Protein AF-A0A4U0WMA8-F1 (afdb_monomer_lite)

Radius of gyration: 42.61 Å; chains: 1; bounding box: 124×82×130 Å

pLDDT: mean 72.12, std 20.84, range [23.05, 96.5]

Foldseek 3Di:
DDDDDDDDDPDPPDDDDDPDDPLLVLLLVLLVVLQDDDDPDPPDDVLVVLVVNLVSLVVLLCSCVPDPPNQVSLVSCVVSVVLLSLLVNLLCLQVNDDPDDQQAPPPPSSLSSVLSSLLSVLSSPFVHVVSVCCLQAPRVRGNLVSSLVSNVSNVLLADDPDPDPSSLVSLQLVLQSLVCSQQVHPVSSCLLVQLVVQLVCVVVVPDDDDDDDDDDDDDDDPDDDDDADPDDPVSLLSSLQSLCVVCVLPGAGSPNSSVVSSVVSLVSLVDPDDPDDDRSVSSSSNSVSNLVSNCLSDPQSVCVNVLFDALQRVQVLVLVVVPDPPPPDDDDVSRCCSSDGVCVVPNLVNCQFDWDLLQKDEPPDPDVDPLVSVLSNEDPQLSVLVCCLRPVPRWIKGFGVSNSGSNVLSNDPSGIDTDDDPDDRDHDDDPLNVCCVVPHLLVSLLVQCLPQAALVSNLVSLVSLLVSRRPDRRSVVCCVVVVSLLSVLQSLCLQLVVDDPPDDDPDDRSDHHPDDNVSSLVSLQSVLVSLLVSQQQDPVCLQRGDRSDLVSCLSNQQVRCSQVPHDLVSLLVSLVSLCSCQPVYPCNLVSLVSVVVSVRLVSLLVCLVPDWDFPSNVVSSLSSNLSSCLSHDDLVSLVSLLVSLCVLQDDPVVVVVDDPDDDDDDDDDDDDDDDDDDDDDDDDDDDDDDPPPPVGIDGSNRSSLSSLVSVLCVCLPPPDNPSVVSNPVRDDLVSLLVLLVGPDVSSNLSSLLSVLQNDLVVADVVVCCCCPVVVNLVSLLVRCLVVLLQLSNLLSLLCSQQSNRSSPQDLQAFRALVSSCVRAPPPDAGDGRHCSNLSSVLSNLLSLLVVLLVVVVVVVVVVPDDDDDDDDDDDDDDDDDDDDDDDDDDDGDGSDPPVVPVPDDPDDDPPDDSVNSVNSSVRSVVNVVVSCVPHPNVVVDCVVDCVVVSVCQSCVCVVVVADDQDPVNVVPCPPPPDDRPPDPD

InterPro domains:
  IPR051944 BEACH domain-containing protein [PTHR46108] (340-968)
  IPR056252 Alfy-like, armadillo-like repeat domain [PF23295] (24-307)

Secondary structure (DSSP, 8-state):
--PPPPPPP---S--PPPP--HHHHHHHHHHHHHHSPPP-STTS-HHHHHHHHHHHHHHHHHHHHH-SSHHHHHHHHHHTTHHHHHHHHHHHGGGG--TT--TTTS-HHHHHHHHHHHHHHHHHHTT-HHHHHHHHHTGGG-HHHHHHHHHHHTSTT---SS--HHHHHHHHHHHHHHHHHHHT-GGGTTHHHHHHHHHHHHHHTT--------------------------HHHHHHHHHHHHHH--S----S-GGGHHHHHHHHHHTS-TT--S-SHHHHHHHHHHHHHHHHHHH-HHHHHHT-----HHHHHHHHHHHHHS---SSS--HHHHHHHS-GGGTS-GGG------GGGEE-SS---SS-HHHHHTTS-HHHHHHHHHHHHTT---EEE-TTSS-HHHHHHSTTSEEE--S---------HHHHHHHHH-HHHHHHHHHHH--SHHHHHHHHHHHHHHHHS-HHHHHHHHHTTHHHHHHHHHHHHHT-------TT----PPPSS-HHHHHHHHHHHHHHHHHHHT--SS-GGG-----HHHHIIIIIS-GGGGGS-HHHHHHHHHHHHIIIII-TTHHHHHHHHHHTTHHHHHHHHHHH---BTTTHHHHHHHHHHHHHHT--HHHHHHHHHHHHHHHS-GGGGSS-PPPS------------------PPPP---------TTSBPPHHHHHHHHHHHHHHHHT-SS-SHHHHHHHHHS-HHHHHHHTTSS-HHHHHHHHHHHHHHHHHH-HHHHHIIIIIT-HHHHHHHHHGGGTT-HHHHHHHHHHHHT--GGG--TTSB-SHHHHHHHHTSSSPPP---GGGHHHHHHHHHHHHHHHHHHHHHHHHHTT---------------------------PPBS-SGGGTS---S-------HHHHHHHHHHHHHHHHHHHHH-HHHHHHHHHSTHHHHHHHHHHHHHH------HHHHHH-TTS---SSSS--

Sequence (985 aa):
MDGPPRRHRSSTTTARPSPENDQSAVLRGLVERLAESPPVTGDADPTAYIQKKCDDLRQIRQLLIDSSDVTQAKDSFRRARGFETLLKILRFLPSFEREQVPWADGQTETFELLRAVLNVLSEALYEHWSNRRYFGKKVEGGGWKALEQALSSTGIGRCSKGEDPAQDTAQEKLLSILFAFALGEDTLGRIFGNSRRSLAQAVNGGGEGNGKHSGTSGEHDSHTPTLCLNLGDGDLVNLKKSLGTHIVGDEVLRNAEIVPLILHLWTSLRGDNATSFNASKILSASVIVALQRVVEASAYNKDVLGSFMTYRASAELSYRNDFLPSGRDDKSEIMTAIHEKARTLLPESRVLLSISPLAAFDATFQTNVHELQLAKLLSKRAAKNLQHLTRSGGNSVVINAAVPALNHALAQNHGIAVLKGEPILVVPQSLDDMVWRIGGFAAVSLKLVELAQTKESVLRAVEVLFESMRTNWRNSEAMEKENGYGVLAVLLRDKMGFGSYITLPGHVRTATIQGGIDEREKLAADLLRLILQFCGYDEQKVEESIIINPLGYRMLLVDCDTWRRAPVQVQQSYYAQFVHLVEGSRFHAFNVKRLNRARIVKRFLEAMKGETFSQEIFPHFLRAFRAATKGSMSSAVIRDLCQFITYALQDRRAFSTLRPRSSVVQMRRRTTHLPSTPTLGSPRLANGSHVTNPSTELSRAEMGIRSLEMFTDLLCDGDSTALLKKFATTVTNRWVLHLLAESDPRVVVLGTKIIARLVVMHGPDYNKHFADKTGGFIILKYRLKTWWNEPALWSICFAVLLGCDVAAIDLDRKFDYFSLFETFLKDQPPKIAFPIVLPVIAAMLDTGLRAVVNNNEVLGDAERSEPRTKSQQHTHSQNDLSSHMRPKHTRQRSMSMESGLESHGANSSVVISAADYGEVLHTVVRFLTDLHATSAIFRDFEISSDYVQELLAVLYPVIVSSDSVSAETELNSRDSTLTFEGQDV

Organism: NCBI:txid331657

Structure (mmCIF, N/CA/C/O backbone):
data_AF-A0A4U0WMA8-F1
#
_entry.id   AF-A0A4U0WMA8-F1
#
loop_
_atom_site.group_PDB
_atom_site.id
_atom_site.type_symbol
_atom_site.label_atom_id
_atom_site.label_alt_id
_atom_site.label_comp_id
_atom_site.label_asym_id
_atom_site.label_entity_id
_atom_site.label_seq_id
_atom_site.pdbx_PDB_ins_code
_atom_site.Cartn_x
_atom_site.Cartn_y
_atom_site.Cartn_z
_atom_site.occupancy
_atom_site.B_iso_or_equiv
_atom_site.auth_seq_id
_atom_site.auth_comp_id
_atom_site.auth_asym_id
_atom_site.auth_atom_id
_atom_site.pdbx_PDB_model_num
ATOM 1 N N . MET A 1 1 ? -48.501 3.563 -5.062 1.00 30.61 1 MET A N 1
ATOM 2 C CA . MET A 1 1 ? -47.219 3.011 -5.551 1.00 30.61 1 MET A CA 1
ATOM 3 C C . MET A 1 1 ? -46.315 4.207 -5.761 1.00 30.61 1 MET A C 1
ATOM 5 O O . MET A 1 1 ? -46.231 4.706 -6.871 1.00 30.61 1 MET A O 1
ATOM 9 N N . ASP A 1 2 ? -45.722 4.708 -4.682 1.00 25.25 2 ASP A N 1
ATOM 10 C CA . ASP A 1 2 ? -44.839 5.873 -4.724 1.00 25.25 2 ASP A CA 1
ATOM 11 C C . ASP A 1 2 ? -43.442 5.400 -4.337 1.00 25.25 2 ASP A C 1
ATOM 13 O O . ASP A 1 2 ? -43.237 4.841 -3.259 1.00 25.25 2 ASP A O 1
ATOM 17 N N . GLY A 1 3 ? -42.505 5.516 -5.277 1.00 25.09 3 GLY A N 1
ATOM 18 C CA . GLY A 1 3 ? -41.107 5.154 -5.061 1.00 25.09 3 GLY A CA 1
ATOM 19 C C . GLY A 1 3 ? -40.442 6.065 -4.021 1.00 25.09 3 GLY A C 1
ATOM 20 O O . GLY A 1 3 ? -40.907 7.183 -3.790 1.00 25.09 3 GLY A O 1
ATOM 21 N N . PRO A 1 4 ? -39.340 5.623 -3.392 1.00 27.25 4 PRO A N 1
ATOM 22 C CA . PRO A 1 4 ? -38.632 6.443 -2.419 1.00 27.25 4 PRO A CA 1
ATOM 23 C C . PRO A 1 4 ? -38.022 7.684 -3.103 1.00 27.25 4 PRO A C 1
ATOM 25 O O . PRO A 1 4 ? -37.643 7.618 -4.279 1.00 27.25 4 PRO A O 1
ATOM 28 N N . PRO A 1 5 ? -37.904 8.823 -2.395 1.00 28.41 5 PRO A N 1
ATOM 29 C CA . PRO A 1 5 ? -37.455 10.075 -2.988 1.00 28.41 5 PRO A CA 1
ATOM 30 C C . PRO A 1 5 ? -35.988 9.973 -3.431 1.00 28.41 5 PRO A C 1
ATOM 32 O O . PRO A 1 5 ? -35.105 9.582 -2.664 1.00 28.41 5 PRO A O 1
ATOM 35 N N . ARG A 1 6 ? -35.723 10.336 -4.693 1.00 27.50 6 ARG A N 1
ATOM 36 C CA . ARG A 1 6 ? -34.375 10.437 -5.274 1.00 27.50 6 ARG A CA 1
ATOM 37 C C . ARG A 1 6 ? -33.518 11.410 -4.451 1.00 27.50 6 ARG A C 1
ATOM 39 O O . ARG A 1 6 ? -33.898 12.563 -4.265 1.00 27.50 6 ARG A O 1
ATOM 46 N N . ARG A 1 7 ? -32.338 10.972 -3.993 1.00 38.47 7 ARG A N 1
ATOM 47 C CA . ARG A 1 7 ? -31.345 11.840 -3.332 1.00 38.47 7 ARG A CA 1
ATOM 48 C C . ARG A 1 7 ? -30.715 12.787 -4.358 1.00 38.47 7 ARG A C 1
ATOM 50 O O . ARG A 1 7 ? -30.151 12.338 -5.351 1.00 38.47 7 ARG A O 1
ATOM 57 N N . HIS A 1 8 ? -30.761 14.091 -4.094 1.00 31.45 8 HIS A N 1
ATOM 58 C CA . HIS A 1 8 ? -30.112 15.092 -4.935 1.00 31.45 8 HIS A CA 1
ATOM 59 C C . HIS A 1 8 ? -28.590 15.082 -4.705 1.00 31.45 8 HIS A C 1
ATOM 61 O O . HIS A 1 8 ? -28.098 15.188 -3.580 1.00 31.45 8 HIS A O 1
ATOM 67 N N . ARG A 1 9 ? -27.824 14.948 -5.789 1.00 34.09 9 ARG A N 1
ATOM 68 C CA . ARG A 1 9 ? -26.360 15.059 -5.810 1.00 34.09 9 ARG A CA 1
ATOM 69 C C . ARG A 1 9 ? -25.985 16.537 -5.617 1.00 34.09 9 ARG A C 1
ATOM 71 O O . ARG A 1 9 ? -26.300 17.355 -6.480 1.00 34.09 9 ARG A O 1
ATOM 78 N N . SER A 1 10 ? -25.301 16.905 -4.530 1.00 34.81 10 SER A N 1
ATOM 79 C CA . SER A 1 10 ? -24.660 18.229 -4.426 1.00 34.81 10 SER A CA 1
ATOM 80 C C . SER A 1 10 ? -23.376 18.218 -5.265 1.00 34.81 10 SER A C 1
ATOM 82 O O . SER A 1 10 ? -22.297 17.871 -4.783 1.00 34.81 10 SER A O 1
ATOM 84 N N . SER A 1 11 ? -23.505 18.539 -6.551 1.00 29.84 11 SER A N 1
ATOM 85 C CA . SER A 1 11 ? -22.402 18.640 -7.509 1.00 29.84 11 SER A CA 1
ATOM 86 C C . SER A 1 11 ? -21.418 19.743 -7.103 1.00 29.84 11 SER A C 1
ATOM 88 O O . SER A 1 11 ? -21.746 20.925 -7.132 1.00 29.84 11 SER A O 1
ATOM 90 N N . THR A 1 12 ? -20.178 19.380 -6.767 1.00 34.44 12 THR A N 1
ATOM 91 C CA . THR A 1 12 ? -19.042 20.311 -6.595 1.00 34.44 12 THR A CA 1
ATOM 92 C C . THR A 1 12 ? -18.359 20.659 -7.921 1.00 34.44 12 THR A C 1
ATOM 94 O O . THR A 1 12 ? -17.147 20.852 -7.973 1.00 34.44 12 THR A O 1
ATOM 97 N N . THR A 1 13 ? -19.110 20.738 -9.015 1.00 30.22 13 THR A N 1
ATOM 98 C CA . THR A 1 13 ? -18.563 21.075 -10.332 1.00 30.22 13 THR A CA 1
ATOM 99 C C . THR A 1 13 ? -19.531 22.032 -11.008 1.00 30.22 13 THR A C 1
ATOM 101 O O . THR A 1 13 ? -20.603 21.620 -11.433 1.00 30.22 13 THR A O 1
ATOM 104 N N . THR A 1 14 ? -19.173 23.321 -11.003 1.00 34.69 14 THR A N 1
ATOM 105 C CA . THR A 1 14 ? -19.735 24.380 -11.865 1.00 34.69 14 THR A CA 1
ATOM 106 C C . THR A 1 14 ? -21.243 24.269 -12.132 1.00 34.69 14 THR A C 1
ATOM 108 O O . THR A 1 14 ? -21.658 23.984 -13.252 1.00 34.69 14 THR A O 1
ATOM 111 N N . ALA A 1 15 ? -22.073 24.508 -11.115 1.00 29.91 15 ALA A N 1
ATOM 112 C CA . ALA A 1 15 ? -23.508 24.712 -11.299 1.00 29.91 15 ALA A CA 1
ATOM 113 C C . ALA A 1 15 ? -23.834 26.187 -11.035 1.00 29.91 15 ALA A C 1
ATOM 115 O O . ALA A 1 15 ? -23.390 26.749 -10.032 1.00 29.91 15 ALA A O 1
ATOM 116 N N . ARG A 1 16 ? -24.576 26.814 -11.959 1.00 31.59 16 ARG A N 1
ATOM 117 C CA . ARG A 1 16 ? -25.170 28.150 -11.785 1.00 31.59 16 ARG A CA 1
ATOM 118 C C . ARG A 1 16 ? -25.878 28.224 -10.420 1.00 31.59 16 ARG A C 1
ATOM 120 O O . ARG A 1 16 ? -26.459 27.215 -10.019 1.00 31.59 16 ARG A O 1
ATOM 127 N N . PRO A 1 17 ? -25.847 29.367 -9.710 1.00 38.91 17 PRO A N 1
ATOM 128 C CA . PRO A 1 17 ? -26.570 29.502 -8.452 1.00 38.91 17 PRO A CA 1
ATOM 129 C C . PRO A 1 17 ? -28.055 29.209 -8.694 1.00 38.91 17 PRO A C 1
ATOM 131 O O . PRO A 1 17 ? -28.693 29.860 -9.520 1.00 38.91 17 PRO A O 1
ATOM 134 N N . SER A 1 18 ? -28.581 28.189 -8.014 1.00 45.53 18 SER A N 1
ATOM 135 C CA . SER A 1 18 ? -30.023 27.965 -7.915 1.00 45.53 18 SER A CA 1
ATOM 136 C C . SER A 1 18 ? -30.672 29.222 -7.323 1.00 45.53 18 SER A C 1
ATOM 138 O O . SER A 1 18 ? -30.039 29.847 -6.466 1.00 45.53 18 SER A O 1
ATOM 140 N N . PRO A 1 19 ? -31.894 29.603 -7.740 1.00 44.25 19 PRO A N 1
ATOM 141 C CA . PRO A 1 19 ? -32.572 30.766 -7.177 1.00 44.25 19 PRO A CA 1
ATOM 142 C C . PRO A 1 19 ? -32.643 30.629 -5.651 1.00 44.25 19 PRO A C 1
ATOM 144 O O . PRO A 1 19 ? -32.971 29.559 -5.130 1.00 44.25 19 PRO A O 1
ATOM 147 N N . GLU A 1 20 ? -32.235 31.683 -4.941 1.00 50.12 20 GLU A N 1
ATOM 148 C CA . GLU A 1 20 ? -32.279 31.730 -3.483 1.00 50.12 20 GLU A CA 1
ATOM 149 C C . GLU A 1 20 ? -33.729 31.524 -3.037 1.00 50.12 20 GLU A C 1
ATOM 151 O O . GLU A 1 20 ? -34.604 32.320 -3.351 1.00 50.12 20 GLU A O 1
ATOM 156 N N . ASN A 1 21 ? -33.990 30.418 -2.344 1.00 64.62 21 ASN A N 1
ATOM 157 C CA . ASN A 1 21 ? -35.263 30.200 -1.672 1.00 64.62 21 ASN A CA 1
ATOM 158 C C . ASN A 1 21 ? -35.338 31.184 -0.488 1.00 64.62 21 ASN A C 1
ATOM 160 O O . ASN A 1 21 ? -34.335 31.317 0.223 1.00 64.62 21 ASN A O 1
ATOM 164 N N . ASP A 1 22 ? -36.478 31.839 -0.245 1.00 69.56 22 ASP A N 1
ATOM 165 C CA . ASP A 1 22 ? -36.633 32.885 0.790 1.00 69.56 22 ASP A CA 1
ATOM 166 C C . ASP A 1 22 ? -36.116 32.424 2.167 1.00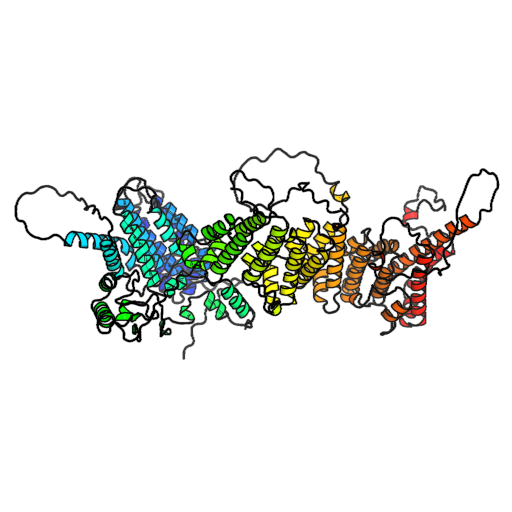 69.56 22 ASP A C 1
ATOM 168 O O . ASP A 1 22 ? -35.453 33.164 2.897 1.00 69.56 22 ASP A O 1
ATOM 172 N N . GLN A 1 23 ? -36.298 31.139 2.486 1.00 71.69 23 GLN A N 1
ATOM 173 C CA . GLN A 1 23 ? -35.801 30.514 3.717 1.00 71.69 23 GLN A CA 1
ATOM 174 C C . GLN A 1 23 ? -34.264 30.499 3.832 1.00 71.69 23 GLN A C 1
ATOM 176 O O . GLN A 1 23 ? -33.719 30.634 4.927 1.00 71.69 23 GLN A O 1
ATOM 181 N N . SER A 1 24 ? -33.538 30.359 2.716 1.00 78.00 24 SER A N 1
ATOM 182 C CA . SER A 1 24 ? -32.067 30.387 2.702 1.00 78.00 24 SER A CA 1
ATOM 183 C C . SER A 1 24 ? -31.510 31.793 2.944 1.00 78.00 24 SER A C 1
ATOM 185 O O . SER A 1 24 ? -30.447 31.918 3.555 1.00 78.00 24 SER A O 1
ATOM 187 N N . ALA A 1 25 ? -32.221 32.836 2.503 1.00 80.50 25 ALA A N 1
ATOM 188 C CA . ALA A 1 25 ? -31.868 34.229 2.779 1.00 80.50 25 ALA A CA 1
ATOM 189 C C . ALA A 1 25 ? -32.096 34.573 4.261 1.00 80.50 25 ALA A C 1
ATOM 191 O O . ALA A 1 25 ? -31.202 35.117 4.911 1.00 80.50 25 ALA A O 1
ATOM 192 N N . VAL A 1 26 ? -33.237 34.156 4.827 1.00 85.00 26 VAL A N 1
ATOM 193 C CA . VAL A 1 26 ? -33.537 34.314 6.262 1.00 85.00 26 VAL A CA 1
ATOM 194 C C . VAL A 1 26 ? -32.492 33.606 7.128 1.00 85.00 26 VAL A C 1
ATOM 196 O O . VAL A 1 26 ? -31.980 34.188 8.085 1.00 85.00 26 VAL A O 1
ATOM 199 N N . LEU A 1 27 ? -32.120 32.374 6.768 1.00 86.69 27 LEU A N 1
ATOM 200 C CA . LEU A 1 27 ? -31.107 31.606 7.489 1.00 86.69 27 LEU A CA 1
ATOM 201 C C . LEU A 1 27 ? -29.722 32.268 7.418 1.00 86.69 27 LEU A C 1
ATOM 203 O O . LEU A 1 27 ? -29.011 32.301 8.421 1.00 86.69 27 LEU A O 1
ATOM 207 N N . ARG A 1 28 ? -29.339 32.834 6.265 1.00 86.69 28 ARG A N 1
ATOM 208 C CA . ARG A 1 28 ? -28.085 33.594 6.129 1.00 86.69 28 ARG A CA 1
ATOM 209 C C . ARG A 1 28 ? -28.083 34.827 7.035 1.00 86.69 28 ARG A C 1
ATOM 211 O O . ARG A 1 28 ? -27.133 34.997 7.793 1.00 86.69 28 ARG A O 1
ATOM 218 N N . GLY A 1 29 ? -29.163 35.611 7.026 1.00 86.94 29 GLY A N 1
ATOM 219 C CA . GLY A 1 29 ? -29.296 36.791 7.886 1.00 86.94 29 GLY A CA 1
ATOM 220 C C . GLY A 1 29 ? -29.246 36.452 9.380 1.00 86.94 29 GLY A C 1
ATOM 221 O O . GLY A 1 29 ? -28.633 37.175 10.160 1.00 86.94 29 GLY A O 1
ATOM 222 N N . LEU A 1 30 ? -29.822 35.318 9.789 1.00 89.25 30 LEU A N 1
ATOM 223 C CA . LEU A 1 30 ? -29.707 34.798 11.156 1.00 89.25 30 LEU A CA 1
ATOM 224 C C . LEU A 1 30 ? -28.258 34.455 11.537 1.00 89.25 30 LEU A C 1
ATOM 226 O O . LEU A 1 30 ? -27.801 34.817 12.619 1.00 89.25 30 LEU A O 1
ATOM 230 N N . VAL A 1 31 ? -27.514 33.784 10.652 1.00 89.81 31 VAL A N 1
ATOM 231 C CA . VAL A 1 31 ? -26.101 33.442 10.896 1.00 89.81 31 VAL A CA 1
ATOM 232 C C . VAL A 1 31 ? -25.219 34.695 10.954 1.00 89.81 31 VAL A C 1
ATOM 234 O O . VAL A 1 31 ? -24.300 34.754 11.770 1.00 89.81 31 VAL A O 1
ATOM 237 N N . GLU A 1 32 ? -25.508 35.709 10.138 1.00 88.12 32 GLU A N 1
ATOM 238 C CA . GLU A 1 32 ? -24.814 37.003 10.169 1.00 88.12 32 GLU A CA 1
ATOM 239 C C . GLU A 1 32 ? -25.050 37.739 11.494 1.00 88.12 32 GLU A C 1
ATOM 241 O O . GLU A 1 32 ? -24.078 38.132 12.143 1.00 88.12 32 GLU A O 1
ATOM 246 N N . ARG A 1 33 ? -26.304 37.814 11.966 1.00 86.38 33 ARG A N 1
ATOM 247 C CA . ARG A 1 33 ? -26.628 38.367 13.296 1.00 86.38 33 ARG A CA 1
ATOM 248 C C . ARG A 1 33 ? -25.953 37.601 14.425 1.00 86.38 33 ARG A C 1
ATOM 250 O O . ARG A 1 33 ? -25.477 38.194 15.392 1.00 86.38 33 ARG A O 1
ATOM 257 N N . LEU A 1 34 ? -25.855 36.277 14.314 1.00 87.12 34 LEU A N 1
ATOM 258 C CA . LEU A 1 34 ? -25.129 35.460 15.285 1.00 87.12 34 LEU A CA 1
ATOM 259 C C . LEU A 1 34 ? -23.624 35.758 15.303 1.00 87.12 34 LEU A C 1
ATOM 261 O O . LEU A 1 34 ? -23.026 35.712 16.379 1.00 87.12 34 LEU A O 1
ATOM 265 N N . ALA A 1 35 ? -23.026 36.109 14.163 1.00 84.56 35 ALA A N 1
ATOM 266 C CA . ALA A 1 35 ? -21.596 36.388 14.037 1.00 84.56 35 ALA A CA 1
ATOM 267 C C . ALA A 1 35 ? -21.157 37.742 14.629 1.00 84.56 35 ALA A C 1
ATOM 269 O O . ALA A 1 35 ? -19.947 37.926 14.845 1.00 84.56 35 ALA A O 1
ATOM 270 N N . GLU A 1 36 ? -22.105 38.649 14.900 1.00 83.75 36 GLU A N 1
ATOM 271 C CA . GLU A 1 36 ? -21.880 39.922 15.599 1.00 83.75 36 GLU A CA 1
ATOM 272 C C . GLU A 1 36 ? -21.205 39.685 16.957 1.00 83.75 36 GLU A C 1
ATOM 274 O O . GLU A 1 36 ? -21.635 38.823 17.728 1.00 83.75 36 GLU A O 1
ATOM 279 N N . SER A 1 37 ? -20.136 40.440 17.222 1.00 73.25 37 SER A N 1
ATOM 280 C CA . SER A 1 37 ? -19.379 40.397 18.478 1.00 73.25 37 SER A CA 1
ATOM 281 C C . SER A 1 37 ? -20.181 40.999 19.641 1.00 73.25 37 SER A C 1
ATOM 283 O O . SER A 1 37 ? -21.037 41.853 19.400 1.00 73.25 37 SER A O 1
ATOM 285 N N . PRO A 1 38 ? -19.897 40.606 20.898 1.00 73.88 38 PRO A N 1
ATOM 286 C CA . PRO A 1 38 ? -20.531 41.229 22.056 1.00 73.88 38 PRO A CA 1
ATOM 287 C C . PRO A 1 38 ? -20.233 42.740 22.122 1.00 73.88 38 PRO A C 1
ATOM 289 O O . PRO A 1 38 ? -19.153 43.166 21.696 1.00 73.88 38 PRO A O 1
ATOM 292 N N . PRO A 1 39 ? -21.170 43.560 22.634 1.00 67.31 39 PRO A N 1
ATOM 293 C CA . PRO A 1 39 ? -20.948 44.991 22.816 1.00 67.31 39 PRO A CA 1
ATOM 294 C C . PRO A 1 39 ? -19.795 45.239 23.802 1.00 67.31 39 PRO A C 1
ATOM 296 O O . PRO A 1 39 ? -19.720 44.612 24.852 1.00 67.31 39 PRO A O 1
ATOM 299 N N . VAL A 1 40 ? -18.887 46.156 23.454 1.00 58.56 40 VAL A N 1
ATOM 300 C CA . VAL A 1 40 ? -17.671 46.486 24.234 1.00 58.56 40 VAL A CA 1
ATOM 301 C C . VAL A 1 40 ? -17.969 47.455 25.397 1.00 58.56 40 VAL A C 1
ATOM 303 O O . VAL A 1 40 ? -17.141 47.655 26.279 1.00 58.56 40 VAL A O 1
ATOM 306 N N . THR A 1 41 ? -19.153 48.072 25.421 1.00 54.00 41 THR A N 1
ATOM 307 C CA . THR A 1 41 ? -19.552 49.084 26.410 1.00 54.00 41 THR A CA 1
ATOM 308 C C . THR A 1 41 ? -20.111 48.444 27.681 1.00 54.00 41 THR A C 1
ATOM 310 O O . THR A 1 41 ? -21.097 47.714 27.610 1.00 54.00 41 THR A O 1
ATOM 313 N N . GLY A 1 42 ? -19.534 48.778 28.840 1.00 53.91 42 GLY A N 1
ATOM 314 C CA . GLY A 1 42 ? -19.874 48.224 30.161 1.00 53.91 42 GLY A CA 1
ATOM 315 C C . GLY A 1 42 ? -21.294 48.479 30.697 1.00 53.91 42 GLY A C 1
ATOM 316 O O . GLY A 1 42 ? -21.577 48.054 31.809 1.00 53.91 42 GLY A O 1
ATOM 317 N N . ASP A 1 43 ? -22.177 49.119 29.922 1.00 49.25 43 ASP A N 1
ATOM 318 C CA . ASP A 1 43 ? -23.575 49.417 30.288 1.00 49.25 43 ASP A CA 1
ATOM 319 C C . ASP A 1 43 ? -24.610 48.442 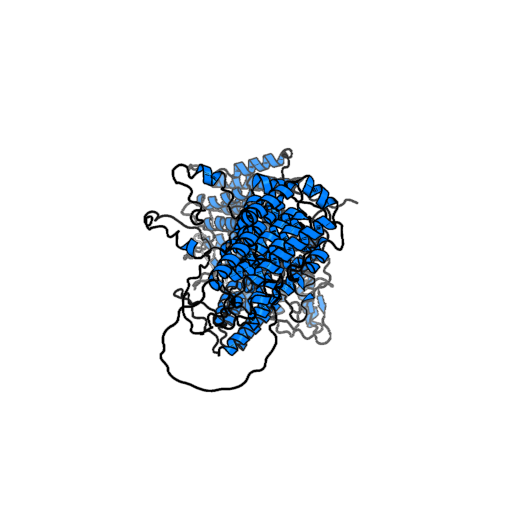29.687 1.00 49.25 43 ASP A C 1
ATOM 321 O O . ASP A 1 43 ? -25.800 48.540 29.985 1.00 49.25 43 ASP A O 1
ATOM 325 N N . ALA A 1 44 ? -24.207 47.503 28.821 1.00 58.91 44 ALA A N 1
ATOM 326 C CA . ALA A 1 44 ? -25.136 46.541 28.221 1.00 58.91 44 ALA A CA 1
ATOM 327 C C . ALA A 1 44 ? -25.275 45.283 29.093 1.00 58.91 44 ALA A C 1
ATOM 329 O O . ALA A 1 44 ? -24.284 44.602 29.347 1.00 58.91 44 ALA A O 1
ATOM 330 N N . ASP A 1 45 ? -26.505 44.948 29.504 1.00 66.25 45 ASP A N 1
ATOM 331 C CA . ASP A 1 45 ? -26.808 43.729 30.262 1.00 66.25 45 ASP A CA 1
ATOM 332 C C . ASP A 1 45 ? -26.407 42.467 29.457 1.00 66.25 45 ASP A C 1
ATOM 334 O O . ASP A 1 45 ? -27.016 42.181 28.415 1.00 66.25 45 ASP A O 1
ATOM 338 N N . PRO A 1 46 ? -25.395 41.692 29.906 1.00 69.50 46 PRO A N 1
ATOM 339 C CA . PRO A 1 46 ? -24.944 40.469 29.234 1.00 69.50 46 PRO A CA 1
ATOM 340 C C . PRO A 1 46 ? -26.071 39.451 29.025 1.00 69.50 46 PRO A C 1
ATOM 342 O O . PRO A 1 46 ? -26.083 38.718 28.033 1.00 69.50 46 PRO A O 1
ATOM 345 N N . THR A 1 47 ? -27.046 39.447 29.933 1.00 72.50 47 THR A N 1
ATOM 346 C CA . THR A 1 47 ? -28.202 38.545 29.953 1.00 72.50 47 THR A CA 1
ATOM 347 C C . THR A 1 47 ? -29.086 38.753 28.722 1.00 72.50 47 THR A C 1
ATOM 349 O O . THR A 1 47 ? -29.417 37.798 28.018 1.00 72.50 47 THR A O 1
ATOM 352 N N . ALA A 1 48 ? -29.389 40.012 28.386 1.00 78.44 48 ALA A N 1
ATOM 353 C CA . ALA A 1 48 ? -30.210 40.366 27.227 1.00 78.44 48 ALA A CA 1
ATOM 354 C C . ALA A 1 48 ? -29.529 39.993 25.897 1.00 78.44 48 ALA A C 1
ATOM 356 O O . ALA A 1 48 ? -30.183 39.540 24.954 1.00 78.44 48 ALA A O 1
ATOM 357 N N . TYR A 1 49 ? -28.201 40.134 25.824 1.00 82.06 49 TYR A N 1
ATOM 358 C CA . TYR A 1 49 ? -27.422 39.711 24.659 1.00 82.06 49 TYR A CA 1
ATOM 359 C C . TYR A 1 49 ? -27.456 38.188 24.478 1.00 82.06 49 TYR A C 1
ATOM 361 O O . TYR A 1 49 ? -27.715 37.704 23.372 1.00 82.06 49 TYR A O 1
ATOM 369 N N . ILE A 1 50 ? -27.233 37.428 25.556 1.00 82.12 50 ILE A N 1
ATOM 370 C CA . ILE A 1 50 ? -27.283 35.962 25.531 1.00 82.12 50 ILE A CA 1
ATOM 371 C C . ILE A 1 50 ? -28.679 35.480 25.121 1.00 82.12 50 ILE A C 1
ATOM 373 O O . ILE A 1 50 ? -28.796 34.627 24.238 1.00 82.12 50 ILE A O 1
ATOM 377 N N . GLN A 1 51 ? -29.734 36.068 25.687 1.00 85.06 51 GLN A N 1
ATOM 378 C CA . GLN A 1 51 ? -31.116 35.706 25.378 1.00 85.06 51 GLN A CA 1
ATOM 379 C C . GLN A 1 51 ? -31.448 35.931 23.897 1.00 85.06 51 GLN A C 1
ATOM 381 O O . GLN A 1 51 ? -31.971 35.024 23.247 1.00 85.06 51 GLN A O 1
ATOM 386 N N . LYS A 1 52 ? -31.024 37.067 23.324 1.00 86.38 52 LYS A N 1
ATOM 387 C CA . LYS A 1 52 ? -31.177 37.355 21.890 1.00 86.38 52 LYS A CA 1
ATOM 388 C C . LYS A 1 52 ? -30.462 36.321 21.010 1.00 86.38 52 LYS A C 1
ATOM 390 O O . LYS A 1 52 ? -31.031 35.849 20.028 1.00 86.38 52 LYS A O 1
ATOM 395 N N . LYS A 1 53 ? -29.235 35.918 21.364 1.00 87.56 53 LYS A N 1
ATOM 396 C CA . LYS A 1 53 ? -28.506 34.864 20.630 1.00 87.56 53 LYS A CA 1
ATOM 397 C C . LYS A 1 53 ? -29.191 33.501 20.764 1.00 87.56 53 LYS A C 1
ATOM 399 O O . LYS A 1 53 ? -29.245 32.757 19.788 1.00 87.56 53 LYS A O 1
ATOM 404 N N . CYS A 1 54 ? -29.745 33.178 21.933 1.00 88.06 54 CYS A N 1
ATOM 405 C CA . CYS A 1 54 ? -30.546 31.971 22.141 1.00 88.06 54 CYS A CA 1
ATOM 406 C C . CYS A 1 54 ? -31.823 31.965 21.287 1.00 88.06 54 CYS A C 1
ATOM 408 O O . CYS A 1 54 ? -32.170 30.915 20.743 1.00 88.06 54 CYS A O 1
ATOM 410 N N . ASP A 1 55 ? -32.505 33.106 21.145 1.00 89.31 55 ASP A N 1
ATOM 411 C CA . ASP A 1 55 ? -33.675 33.252 20.270 1.00 89.31 55 ASP A CA 1
ATOM 412 C C . ASP A 1 55 ? -33.302 33.029 18.796 1.00 89.31 55 ASP A C 1
ATOM 414 O O . ASP A 1 55 ? -33.929 32.205 18.125 1.00 89.31 55 ASP A O 1
ATOM 418 N N . ASP A 1 56 ? -32.230 33.673 18.316 1.00 90.31 56 ASP A N 1
ATOM 419 C CA . ASP A 1 56 ? -31.720 33.479 16.951 1.00 90.31 56 ASP A CA 1
ATOM 420 C C . ASP A 1 56 ? -31.323 32.002 16.709 1.00 90.31 56 ASP A C 1
ATOM 422 O O . ASP A 1 56 ? -31.678 31.417 15.685 1.00 90.31 56 ASP A O 1
ATOM 426 N N . LEU A 1 57 ? -30.646 31.345 17.663 1.00 91.75 57 LEU A N 1
ATOM 427 C CA . LEU A 1 57 ? -30.291 29.919 17.573 1.00 91.75 57 LEU A CA 1
ATOM 428 C C . LEU A 1 57 ? -31.527 29.010 17.542 1.00 91.75 57 LEU A C 1
ATOM 430 O O . LEU A 1 57 ? -31.569 28.061 16.755 1.00 91.75 57 LEU A O 1
ATOM 434 N N . ARG A 1 58 ? -32.552 29.292 18.358 1.00 92.31 58 ARG A N 1
ATOM 435 C CA . ARG A 1 58 ? -33.829 28.560 18.325 1.00 92.31 58 ARG A CA 1
ATOM 436 C C . ARG A 1 58 ? -34.520 28.721 16.972 1.00 92.31 58 ARG A C 1
ATOM 438 O O . ARG A 1 58 ? -34.996 27.728 16.426 1.00 92.31 58 ARG A O 1
ATOM 445 N N . GLN A 1 59 ? -34.501 29.921 16.394 1.00 90.19 59 GLN A N 1
ATOM 446 C CA . GLN A 1 59 ? -35.065 30.175 15.070 1.00 90.19 59 GLN A CA 1
ATOM 447 C C . GLN A 1 59 ? -34.293 29.442 13.961 1.00 90.19 59 GLN A C 1
ATOM 449 O O . GLN A 1 59 ? -34.913 28.838 13.087 1.00 90.19 59 GLN A O 1
ATOM 454 N N . ILE A 1 60 ? -32.955 29.413 14.015 1.00 90.81 60 ILE A N 1
ATOM 455 C CA . ILE A 1 60 ? -32.145 28.610 13.082 1.00 90.81 60 ILE A CA 1
ATOM 456 C C . ILE A 1 60 ? -32.484 27.127 13.220 1.00 90.81 60 ILE A C 1
ATOM 458 O O . ILE A 1 60 ? -32.684 26.458 12.209 1.00 90.81 60 ILE A O 1
ATOM 462 N N . ARG A 1 61 ? -32.571 26.605 14.450 1.00 90.62 61 ARG A N 1
ATOM 463 C CA . ARG A 1 61 ? -32.947 25.205 14.689 1.00 90.62 61 ARG A CA 1
ATOM 464 C C . ARG A 1 61 ? -34.301 24.887 14.054 1.00 90.62 61 ARG A C 1
ATOM 466 O O . ARG A 1 61 ? -34.403 23.884 13.358 1.00 90.62 61 ARG A O 1
ATOM 473 N N . GLN A 1 62 ? -35.297 25.753 14.247 1.00 89.31 62 GLN A N 1
ATOM 474 C CA . GLN A 1 62 ? -36.631 25.589 13.669 1.00 89.31 62 GLN A CA 1
ATOM 475 C C . GLN A 1 62 ? -36.578 25.552 12.135 1.00 89.31 62 GLN A C 1
ATOM 477 O O . GLN A 1 62 ? -37.137 24.649 11.526 1.00 89.31 62 GLN A O 1
ATOM 482 N N . LEU A 1 63 ? -35.824 26.459 11.503 1.00 87.06 63 LEU A N 1
ATOM 483 C CA . LEU A 1 63 ? -35.648 26.475 10.044 1.00 87.06 63 LEU A CA 1
ATOM 484 C C . LEU A 1 63 ? -34.935 25.226 9.506 1.00 87.06 63 LEU A C 1
ATOM 486 O O . LEU A 1 63 ? -35.204 24.809 8.384 1.00 87.06 63 LEU A O 1
ATOM 490 N N . LEU A 1 64 ? -34.030 24.624 10.285 1.00 86.44 64 LEU A N 1
ATOM 491 C CA . LEU A 1 64 ? -33.361 23.370 9.919 1.00 86.44 64 LEU A CA 1
ATOM 492 C C . LEU A 1 64 ? -34.274 22.136 10.043 1.00 86.44 64 LEU A C 1
ATOM 494 O O . LEU A 1 64 ? -33.950 21.102 9.451 1.00 86.44 64 LEU A O 1
ATOM 498 N N . ILE A 1 65 ? -35.367 22.233 10.810 1.00 85.50 65 ILE A N 1
ATOM 499 C CA . ILE A 1 65 ? -36.355 21.163 11.026 1.00 85.50 65 ILE A CA 1
ATOM 500 C C . ILE A 1 65 ? -37.533 21.303 10.050 1.00 85.50 65 ILE A C 1
ATOM 502 O O . ILE A 1 65 ? -37.876 20.337 9.374 1.00 85.50 65 ILE A O 1
ATOM 506 N N . ASP A 1 66 ? -38.119 22.499 9.950 1.00 78.44 66 ASP A N 1
ATOM 507 C CA . ASP A 1 66 ? -39.398 22.747 9.268 1.00 78.44 66 ASP A CA 1
ATOM 508 C C . ASP A 1 66 ? -39.275 22.957 7.750 1.00 78.44 66 ASP A C 1
ATOM 510 O O . ASP A 1 66 ? -40.286 23.036 7.049 1.00 78.44 66 ASP A O 1
ATOM 514 N N . SER A 1 67 ? -38.061 23.096 7.208 1.00 72.69 67 SER A N 1
ATOM 515 C CA . SER A 1 67 ? -37.889 23.356 5.776 1.00 72.69 67 SER A CA 1
ATOM 516 C C . SER A 1 67 ? -38.426 22.194 4.935 1.00 72.69 67 SER A C 1
ATOM 518 O O . SER A 1 67 ? -38.020 21.046 5.133 1.00 72.69 67 SER A O 1
ATOM 520 N N . SER A 1 68 ? -39.256 22.502 3.934 1.00 58.78 68 SER A N 1
ATOM 521 C CA . SER A 1 68 ? -39.799 21.519 2.983 1.00 58.78 68 SER A CA 1
ATOM 522 C C . SER A 1 68 ? -38.708 20.752 2.221 1.00 58.78 68 SER A C 1
ATOM 524 O O . SER A 1 68 ? -38.933 19.615 1.812 1.00 58.78 68 SER A O 1
ATOM 526 N N . ASP A 1 69 ? -37.511 21.340 2.096 1.00 68.75 69 ASP A N 1
ATOM 527 C CA . ASP A 1 69 ? -36.280 20.674 1.665 1.00 68.75 69 ASP A CA 1
ATOM 528 C C . ASP A 1 69 ? -35.187 20.773 2.752 1.00 68.75 69 ASP A C 1
ATOM 530 O O . ASP A 1 69 ? -34.307 21.642 2.733 1.00 68.75 69 ASP A O 1
ATOM 534 N N . VAL A 1 70 ? -35.241 19.832 3.704 1.00 68.44 70 VAL A N 1
ATOM 535 C CA . VAL A 1 70 ? -34.298 19.676 4.833 1.00 68.44 70 VAL A CA 1
ATOM 536 C C . VAL A 1 70 ? -32.831 19.653 4.385 1.00 68.44 70 VAL A C 1
ATOM 538 O O . VAL A 1 70 ? -31.940 20.084 5.124 1.00 68.44 70 VAL A O 1
ATOM 541 N N . THR A 1 71 ? -32.540 19.170 3.173 1.00 75.75 71 THR A N 1
ATOM 542 C CA . THR A 1 71 ? -31.162 19.107 2.668 1.00 75.75 71 THR A CA 1
ATOM 543 C C . THR A 1 71 ? -30.662 20.469 2.202 1.00 75.75 71 THR A C 1
ATOM 545 O O . THR A 1 71 ? -29.526 20.845 2.506 1.00 75.75 71 THR A O 1
ATOM 548 N N . GLN A 1 72 ? -31.521 21.258 1.552 1.00 81.69 72 GLN A N 1
ATOM 549 C CA . GLN A 1 72 ? -31.178 22.599 1.088 1.00 81.69 72 GLN A CA 1
ATOM 550 C C . GLN A 1 72 ? -30.898 23.551 2.257 1.00 81.69 72 GLN A C 1
ATOM 552 O O . GLN A 1 72 ? -29.891 24.262 2.224 1.00 81.69 72 GLN A O 1
ATOM 557 N N . ALA A 1 73 ? -31.725 23.538 3.309 1.00 83.44 73 ALA A N 1
ATOM 558 C CA . ALA A 1 73 ? -31.535 24.392 4.486 1.00 83.44 73 ALA A CA 1
ATOM 559 C C . ALA A 1 73 ? -30.206 24.097 5.211 1.00 83.44 73 ALA A C 1
ATOM 561 O O . ALA A 1 73 ? -29.438 25.014 5.521 1.00 83.44 73 ALA A O 1
ATOM 562 N N . LYS A 1 74 ? -29.873 22.811 5.396 1.00 89.12 74 LYS A N 1
ATOM 563 C CA . LYS A 1 74 ? -28.606 22.356 6.002 1.00 89.12 74 LYS A CA 1
ATOM 564 C C . LYS A 1 74 ? -27.383 22.702 5.150 1.00 89.12 74 LYS A C 1
ATOM 566 O O . LYS A 1 74 ? -26.332 23.056 5.696 1.00 89.12 74 LYS A O 1
ATOM 571 N N . ASP A 1 75 ? -27.497 22.624 3.826 1.00 85.25 75 ASP A N 1
ATOM 572 C CA . ASP A 1 75 ? -26.445 23.052 2.902 1.00 85.25 75 ASP A CA 1
ATOM 573 C C . ASP A 1 75 ? -26.270 24.581 2.907 1.00 85.25 75 ASP A C 1
ATOM 575 O O . ASP A 1 75 ? -25.136 25.068 2.879 1.00 85.25 75 ASP A O 1
ATOM 579 N N . SER A 1 76 ? -27.362 25.345 2.978 1.00 85.12 76 SER A N 1
ATOM 580 C CA . SER A 1 76 ? -27.339 26.808 3.101 1.00 85.12 76 SER A CA 1
ATOM 581 C C . SER A 1 76 ? -26.703 27.260 4.418 1.00 85.12 76 SER A C 1
ATOM 583 O O . SER A 1 76 ? -25.854 28.149 4.389 1.00 85.12 76 SER A O 1
ATOM 585 N N . PHE A 1 77 ? -26.987 26.585 5.538 1.00 91.88 77 PHE A N 1
ATOM 586 C CA . PHE A 1 77 ? -26.305 26.813 6.820 1.00 91.88 77 PHE A CA 1
ATOM 587 C C . PHE A 1 77 ? -24.791 26.600 6.721 1.00 91.88 77 PHE A C 1
ATOM 589 O O . PHE A 1 77 ? -24.008 27.435 7.180 1.00 91.88 77 PHE A O 1
ATOM 596 N N . ARG A 1 78 ? -24.357 25.531 6.037 1.00 91.38 78 ARG A N 1
ATOM 597 C CA . ARG A 1 78 ? -22.932 25.295 5.759 1.00 91.38 78 ARG A CA 1
ATOM 598 C C . ARG A 1 78 ? -22.325 26.416 4.908 1.00 91.38 78 ARG A C 1
ATOM 600 O O . ARG A 1 78 ? -21.233 26.883 5.218 1.00 91.38 78 ARG A O 1
ATOM 607 N N . ARG A 1 79 ? -22.999 26.846 3.832 1.00 88.25 79 ARG A N 1
ATOM 608 C CA . ARG A 1 79 ? -22.506 27.920 2.941 1.00 88.25 79 ARG A CA 1
ATOM 609 C C . ARG A 1 79 ? -22.412 29.272 3.653 1.00 88.25 79 ARG A C 1
ATOM 611 O O . ARG A 1 79 ? -21.493 30.029 3.362 1.00 88.25 79 ARG A O 1
ATOM 618 N N . ALA A 1 80 ? -23.305 29.537 4.604 1.00 88.38 80 ALA A N 1
ATOM 619 C CA . ALA A 1 80 ? -23.309 30.744 5.429 1.00 88.38 80 ALA A CA 1
ATOM 620 C C . ALA A 1 80 ? -22.231 30.751 6.534 1.00 88.38 80 ALA A C 1
ATOM 622 O O . ALA A 1 80 ? -22.225 31.657 7.358 1.00 88.38 80 ALA A O 1
ATOM 623 N N . ARG A 1 81 ? -21.318 29.765 6.571 1.00 89.94 81 ARG A N 1
ATOM 624 C CA . ARG A 1 81 ? -20.317 29.583 7.644 1.00 89.94 81 ARG A CA 1
ATOM 625 C C . ARG A 1 81 ? -20.936 29.379 9.031 1.00 89.94 81 ARG A C 1
ATOM 627 O O . ARG A 1 81 ? -20.370 29.776 10.047 1.00 89.94 81 ARG A O 1
ATOM 634 N N . GLY A 1 82 ? -22.109 28.744 9.082 1.00 91.94 82 GLY A N 1
ATOM 635 C CA . GLY A 1 82 ? -22.836 28.517 10.329 1.00 91.94 82 GLY A CA 1
ATOM 636 C C . GLY A 1 82 ? -22.030 27.725 11.363 1.00 91.94 82 GLY A C 1
ATOM 637 O O . GLY A 1 82 ? -22.052 28.070 12.539 1.00 91.94 82 GLY A O 1
ATOM 638 N N . PHE A 1 83 ? -21.259 26.715 10.943 1.00 94.31 83 PHE A N 1
ATOM 639 C CA . PHE A 1 83 ? -20.439 25.907 11.856 1.00 94.31 83 PHE A CA 1
ATOM 640 C C . PHE A 1 83 ? -19.323 26.717 12.524 1.00 94.31 83 PHE A C 1
ATOM 642 O O . PHE A 1 83 ? -19.102 26.597 13.728 1.00 94.31 83 PHE A O 1
ATOM 649 N N . GLU A 1 84 ? -18.636 27.552 11.749 1.00 93.62 84 GLU A N 1
ATOM 650 C CA . GLU A 1 84 ? -17.594 28.455 12.225 1.00 93.62 84 GLU A CA 1
ATOM 651 C C . GLU A 1 84 ? -18.182 29.494 13.198 1.00 93.62 84 GLU A C 1
ATOM 653 O O . GLU A 1 84 ? -17.595 29.763 14.248 1.00 93.62 84 GLU A O 1
ATOM 658 N N . THR A 1 85 ? -19.379 30.017 12.908 1.00 92.44 85 THR A N 1
ATOM 659 C CA . THR A 1 85 ? -20.101 30.945 13.792 1.00 92.44 85 THR A CA 1
ATOM 660 C C . THR A 1 85 ? -20.497 30.297 15.123 1.00 92.44 85 THR A C 1
ATOM 662 O O . THR A 1 85 ? -20.302 30.914 16.169 1.00 92.44 85 THR A O 1
ATOM 665 N N . LEU A 1 86 ? -20.981 29.048 15.125 1.00 92.69 86 LEU A N 1
ATOM 666 C CA . LEU A 1 86 ? -21.297 28.322 16.367 1.00 92.69 86 LEU A CA 1
ATOM 667 C C . LEU A 1 86 ? -20.063 28.169 17.272 1.00 92.69 86 LEU A C 1
ATOM 669 O O . LEU A 1 86 ? -20.140 28.435 18.470 1.00 92.69 86 LEU A O 1
ATOM 673 N N . LEU A 1 87 ? -18.911 27.792 16.706 1.00 90.31 87 LEU A N 1
ATOM 674 C CA . LEU A 1 87 ? -17.656 27.673 17.461 1.00 90.31 87 LEU A CA 1
ATOM 675 C C . LEU A 1 87 ? -17.169 29.029 17.985 1.00 90.31 87 LEU A C 1
ATOM 677 O O . LEU A 1 87 ? -16.657 29.115 19.102 1.00 90.31 87 LEU A O 1
ATOM 681 N N . LYS A 1 88 ? -17.353 30.097 17.201 1.00 88.88 88 LYS A N 1
ATOM 682 C CA . LYS A 1 88 ? -17.033 31.470 17.608 1.00 88.88 88 LYS A CA 1
ATOM 683 C C . LYS A 1 88 ? -17.859 31.902 18.826 1.00 88.88 88 LYS A C 1
ATOM 685 O O . LYS A 1 88 ? -17.287 32.466 19.751 1.00 88.88 88 LYS A O 1
ATOM 690 N N . ILE A 1 89 ? -19.158 31.586 18.867 1.00 87.88 89 ILE A N 1
ATOM 691 C CA . ILE A 1 89 ? -20.035 31.884 20.017 1.00 87.88 89 ILE A CA 1
ATOM 692 C C . ILE A 1 89 ? -19.536 31.187 21.286 1.00 87.88 89 ILE A C 1
ATOM 694 O O . ILE A 1 89 ? -19.428 31.831 22.326 1.00 87.88 89 ILE A O 1
ATOM 698 N N . LEU A 1 90 ? -19.170 29.903 21.204 1.00 85.94 90 LEU A N 1
ATOM 699 C CA . LEU A 1 90 ? -18.667 29.160 22.368 1.00 85.94 90 LEU A CA 1
ATOM 700 C C . LEU A 1 90 ? -17.375 29.756 22.944 1.00 85.94 90 LEU A C 1
ATOM 702 O O . LEU A 1 90 ? -17.171 29.718 24.152 1.00 85.94 90 LEU A O 1
ATOM 706 N N . ARG A 1 91 ? -16.523 30.351 22.102 1.00 85.94 91 ARG A N 1
ATOM 707 C CA . ARG A 1 91 ? -15.286 31.023 22.539 1.00 85.94 91 ARG A CA 1
ATOM 708 C C . ARG A 1 91 ? -15.519 32.372 23.214 1.00 85.94 91 ARG A C 1
ATOM 710 O O . ARG A 1 91 ? -14.609 32.861 23.871 1.00 85.94 91 ARG A O 1
ATOM 717 N N . PHE A 1 92 ? -16.700 32.970 23.056 1.00 80.69 92 PHE A N 1
ATOM 718 C CA . PHE A 1 92 ? -17.071 34.206 23.748 1.00 80.69 92 PHE A CA 1
ATOM 719 C C . PHE A 1 92 ? -17.679 33.965 25.128 1.00 80.69 92 PHE A C 1
ATOM 721 O O . PHE A 1 92 ? -17.788 34.914 25.894 1.00 80.69 92 PHE A O 1
ATOM 728 N N . LEU A 1 93 ? -18.033 32.720 25.468 1.00 75.12 93 LEU A N 1
ATOM 729 C CA . LEU A 1 93 ? -18.594 32.374 26.778 1.00 75.12 93 LEU A CA 1
ATOM 730 C C . LEU A 1 93 ? -17.774 32.901 27.977 1.00 75.12 93 LEU A C 1
ATOM 732 O O . LEU A 1 93 ? -18.399 33.496 28.852 1.00 75.12 93 LEU A O 1
ATOM 736 N N . PRO A 1 94 ? -16.424 32.815 27.999 1.00 69.81 94 PRO A N 1
ATOM 737 C CA . PRO A 1 94 ? -15.625 33.355 29.105 1.00 69.81 94 PRO A CA 1
ATOM 738 C C . PRO A 1 94 ? -15.769 34.869 29.288 1.00 69.81 94 PRO A C 1
ATOM 740 O O . PRO A 1 94 ? -15.603 35.389 30.383 1.00 69.81 94 PRO A O 1
ATOM 743 N N . SER A 1 95 ? -16.051 35.607 28.209 1.00 65.50 95 SER A N 1
ATOM 744 C CA . SER A 1 95 ? -16.139 37.072 28.233 1.00 65.50 95 SER A CA 1
ATOM 745 C C . SER A 1 95 ? -17.399 37.589 28.931 1.00 65.50 95 SER A C 1
ATOM 747 O O . SER A 1 95 ? -17.480 38.780 29.215 1.00 65.50 95 SER A O 1
ATOM 749 N N . PHE A 1 96 ? -18.377 36.717 29.193 1.00 64.88 96 PHE A N 1
ATOM 750 C CA . PHE A 1 96 ? -19.595 37.049 29.936 1.00 64.88 96 PHE A CA 1
ATOM 751 C C . PHE A 1 96 ? -19.478 36.732 31.432 1.00 64.88 96 PHE A C 1
ATOM 753 O O . PHE A 1 96 ? -20.408 37.004 32.192 1.00 64.88 96 PHE A O 1
ATOM 760 N N . GLU A 1 97 ? -18.347 36.174 31.869 1.00 58.81 97 GLU A N 1
ATOM 761 C CA . GLU A 1 97 ? -18.101 35.873 33.273 1.00 58.81 97 GLU A CA 1
ATOM 762 C C . GLU A 1 97 ? -17.734 37.153 34.029 1.00 58.81 97 GLU A C 1
ATOM 764 O O . GLU A 1 97 ? -16.740 37.821 33.747 1.00 58.81 97 GLU A O 1
ATOM 769 N N . ARG A 1 98 ? -18.554 37.501 35.022 1.00 56.47 98 ARG A N 1
ATOM 770 C CA . ARG A 1 98 ? -18.228 38.545 35.996 1.00 56.47 98 ARG A CA 1
ATOM 771 C C . ARG A 1 98 ? -17.199 37.939 36.959 1.00 56.47 98 ARG A C 1
ATOM 773 O O . ARG A 1 98 ? -17.515 36.930 37.584 1.00 56.47 98 ARG A O 1
ATOM 780 N N . GLU A 1 99 ? -16.004 38.530 37.072 1.00 48.41 99 GLU A N 1
ATOM 781 C CA . GLU A 1 99 ? -14.774 37.986 37.707 1.00 48.41 99 GLU A CA 1
ATOM 782 C C . GLU A 1 99 ? -14.879 37.452 39.165 1.00 48.41 99 GLU A C 1
ATOM 784 O O . GLU A 1 99 ? -13.862 37.093 39.752 1.00 48.41 99 GLU A O 1
ATOM 789 N N . GLN A 1 100 ? -16.062 37.363 39.788 1.00 47.66 100 GLN A N 1
ATOM 790 C CA . GLN A 1 100 ? -16.226 36.976 41.199 1.00 47.66 100 GLN A CA 1
ATOM 791 C C . GLN A 1 100 ? -17.456 36.096 41.528 1.00 47.66 100 GLN A C 1
ATOM 793 O O . GLN A 1 100 ? -17.765 35.936 42.706 1.00 47.66 100 GLN A O 1
ATOM 798 N N . VAL A 1 101 ? -18.167 35.503 40.552 1.00 52.50 101 VAL A N 1
ATOM 799 C CA . VAL A 1 101 ? -19.358 34.661 40.841 1.00 52.50 101 VAL A CA 1
ATOM 800 C C . VAL A 1 101 ? -19.100 33.171 40.545 1.00 52.50 101 VAL A C 1
ATOM 802 O O . VAL A 1 101 ? -18.826 32.833 39.392 1.00 52.50 101 VAL A O 1
ATOM 805 N N . PRO A 1 102 ? -19.227 32.263 41.537 1.00 53.88 102 PRO A N 1
ATOM 806 C CA . PRO A 1 102 ? -19.146 30.816 41.321 1.00 53.88 102 PRO A CA 1
ATOM 807 C C . PRO A 1 102 ? -20.228 30.312 40.348 1.00 53.88 102 PRO A C 1
ATOM 809 O O . PRO A 1 102 ? -21.370 30.770 40.378 1.00 53.88 102 PRO A O 1
ATOM 812 N N . TRP A 1 103 ? -19.906 29.311 39.520 1.00 58.44 103 TRP A N 1
ATOM 813 C CA . TRP A 1 103 ? -20.768 28.755 38.455 1.00 58.44 103 TRP A CA 1
ATOM 814 C C . TRP A 1 103 ? -22.127 28.158 38.909 1.00 58.44 103 TRP A C 1
ATOM 816 O O . TRP A 1 103 ? -22.916 27.711 38.069 1.00 58.44 103 TRP A O 1
ATOM 826 N N . ALA A 1 104 ? -22.423 28.111 40.212 1.00 50.19 104 ALA A N 1
ATOM 827 C CA . ALA A 1 104 ? -23.631 27.483 40.752 1.00 50.19 104 ALA A CA 1
ATOM 828 C C . ALA A 1 104 ? -24.915 28.281 40.481 1.00 50.19 104 ALA A C 1
ATOM 830 O O . ALA A 1 104 ? -25.861 27.703 39.934 1.00 50.19 104 ALA A O 1
ATOM 831 N N . ASP A 1 105 ? -24.923 29.580 40.808 1.00 48.66 105 ASP A N 1
ATOM 832 C CA . ASP A 1 105 ? -26.172 30.336 41.010 1.00 48.66 105 ASP A CA 1
ATOM 833 C C . ASP A 1 105 ? -26.374 31.535 40.063 1.00 48.66 105 ASP A C 1
ATOM 835 O O . ASP A 1 105 ? -27.488 32.038 39.963 1.00 48.66 105 ASP A O 1
ATOM 839 N N . GLY A 1 106 ? -25.349 31.974 39.318 1.00 51.62 106 GLY A N 1
ATOM 840 C CA . GLY A 1 106 ? -25.411 33.213 38.516 1.00 51.62 106 GLY A CA 1
ATOM 841 C C . GLY A 1 106 ? -25.257 33.081 36.996 1.00 51.62 106 GLY A C 1
ATOM 842 O O . GLY A 1 106 ? -25.100 34.103 36.338 1.00 51.62 106 GLY A O 1
ATOM 843 N N . GLN A 1 107 ? -25.219 31.865 36.434 1.00 63.12 107 GLN A N 1
ATOM 844 C CA . GLN A 1 107 ? -24.902 31.650 35.008 1.00 63.12 107 GLN A CA 1
ATOM 845 C C . GLN A 1 107 ? -25.816 30.627 34.308 1.00 63.12 107 GLN A C 1
ATOM 847 O O . GLN A 1 107 ? -25.377 29.789 33.518 1.00 63.12 107 GLN A O 1
ATOM 852 N N . THR A 1 108 ? -27.113 30.642 34.605 1.00 72.31 108 THR A N 1
ATOM 853 C CA . THR A 1 108 ? -28.091 29.785 33.913 1.00 72.31 108 THR A CA 1
ATOM 854 C C . THR A 1 108 ? -28.133 30.051 32.410 1.00 72.31 108 THR A C 1
ATOM 856 O O . THR A 1 108 ? -28.218 29.110 31.619 1.00 72.31 108 THR A O 1
ATOM 859 N N . GLU A 1 109 ? -27.977 31.309 32.009 1.00 76.62 109 GLU A N 1
ATOM 860 C CA . GLU A 1 109 ? -28.077 31.760 30.625 1.00 76.62 109 GLU A CA 1
ATOM 861 C C . GLU A 1 109 ? -26.899 31.272 29.769 1.00 76.62 109 GLU A C 1
ATOM 863 O O . GLU A 1 109 ? -27.078 30.963 28.591 1.00 76.62 109 GLU A O 1
ATOM 868 N N . THR A 1 110 ? -25.697 31.123 30.341 1.00 78.75 110 THR A N 1
ATOM 869 C CA . THR A 1 110 ? -24.520 30.628 29.601 1.00 78.75 110 THR A CA 1
ATOM 870 C C . THR A 1 110 ? -24.645 29.138 29.274 1.00 78.75 110 THR A C 1
ATOM 872 O O . THR A 1 110 ? -24.345 28.721 28.151 1.00 78.75 110 THR A O 1
ATOM 875 N N . PHE A 1 111 ? -25.165 28.329 30.206 1.00 82.44 111 PHE A N 1
ATOM 876 C CA . PHE A 1 111 ? -25.488 26.920 29.956 1.00 82.44 111 PHE A CA 1
ATOM 877 C C . PHE A 1 111 ? -26.650 26.758 28.969 1.00 82.44 111 PHE A C 1
ATOM 879 O O . PHE A 1 111 ? -26.640 25.825 28.160 1.00 82.44 111 PHE A O 1
ATOM 886 N N . GLU A 1 112 ? -27.633 27.661 28.992 1.00 85.81 112 GLU A N 1
ATOM 887 C CA . GLU A 1 112 ? -28.698 27.701 27.985 1.00 85.81 112 GLU A CA 1
ATOM 888 C C . GLU A 1 112 ? -28.162 28.040 26.593 1.00 85.81 112 GLU A C 1
ATOM 890 O O . GLU A 1 112 ? -28.538 27.378 25.623 1.00 85.81 112 GLU A O 1
ATOM 895 N N . LEU A 1 113 ? -27.227 28.988 26.489 1.00 87.12 113 LEU A N 1
ATOM 896 C CA . LEU A 1 113 ? -26.559 29.324 25.233 1.00 87.12 113 LEU A CA 1
ATOM 897 C C . LEU A 1 113 ? -25.737 28.153 24.696 1.00 87.12 113 LEU A C 1
ATOM 899 O O . LEU A 1 113 ? -25.865 27.796 23.523 1.00 87.12 113 LEU A O 1
ATOM 903 N N . LEU A 1 114 ? -24.943 27.505 25.553 1.00 88.69 114 LEU A N 1
ATOM 904 C CA . LEU A 1 114 ? -24.199 26.294 25.205 1.00 88.69 114 LEU A CA 1
ATOM 905 C C . LEU A 1 114 ? -25.137 25.203 24.669 1.00 88.69 114 LEU A C 1
ATOM 907 O O . LEU A 1 114 ? -24.878 24.604 23.621 1.00 88.69 114 LEU A O 1
ATOM 911 N N . ARG A 1 115 ? -26.253 24.968 25.362 1.00 89.00 115 ARG A N 1
ATOM 912 C CA . ARG A 1 115 ? -27.267 23.998 24.948 1.00 89.00 115 ARG A CA 1
ATOM 913 C C . ARG A 1 115 ? -27.906 24.373 23.608 1.00 89.00 115 ARG A C 1
ATOM 915 O O . ARG A 1 115 ? -28.044 23.509 22.746 1.00 89.00 115 ARG A O 1
ATOM 922 N N . ALA A 1 116 ? -28.262 25.641 23.401 1.00 90.06 116 ALA A N 1
ATOM 923 C CA . ALA A 1 116 ? -28.838 26.123 22.147 1.00 90.06 116 ALA A CA 1
ATOM 924 C C . ALA A 1 116 ? -27.870 25.938 20.964 1.00 90.06 116 ALA A C 1
ATOM 926 O O . ALA A 1 116 ? -28.280 25.457 19.906 1.00 90.06 116 ALA A O 1
ATOM 927 N N . VAL A 1 117 ? -26.578 26.230 21.161 1.00 92.44 117 VAL A N 1
ATOM 928 C CA . VAL A 1 117 ? -25.524 26.002 20.158 1.00 92.44 117 VAL A CA 1
ATOM 929 C C . VAL A 1 117 ? -25.413 24.521 19.797 1.00 92.44 117 VAL A C 1
ATOM 931 O O . VAL A 1 117 ? -25.424 24.172 18.613 1.00 92.44 117 VAL A O 1
ATOM 934 N N . LEU A 1 118 ? -25.337 23.639 20.798 1.00 92.06 118 LEU A N 1
ATOM 935 C CA . LEU A 1 118 ? -25.241 22.196 20.575 1.00 92.06 118 LEU A CA 1
ATOM 936 C C . LEU A 1 118 ? -26.499 21.634 19.899 1.00 92.06 118 LEU A C 1
ATOM 938 O O . LEU A 1 118 ? -26.391 20.767 19.036 1.00 92.06 118 LEU A O 1
ATOM 942 N N . ASN A 1 119 ? -27.684 22.166 20.193 1.00 91.19 119 ASN A N 1
ATOM 943 C CA . ASN A 1 119 ? -28.916 21.757 19.522 1.00 91.19 119 ASN A CA 1
ATOM 944 C C . ASN A 1 119 ? -28.931 22.131 18.034 1.00 91.19 119 ASN A C 1
ATOM 946 O O . ASN A 1 119 ? -29.266 21.287 17.202 1.00 91.19 119 ASN A O 1
ATOM 950 N N . VAL A 1 120 ? -28.509 23.348 17.674 1.00 92.88 120 VAL A N 1
ATOM 951 C CA . VAL A 1 120 ? -28.360 23.742 16.260 1.00 92.88 120 VAL A CA 1
ATOM 952 C C . VAL A 1 120 ? -27.310 22.877 15.565 1.00 92.88 120 VAL A C 1
ATOM 954 O O . VAL A 1 120 ? -27.544 22.408 14.451 1.00 92.88 120 VAL A O 1
ATOM 957 N N . LEU A 1 121 ? -26.177 22.612 16.227 1.00 93.25 121 LEU A N 1
ATOM 958 C CA . LEU A 1 121 ? -25.139 21.727 15.699 1.00 93.25 121 LEU A CA 1
ATOM 959 C C . LEU A 1 121 ? -25.686 20.313 15.447 1.00 93.25 121 LEU A C 1
ATOM 961 O O . LEU A 1 121 ? -25.458 19.754 14.377 1.00 93.25 121 LEU A O 1
ATOM 965 N N . SER A 1 122 ? -26.442 19.757 16.397 1.00 90.56 122 SER A N 1
ATOM 966 C CA . SER A 1 122 ? -27.065 18.433 16.286 1.00 90.56 122 SER A CA 1
ATOM 967 C C . SER A 1 122 ? -27.995 18.363 15.073 1.00 90.56 122 SER A C 1
ATOM 969 O O . SER A 1 122 ? -27.851 17.469 14.238 1.00 90.56 122 SER A O 1
ATOM 971 N N . GLU A 1 123 ? -28.891 19.343 14.910 1.00 91.69 123 GLU A N 1
ATOM 972 C CA . GLU A 1 123 ? -29.825 19.384 13.778 1.00 91.69 123 GLU A CA 1
ATOM 973 C C . GLU A 1 123 ? -29.111 19.587 12.433 1.00 91.69 123 GLU A C 1
ATOM 975 O O . GLU A 1 123 ? -29.413 18.893 11.458 1.00 91.69 123 GLU A O 1
ATOM 980 N N . ALA A 1 124 ? -28.101 20.461 12.374 1.00 90.31 124 ALA A N 1
ATOM 981 C CA . ALA A 1 124 ? -27.317 20.710 11.162 1.00 90.31 124 ALA A CA 1
ATOM 982 C C . ALA A 1 124 ? -26.518 19.478 10.688 1.00 90.31 124 ALA A C 1
ATOM 984 O O . ALA A 1 124 ? -26.208 19.355 9.495 1.00 90.31 124 ALA A O 1
ATOM 985 N N . LEU A 1 125 ? -26.177 18.573 11.613 1.00 88.50 125 LEU A N 1
ATOM 986 C CA . LEU A 1 125 ? -25.461 17.317 11.365 1.00 88.50 125 LEU A CA 1
ATOM 987 C C . LEU A 1 125 ? -26.391 16.103 11.215 1.00 88.50 125 LEU A C 1
ATOM 989 O O . LEU A 1 125 ? -25.955 15.044 10.740 1.00 88.50 125 LEU A O 1
ATOM 993 N N . TYR A 1 126 ? -27.653 16.219 11.624 1.00 85.62 126 TYR A N 1
ATOM 994 C CA . TYR A 1 126 ? -28.587 15.102 11.639 1.00 85.62 126 TYR A CA 1
ATOM 995 C C . TYR A 1 126 ? -28.917 14.618 10.232 1.00 85.62 126 TYR A C 1
ATOM 997 O O . TYR A 1 126 ? -29.326 15.406 9.380 1.00 85.62 126 TYR A O 1
ATOM 1005 N N . GLU A 1 127 ? -28.706 13.320 9.996 1.00 78.25 127 GLU A N 1
ATOM 1006 C CA . GLU A 1 127 ? -28.929 12.636 8.711 1.00 78.25 127 GLU A CA 1
ATOM 1007 C C . GLU A 1 127 ? -28.307 13.347 7.491 1.00 78.25 127 GLU A C 1
ATOM 1009 O O . GLU A 1 127 ? -28.718 13.139 6.354 1.00 78.25 127 GLU A O 1
ATOM 1014 N N . HIS A 1 128 ? -27.261 14.158 7.711 1.00 80.31 128 HIS A N 1
ATOM 1015 C CA . HIS A 1 128 ? -26.617 14.957 6.671 1.00 80.31 128 HIS A CA 1
ATOM 1016 C C . HIS A 1 128 ? -25.109 14.686 6.591 1.00 80.31 128 HIS A C 1
ATOM 1018 O O . HIS A 1 128 ? -24.267 15.422 7.122 1.00 80.31 128 HIS A O 1
ATOM 1024 N N . TRP A 1 129 ? -24.750 13.617 5.874 1.00 73.94 129 TRP A N 1
ATOM 1025 C CA . TRP A 1 129 ? -23.372 13.123 5.763 1.00 73.94 129 TRP A CA 1
ATOM 1026 C C . TRP A 1 129 ? -22.369 14.186 5.292 1.00 73.94 129 TRP A C 1
ATOM 1028 O O . TRP A 1 129 ? -21.282 14.311 5.859 1.00 73.94 129 TRP A O 1
ATOM 1038 N N . SER A 1 130 ? -22.734 15.001 4.296 1.00 76.81 130 SER A N 1
ATOM 1039 C CA . SER A 1 130 ? -21.850 16.047 3.765 1.00 76.81 130 SER A CA 1
ATOM 1040 C C . SER A 1 130 ? -21.488 17.085 4.828 1.00 76.81 130 SER A C 1
ATOM 1042 O O . SER A 1 130 ? -20.353 17.559 4.855 1.00 76.81 130 SER A O 1
ATOM 1044 N N . ASN A 1 131 ? -22.415 17.389 5.743 1.00 86.88 131 ASN A N 1
ATOM 1045 C CA . ASN A 1 131 ? -22.172 18.325 6.842 1.00 86.88 131 ASN A CA 1
ATOM 1046 C C . ASN A 1 131 ? -21.333 17.676 7.936 1.00 86.88 131 ASN A C 1
ATOM 1048 O O . ASN A 1 131 ? -20.369 18.292 8.374 1.00 86.88 131 ASN A O 1
ATOM 1052 N N . ARG A 1 132 ? -21.601 16.413 8.293 1.00 83.50 132 ARG A N 1
ATOM 1053 C CA . ARG A 1 132 ? -20.742 15.650 9.218 1.00 83.50 132 ARG A CA 1
ATOM 1054 C C . ARG A 1 132 ? -19.298 15.581 8.750 1.00 83.50 132 ARG A C 1
ATOM 1056 O O . ARG A 1 132 ? -18.382 15.884 9.510 1.00 83.50 132 ARG A O 1
ATOM 1063 N N . ARG A 1 133 ? -19.079 15.257 7.474 1.00 77.31 133 ARG A N 1
ATOM 1064 C CA . ARG A 1 133 ? -17.733 15.209 6.892 1.00 77.31 133 ARG A CA 1
ATOM 1065 C C . ARG A 1 133 ? -17.095 16.596 6.797 1.00 77.31 133 ARG A C 1
ATOM 1067 O O . ARG A 1 133 ? -15.894 16.718 7.037 1.00 77.31 133 ARG A O 1
ATOM 1074 N N . TYR A 1 134 ? -17.863 17.619 6.417 1.00 84.19 134 TYR A N 1
ATOM 1075 C CA . TYR A 1 134 ? -17.377 18.998 6.352 1.00 84.19 134 TYR A CA 1
ATOM 1076 C C . TYR A 1 134 ? -16.953 19.498 7.737 1.00 84.19 134 TYR A C 1
ATOM 1078 O O . TYR A 1 134 ? -15.815 19.935 7.888 1.00 84.19 134 TYR A O 1
ATOM 1086 N N . PHE A 1 135 ? -17.812 19.349 8.746 1.00 88.94 135 PHE A N 1
ATOM 1087 C CA . PHE A 1 135 ? -17.516 19.706 10.130 1.00 88.94 135 PHE A CA 1
ATOM 1088 C C . PHE A 1 135 ? -16.295 18.940 10.643 1.00 88.94 135 PHE A C 1
ATOM 1090 O O . PHE A 1 135 ? -15.313 19.547 11.049 1.00 88.94 135 PHE A O 1
ATOM 1097 N N . GLY A 1 136 ? -16.278 17.612 10.502 1.00 82.50 136 GLY A N 1
ATOM 1098 C CA . GLY A 1 136 ? -15.195 16.779 11.022 1.00 82.50 136 GLY A CA 1
ATOM 1099 C C . GLY A 1 136 ? -13.821 16.993 10.372 1.00 82.50 136 GLY A C 1
ATOM 1100 O O . GLY A 1 136 ? -12.820 16.708 11.019 1.00 82.50 136 GLY A O 1
ATOM 1101 N N . LYS A 1 137 ? -13.736 17.474 9.119 1.00 78.69 137 LYS A N 1
ATOM 1102 C CA . LYS A 1 137 ? -12.449 17.602 8.393 1.00 78.69 137 LYS A CA 1
ATOM 1103 C C . LYS A 1 137 ? -12.066 19.019 7.972 1.00 78.69 137 LYS A C 1
ATOM 1105 O O . LYS A 1 137 ? -10.877 19.308 7.891 1.00 78.69 137 LYS A O 1
ATOM 1110 N N . LYS A 1 138 ? -13.032 19.862 7.600 1.00 78.81 138 LYS A N 1
ATOM 1111 C CA . LYS A 1 138 ? -12.771 21.163 6.958 1.00 78.81 138 LYS A CA 1
ATOM 1112 C C . LYS A 1 138 ? -12.941 22.346 7.901 1.00 78.81 138 LYS A C 1
ATOM 1114 O O . LYS A 1 138 ? -12.165 23.288 7.787 1.00 78.81 138 LYS A O 1
ATOM 1119 N N . VAL A 1 139 ? -13.908 22.295 8.817 1.00 87.50 139 VAL A N 1
ATOM 1120 C CA . VAL A 1 139 ? -14.104 23.358 9.815 1.00 87.50 139 VAL A CA 1
ATOM 1121 C C . VAL A 1 139 ? -12.885 23.383 10.734 1.00 87.50 139 VAL A C 1
ATOM 1123 O O . VAL A 1 139 ? -12.636 22.422 11.458 1.00 87.50 139 VAL A O 1
ATOM 1126 N N . GLU A 1 140 ? -12.082 24.443 10.621 1.00 82.88 140 GLU A N 1
ATOM 1127 C CA . GLU A 1 140 ? -10.867 24.694 11.415 1.00 82.88 140 GLU A CA 1
ATOM 1128 C C . GLU A 1 140 ? -9.859 23.522 11.471 1.00 82.88 140 GLU A C 1
ATOM 1130 O O . GLU A 1 140 ? -9.156 23.327 12.458 1.00 82.88 140 GLU A O 1
ATOM 1135 N N . GLY A 1 141 ? -9.778 22.709 10.410 1.00 72.62 141 GLY A N 1
ATOM 1136 C CA . GLY A 1 141 ? -8.878 21.545 10.360 1.00 72.62 141 GLY A CA 1
ATOM 1137 C C . GLY A 1 141 ? -9.307 20.354 11.233 1.00 72.62 141 GLY A C 1
ATOM 1138 O O . GLY A 1 141 ? -8.542 19.399 11.371 1.00 72.62 141 GLY A O 1
ATOM 1139 N N . GLY A 1 142 ? -10.521 20.386 11.794 1.00 83.44 142 GLY A N 1
ATOM 1140 C CA . GLY A 1 142 ? -11.111 19.305 12.583 1.00 83.44 142 GLY A CA 1
ATOM 1141 C C . GLY A 1 142 ? -12.170 19.814 13.561 1.00 83.44 142 GLY A C 1
ATOM 1142 O O . GLY A 1 142 ? -11.862 20.038 14.729 1.00 83.44 142 GLY A O 1
ATOM 1143 N N . GLY A 1 143 ? -13.423 19.955 13.119 1.00 86.62 143 GLY A N 1
ATOM 1144 C CA . GLY A 1 143 ? -14.482 20.646 13.869 1.00 86.62 143 GLY A CA 1
ATOM 1145 C C . GLY A 1 143 ? -14.792 20.063 15.249 1.00 86.62 143 GLY A C 1
ATOM 1146 O O . GLY A 1 143 ? -15.066 20.818 16.173 1.00 86.62 143 GLY A O 1
ATOM 1147 N N . TRP A 1 144 ? -14.671 18.744 15.436 1.00 87.25 144 TRP A N 1
ATOM 1148 C CA . TRP A 1 144 ? -14.835 18.114 16.756 1.00 87.25 144 TRP A CA 1
ATOM 1149 C C . TRP A 1 144 ? -13.722 18.503 17.737 1.00 87.25 144 TRP A C 1
ATOM 1151 O O . TRP A 1 144 ? -13.994 18.791 18.899 1.00 87.25 144 TRP A O 1
ATOM 1161 N N . LYS A 1 145 ? -12.478 18.595 17.254 1.00 83.50 145 LYS A N 1
ATOM 1162 C CA . LYS A 1 145 ? -11.339 19.074 18.047 1.00 83.50 145 LYS A CA 1
ATOM 1163 C C . LYS A 1 145 ? -11.448 20.575 18.320 1.00 83.50 145 LYS A C 1
ATOM 1165 O O . LYS A 1 145 ? -11.117 21.033 19.408 1.00 83.50 145 LYS A O 1
ATOM 1170 N N . ALA A 1 146 ? -11.941 21.343 17.352 1.00 86.31 146 ALA A N 1
ATOM 1171 C CA . ALA A 1 146 ? -12.214 22.764 17.535 1.00 86.31 146 ALA A CA 1
ATOM 1172 C C . ALA A 1 146 ? -13.330 23.013 18.567 1.00 86.31 146 ALA A C 1
ATOM 1174 O O . ALA A 1 146 ? -13.213 23.934 19.373 1.00 86.31 146 ALA A O 1
ATOM 1175 N N . LEU A 1 147 ? -14.367 22.166 18.592 1.00 89.69 147 LEU A N 1
ATOM 1176 C CA . LEU A 1 147 ? -15.419 22.179 19.612 1.00 89.69 147 LEU A CA 1
ATOM 1177 C C . LEU A 1 147 ? -14.856 21.874 21.003 1.00 89.69 147 LEU A C 1
ATOM 1179 O O . LEU A 1 147 ? -15.128 22.610 21.945 1.00 89.69 147 LEU A O 1
ATOM 1183 N N . GLU A 1 148 ? -14.025 20.840 21.125 1.00 85.31 148 GLU A N 1
ATOM 1184 C CA . GLU A 1 148 ? -13.310 20.516 22.364 1.00 85.31 148 GLU A CA 1
ATOM 1185 C C . GLU A 1 148 ? -12.449 21.691 22.854 1.00 85.31 148 GLU A C 1
ATOM 1187 O O . GLU A 1 148 ? -12.500 22.052 24.030 1.00 85.31 148 GLU A O 1
ATOM 1192 N N . GLN A 1 149 ? -11.704 22.340 21.957 1.00 83.75 149 GLN A N 1
ATOM 1193 C CA . GLN A 1 149 ? -10.902 23.522 22.285 1.00 83.75 149 GLN A CA 1
ATOM 1194 C C . GLN A 1 149 ? -11.768 24.706 22.726 1.00 83.75 149 GLN A C 1
ATOM 1196 O O . GLN A 1 149 ? -11.433 25.374 23.703 1.00 83.75 149 GLN A O 1
ATOM 1201 N N . ALA A 1 150 ? -12.884 24.955 22.035 1.00 84.56 150 ALA A N 1
ATOM 1202 C CA . ALA A 1 150 ? -13.824 26.008 22.402 1.00 84.56 150 ALA A CA 1
ATOM 1203 C C . ALA A 1 150 ? -14.427 25.752 23.793 1.00 84.56 150 ALA A C 1
ATOM 1205 O O . ALA A 1 150 ? -14.427 26.648 24.630 1.00 84.56 150 ALA A O 1
ATOM 1206 N N . LEU A 1 151 ? -14.834 24.517 24.092 1.00 83.06 151 LEU A N 1
ATOM 1207 C CA . LEU A 1 151 ? -15.339 24.138 25.415 1.00 83.06 151 LEU A CA 1
ATOM 1208 C C . LEU A 1 151 ? -14.255 24.222 26.494 1.00 83.06 151 LEU A C 1
ATOM 1210 O O . LEU A 1 151 ? -14.515 24.710 27.588 1.00 83.06 151 LEU A O 1
ATOM 1214 N N . SER A 1 152 ? -13.017 23.844 26.183 1.00 78.19 152 SER A N 1
ATOM 1215 C CA . SER A 1 152 ? -11.890 23.962 27.119 1.00 78.19 152 SER A CA 1
ATOM 1216 C C . SER A 1 152 ? -11.575 25.421 27.469 1.00 78.19 152 SER A C 1
ATOM 1218 O O . SER A 1 152 ? -11.174 25.713 28.595 1.00 78.19 152 SER A O 1
ATOM 1220 N N . SER A 1 153 ? -11.792 26.348 26.528 1.00 75.19 153 SER A N 1
ATOM 1221 C CA . SER A 1 153 ? -11.589 27.782 26.760 1.00 75.19 153 SER A CA 1
ATOM 1222 C C . SER A 1 153 ? -12.596 28.402 27.733 1.00 75.19 153 SER A C 1
ATOM 1224 O O . SER A 1 153 ? -12.275 29.421 28.330 1.00 75.19 153 SER A O 1
ATOM 1226 N N . THR A 1 154 ? -13.750 27.755 27.961 1.00 72.62 154 THR A N 1
ATOM 1227 C CA . THR A 1 154 ? -14.775 28.196 28.932 1.00 72.62 154 THR A CA 1
ATOM 1228 C C . THR A 1 154 ? -14.376 28.020 30.393 1.00 72.62 154 THR A C 1
ATOM 1230 O O . THR A 1 154 ? -15.074 28.491 31.273 1.00 72.62 154 THR A O 1
ATOM 1233 N N . GLY A 1 155 ? -13.300 27.291 30.701 1.00 63.31 155 GLY A N 1
ATOM 1234 C CA . GLY A 1 155 ? -12.879 27.065 32.089 1.00 63.31 155 GLY A CA 1
ATOM 1235 C C . GLY A 1 155 ? -13.761 26.103 32.907 1.00 63.31 155 GLY A C 1
ATOM 1236 O O . GLY A 1 155 ? -13.245 25.522 33.861 1.00 63.31 155 GLY A O 1
ATOM 1237 N N . ILE A 1 156 ? -15.008 25.826 32.489 1.00 66.31 156 ILE A N 1
ATOM 1238 C CA . ILE A 1 156 ? -15.987 24.931 33.155 1.00 66.31 156 ILE A CA 1
ATOM 1239 C C . ILE A 1 156 ? -15.409 23.534 33.444 1.00 66.31 156 ILE A C 1
ATOM 1241 O O . ILE A 1 156 ? -15.729 22.904 34.449 1.00 66.31 156 ILE A O 1
ATOM 1245 N N . GLY A 1 157 ? -14.542 23.037 32.555 1.00 54.25 157 GLY A N 1
ATOM 1246 C CA . GLY A 1 157 ? -13.944 21.702 32.642 1.00 54.25 157 GLY A CA 1
ATOM 1247 C C . GLY A 1 157 ? -12.638 21.603 33.439 1.00 54.25 157 GLY A C 1
ATOM 1248 O O . GLY A 1 157 ? -12.108 20.503 33.563 1.00 54.25 157 GLY A O 1
ATOM 1249 N N . ARG A 1 158 ? -12.071 22.706 33.955 1.00 57.28 158 ARG A N 1
ATOM 1250 C CA . ARG A 1 158 ? -10.839 22.640 34.769 1.00 57.28 158 ARG A CA 1
ATOM 1251 C C . ARG A 1 158 ? -11.210 22.225 36.190 1.00 57.28 158 ARG A C 1
ATOM 1253 O O . ARG A 1 158 ? -12.206 22.707 36.706 1.00 57.28 158 ARG A O 1
ATOM 1260 N N . CYS A 1 159 ? -10.418 21.363 36.824 1.00 50.94 159 CYS A N 1
ATOM 1261 C CA . CYS A 1 159 ? -10.523 21.083 38.258 1.00 50.94 159 CYS A CA 1
ATOM 1262 C C . CYS A 1 159 ? -9.598 22.066 38.990 1.00 50.94 159 CYS A C 1
ATOM 1264 O O . CYS A 1 159 ? -8.380 22.021 38.788 1.00 50.94 159 CYS A O 1
ATOM 1266 N N . SER A 1 160 ? -10.140 22.992 39.788 1.00 45.94 160 SER A N 1
ATOM 1267 C CA . SER A 1 160 ? -9.300 23.726 40.741 1.00 45.94 160 SER A CA 1
ATOM 1268 C C . SER A 1 160 ? -8.905 22.756 41.863 1.00 45.94 160 SER A C 1
ATOM 1270 O O . SER A 1 160 ? -9.634 21.812 42.158 1.00 45.94 160 SER A O 1
ATOM 1272 N N . LYS A 1 161 ? -7.734 22.945 42.478 1.00 45.62 161 LYS A N 1
ATOM 1273 C CA . LYS A 1 161 ? -7.286 22.124 43.618 1.00 45.62 161 LYS A CA 1
ATOM 1274 C C . LYS A 1 161 ? -8.073 22.408 44.915 1.00 45.62 161 LYS A C 1
ATOM 1276 O O . LYS A 1 161 ? -7.712 21.863 45.951 1.00 45.62 161 LYS A O 1
ATOM 1281 N N . GLY A 1 162 ? -9.087 23.276 44.868 1.00 45.47 162 GLY A N 1
ATOM 1282 C CA . GLY A 1 162 ? -9.976 23.600 45.980 1.00 45.47 162 GLY A CA 1
ATOM 1283 C C . GLY A 1 162 ? -11.356 22.963 45.815 1.00 45.47 162 GLY A C 1
ATOM 1284 O O . GLY A 1 162 ? -11.888 22.897 44.708 1.00 45.47 162 GLY A O 1
ATOM 1285 N N . GLU A 1 163 ? -11.915 22.502 46.931 1.00 50.84 163 GLU A N 1
ATOM 1286 C CA . GLU A 1 163 ? -13.255 21.925 47.061 1.00 50.84 163 GLU A CA 1
ATOM 1287 C C . GLU A 1 163 ? -14.332 23.015 46.916 1.00 50.84 163 GLU A C 1
ATOM 1289 O O . GLU A 1 163 ? -14.876 23.491 47.909 1.00 50.84 163 GLU A O 1
ATOM 1294 N N . ASP A 1 164 ? -14.628 23.450 45.686 1.00 57.09 164 ASP A N 1
ATOM 1295 C CA . ASP A 1 164 ? -15.764 24.343 45.425 1.00 57.09 164 ASP A CA 1
ATOM 1296 C C . ASP A 1 164 ? -16.991 23.535 44.936 1.00 57.09 164 ASP A C 1
ATOM 1298 O O . ASP A 1 164 ? -17.012 23.076 43.787 1.00 57.09 164 ASP A O 1
ATOM 1302 N N . PRO A 1 165 ? -18.046 23.355 45.759 1.00 59.56 165 PRO A N 1
ATOM 1303 C CA . PRO A 1 165 ? -19.264 22.636 45.365 1.00 59.56 165 PRO A CA 1
ATOM 1304 C C . PRO A 1 165 ? -19.999 23.277 44.172 1.00 59.56 165 PRO A C 1
ATOM 1306 O O . PRO A 1 165 ? -20.793 22.607 43.490 1.00 59.56 165 PRO A O 1
ATOM 1309 N N . ALA A 1 166 ? -19.732 24.554 43.875 1.00 60.56 166 ALA A N 1
ATOM 1310 C CA . ALA A 1 166 ? -20.263 25.221 42.694 1.00 60.56 166 ALA A CA 1
ATOM 1311 C C . ALA A 1 166 ? -19.639 24.701 41.391 1.00 60.56 166 ALA A C 1
ATOM 1313 O O . ALA A 1 166 ? -20.333 24.575 40.377 1.00 60.56 166 ALA A O 1
ATOM 1314 N N . GLN A 1 167 ? -18.358 24.335 41.427 1.00 65.12 167 GLN A N 1
ATOM 1315 C CA . GLN A 1 167 ? -17.614 23.805 40.286 1.00 65.12 167 GLN A CA 1
ATOM 1316 C C . GLN A 1 167 ? -18.060 22.379 39.933 1.00 65.12 167 GLN A C 1
ATOM 1318 O O . GLN A 1 167 ? -18.280 22.076 38.759 1.00 65.12 167 GLN A O 1
ATOM 1323 N N . ASP A 1 168 ? -18.316 21.541 40.940 1.00 66.06 168 ASP A N 1
ATOM 1324 C CA . ASP A 1 168 ? -18.873 20.194 40.752 1.00 66.06 168 ASP A CA 1
ATOM 1325 C C . ASP A 1 168 ? -20.261 20.241 40.086 1.00 66.06 168 ASP A C 1
ATOM 1327 O O . ASP A 1 168 ? -20.573 19.451 39.191 1.00 66.06 168 ASP A O 1
ATOM 1331 N N . THR A 1 169 ? -21.096 21.211 40.474 1.00 71.81 169 THR A N 1
ATOM 1332 C CA . THR A 1 169 ? -22.432 21.408 39.887 1.00 71.81 169 THR A CA 1
ATOM 1333 C C . THR A 1 169 ? -22.354 21.929 38.444 1.00 71.81 169 THR A C 1
ATOM 1335 O O . THR A 1 169 ? -23.176 21.561 37.601 1.00 71.81 169 THR A O 1
ATOM 1338 N N . ALA A 1 170 ? -21.347 22.743 38.121 1.00 73.56 170 ALA A N 1
ATOM 1339 C CA . ALA A 1 170 ? -21.085 23.219 36.763 1.00 73.56 170 ALA A CA 1
ATOM 1340 C C . ALA A 1 170 ? -20.628 22.085 35.830 1.00 73.56 170 ALA A C 1
ATOM 1342 O O . ALA A 1 170 ? -21.137 21.947 34.713 1.00 73.56 170 ALA A O 1
ATOM 1343 N N . GLN A 1 171 ? -19.724 21.227 36.310 1.00 75.06 171 GLN A N 1
ATOM 1344 C CA . GLN A 1 171 ? -19.259 20.038 35.591 1.00 75.06 171 GLN A CA 1
ATOM 1345 C C . GLN A 1 171 ? -20.394 19.032 35.366 1.00 75.06 171 GLN A C 1
ATOM 1347 O O . GLN A 1 171 ? -20.532 18.486 34.271 1.00 75.06 171 GLN A O 1
ATOM 1352 N N . GLU A 1 172 ? -21.255 18.832 36.366 1.00 79.00 172 GLU A N 1
ATOM 1353 C CA . GLU A 1 172 ? -22.457 18.001 36.259 1.00 79.00 172 GLU A CA 1
ATOM 1354 C C . GLU A 1 172 ? -23.418 18.511 35.172 1.00 79.00 172 GLU A C 1
ATOM 1356 O O . GLU A 1 172 ? -23.889 17.725 34.339 1.00 79.00 172 GLU A O 1
ATOM 1361 N N . LYS A 1 173 ? -23.693 19.825 35.147 1.00 81.81 173 LYS A N 1
ATOM 1362 C CA . LYS A 1 173 ? -24.524 20.468 34.115 1.00 81.81 173 LYS A CA 1
ATOM 1363 C C . LYS A 1 173 ? -23.898 20.313 32.726 1.00 81.81 173 LYS A C 1
ATOM 1365 O O . LYS A 1 173 ? -24.593 19.899 31.799 1.00 81.81 173 LYS A O 1
ATOM 1370 N N . LEU A 1 174 ? -22.594 20.565 32.583 1.00 84.81 174 LEU A N 1
ATOM 1371 C CA . LEU A 1 174 ? -21.872 20.410 31.316 1.00 84.81 174 LEU A CA 1
ATOM 1372 C C . LEU A 1 174 ? -21.944 18.969 30.793 1.00 84.81 174 LEU A C 1
ATOM 1374 O O . LEU A 1 174 ? -22.329 18.749 29.646 1.00 84.81 174 LEU A O 1
ATOM 1378 N N . LEU A 1 175 ? -21.621 17.981 31.630 1.00 86.12 175 LEU A N 1
ATOM 1379 C CA . LEU A 1 175 ? -21.663 16.567 31.251 1.00 86.12 175 LEU A CA 1
ATOM 1380 C C . LEU A 1 175 ? -23.084 16.109 30.915 1.00 86.12 175 LEU A C 1
ATOM 1382 O O . LEU A 1 175 ? -23.259 15.345 29.968 1.00 86.12 175 LEU A O 1
ATOM 1386 N N . SER A 1 176 ? -24.102 16.616 31.620 1.00 87.12 176 SER A N 1
ATOM 1387 C CA . SER A 1 176 ? -25.509 16.334 31.302 1.00 87.12 176 SER A CA 1
ATOM 1388 C C . SER A 1 176 ? -25.910 16.906 29.937 1.00 87.12 176 SER A C 1
ATOM 1390 O O . SER A 1 176 ? -26.577 16.225 29.160 1.00 87.12 176 SER A O 1
ATOM 1392 N N . ILE A 1 177 ? -25.474 18.128 29.608 1.00 88.44 177 ILE A N 1
ATOM 1393 C CA . ILE A 1 177 ? -25.722 18.761 28.302 1.00 88.44 177 ILE A CA 1
ATOM 1394 C C . ILE A 1 177 ? -25.004 18.002 27.178 1.00 88.44 177 ILE A C 1
ATOM 1396 O O . ILE A 1 177 ? -25.600 17.750 26.131 1.00 88.44 177 ILE A O 1
ATOM 1400 N N . LEU A 1 178 ? -23.747 17.597 27.383 1.00 89.56 178 LEU A N 1
ATOM 1401 C CA . LEU A 1 178 ? -22.992 16.827 26.389 1.00 89.56 178 LEU A CA 1
ATOM 1402 C C . LEU A 1 178 ? -23.585 15.430 26.173 1.00 89.56 178 LEU A C 1
ATOM 1404 O O . LEU A 1 178 ? -23.646 14.961 25.038 1.00 89.56 178 LEU A O 1
ATOM 1408 N N . PHE A 1 179 ? -24.061 14.783 27.238 1.00 88.19 179 PHE A N 1
ATOM 1409 C CA . PHE A 1 179 ? -24.738 13.490 27.154 1.00 88.19 179 PHE A CA 1
ATOM 1410 C C . PHE A 1 179 ? -26.082 13.597 26.417 1.00 88.19 179 PHE A C 1
ATOM 1412 O O . PHE A 1 179 ? -26.356 12.809 25.513 1.00 88.19 179 PHE A O 1
ATOM 1419 N N . ALA A 1 180 ? -26.879 14.627 26.719 1.00 88.00 180 ALA A N 1
ATOM 1420 C CA . ALA A 1 180 ? -28.100 14.952 25.982 1.00 88.00 180 ALA A CA 1
ATOM 1421 C C . ALA A 1 180 ? -27.817 15.214 24.493 1.00 88.00 180 ALA A C 1
ATOM 1423 O O . ALA A 1 180 ? -28.517 14.699 23.623 1.00 88.00 180 ALA A O 1
ATOM 1424 N N . PHE A 1 181 ? -26.742 15.942 24.180 1.00 90.31 181 PHE A N 1
ATOM 1425 C CA . PHE A 1 181 ? -26.296 16.161 22.804 1.00 90.31 181 PHE A CA 1
ATOM 1426 C C . PHE A 1 181 ? -25.864 14.858 22.109 1.00 90.31 181 PHE A C 1
ATOM 1428 O O . PHE A 1 181 ? -26.180 14.672 20.933 1.00 90.31 181 PHE A O 1
ATOM 1435 N N . ALA A 1 182 ? -25.200 13.935 22.815 1.00 86.44 182 ALA A N 1
ATOM 1436 C CA . ALA A 1 182 ? -24.806 12.632 22.272 1.00 86.44 182 ALA A CA 1
ATOM 1437 C C . ALA A 1 182 ? -26.020 11.803 21.817 1.00 86.44 182 ALA A C 1
ATOM 1439 O O . ALA A 1 182 ? -25.985 11.192 20.746 1.00 86.44 182 ALA A O 1
ATOM 1440 N N . LEU A 1 183 ? -27.103 11.824 22.598 1.00 83.19 183 LEU A N 1
ATOM 1441 C CA . LEU A 1 183 ? -28.363 11.129 22.305 1.00 83.19 183 LEU A CA 1
ATOM 1442 C C . LEU A 1 183 ? -29.291 11.931 21.380 1.00 83.19 183 LEU A C 1
ATOM 1444 O O . LEU A 1 183 ? -30.132 11.368 20.691 1.00 83.19 183 LEU A O 1
ATOM 1448 N N . GLY A 1 184 ? -29.105 13.249 21.301 1.00 80.56 184 GLY A N 1
ATOM 1449 C CA . GLY A 1 184 ? -30.018 14.140 20.592 1.00 80.56 184 GLY A CA 1
ATOM 1450 C C . GLY A 1 184 ? -31.338 14.375 21.326 1.00 80.56 184 GLY A C 1
ATOM 1451 O O . GLY A 1 184 ? -32.292 14.818 20.689 1.00 80.56 184 GLY A O 1
ATOM 1452 N N . GLU A 1 185 ? -31.380 14.091 22.629 1.00 80.44 185 GLU A N 1
ATOM 1453 C CA . GLU A 1 185 ? -32.560 14.202 23.483 1.00 80.44 185 GLU A CA 1
ATOM 1454 C C . GLU A 1 185 ? -32.386 15.304 24.526 1.00 80.44 185 GLU A C 1
ATOM 1456 O O . GLU A 1 185 ? -31.657 15.185 25.510 1.00 80.44 185 GLU A O 1
ATOM 1461 N N . ASP A 1 186 ? -33.123 16.389 24.321 1.00 75.38 186 ASP A N 1
ATOM 1462 C CA . ASP A 1 186 ? -33.101 17.578 25.165 1.00 75.38 186 ASP A CA 1
ATOM 1463 C C . ASP A 1 186 ? -3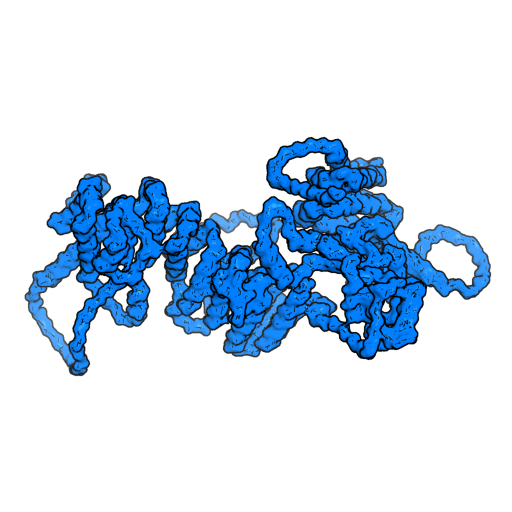3.572 17.309 26.616 1.00 75.38 186 ASP A C 1
ATOM 1465 O O . ASP A 1 186 ? -33.161 17.989 27.563 1.00 75.38 186 ASP A O 1
ATOM 1469 N N . THR A 1 187 ? -34.425 16.310 26.830 1.00 75.19 187 THR A N 1
ATOM 1470 C CA . THR A 1 187 ? -34.996 15.956 28.143 1.00 75.19 187 THR A CA 1
ATOM 1471 C C . THR A 1 187 ? -33.944 15.455 29.138 1.00 75.19 187 THR A C 1
ATOM 1473 O O . THR A 1 187 ? -34.121 15.607 30.349 1.00 75.19 187 THR A O 1
ATOM 1476 N N . LEU A 1 188 ? -32.813 14.937 28.649 1.00 74.94 188 LEU A N 1
ATOM 1477 C CA . LEU A 1 188 ? -31.743 14.353 29.463 1.00 74.94 188 LEU A CA 1
ATOM 1478 C C . LEU A 1 188 ? -30.703 15.373 29.954 1.00 74.94 188 LEU A C 1
ATOM 1480 O O . LEU A 1 188 ? -29.792 15.017 30.699 1.00 74.94 188 LEU A O 1
ATOM 1484 N N . GLY A 1 189 ? -30.865 16.662 29.635 1.00 70.88 189 GLY A N 1
ATOM 1485 C CA . GLY A 1 189 ? -29.921 17.727 30.008 1.00 70.88 189 GLY A CA 1
ATOM 1486 C C . GLY A 1 189 ? -29.747 17.975 31.517 1.00 70.88 189 GLY A C 1
ATOM 1487 O O . GLY A 1 189 ? -28.936 18.812 31.901 1.00 70.88 189 GLY A O 1
ATOM 1488 N N . ARG A 1 190 ? -30.490 17.269 32.384 1.00 76.81 190 ARG A N 1
ATOM 1489 C CA . ARG A 1 190 ? -30.368 17.309 33.859 1.00 76.81 190 ARG A CA 1
ATOM 1490 C C . ARG A 1 190 ? -30.202 15.916 34.494 1.00 76.81 190 ARG A C 1
ATOM 1492 O O . ARG A 1 190 ? -30.405 15.769 35.700 1.00 76.81 190 ARG A O 1
ATOM 1499 N N . ILE A 1 191 ? -29.864 14.891 33.704 1.00 79.75 191 ILE A N 1
ATOM 1500 C CA . ILE A 1 191 ? -29.880 13.479 34.126 1.00 79.75 191 ILE A CA 1
ATOM 1501 C C . ILE A 1 191 ? -29.000 13.200 35.352 1.00 79.75 191 ILE A C 1
ATOM 1503 O O . ILE A 1 191 ? -29.460 12.570 36.309 1.00 79.75 191 ILE A O 1
ATOM 1507 N N . PHE A 1 192 ? -27.767 13.711 35.376 1.00 80.50 192 PHE A N 1
ATOM 1508 C CA . PHE A 1 192 ? -26.835 13.441 36.472 1.00 80.50 192 PHE A CA 1
ATOM 1509 C C . PHE A 1 192 ? -27.253 14.159 37.762 1.00 80.50 192 PHE A C 1
ATOM 1511 O O . PHE A 1 192 ? -27.213 13.561 38.837 1.00 80.50 192 PHE A O 1
ATOM 1518 N N . GLY A 1 193 ? -27.807 15.369 37.653 1.00 73.69 193 GLY A N 1
ATOM 1519 C CA . GLY A 1 193 ? -28.333 16.106 38.805 1.00 73.69 193 GLY A CA 1
ATOM 1520 C C . GLY A 1 193 ? -29.633 15.577 39.381 1.00 73.69 193 GLY A C 1
ATOM 1521 O O . GLY A 1 193 ? -29.865 15.683 40.588 1.00 73.69 193 GLY A O 1
ATOM 1522 N N . ASN A 1 194 ? -30.487 14.987 38.545 1.00 74.00 194 ASN A N 1
ATOM 1523 C CA . ASN A 1 194 ? -31.671 14.265 39.007 1.00 74.00 194 ASN A CA 1
ATOM 1524 C C . ASN A 1 194 ? -31.269 12.959 39.708 1.00 74.00 194 ASN A C 1
ATOM 1526 O O . ASN A 1 194 ? -31.808 12.650 40.769 1.00 74.00 194 ASN A O 1
ATOM 1530 N N . SER A 1 195 ? -30.266 12.252 39.175 1.00 70.06 195 SER A N 1
ATOM 1531 C CA . SER A 1 195 ? -29.741 11.013 39.765 1.00 70.06 195 SER A CA 1
ATOM 1532 C C . SER A 1 195 ? -29.108 11.259 41.138 1.00 70.06 195 SER A C 1
ATOM 1534 O O . SER A 1 195 ? -29.402 10.539 42.091 1.00 70.06 195 SER A O 1
ATOM 1536 N N . ARG A 1 196 ? -28.317 12.333 41.281 1.00 72.56 196 ARG A N 1
ATOM 1537 C CA . ARG A 1 196 ? -27.738 12.755 42.567 1.00 72.56 196 ARG A CA 1
ATOM 1538 C C . ARG A 1 196 ? -28.816 13.109 43.597 1.00 72.56 196 ARG A C 1
ATOM 1540 O O . ARG A 1 196 ? -28.745 12.650 44.733 1.00 72.56 196 ARG A O 1
ATOM 1547 N N . ARG A 1 197 ? -29.843 13.876 43.203 1.00 71.56 197 ARG A N 1
ATOM 1548 C CA . ARG A 1 197 ? -30.979 14.229 44.080 1.00 71.56 197 ARG A CA 1
ATOM 1549 C C . ARG A 1 197 ? -31.811 13.011 44.484 1.00 71.56 197 ARG A C 1
ATOM 1551 O O . ARG A 1 197 ? -32.209 12.906 45.639 1.00 71.56 197 ARG A O 1
ATOM 1558 N N . SER A 1 198 ? -32.032 12.075 43.564 1.00 68.38 198 SER A N 1
ATOM 1559 C CA . SER A 1 198 ? -32.724 10.813 43.844 1.00 68.38 198 SER A CA 1
ATOM 1560 C C . SER A 1 198 ? -31.943 9.942 44.836 1.00 68.38 198 SER A C 1
ATOM 1562 O O . SER A 1 198 ? -32.541 9.375 45.750 1.00 68.38 198 SER A O 1
ATOM 1564 N N . LEU A 1 199 ? -30.611 9.893 44.714 1.00 67.94 199 LEU A N 1
ATOM 1565 C CA . LEU A 1 199 ? -29.739 9.188 45.656 1.00 67.94 199 LEU A CA 1
ATOM 1566 C C . LEU A 1 199 ? -29.754 9.848 47.047 1.00 67.94 199 LEU A C 1
ATOM 1568 O O . LEU A 1 199 ? -29.882 9.155 48.050 1.00 67.94 199 LEU A O 1
ATOM 1572 N N . ALA A 1 200 ? -29.722 11.183 47.106 1.00 65.94 200 ALA A N 1
ATOM 1573 C CA . ALA A 1 200 ? -29.832 11.946 48.351 1.00 65.94 200 ALA A CA 1
ATOM 1574 C C . ALA A 1 200 ? -31.156 11.693 49.099 1.00 65.94 200 ALA A C 1
ATOM 1576 O O . ALA A 1 200 ? -31.172 11.523 50.316 1.00 65.94 200 ALA A O 1
ATOM 1577 N N . GLN A 1 201 ? -32.271 11.614 48.368 1.00 64.69 201 GLN A N 1
ATOM 1578 C CA . GLN A 1 201 ? -33.590 11.317 48.938 1.00 64.69 201 GLN A CA 1
ATOM 1579 C C . GLN A 1 201 ? -33.713 9.867 49.428 1.00 64.69 201 GLN A C 1
ATOM 1581 O O . GLN A 1 201 ? -34.340 9.621 50.456 1.00 64.69 201 GLN A O 1
ATOM 1586 N N . ALA A 1 202 ? -33.097 8.908 48.728 1.00 60.12 202 ALA A N 1
ATOM 1587 C CA . ALA A 1 202 ? -33.108 7.497 49.120 1.00 60.12 202 ALA A CA 1
ATOM 1588 C C . ALA A 1 202 ? -32.339 7.230 50.426 1.00 60.12 202 ALA A C 1
ATOM 1590 O O . ALA A 1 202 ? -32.682 6.302 51.155 1.00 60.12 202 ALA A O 1
ATOM 1591 N N . VAL A 1 203 ? -31.327 8.048 50.724 1.00 58.03 203 VAL A N 1
ATOM 1592 C CA . VAL A 1 203 ? -30.515 7.951 51.947 1.00 58.03 203 VAL A CA 1
ATOM 1593 C C . VAL A 1 203 ? -31.227 8.601 53.139 1.00 58.03 203 VAL A C 1
ATOM 1595 O O . VAL A 1 203 ? -31.229 8.035 54.228 1.00 58.03 203 VAL A O 1
ATOM 1598 N N . ASN A 1 204 ? -31.915 9.730 52.929 1.00 53.91 204 ASN A N 1
ATOM 1599 C CA . ASN A 1 204 ? -32.645 10.428 53.997 1.00 53.91 204 ASN A CA 1
ATOM 1600 C C . ASN A 1 204 ? -33.992 9.774 54.362 1.00 53.91 204 ASN A C 1
ATOM 1602 O O . ASN A 1 204 ? -34.444 9.901 55.495 1.00 53.91 204 ASN A O 1
ATOM 1606 N N . GLY A 1 205 ? -34.630 9.037 53.447 1.00 48.56 205 GLY A N 1
ATOM 1607 C CA . GLY A 1 205 ? -35.906 8.348 53.702 1.00 48.56 205 GLY A CA 1
ATOM 1608 C C . GLY A 1 205 ? -35.812 7.067 54.546 1.00 48.56 205 GLY A C 1
ATOM 1609 O O . GLY A 1 205 ? -36.827 6.407 54.756 1.00 48.56 205 GLY A O 1
ATOM 1610 N N . GLY A 1 206 ? -34.614 6.680 55.001 1.00 41.91 206 GLY A N 1
ATOM 1611 C CA . GLY A 1 206 ? -34.380 5.460 55.785 1.00 41.91 206 GLY A CA 1
ATOM 1612 C C . GLY A 1 206 ? -34.496 5.617 57.307 1.00 41.91 206 GLY A C 1
ATOM 1613 O O . GLY A 1 206 ? -34.336 4.626 58.014 1.00 41.91 206 GLY A O 1
ATOM 1614 N N . GLY A 1 207 ? -34.750 6.827 57.820 1.00 36.34 207 GLY A N 1
ATOM 1615 C CA . GLY A 1 207 ? -34.668 7.133 59.251 1.00 36.34 207 GLY A CA 1
ATOM 1616 C C . GLY A 1 207 ? -35.832 7.962 59.789 1.00 36.34 207 GLY A C 1
ATOM 1617 O O . GLY A 1 207 ? -35.609 9.066 60.264 1.00 36.34 207 GLY A O 1
ATOM 1618 N N . GLU A 1 208 ? -37.056 7.435 59.779 1.00 36.25 208 GLU A N 1
ATOM 1619 C CA . GLU A 1 208 ? -38.123 7.951 60.649 1.00 36.25 208 GLU A CA 1
ATOM 1620 C C . GLU A 1 208 ? -38.663 6.833 61.542 1.00 36.25 208 GLU A C 1
ATOM 1622 O O . GLU A 1 208 ? -39.479 6.001 61.149 1.00 36.25 208 GLU A O 1
ATOM 1627 N N . GLY A 1 209 ? -38.164 6.831 62.777 1.00 30.94 209 GLY A N 1
ATOM 1628 C CA . GLY A 1 209 ? -38.604 5.981 63.870 1.00 30.94 209 GLY A CA 1
ATOM 1629 C C . GLY A 1 209 ? -38.375 6.673 65.213 1.00 30.94 209 GLY A C 1
ATOM 1630 O O . GLY A 1 209 ? -37.366 6.434 65.858 1.00 30.94 209 GLY A O 1
ATOM 1631 N N . ASN A 1 210 ? -39.374 7.460 65.627 1.00 33.34 210 ASN A N 1
ATOM 1632 C CA . ASN A 1 210 ? -39.758 7.760 67.016 1.00 33.34 210 ASN A CA 1
ATOM 1633 C C . ASN A 1 210 ? -38.866 8.698 67.876 1.00 33.34 210 ASN A C 1
ATOM 1635 O O . ASN A 1 210 ? -37.778 8.329 68.304 1.00 33.34 210 ASN A O 1
ATOM 1639 N N . GLY A 1 211 ? -39.412 9.862 68.271 1.00 28.61 211 GLY A N 1
ATOM 1640 C CA . GLY A 1 211 ? -38.889 10.685 69.377 1.00 28.61 211 GLY A CA 1
ATOM 1641 C C . GLY A 1 211 ? -39.446 12.119 69.432 1.00 28.61 211 GLY A C 1
ATOM 1642 O O . GLY A 1 211 ? -39.121 12.942 68.588 1.00 28.61 211 GLY A O 1
ATOM 1643 N N . LYS A 1 212 ? -40.294 12.415 70.428 1.00 35.62 212 LYS A N 1
ATOM 1644 C CA . LYS A 1 212 ? -40.872 13.741 70.756 1.00 35.62 212 LYS A CA 1
ATOM 1645 C C . LYS A 1 212 ? -39.881 14.663 71.506 1.00 35.62 212 LYS A C 1
ATOM 1647 O O . LYS A 1 212 ? -39.011 14.144 72.195 1.00 35.62 212 LYS A O 1
ATOM 1652 N N . HIS A 1 213 ? -40.193 15.977 71.493 1.00 29.56 213 HIS A N 1
ATOM 1653 C CA . HIS A 1 213 ? -39.688 17.143 72.282 1.00 29.56 213 HIS A CA 1
ATOM 1654 C C . HIS A 1 213 ? -38.711 18.074 71.532 1.00 29.56 213 HIS A C 1
ATOM 1656 O O . HIS A 1 213 ? -37.830 17.568 70.859 1.00 29.56 213 HIS A O 1
ATOM 1662 N N . SER A 1 214 ? -38.700 19.417 71.632 1.00 28.16 214 SER A N 1
ATOM 1663 C CA . SER A 1 214 ? -39.611 20.512 72.058 1.00 28.16 214 SER A CA 1
ATOM 1664 C C . SER A 1 214 ? -38.807 21.832 71.950 1.00 28.16 214 SER A C 1
ATOM 1666 O O . SER A 1 214 ? -37.703 21.846 72.480 1.00 28.16 214 SER A O 1
ATOM 1668 N N . GLY A 1 215 ? -39.366 22.921 71.384 1.00 27.00 215 GLY A N 1
ATOM 1669 C CA . GLY A 1 215 ? -38.834 24.316 71.415 1.00 27.00 215 GLY A CA 1
ATOM 1670 C C . GLY A 1 215 ? -37.510 24.547 70.654 1.00 27.00 215 GLY A C 1
ATOM 1671 O O . GLY A 1 215 ? -36.716 23.634 70.529 1.00 27.00 215 GLY A O 1
ATOM 1672 N N . THR A 1 216 ? -37.150 25.691 70.070 1.00 24.69 216 THR A N 1
ATOM 1673 C CA . THR A 1 216 ? -37.635 27.082 70.014 1.00 24.69 216 THR A CA 1
ATOM 1674 C C . THR A 1 216 ? -36.929 27.740 68.810 1.00 24.69 216 THR A C 1
ATOM 1676 O O . THR A 1 216 ? -35.883 27.278 68.369 1.00 24.69 216 THR A O 1
ATOM 1679 N N . SER A 1 217 ? -37.523 28.805 68.282 1.00 31.36 217 SER A N 1
ATOM 1680 C CA . SER A 1 217 ? -37.142 29.618 67.113 1.00 31.36 217 SER A CA 1
ATOM 1681 C C . SER A 1 217 ? -35.703 30.169 67.059 1.00 31.36 217 SER A C 1
ATOM 1683 O O . SER A 1 217 ? -35.225 30.689 68.064 1.00 31.36 217 SER A O 1
ATOM 1685 N N . GLY A 1 218 ? -35.116 30.217 65.849 1.00 25.00 218 GLY A N 1
ATOM 1686 C CA . GLY A 1 218 ? -33.978 31.081 65.491 1.00 25.00 218 GLY A CA 1
ATOM 1687 C C . GLY A 1 218 ? -33.359 30.787 64.109 1.00 25.00 218 GLY A C 1
ATOM 1688 O O . GLY A 1 218 ? -32.793 29.721 63.929 1.00 25.00 218 GLY A O 1
ATOM 1689 N N . GLU A 1 219 ? -33.486 31.755 63.191 1.00 25.09 219 GLU A N 1
ATOM 1690 C CA . GLU A 1 219 ? -32.673 32.056 61.985 1.00 25.09 219 GLU A CA 1
ATOM 1691 C C . GLU A 1 219 ? -32.563 31.052 60.806 1.00 25.09 219 GLU A C 1
ATOM 1693 O O . GLU A 1 219 ? -32.110 29.918 60.907 1.00 25.09 219 GLU A O 1
ATOM 1698 N N . HIS A 1 220 ? -32.980 31.538 59.628 1.00 28.31 220 HIS A N 1
ATOM 1699 C CA . HIS A 1 220 ? -32.869 30.888 58.321 1.00 28.31 220 HIS A CA 1
ATOM 1700 C C . HIS A 1 220 ? -31.447 31.052 57.754 1.00 28.31 220 HIS A C 1
ATOM 1702 O O . HIS A 1 220 ? -31.175 32.036 57.070 1.00 28.31 220 HIS A O 1
ATOM 1708 N N . ASP A 1 221 ? -30.582 30.059 57.963 1.00 24.75 221 ASP A N 1
ATOM 1709 C CA . ASP A 1 221 ? -29.372 29.857 57.156 1.00 24.75 221 ASP A CA 1
ATOM 1710 C C . ASP A 1 221 ? -29.648 28.855 56.024 1.00 24.75 221 ASP A C 1
ATOM 1712 O O . ASP A 1 221 ? -30.036 27.702 56.236 1.00 24.75 221 ASP A O 1
ATOM 1716 N N . SER A 1 222 ? -29.445 29.299 54.784 1.00 26.83 222 SER A N 1
ATOM 1717 C CA . SER A 1 222 ? -29.537 28.488 53.570 1.00 26.83 222 SER A CA 1
ATOM 1718 C C . SER A 1 222 ? -28.272 27.644 53.378 1.00 26.83 222 SER A C 1
ATOM 1720 O O . SER A 1 222 ? -27.448 27.928 52.511 1.00 26.83 222 SER A O 1
ATOM 1722 N N . HIS A 1 223 ? -28.108 26.590 54.176 1.00 26.61 223 HIS A N 1
ATOM 1723 C CA . HIS A 1 223 ? -27.088 25.567 53.938 1.00 26.61 223 HIS A CA 1
ATOM 1724 C C . HIS A 1 223 ? -27.711 24.329 53.275 1.00 26.61 223 HIS A C 1
ATOM 1726 O O . HIS A 1 223 ? -28.438 23.556 53.896 1.00 26.61 223 HIS A O 1
ATOM 1732 N N . THR A 1 224 ? -27.414 24.125 51.988 1.00 26.00 224 THR A N 1
ATOM 1733 C CA . THR A 1 224 ? -27.623 22.848 51.285 1.00 26.00 224 THR A CA 1
ATOM 1734 C C . THR A 1 224 ? -26.843 21.737 52.001 1.00 26.00 224 THR A C 1
ATOM 1736 O O . THR A 1 224 ? -25.635 21.887 52.176 1.00 26.00 224 THR A O 1
ATOM 1739 N N . PRO A 1 225 ? -27.471 20.617 52.405 1.00 29.59 225 PRO A N 1
ATOM 1740 C CA . PRO A 1 225 ? -26.781 19.577 53.158 1.00 29.59 225 PRO A CA 1
ATOM 1741 C C . PRO A 1 225 ? -25.802 18.814 52.254 1.00 29.59 225 PRO A C 1
ATOM 1743 O O . PRO A 1 225 ? -26.200 18.123 51.313 1.00 29.59 225 PRO A O 1
ATOM 1746 N N . THR A 1 226 ? -24.510 18.931 52.553 1.00 31.95 226 THR A N 1
ATOM 1747 C CA . THR A 1 226 ? -23.428 18.161 51.929 1.00 31.95 226 THR A CA 1
ATOM 1748 C C . THR A 1 226 ? -23.497 16.714 52.428 1.00 31.95 226 THR A C 1
ATOM 1750 O O . THR A 1 226 ? -23.050 16.391 53.524 1.00 31.95 226 THR A O 1
ATOM 1753 N N . LEU A 1 227 ? -24.121 15.833 51.644 1.00 38.09 227 LEU A N 1
ATOM 1754 C CA . LEU A 1 227 ? -24.250 14.406 51.954 1.00 38.09 227 LEU A CA 1
ATOM 1755 C C . LEU A 1 227 ? -22.922 13.670 51.723 1.00 38.09 227 LEU A C 1
ATOM 1757 O O . LEU A 1 227 ? -22.449 13.555 50.590 1.00 38.09 227 LEU A O 1
ATOM 1761 N N . CYS A 1 228 ? -22.346 13.129 52.798 1.00 31.25 228 CYS A N 1
ATOM 1762 C CA . CYS A 1 228 ? -21.205 12.224 52.730 1.00 31.25 228 CYS A CA 1
ATOM 1763 C C . CYS A 1 228 ? -21.664 10.798 52.377 1.00 31.25 228 CYS A C 1
ATOM 1765 O O . CYS A 1 228 ? -22.217 10.109 53.230 1.00 31.25 228 CYS A O 1
ATOM 1767 N N . LEU A 1 229 ? -21.440 10.346 51.138 1.00 41.16 229 LEU A N 1
ATOM 1768 C CA . LEU A 1 229 ? -21.780 8.996 50.672 1.00 41.16 229 LEU A CA 1
ATOM 1769 C C . LEU A 1 229 ? -20.512 8.197 50.343 1.00 41.16 229 LEU A C 1
ATOM 1771 O O . LEU A 1 229 ? -19.902 8.362 49.285 1.00 41.16 229 LEU A O 1
ATOM 1775 N N . ASN A 1 230 ? -20.150 7.263 51.223 1.00 41.47 230 ASN A N 1
ATOM 1776 C CA . ASN A 1 230 ? -19.234 6.184 50.865 1.00 41.47 230 ASN A CA 1
ATOM 1777 C C . ASN A 1 230 ? -19.951 5.258 49.873 1.00 41.47 230 ASN A C 1
ATOM 1779 O O . ASN A 1 230 ? -20.792 4.481 50.304 1.00 41.47 230 ASN A O 1
ATOM 1783 N N . LEU A 1 231 ? -19.619 5.342 48.576 1.00 47.78 231 LEU A N 1
ATOM 1784 C CA . LEU A 1 231 ? -20.172 4.487 47.513 1.00 47.78 231 LEU A CA 1
ATOM 1785 C C . LEU A 1 231 ? -19.948 2.996 47.829 1.00 47.78 231 LEU A C 1
ATOM 1787 O O . LEU A 1 231 ? -18.898 2.438 47.507 1.00 47.78 231 LEU A O 1
ATOM 1791 N N . GLY A 1 232 ? -20.936 2.355 48.449 1.00 52.47 232 GLY A N 1
ATOM 1792 C CA . GLY A 1 232 ? -21.011 0.901 48.585 1.00 52.47 232 GLY A CA 1
ATOM 1793 C C . GLY A 1 232 ? -21.729 0.260 47.393 1.00 52.47 232 GLY A C 1
ATOM 1794 O O . GLY A 1 232 ? -22.354 0.943 46.577 1.00 52.47 232 GLY A O 1
ATOM 1795 N N . ASP A 1 233 ? -21.723 -1.074 47.314 1.00 48.56 233 ASP A N 1
ATOM 1796 C CA . ASP A 1 233 ? -22.455 -1.819 46.271 1.00 48.56 233 ASP A CA 1
ATOM 1797 C C . ASP A 1 233 ? -23.954 -1.460 46.220 1.00 48.56 233 ASP A C 1
ATOM 1799 O O . ASP A 1 233 ? -24.572 -1.472 45.154 1.00 48.56 233 ASP A O 1
ATOM 1803 N N . GLY A 1 234 ? -24.546 -1.089 47.363 1.00 54.44 234 GLY A N 1
ATOM 1804 C CA . GLY A 1 234 ? -25.931 -0.618 47.455 1.00 54.44 234 GLY A CA 1
ATOM 1805 C C . GLY A 1 234 ? -26.184 0.709 46.729 1.00 54.44 234 GLY A C 1
ATOM 1806 O O . GLY A 1 234 ? -27.213 0.857 46.065 1.00 54.44 234 GLY A O 1
ATOM 1807 N N . ASP A 1 235 ? -25.231 1.641 46.774 1.00 56.41 235 ASP A N 1
ATOM 1808 C CA . ASP A 1 235 ? -25.355 2.957 46.139 1.00 56.41 235 ASP A CA 1
ATOM 1809 C C . ASP A 1 235 ? -25.229 2.859 44.624 1.00 56.41 235 ASP A C 1
ATOM 1811 O O . ASP A 1 235 ? -25.970 3.512 43.893 1.00 56.41 235 ASP A O 1
ATOM 1815 N N . LEU A 1 236 ? -24.361 1.971 44.133 1.00 61.97 236 LEU A N 1
ATOM 1816 C CA . LEU A 1 236 ? -24.203 1.709 42.703 1.00 61.97 236 LEU A CA 1
ATOM 1817 C C . LEU A 1 236 ? -25.453 1.036 42.104 1.00 61.97 236 LEU A C 1
ATOM 1819 O O . LEU A 1 236 ? -25.816 1.293 40.953 1.00 61.97 236 LEU A O 1
ATOM 1823 N N . VAL A 1 237 ? -26.154 0.213 42.893 1.00 62.69 237 VAL A N 1
ATOM 1824 C CA . VAL A 1 237 ? -27.462 -0.359 42.529 1.00 62.69 237 VAL A CA 1
ATOM 1825 C C . VAL A 1 237 ? -28.546 0.722 42.483 1.00 62.69 237 VAL A C 1
ATOM 1827 O O . VAL A 1 237 ? -29.314 0.765 41.519 1.00 62.69 237 VAL A O 1
ATOM 1830 N N . ASN A 1 238 ? -28.592 1.620 43.470 1.00 65.12 238 ASN A N 1
ATOM 1831 C CA . ASN A 1 238 ? -29.538 2.741 43.489 1.00 65.12 238 ASN A CA 1
ATOM 1832 C C . ASN A 1 238 ? -29.288 3.721 42.333 1.00 65.12 238 ASN A C 1
ATOM 1834 O O . ASN A 1 238 ? -30.237 4.152 41.677 1.00 65.12 238 ASN A O 1
ATOM 1838 N N . LEU A 1 239 ? -28.020 3.986 42.011 1.00 70.25 239 LEU A N 1
ATOM 1839 C CA . LEU A 1 239 ? -27.604 4.787 40.862 1.00 70.25 239 LEU A CA 1
ATOM 1840 C C . LEU A 1 239 ? -28.072 4.163 39.542 1.00 70.25 239 LEU A C 1
ATOM 1842 O O . LEU A 1 239 ? -28.708 4.825 38.725 1.00 70.25 239 LEU A O 1
ATOM 1846 N N . LYS A 1 240 ? -27.825 2.859 39.356 1.00 68.06 240 LYS A N 1
ATOM 1847 C CA . LYS A 1 240 ? -28.293 2.093 38.190 1.00 68.06 240 LYS A CA 1
ATOM 1848 C C . LYS A 1 240 ? -29.818 2.083 38.072 1.00 68.06 240 LYS A C 1
ATOM 1850 O O . LYS A 1 240 ? -30.335 2.064 36.956 1.00 68.06 240 LYS A O 1
ATOM 1855 N N . LYS A 1 241 ? -30.536 2.079 39.198 1.00 68.06 241 LYS A N 1
ATOM 1856 C CA . LYS A 1 241 ? -32.002 2.141 39.237 1.00 68.06 241 LYS A CA 1
ATOM 1857 C C . LYS A 1 241 ? -32.522 3.530 38.855 1.00 68.06 241 LYS A C 1
ATOM 1859 O O . LYS A 1 241 ? -33.431 3.610 38.040 1.00 68.06 241 LYS A O 1
ATOM 1864 N N . SER A 1 242 ? -31.926 4.594 39.394 1.00 70.88 242 SER A N 1
ATOM 1865 C CA . SER A 1 242 ? -32.283 5.989 39.088 1.00 70.88 242 SER A CA 1
ATOM 1866 C C . SER A 1 242 ? -31.981 6.350 37.629 1.00 70.88 242 SER A C 1
ATOM 1868 O O . SER A 1 242 ? -32.827 6.881 36.916 1.00 70.88 242 SER A O 1
ATOM 1870 N N . LEU A 1 243 ? -30.815 5.953 37.116 1.00 73.38 243 LEU A N 1
ATOM 1871 C CA . LEU A 1 243 ? -30.499 6.115 35.695 1.00 73.38 243 LEU A CA 1
ATOM 1872 C C . LEU A 1 243 ? -31.406 5.247 34.812 1.00 73.38 243 LEU A C 1
ATOM 1874 O O . LEU A 1 243 ? -31.805 5.682 33.739 1.00 73.38 243 LEU A O 1
ATOM 1878 N N . GLY A 1 244 ? -31.805 4.061 35.284 1.00 64.69 244 GLY A N 1
ATOM 1879 C CA . GLY A 1 244 ? -32.740 3.175 34.586 1.00 64.69 244 GLY A CA 1
ATOM 1880 C C . GLY A 1 244 ? -34.183 3.688 34.494 1.00 64.69 244 GLY A C 1
ATOM 1881 O O . GLY A 1 244 ? -34.939 3.177 33.676 1.00 64.69 244 GLY A O 1
ATOM 1882 N N . THR A 1 245 ? -34.588 4.689 35.288 1.00 68.88 245 THR A N 1
ATOM 1883 C CA . THR A 1 245 ? -35.885 5.369 35.081 1.00 68.88 245 THR A CA 1
ATOM 1884 C C . THR A 1 245 ? -35.834 6.410 33.968 1.00 68.88 245 THR A C 1
ATOM 1886 O O . THR A 1 245 ? -36.880 6.801 33.460 1.00 68.88 245 THR A O 1
ATOM 1889 N N . HIS A 1 246 ? -34.634 6.870 33.608 1.00 68.12 246 HIS A N 1
ATOM 1890 C CA . HIS A 1 246 ? -34.413 7.880 32.572 1.00 68.12 246 HIS A CA 1
ATOM 1891 C C . HIS A 1 246 ? -33.895 7.291 31.256 1.00 68.12 246 HIS A C 1
ATOM 1893 O O . HIS A 1 246 ? -34.118 7.901 30.220 1.00 68.12 246 HIS A O 1
ATOM 1899 N N . ILE A 1 247 ? -33.218 6.140 31.308 1.00 70.00 247 ILE A N 1
ATOM 1900 C CA . ILE A 1 247 ? -32.686 5.398 30.159 1.00 70.00 247 ILE A CA 1
ATOM 1901 C C . ILE A 1 247 ? -33.446 4.069 30.099 1.00 70.00 247 ILE A C 1
ATOM 1903 O O . ILE A 1 247 ? -33.133 3.129 30.840 1.00 70.00 247 ILE A O 1
ATOM 1907 N N . VAL A 1 248 ? -34.497 4.031 29.285 1.00 63.31 248 VAL A N 1
ATOM 1908 C CA . VAL A 1 248 ? -35.476 2.934 29.201 1.00 63.31 248 VAL A CA 1
ATOM 1909 C C . VAL A 1 248 ? -34.990 1.820 28.267 1.00 63.31 248 VAL A C 1
ATOM 1911 O O . VAL A 1 248 ? -35.378 0.662 28.447 1.00 63.31 248 VAL A O 1
ATOM 1914 N N . GLY A 1 249 ? -34.081 2.139 27.342 1.00 58.78 249 GLY A N 1
ATOM 1915 C CA . GLY A 1 249 ? -33.451 1.199 26.416 1.00 58.78 249 GLY A CA 1
ATOM 1916 C C . GLY A 1 249 ? -33.718 1.474 24.933 1.00 58.78 249 GLY A C 1
ATOM 1917 O O . GLY A 1 249 ? -33.189 0.749 24.096 1.00 58.78 249 GLY A O 1
ATOM 1918 N N . ASP A 1 250 ? -34.499 2.508 24.610 1.00 58.19 250 ASP A N 1
ATOM 1919 C CA . ASP A 1 250 ? -34.807 2.922 23.231 1.00 58.19 250 ASP A CA 1
ATOM 1920 C C . ASP A 1 250 ? -33.883 4.054 22.736 1.00 58.19 250 ASP A C 1
ATOM 1922 O O . ASP A 1 250 ? -33.986 4.509 21.595 1.00 58.19 250 ASP A O 1
ATOM 1926 N N . GLU A 1 251 ? -32.968 4.527 23.585 1.00 70.88 251 GLU A N 1
ATOM 1927 C CA . GLU A 1 251 ? -32.119 5.679 23.305 1.00 70.88 251 GLU A CA 1
ATOM 1928 C C . GLU A 1 251 ? -31.017 5.330 22.292 1.00 70.88 251 GLU A C 1
ATOM 1930 O O . GLU A 1 251 ? -30.262 4.367 22.439 1.00 70.88 251 GLU A O 1
ATOM 1935 N N . VAL A 1 252 ? -30.880 6.160 21.259 1.00 72.12 252 VAL A N 1
ATOM 1936 C CA . VAL A 1 252 ? -30.005 5.932 20.100 1.00 72.12 252 VAL A CA 1
ATOM 1937 C C . VAL A 1 252 ? -28.980 7.064 20.025 1.00 72.12 252 VAL A C 1
ATOM 1939 O O . VAL A 1 252 ? -29.341 8.235 19.945 1.00 72.12 252 VAL A O 1
ATOM 1942 N N . LEU A 1 253 ? -27.686 6.736 19.987 1.00 76.38 253 LEU A N 1
ATOM 1943 C CA . LEU A 1 253 ? -26.608 7.710 19.821 1.00 76.38 253 LEU A CA 1
ATOM 1944 C C . LEU A 1 253 ? -26.755 8.432 18.475 1.00 76.38 253 LEU A C 1
ATOM 1946 O O . LEU A 1 253 ? -26.557 7.869 17.388 1.00 76.38 253 LEU A O 1
ATOM 1950 N N . ARG A 1 254 ? -27.107 9.715 18.557 1.00 81.88 254 ARG A N 1
ATOM 1951 C CA . ARG A 1 254 ? -27.265 10.619 17.416 1.00 81.88 254 ARG A CA 1
ATOM 1952 C C . ARG A 1 254 ? -25.928 11.247 17.035 1.00 81.88 254 ARG A C 1
ATOM 1954 O O . ARG A 1 254 ? -25.599 11.268 15.850 1.00 81.88 254 ARG A O 1
ATOM 1961 N N . ASN A 1 255 ? -25.147 11.705 18.011 1.00 84.75 255 ASN A N 1
ATOM 1962 C CA . ASN A 1 255 ? -23.865 12.394 17.825 1.00 84.75 255 ASN A CA 1
ATOM 1963 C C . ASN A 1 255 ? -22.750 11.674 18.600 1.00 84.75 255 ASN A C 1
ATOM 1965 O O . ASN A 1 255 ? -22.186 12.214 19.547 1.00 84.75 255 ASN A O 1
ATOM 1969 N N . ALA A 1 256 ? -22.450 10.428 18.226 1.00 79.50 256 ALA A N 1
ATOM 1970 C CA . ALA A 1 256 ? -21.468 9.595 18.927 1.00 79.50 256 ALA A CA 1
ATOM 1971 C C . ALA A 1 256 ? -20.042 10.172 18.925 1.00 79.50 256 ALA A C 1
ATOM 1973 O O . ALA A 1 256 ? -19.246 9.865 19.809 1.00 79.50 256 ALA A O 1
ATOM 1974 N N . GLU A 1 257 ? -19.731 11.058 17.978 1.00 82.75 257 GLU A N 1
ATOM 1975 C CA . GLU A 1 257 ? -18.443 11.739 17.858 1.00 82.75 257 GLU A CA 1
ATOM 1976 C C . GLU A 1 257 ? -18.097 12.615 19.082 1.00 82.75 257 GLU A C 1
ATOM 1978 O O . GLU A 1 257 ? -16.931 12.958 19.270 1.00 82.75 257 GLU A O 1
ATOM 1983 N N . ILE A 1 258 ? -19.077 12.948 19.937 1.00 83.38 258 ILE A N 1
ATOM 1984 C CA . ILE A 1 258 ? -18.862 13.694 21.189 1.00 83.38 258 ILE A CA 1
ATOM 1985 C C . ILE A 1 258 ? -18.441 12.804 22.368 1.00 83.38 258 ILE A C 1
ATOM 1987 O O . ILE A 1 258 ? -17.913 13.306 23.359 1.00 83.38 258 ILE A O 1
ATOM 1991 N N . VAL A 1 259 ? -18.649 11.485 22.292 1.00 83.12 259 VAL A N 1
ATOM 1992 C CA . VAL A 1 259 ? -18.357 10.555 23.400 1.00 83.12 259 VAL A CA 1
ATOM 1993 C C . VAL A 1 259 ? -16.883 10.604 23.839 1.00 83.12 259 VAL A C 1
ATOM 1995 O O . VAL A 1 259 ? -16.644 10.644 25.046 1.00 83.12 259 VAL A O 1
ATOM 1998 N N . PRO A 1 260 ? -15.881 10.695 22.936 1.00 79.62 260 PRO A N 1
ATOM 1999 C CA . PRO A 1 260 ? -14.488 10.892 23.338 1.00 79.62 260 PRO A CA 1
ATOM 2000 C C . PRO A 1 260 ? -14.259 12.158 24.172 1.00 79.62 260 PRO A C 1
ATOM 2002 O O . PRO A 1 260 ? -13.486 12.118 25.124 1.00 79.62 260 PRO A O 1
ATOM 2005 N N . LEU A 1 261 ? -14.955 13.259 23.864 1.00 81.75 261 LEU A N 1
ATOM 2006 C CA . LEU A 1 261 ? -14.870 14.493 24.647 1.00 81.75 261 LEU A CA 1
ATOM 2007 C C . LEU A 1 261 ? -15.477 14.312 26.043 1.00 81.75 261 LEU A C 1
ATOM 2009 O O . LEU A 1 261 ? -14.888 14.756 27.026 1.00 81.75 261 LEU A O 1
ATOM 2013 N N . ILE A 1 262 ? -16.622 13.627 26.143 1.00 84.06 262 ILE A N 1
ATOM 2014 C CA . ILE A 1 262 ? -17.237 13.280 27.435 1.00 84.06 262 ILE A CA 1
ATOM 2015 C C . ILE A 1 262 ? -16.251 12.465 28.282 1.00 84.06 262 ILE A C 1
ATOM 2017 O O . ILE A 1 262 ? -16.069 12.759 29.461 1.00 84.06 262 ILE A O 1
ATOM 2021 N N . LEU A 1 263 ? -15.575 11.479 27.681 1.00 79.75 263 LEU A N 1
ATOM 2022 C CA . LEU A 1 263 ? -14.577 10.655 28.365 1.00 79.75 263 LEU A CA 1
ATOM 2023 C C . LEU A 1 263 ? -13.320 11.446 28.750 1.00 79.75 263 LEU A C 1
ATOM 2025 O O . LEU A 1 263 ? -12.794 11.245 29.841 1.00 79.75 263 LEU A O 1
ATOM 2029 N N . HIS A 1 264 ? -12.852 12.369 27.909 1.00 75.19 264 HIS A N 1
ATOM 2030 C CA . HIS A 1 264 ? -11.719 13.237 28.238 1.00 75.19 264 HIS A CA 1
ATOM 2031 C C . HIS A 1 264 ? -12.049 14.148 29.432 1.00 75.19 264 HIS A C 1
ATOM 2033 O O . HIS A 1 264 ? -11.300 14.174 30.410 1.00 75.19 264 HIS A O 1
ATOM 2039 N N . LEU A 1 265 ? -13.211 14.806 29.426 1.00 74.44 265 LEU A N 1
ATOM 2040 C CA . LEU A 1 265 ? -13.679 15.595 30.570 1.00 74.44 265 LEU A CA 1
ATOM 2041 C C . LEU A 1 265 ? -13.849 14.724 31.823 1.00 74.44 265 LEU A C 1
ATOM 2043 O O . LEU A 1 265 ? -13.441 15.127 32.909 1.00 74.44 265 LEU A O 1
ATOM 2047 N N . TRP A 1 266 ? -14.356 13.497 31.668 1.00 74.81 266 TRP A N 1
ATOM 2048 C CA . TRP A 1 266 ? -14.443 12.521 32.754 1.00 74.81 266 TRP A CA 1
ATOM 2049 C C . TRP A 1 266 ? -13.070 12.153 33.340 1.00 74.81 266 TRP A C 1
ATOM 2051 O O . TRP A 1 266 ? -12.945 12.075 34.560 1.00 74.81 266 TRP A O 1
ATOM 2061 N N . THR A 1 267 ? -12.015 11.984 32.529 1.00 66.88 267 THR A N 1
ATOM 2062 C CA . THR A 1 267 ? -10.666 11.706 33.069 1.00 66.88 267 THR A CA 1
ATOM 2063 C C . THR A 1 267 ? -10.137 12.843 33.944 1.00 66.88 267 THR A C 1
ATOM 2065 O O . THR A 1 267 ? -9.445 12.575 34.924 1.00 66.88 267 THR A O 1
ATOM 2068 N N . SER A 1 268 ? -10.528 14.092 33.668 1.00 63.25 268 SER A N 1
ATOM 2069 C CA . SER A 1 268 ? -10.182 15.242 34.511 1.00 63.25 268 SER A CA 1
ATOM 2070 C C . SER A 1 268 ? -10.875 15.223 35.882 1.00 63.25 268 SER A C 1
ATOM 2072 O O . SER A 1 268 ? -10.400 15.896 36.795 1.00 63.25 268 SER A O 1
ATOM 2074 N N . LEU A 1 269 ? -11.957 14.452 36.056 1.00 61.16 269 LEU A N 1
ATOM 2075 C CA . LEU A 1 269 ? -12.627 14.250 37.350 1.00 61.16 269 LEU A CA 1
ATOM 2076 C C . LEU A 1 269 ? -11.872 13.267 38.263 1.00 61.16 269 LEU A C 1
ATOM 2078 O O . LEU A 1 269 ? -12.183 13.155 39.445 1.00 61.16 269 LEU A O 1
ATOM 2082 N N . ARG A 1 270 ? -10.890 12.524 37.731 1.00 55.00 270 ARG A N 1
ATOM 2083 C CA . ARG A 1 270 ? -10.231 11.394 38.409 1.00 55.00 270 ARG A CA 1
ATOM 2084 C C . ARG A 1 270 ? -9.014 11.789 39.265 1.00 55.00 270 ARG A C 1
ATOM 2086 O O . ARG A 1 270 ? -8.220 10.911 39.562 1.00 55.00 270 ARG A O 1
ATOM 2093 N N . GLY A 1 271 ? -8.849 13.068 39.624 1.00 50.72 271 GLY A N 1
ATOM 2094 C CA . GLY A 1 271 ? -7.631 13.643 40.228 1.00 50.72 271 GLY A CA 1
ATOM 2095 C C . GLY A 1 271 ? -6.786 12.684 41.088 1.00 50.72 271 GLY A C 1
ATOM 2096 O O . GLY A 1 271 ? -7.292 12.065 42.021 1.00 50.72 271 GLY A O 1
ATOM 2097 N N . ASP A 1 272 ? -5.487 12.599 40.779 1.00 39.06 272 ASP A N 1
ATOM 2098 C CA . ASP A 1 272 ? -4.558 11.548 41.233 1.00 39.06 272 ASP A CA 1
ATOM 2099 C C . ASP A 1 272 ? -4.320 11.429 42.755 1.00 39.06 272 ASP A C 1
ATOM 2101 O O . ASP A 1 272 ? -3.612 10.518 43.158 1.00 39.06 272 ASP A O 1
ATOM 2105 N N . ASN A 1 273 ? -4.880 12.280 43.624 1.00 43.00 273 ASN A N 1
ATOM 2106 C CA . ASN A 1 273 ? -4.682 12.203 45.085 1.00 43.00 273 ASN A CA 1
ATOM 2107 C C . ASN A 1 273 ? -5.789 12.937 45.877 1.00 43.00 273 ASN A C 1
ATOM 2109 O O . ASN A 1 273 ? -5.520 13.968 46.492 1.00 43.00 273 ASN A O 1
ATOM 2113 N N . ALA A 1 274 ? -7.031 12.444 45.889 1.00 37.44 274 ALA A N 1
ATOM 2114 C CA . ALA A 1 274 ? -8.097 13.033 46.717 1.00 37.44 274 ALA A CA 1
ATOM 2115 C C . ALA A 1 274 ? -8.540 12.078 47.838 1.00 37.44 274 ALA A C 1
ATOM 2117 O O . ALA A 1 274 ? -9.358 11.172 47.649 1.00 37.44 274 ALA A O 1
ATOM 2118 N N . THR A 1 275 ? -7.970 12.299 49.021 1.00 37.91 275 THR A N 1
ATOM 2119 C CA . THR A 1 275 ? -8.351 11.693 50.305 1.00 37.91 275 THR A CA 1
ATOM 2120 C C . THR A 1 275 ? -9.624 12.302 50.911 1.00 37.91 275 THR A C 1
ATOM 2122 O O . THR A 1 275 ? -10.086 11.806 51.934 1.00 37.91 275 THR A O 1
ATOM 2125 N N . SER A 1 276 ? -10.255 13.296 50.277 1.00 38.38 276 SER A N 1
ATOM 2126 C CA . SER A 1 276 ? -11.582 13.807 50.650 1.00 38.38 276 SER A CA 1
ATOM 2127 C C . SER A 1 276 ? -12.646 13.410 49.614 1.00 38.38 276 SER A C 1
ATOM 2129 O O . SER A 1 276 ? -12.417 13.328 48.406 1.00 38.38 276 SER A O 1
ATOM 2131 N N . PHE A 1 277 ? -13.810 13.019 50.121 1.00 48.91 277 PHE A N 1
ATOM 2132 C CA . PHE A 1 277 ? -14.863 12.301 49.411 1.00 48.91 277 PHE A CA 1
ATOM 2133 C C . PHE A 1 277 ? -16.076 13.225 49.165 1.00 48.91 277 PHE A C 1
ATOM 2135 O O . PHE A 1 277 ? -16.409 14.015 50.042 1.00 48.91 277 PHE A O 1
ATOM 2142 N N . ASN A 1 278 ? -16.778 13.087 48.022 1.00 55.25 278 ASN A N 1
ATOM 2143 C CA . ASN A 1 278 ? -18.184 12.613 47.950 1.00 55.25 278 ASN A CA 1
ATOM 2144 C C . ASN A 1 278 ? -18.947 12.989 46.649 1.00 55.25 278 ASN A C 1
ATOM 2146 O O . ASN A 1 278 ? -19.573 12.105 46.071 1.00 55.25 278 ASN A O 1
ATOM 2150 N N . ALA A 1 279 ? -18.871 14.210 46.097 1.00 51.88 279 ALA A N 1
ATOM 2151 C CA . ALA A 1 279 ? -19.704 14.604 44.935 1.00 51.88 279 ALA A CA 1
ATOM 2152 C C . ALA A 1 279 ? -19.116 14.221 43.553 1.00 51.88 279 ALA A C 1
ATOM 2154 O O . ALA A 1 279 ? -19.797 13.584 42.742 1.00 51.88 279 ALA A O 1
ATOM 2155 N N . SER A 1 280 ? -17.834 14.509 43.308 1.00 58.25 280 SER A N 1
ATOM 2156 C CA . SER A 1 280 ? -17.136 14.168 42.052 1.00 58.25 280 SER A CA 1
ATOM 2157 C C . SER A 1 280 ? -17.070 12.650 41.769 1.00 58.25 280 SER A C 1
ATOM 2159 O O . SER A 1 280 ? -17.197 12.214 40.622 1.00 58.25 280 SER A O 1
ATOM 2161 N N . LYS A 1 281 ? -17.001 11.801 42.811 1.00 62.09 281 LYS A N 1
ATOM 2162 C CA . LYS A 1 281 ? -17.026 10.327 42.665 1.00 62.09 281 LYS A CA 1
ATOM 2163 C C . LYS A 1 281 ? -18.382 9.806 42.170 1.00 62.09 281 LYS A C 1
ATOM 2165 O O . LYS A 1 281 ? -18.413 8.921 41.316 1.00 62.09 281 LYS A O 1
ATOM 2170 N N . ILE A 1 282 ? -19.494 10.365 42.661 1.00 67.62 282 ILE A N 1
ATOM 2171 C CA . ILE A 1 282 ? -20.852 9.992 42.224 1.00 67.62 282 ILE A CA 1
ATOM 2172 C C . ILE A 1 282 ? -21.072 10.425 40.777 1.00 67.62 282 ILE A C 1
ATOM 2174 O O . ILE A 1 282 ? -21.573 9.635 39.977 1.00 67.62 282 ILE A O 1
ATOM 2178 N N . LEU A 1 283 ? -20.663 11.645 40.419 1.00 72.12 283 LEU A N 1
ATOM 2179 C CA . LEU A 1 283 ? -20.736 12.137 39.043 1.00 72.12 283 LEU A CA 1
ATOM 2180 C C . LEU A 1 283 ? -19.900 11.262 38.096 1.00 72.12 283 LEU A C 1
ATOM 2182 O O . LEU A 1 283 ? -20.407 10.801 37.074 1.00 72.12 283 LEU A O 1
ATOM 2186 N N . SER A 1 284 ? -18.659 10.957 38.479 1.00 72.50 284 SER A N 1
ATOM 2187 C CA . SER A 1 284 ? -17.761 10.072 37.732 1.00 72.50 284 SER A CA 1
ATOM 2188 C C . SER A 1 284 ? -18.372 8.685 37.498 1.00 72.50 284 SER A C 1
ATOM 2190 O O . SER A 1 284 ? -18.400 8.208 36.361 1.00 72.50 284 SER A O 1
ATOM 2192 N N . ALA A 1 285 ? -18.934 8.058 38.536 1.00 72.88 285 ALA A N 1
ATOM 2193 C CA . ALA A 1 285 ? -19.620 6.775 38.405 1.00 72.88 285 ALA A CA 1
ATOM 2194 C C . ALA A 1 285 ? -20.887 6.879 37.536 1.00 72.88 285 ALA A C 1
ATOM 2196 O O . ALA A 1 285 ? -21.142 6.001 36.713 1.00 72.88 285 ALA A O 1
ATOM 2197 N N . SER A 1 286 ? -21.656 7.964 37.670 1.00 76.50 286 SER A N 1
ATOM 2198 C CA . SER A 1 286 ? -22.896 8.192 36.913 1.00 76.50 286 SER A CA 1
ATOM 2199 C C . SER A 1 286 ? -22.657 8.289 35.415 1.00 76.50 286 SER A C 1
ATOM 2201 O O . SER A 1 286 ? -23.398 7.677 34.650 1.00 76.50 286 SER A O 1
ATOM 2203 N N . VAL A 1 287 ? -21.613 9.009 34.994 1.00 80.50 287 VAL A N 1
ATOM 2204 C CA . VAL A 1 287 ? -21.254 9.152 33.576 1.00 80.50 287 VAL A CA 1
ATOM 2205 C C . VAL A 1 287 ? -20.920 7.793 32.963 1.00 80.50 287 VAL A C 1
ATOM 2207 O O . VAL A 1 287 ? -21.444 7.451 31.904 1.00 80.50 287 VAL A O 1
ATOM 2210 N N . ILE A 1 288 ? -20.102 6.987 33.647 1.00 77.56 288 ILE A N 1
ATOM 2211 C CA . ILE A 1 288 ? -19.708 5.659 33.157 1.00 77.56 288 ILE A CA 1
ATOM 2212 C C . ILE A 1 288 ? -20.894 4.695 33.140 1.00 77.56 288 ILE A C 1
ATOM 2214 O O . ILE A 1 288 ? -21.094 4.000 32.146 1.00 77.56 288 ILE A O 1
ATOM 2218 N N . VAL A 1 289 ? -21.719 4.679 34.191 1.00 76.44 289 VAL A N 1
ATOM 2219 C CA . VAL A 1 289 ? -22.914 3.824 34.250 1.00 76.44 289 VAL A CA 1
ATOM 2220 C C . VAL A 1 289 ? -23.933 4.218 33.178 1.00 76.44 289 VAL A C 1
ATOM 2222 O O . VAL A 1 289 ? -24.513 3.336 32.548 1.00 76.44 289 VAL A O 1
ATOM 2225 N N . ALA A 1 290 ? -24.140 5.513 32.929 1.00 79.94 290 ALA A N 1
ATOM 2226 C CA . ALA A 1 290 ? -25.052 5.987 31.890 1.00 79.94 290 ALA A CA 1
ATOM 2227 C C . ALA A 1 290 ? -24.553 5.632 30.482 1.00 79.94 290 ALA A C 1
ATOM 2229 O O . ALA A 1 290 ? -25.326 5.110 29.680 1.00 79.94 290 ALA A O 1
ATOM 2230 N N . LEU A 1 291 ? -23.260 5.833 30.194 1.00 78.25 291 LEU A N 1
ATOM 2231 C CA . LEU A 1 291 ? -22.655 5.416 28.924 1.00 78.25 291 LEU A CA 1
ATOM 2232 C C . LEU A 1 291 ? -22.744 3.900 28.736 1.00 78.25 291 LEU A C 1
ATOM 2234 O O . LEU A 1 291 ? -23.179 3.444 27.683 1.00 78.25 291 LEU A O 1
ATOM 2238 N N . GLN A 1 292 ? -22.401 3.115 29.760 1.00 73.06 292 GLN A N 1
ATOM 2239 C CA . GLN A 1 292 ? -22.519 1.659 29.716 1.00 73.06 292 GLN A CA 1
ATOM 2240 C C . GLN A 1 292 ? -23.958 1.232 29.407 1.00 73.06 292 GLN A C 1
ATOM 2242 O O . GLN A 1 292 ? -24.165 0.388 28.541 1.00 73.06 292 GLN A O 1
ATOM 2247 N N . ARG A 1 293 ? -24.956 1.848 30.053 1.00 71.19 293 ARG A N 1
ATOM 2248 C CA . ARG A 1 293 ? -26.370 1.531 29.823 1.00 71.19 293 ARG A CA 1
ATOM 2249 C C . ARG A 1 293 ? -26.837 1.863 28.414 1.00 71.19 293 ARG A C 1
ATOM 2251 O O . ARG A 1 293 ? -27.477 1.016 27.805 1.00 71.19 293 ARG A O 1
ATOM 2258 N N . VAL A 1 294 ? -26.485 3.031 27.879 1.00 74.12 294 VAL A N 1
ATOM 2259 C CA . VAL A 1 294 ? -26.814 3.402 26.492 1.00 74.12 294 VAL A CA 1
ATOM 2260 C C . VAL A 1 294 ? -26.176 2.427 25.502 1.00 74.12 294 VAL A C 1
ATOM 2262 O O . VAL A 1 294 ? -26.823 1.987 24.556 1.00 74.12 294 VAL A O 1
ATOM 2265 N N . VAL A 1 295 ? -24.919 2.036 25.724 1.00 68.88 295 VAL A N 1
ATOM 2266 C CA . VAL A 1 295 ? -24.228 1.079 24.848 1.00 68.88 295 VAL A CA 1
ATOM 2267 C C . VAL A 1 295 ? -24.813 -0.327 24.963 1.00 68.88 295 VAL A C 1
ATOM 2269 O O . VAL A 1 295 ? -24.951 -1.016 23.959 1.00 68.88 295 VAL A O 1
ATOM 2272 N N . GLU A 1 296 ? -25.169 -0.778 26.163 1.00 63.34 296 GLU A N 1
ATOM 2273 C CA . GLU A 1 296 ? -25.782 -2.091 26.378 1.00 63.34 296 GLU A CA 1
ATOM 2274 C C . GLU A 1 296 ? -27.205 -2.178 25.821 1.00 63.34 296 GLU A C 1
ATOM 2276 O O . GLU A 1 296 ? -27.571 -3.245 25.328 1.00 63.34 296 GLU A O 1
ATOM 2281 N N . ALA A 1 297 ? -27.955 -1.073 25.860 1.00 64.31 297 ALA A N 1
ATOM 2282 C CA . ALA A 1 297 ? -29.360 -0.988 25.472 1.00 64.31 297 ALA A CA 1
ATOM 2283 C C . ALA A 1 297 ? -29.634 -1.296 23.996 1.00 64.31 297 ALA A C 1
ATOM 2285 O O . ALA A 1 297 ? -30.700 -1.806 23.673 1.00 64.31 297 ALA A O 1
ATOM 2286 N N . SER A 1 298 ? -28.697 -1.003 23.090 1.00 61.28 298 SER A N 1
ATOM 2287 C CA . SER A 1 298 ? -28.934 -1.187 21.658 1.00 61.28 298 SER A CA 1
ATOM 2288 C C . SER A 1 298 ? -27.681 -1.638 20.913 1.00 61.28 298 SER A C 1
ATOM 2290 O O . SER A 1 298 ? -26.587 -1.097 21.098 1.00 61.28 298 SER A O 1
ATOM 2292 N N . ALA A 1 299 ? -27.845 -2.621 20.022 1.00 54.72 299 ALA A N 1
ATOM 2293 C CA . ALA A 1 299 ? -26.789 -3.055 19.111 1.00 54.72 299 ALA A CA 1
ATOM 2294 C C . ALA A 1 299 ? -26.358 -1.914 18.175 1.00 54.72 299 ALA A C 1
ATOM 2296 O O . ALA A 1 299 ? -25.167 -1.780 17.902 1.00 54.72 299 ALA A O 1
ATOM 2297 N N . TYR A 1 300 ? -27.280 -1.026 17.791 1.00 56.75 300 TYR A N 1
ATOM 2298 C CA . TYR A 1 300 ? -26.967 0.218 17.090 1.00 56.75 300 TYR A CA 1
ATOM 2299 C C . TYR A 1 300 ? -25.943 1.091 17.837 1.00 56.75 300 TYR A C 1
ATOM 2301 O O . TYR A 1 300 ? -25.009 1.597 17.221 1.00 56.75 300 TYR A O 1
ATOM 2309 N N . ASN A 1 301 ? -26.064 1.260 19.158 1.00 65.50 301 ASN A N 1
ATOM 2310 C CA . ASN A 1 301 ? -25.107 2.070 19.924 1.00 65.50 301 ASN A CA 1
ATOM 2311 C C . ASN A 1 301 ? -23.727 1.404 19.990 1.00 65.50 301 ASN A C 1
ATOM 2313 O O . ASN A 1 301 ? -22.709 2.097 19.988 1.00 65.50 301 ASN A O 1
ATOM 2317 N N . LYS A 1 302 ? -23.685 0.065 19.983 1.00 62.94 302 LYS A N 1
ATOM 2318 C CA . LYS A 1 302 ? -22.439 -0.713 19.874 1.00 62.94 302 LYS A CA 1
ATOM 2319 C C . LYS A 1 302 ? -21.790 -0.560 18.495 1.00 62.94 302 LYS A C 1
ATOM 2321 O O . LYS A 1 302 ? -20.572 -0.443 18.425 1.00 62.94 302 LYS A O 1
ATOM 2326 N N . ASP A 1 303 ? -22.596 -0.527 17.435 1.00 56.72 303 ASP A N 1
ATOM 2327 C CA . ASP A 1 303 ? -22.171 -0.393 16.035 1.00 56.72 303 ASP A CA 1
ATOM 2328 C C . ASP A 1 303 ? -21.674 1.028 15.710 1.00 56.72 303 ASP A C 1
ATOM 2330 O O . ASP A 1 303 ? -20.594 1.213 15.155 1.00 56.72 303 ASP A O 1
ATOM 2334 N N . VAL A 1 304 ? -22.390 2.065 16.158 1.00 59.09 304 VAL A N 1
ATOM 2335 C CA . VAL A 1 304 ? -22.002 3.473 15.942 1.00 59.09 304 VAL A CA 1
ATOM 2336 C C . VAL A 1 304 ? -20.722 3.852 16.697 1.00 59.09 304 VAL A C 1
ATOM 2338 O O . VAL A 1 304 ? -19.954 4.689 16.224 1.00 59.09 304 VAL A O 1
ATOM 2341 N N . LEU A 1 305 ? -20.459 3.224 17.845 1.00 53.56 305 LEU A N 1
ATOM 2342 C CA . LEU A 1 305 ? -19.179 3.342 18.555 1.00 53.56 305 LEU A CA 1
ATOM 2343 C C . LEU A 1 305 ? -18.104 2.381 18.020 1.00 53.56 305 LEU A C 1
ATOM 2345 O O . LEU A 1 305 ? -16.953 2.446 18.450 1.00 53.56 305 LEU A O 1
ATOM 2349 N N . GLY A 1 306 ? -18.476 1.488 17.105 1.00 53.00 306 GLY A N 1
ATOM 2350 C CA . GLY A 1 306 ? -17.668 0.398 16.584 1.00 53.00 306 GLY A CA 1
ATOM 2351 C C . GLY A 1 306 ? -17.543 0.442 15.066 1.00 53.00 306 GLY A C 1
ATOM 2352 O O . GLY A 1 306 ? -17.707 -0.594 14.434 1.00 53.00 306 GLY A O 1
ATOM 2353 N N . SER A 1 307 ? -17.221 1.606 14.484 1.00 54.34 307 SER A N 1
ATOM 2354 C CA . SER A 1 307 ? -17.047 1.851 13.035 1.00 54.34 307 SER A CA 1
ATOM 2355 C C . SER A 1 307 ? -15.935 1.037 12.342 1.00 54.34 307 SER A C 1
ATOM 2357 O O . SER A 1 307 ? -15.344 1.482 11.357 1.00 54.34 307 SER A O 1
ATOM 2359 N N . PHE A 1 308 ? -15.578 -0.131 12.860 1.00 56.03 308 PHE A N 1
ATOM 2360 C CA . PHE A 1 308 ? -14.326 -0.797 12.583 1.00 56.03 308 PHE A CA 1
ATOM 2361 C C . PHE A 1 308 ? -14.573 -2.216 12.102 1.00 56.03 308 PHE A C 1
ATOM 2363 O O . PHE A 1 308 ? -14.929 -3.135 12.837 1.00 56.03 308 PHE A O 1
ATOM 2370 N N . MET A 1 309 ? -14.315 -2.384 10.818 1.00 65.88 309 MET A N 1
ATOM 2371 C CA . MET A 1 309 ? -14.103 -3.689 10.229 1.00 65.88 309 MET A CA 1
ATOM 2372 C C . MET A 1 309 ? -12.691 -4.169 10.575 1.00 65.88 309 MET A C 1
ATOM 2374 O O . MET A 1 309 ? -11.747 -3.378 10.586 1.00 65.88 309 MET A O 1
ATOM 2378 N N . THR A 1 310 ? -12.512 -5.473 10.779 1.00 79.56 310 THR A N 1
ATOM 2379 C CA . THR A 1 310 ? -11.167 -6.066 10.789 1.00 79.56 310 THR A CA 1
ATOM 2380 C C . THR A 1 310 ? -10.504 -5.892 9.419 1.00 79.56 310 THR A C 1
ATOM 2382 O O . THR A 1 310 ? -11.189 -5.748 8.398 1.00 79.56 310 THR A O 1
ATOM 2385 N N . TYR A 1 311 ? -9.168 -5.949 9.354 1.00 82.00 311 TYR A N 1
ATOM 2386 C CA . TYR A 1 311 ? -8.447 -5.827 8.079 1.00 82.00 311 TYR A CA 1
ATOM 2387 C C . TYR A 1 311 ? -8.946 -6.819 7.024 1.00 82.00 311 TYR A C 1
ATOM 2389 O O . TYR A 1 311 ? -9.100 -6.452 5.859 1.00 82.00 311 TYR A O 1
ATOM 2397 N N . ARG A 1 312 ? -9.240 -8.062 7.435 1.00 82.69 312 ARG A N 1
ATOM 2398 C CA . ARG A 1 312 ? -9.743 -9.118 6.546 1.00 82.69 312 ARG A CA 1
ATOM 2399 C C . ARG A 1 312 ? -11.113 -8.771 5.982 1.00 82.69 312 ARG A C 1
ATOM 2401 O O . ARG A 1 312 ? -11.271 -8.767 4.764 1.00 82.69 312 ARG A O 1
ATOM 2408 N N . ALA A 1 313 ? -12.057 -8.405 6.849 1.00 76.06 313 ALA A N 1
ATOM 2409 C CA . ALA A 1 313 ? -13.392 -8.003 6.422 1.00 76.06 313 ALA A CA 1
ATOM 2410 C C . ALA A 1 313 ? -13.326 -6.781 5.488 1.00 76.06 313 ALA A C 1
ATOM 2412 O O . ALA A 1 313 ? -13.973 -6.762 4.443 1.00 76.06 313 ALA A O 1
ATOM 2413 N N . SER A 1 314 ? -12.487 -5.792 5.814 1.00 76.75 314 SER A N 1
ATOM 2414 C CA . SER A 1 314 ? -12.275 -4.594 4.992 1.00 76.75 314 SER A CA 1
ATOM 2415 C C . SER A 1 314 ? -11.667 -4.916 3.621 1.00 76.75 314 SER A C 1
ATOM 2417 O O . SER A 1 314 ? -12.097 -4.367 2.603 1.00 76.75 314 SER A O 1
ATOM 2419 N N . ALA A 1 315 ? -10.685 -5.821 3.556 1.00 79.94 315 ALA A N 1
ATOM 2420 C CA . ALA A 1 315 ? -10.039 -6.216 2.308 1.00 79.94 315 ALA A CA 1
ATOM 2421 C C . ALA A 1 315 ? -10.974 -6.997 1.382 1.00 79.94 315 ALA A C 1
ATOM 2423 O O . ALA A 1 315 ? -11.068 -6.663 0.202 1.00 79.94 315 ALA A O 1
ATOM 2424 N N . GLU A 1 316 ? -11.694 -7.976 1.923 1.00 80.31 316 GLU A N 1
ATOM 2425 C CA . GLU A 1 316 ? -12.656 -8.791 1.180 1.00 80.31 316 GLU A CA 1
ATOM 2426 C C . GLU A 1 316 ? -13.812 -7.940 0.645 1.00 80.31 316 GLU A C 1
ATOM 2428 O O . GLU A 1 316 ? -14.219 -8.064 -0.510 1.00 80.31 316 GLU A O 1
ATOM 2433 N N . LEU A 1 317 ? -14.292 -7.005 1.462 1.00 74.19 317 LEU A N 1
ATOM 2434 C CA . LEU A 1 317 ? -15.342 -6.079 1.074 1.00 74.19 317 LEU A CA 1
ATOM 2435 C C . LEU A 1 317 ? -14.855 -5.066 0.027 1.00 74.19 317 LEU A C 1
ATOM 2437 O O . LEU A 1 317 ? -15.540 -4.846 -0.970 1.00 74.19 317 LEU A O 1
ATOM 2441 N N . SER A 1 318 ? -13.653 -4.502 0.195 1.00 76.56 318 SER A N 1
ATOM 2442 C CA . SER A 1 318 ? -13.034 -3.618 -0.807 1.00 76.56 318 SER A CA 1
ATOM 2443 C C . SER A 1 318 ? -12.842 -4.328 -2.147 1.00 76.56 318 SER A C 1
ATOM 2445 O O . SER A 1 318 ? -13.052 -3.731 -3.198 1.00 76.56 318 SER A O 1
ATOM 2447 N N . TYR A 1 319 ? -12.449 -5.602 -2.109 1.00 79.62 319 TYR A N 1
ATOM 2448 C CA . TYR A 1 319 ? -12.309 -6.431 -3.297 1.00 79.62 319 TYR A CA 1
ATOM 2449 C C . TYR A 1 319 ? -13.662 -6.657 -3.986 1.00 79.62 319 TYR A C 1
ATOM 2451 O O . TYR A 1 319 ? -13.787 -6.383 -5.177 1.00 79.62 319 TYR A O 1
ATOM 2459 N N . ARG A 1 320 ? -14.700 -7.063 -3.238 1.00 74.44 320 ARG A N 1
ATOM 2460 C CA . ARG A 1 320 ? -16.065 -7.221 -3.776 1.00 74.44 320 ARG A CA 1
ATOM 2461 C C . ARG A 1 320 ? -16.600 -5.927 -4.384 1.00 74.44 320 ARG A C 1
ATOM 2463 O O . ARG A 1 320 ? -17.208 -5.960 -5.447 1.00 74.44 320 ARG A O 1
ATOM 2470 N N . ASN A 1 321 ? -16.346 -4.792 -3.738 1.00 72.69 321 ASN A N 1
ATOM 2471 C CA . ASN A 1 321 ? -16.743 -3.487 -4.251 1.00 72.69 321 ASN A CA 1
ATOM 2472 C C . ASN A 1 321 ? -16.059 -3.145 -5.585 1.00 72.69 321 ASN A C 1
ATOM 2474 O O . ASN A 1 321 ? -16.705 -2.600 -6.472 1.00 72.69 321 ASN A O 1
ATOM 2478 N N . ASP A 1 322 ? -14.777 -3.479 -5.737 1.00 70.94 322 ASP A N 1
ATOM 2479 C CA . ASP A 1 322 ? -14.027 -3.254 -6.977 1.00 70.94 322 ASP A CA 1
ATOM 2480 C C . ASP A 1 322 ? -14.488 -4.166 -8.136 1.00 70.94 322 ASP A C 1
ATOM 2482 O O . ASP A 1 322 ? -14.241 -3.830 -9.294 1.00 70.94 322 ASP A O 1
ATOM 2486 N N . PHE A 1 323 ? -15.145 -5.297 -7.839 1.00 67.81 323 PHE A N 1
ATOM 2487 C CA . PHE A 1 323 ? -15.660 -6.263 -8.823 1.00 67.81 323 PHE A CA 1
ATOM 2488 C C . PHE A 1 323 ? -17.099 -5.996 -9.281 1.00 67.81 323 PHE A C 1
ATOM 2490 O O . PHE A 1 323 ? -17.510 -6.512 -10.321 1.00 67.81 323 PHE A O 1
ATOM 2497 N N . LEU A 1 324 ? -17.871 -5.192 -8.546 1.00 63.31 324 LEU A N 1
ATOM 2498 C CA . LEU A 1 324 ? -19.212 -4.805 -8.978 1.00 63.31 324 LEU A CA 1
ATOM 2499 C C . LEU A 1 324 ? -19.108 -3.764 -10.111 1.00 63.31 324 LEU A C 1
ATOM 2501 O O . LEU A 1 324 ? -18.437 -2.740 -9.936 1.00 63.31 324 LEU A O 1
ATOM 2505 N N . PRO A 1 325 ? -19.759 -3.981 -11.274 1.00 53.75 325 PRO A N 1
ATOM 2506 C CA . PRO A 1 325 ? -19.726 -3.011 -12.355 1.00 53.75 325 PRO A CA 1
ATOM 2507 C C . PRO A 1 325 ? -20.310 -1.689 -11.861 1.00 53.75 325 PRO A C 1
ATOM 2509 O O . PRO A 1 325 ? -21.437 -1.637 -11.372 1.00 53.75 325 PRO A O 1
ATOM 2512 N N . SER A 1 326 ? -19.534 -0.612 -11.997 1.00 55.34 326 SER A N 1
ATOM 2513 C CA . SER A 1 326 ? -19.999 0.754 -11.742 1.00 55.34 326 SER A CA 1
ATOM 2514 C C . SER A 1 326 ? -21.016 1.152 -12.819 1.00 55.34 326 SER A C 1
ATOM 2516 O O . SER A 1 326 ? -20.687 1.849 -13.779 1.00 55.34 326 SER A O 1
ATOM 2518 N N . GLY A 1 327 ? -22.243 0.643 -12.702 1.00 43.84 327 GLY A N 1
ATOM 2519 C CA . GLY A 1 327 ? -23.387 1.082 -13.490 1.00 43.84 327 GLY A CA 1
ATOM 2520 C C . GLY A 1 327 ? -23.683 2.554 -13.210 1.00 43.84 327 GLY A C 1
ATOM 2521 O O . GLY A 1 327 ? -23.408 3.059 -12.126 1.00 43.84 327 GLY A O 1
ATOM 2522 N N . ARG A 1 328 ? -24.198 3.256 -14.220 1.00 45.84 328 ARG A N 1
ATOM 2523 C CA . ARG A 1 328 ? -24.283 4.723 -14.322 1.00 45.84 328 ARG A CA 1
ATOM 2524 C C . ARG A 1 328 ? -25.083 5.467 -13.236 1.00 45.84 328 ARG A C 1
ATOM 2526 O O . ARG A 1 328 ? -25.102 6.688 -13.318 1.00 45.84 328 ARG A O 1
ATOM 2533 N N . ASP A 1 329 ? -25.634 4.811 -12.216 1.00 44.56 329 ASP A N 1
ATOM 2534 C CA . ASP A 1 329 ? -26.331 5.469 -11.105 1.00 44.56 329 ASP A CA 1
ATOM 2535 C C . ASP A 1 329 ? -25.922 4.892 -9.732 1.00 44.56 329 ASP A C 1
ATOM 2537 O O . ASP A 1 329 ? -26.129 3.723 -9.433 1.00 44.56 329 ASP A O 1
ATOM 2541 N N . ASP A 1 330 ? -25.302 5.773 -8.941 1.00 50.66 330 ASP A N 1
ATOM 2542 C CA . ASP A 1 330 ? -25.164 5.849 -7.481 1.00 50.66 330 ASP A CA 1
ATOM 2543 C C . ASP A 1 330 ? -24.911 4.597 -6.607 1.00 50.66 330 ASP A C 1
ATOM 2545 O O . ASP A 1 330 ? -25.782 3.776 -6.372 1.00 50.66 330 ASP A O 1
ATOM 2549 N N . LYS A 1 331 ? -23.737 4.636 -5.944 1.00 53.25 331 LYS A N 1
ATOM 2550 C CA . LYS A 1 331 ? -23.356 3.976 -4.674 1.00 53.25 331 LYS A CA 1
ATOM 2551 C C . LYS A 1 331 ? -23.574 2.459 -4.629 1.00 53.25 331 LYS A C 1
ATOM 2553 O O . LYS A 1 331 ? -24.688 1.985 -4.469 1.00 53.25 331 LYS A O 1
ATOM 2558 N N . SER A 1 332 ? -22.483 1.689 -4.606 1.00 59.97 332 SER A N 1
ATOM 2559 C CA . SER A 1 332 ? -22.594 0.271 -4.253 1.00 59.97 332 SER A CA 1
ATOM 2560 C C . SER A 1 332 ? -23.320 0.127 -2.909 1.00 59.97 332 SER A C 1
ATOM 2562 O O . SER A 1 332 ? -23.047 0.861 -1.951 1.00 59.97 332 SER A O 1
ATOM 2564 N N . GLU A 1 333 ? -24.263 -0.810 -2.830 1.00 58.00 333 GLU A N 1
ATOM 2565 C CA . GLU A 1 333 ? -24.964 -1.155 -1.586 1.00 58.00 333 GLU A CA 1
ATOM 2566 C C . GLU A 1 333 ? -23.957 -1.480 -0.477 1.00 58.00 333 GLU A C 1
ATOM 2568 O O . GLU A 1 333 ? -24.149 -1.113 0.675 1.00 58.00 333 GLU A O 1
ATOM 2573 N N . ILE A 1 334 ? -22.812 -2.044 -0.868 1.00 61.62 334 ILE A N 1
ATOM 2574 C CA . ILE A 1 334 ? -21.640 -2.294 -0.033 1.00 61.62 334 ILE A CA 1
ATOM 2575 C C . ILE A 1 334 ? -21.021 -0.995 0.520 1.00 61.62 334 ILE A C 1
ATOM 2577 O O . ILE A 1 334 ? -20.763 -0.897 1.713 1.00 61.62 334 ILE A O 1
ATOM 2581 N N . MET A 1 335 ? -20.781 0.036 -0.295 1.00 59.44 335 MET A N 1
ATOM 2582 C CA . MET A 1 335 ? -20.263 1.320 0.213 1.00 59.44 335 MET A CA 1
ATOM 2583 C C . MET A 1 335 ? -21.304 2.065 1.046 1.00 59.44 335 MET A C 1
ATOM 2585 O O . MET A 1 335 ? -20.950 2.785 1.977 1.00 59.44 335 MET A O 1
ATOM 2589 N N . THR A 1 336 ? -22.583 1.879 0.732 1.00 59.16 336 THR A N 1
ATOM 2590 C CA . THR A 1 336 ? -23.697 2.380 1.539 1.00 59.16 336 THR A CA 1
ATOM 2591 C C . THR A 1 336 ? -23.728 1.664 2.892 1.00 59.16 336 THR A C 1
ATOM 2593 O O . THR A 1 336 ? -23.865 2.323 3.909 1.00 59.16 336 THR A O 1
ATOM 2596 N N . ALA A 1 337 ? -23.459 0.358 2.933 1.00 57.19 337 ALA A N 1
ATOM 2597 C CA . ALA A 1 337 ? -23.316 -0.430 4.154 1.00 57.19 337 ALA A CA 1
ATOM 2598 C C . ALA A 1 337 ? -22.145 0.008 5.045 1.00 57.19 337 ALA A C 1
ATOM 2600 O O . ALA A 1 337 ? -22.294 0.065 6.258 1.00 57.19 337 ALA A O 1
ATOM 2601 N N . ILE A 1 338 ? -20.988 0.328 4.452 1.00 56.94 338 ILE A N 1
ATOM 2602 C CA . ILE A 1 338 ? -19.806 0.801 5.199 1.00 56.94 338 ILE A CA 1
ATOM 2603 C C . ILE A 1 338 ? -20.021 2.209 5.765 1.00 56.94 338 ILE A C 1
ATOM 2605 O O . ILE A 1 338 ? -19.491 2.556 6.818 1.00 56.94 338 ILE A O 1
ATOM 2609 N N . HIS A 1 339 ? -20.688 3.076 5.001 1.00 56.69 339 HIS A N 1
ATOM 2610 C CA . HIS A 1 339 ? -20.760 4.505 5.306 1.00 56.69 339 HIS A CA 1
ATOM 2611 C C . HIS A 1 339 ? -22.065 4.939 5.974 1.00 56.69 339 HIS A C 1
ATOM 2613 O O . HIS A 1 339 ? -22.121 6.049 6.508 1.00 56.69 339 HIS A O 1
ATOM 2619 N N . GLU A 1 340 ? -23.103 4.108 5.923 1.00 55.62 340 GLU A N 1
ATOM 2620 C CA . GLU A 1 340 ? -24.383 4.316 6.595 1.00 55.62 340 GLU A CA 1
ATOM 2621 C C . GLU A 1 340 ? -24.539 3.341 7.777 1.00 55.62 340 GLU A C 1
ATOM 2623 O O . GLU A 1 340 ? -23.619 2.623 8.147 1.00 55.62 340 GLU A O 1
ATOM 2628 N N . LYS A 1 341 ? -25.688 3.385 8.449 1.00 56.56 341 LYS A N 1
ATOM 2629 C CA . LYS A 1 341 ? -25.957 2.623 9.678 1.00 56.56 341 LYS A CA 1
ATOM 2630 C C . LYS A 1 341 ? -26.313 1.179 9.312 1.00 56.56 341 LYS A C 1
ATOM 2632 O O . LYS A 1 341 ? -27.164 1.019 8.444 1.00 56.56 341 LYS A O 1
ATOM 2637 N N . ALA A 1 342 ? -25.827 0.152 10.018 1.00 53.94 342 ALA A N 1
ATOM 2638 C CA . ALA A 1 342 ? -26.181 -1.248 9.713 1.00 53.94 342 ALA A CA 1
ATOM 2639 C C . ALA A 1 342 ? -27.707 -1.503 9.638 1.00 53.94 342 ALA A C 1
ATOM 2641 O O . ALA A 1 342 ? -28.172 -2.313 8.832 1.00 53.94 342 ALA A O 1
ATOM 2642 N N . ARG A 1 343 ? -28.508 -0.727 10.389 1.00 55.69 343 ARG A N 1
ATOM 2643 C CA . ARG A 1 343 ? -29.983 -0.764 10.360 1.00 55.69 343 ARG A CA 1
ATOM 2644 C C . ARG A 1 343 ? -30.619 -0.473 8.994 1.00 55.69 343 ARG A C 1
ATOM 2646 O O . ARG A 1 343 ? -31.774 -0.834 8.793 1.00 55.69 343 ARG A O 1
ATOM 2653 N N . THR A 1 344 ? -29.934 0.237 8.088 1.00 59.59 344 THR A N 1
ATOM 2654 C CA . THR A 1 344 ? -30.477 0.531 6.747 1.00 59.59 344 THR A CA 1
ATOM 2655 C C . THR A 1 344 ? -30.486 -0.709 5.859 1.00 59.59 344 THR A C 1
ATOM 2657 O O . THR A 1 344 ? -31.333 -0.808 4.977 1.00 59.59 344 THR A O 1
ATOM 2660 N N . LEU A 1 345 ? -29.593 -1.665 6.124 1.00 61.38 345 LEU A N 1
ATOM 2661 C CA . LEU A 1 345 ? -29.527 -2.951 5.430 1.00 61.38 345 LEU A CA 1
ATOM 2662 C C . LEU A 1 345 ? -30.384 -4.005 6.131 1.00 61.38 345 LEU A C 1
ATOM 2664 O O . LEU A 1 345 ? -31.138 -4.727 5.480 1.00 61.38 345 LEU A O 1
ATOM 2668 N N . LEU A 1 346 ? -30.270 -4.090 7.461 1.00 63.50 346 LEU A N 1
ATOM 2669 C CA . LEU A 1 346 ? -31.006 -5.044 8.284 1.00 63.50 346 LEU A CA 1
ATOM 2670 C C . LEU A 1 346 ? -31.601 -4.331 9.508 1.00 63.50 346 LEU A C 1
ATOM 2672 O O . LEU A 1 346 ? -30.896 -4.117 10.494 1.00 63.50 346 LEU A O 1
ATOM 2676 N N . PRO A 1 347 ? -32.892 -3.954 9.468 1.00 67.00 347 PRO A N 1
ATOM 2677 C CA . PRO A 1 347 ? -33.580 -3.404 10.630 1.00 67.00 347 PRO A CA 1
ATOM 2678 C C . PRO A 1 347 ? -33.531 -4.389 11.804 1.00 67.00 347 PRO A C 1
ATOM 2680 O O . PRO A 1 347 ? -33.766 -5.580 11.601 1.00 67.00 347 PRO A O 1
ATOM 2683 N N . GLU A 1 348 ? -33.300 -3.903 13.028 1.00 63.72 348 GLU A N 1
ATOM 2684 C CA . GLU A 1 348 ? -33.264 -4.751 14.237 1.00 63.72 348 GLU A CA 1
ATOM 2685 C C . GLU A 1 348 ? -34.569 -5.545 14.417 1.00 63.72 348 GLU A C 1
ATOM 2687 O O . GLU A 1 348 ? -34.534 -6.702 14.819 1.00 63.72 348 GLU A O 1
ATOM 2692 N N . SER A 1 349 ? -35.710 -4.991 13.987 1.00 69.00 349 SER A N 1
ATOM 2693 C CA . SER A 1 349 ? -37.008 -5.682 13.987 1.00 69.00 349 SER A CA 1
ATOM 2694 C C . SER A 1 349 ? -37.065 -6.939 13.111 1.00 69.00 349 SER A C 1
ATOM 2696 O O . SER A 1 349 ? -37.986 -7.741 13.255 1.00 69.00 349 SER A O 1
ATOM 2698 N N . ARG A 1 350 ? -36.107 -7.125 12.192 1.00 76.25 350 ARG A N 1
ATOM 2699 C CA . ARG A 1 350 ? -35.971 -8.344 11.381 1.00 76.25 350 ARG A CA 1
ATOM 2700 C C . ARG A 1 350 ? -35.077 -9.399 12.028 1.00 76.25 350 ARG A C 1
ATOM 2702 O O . ARG A 1 350 ? -35.054 -10.531 11.548 1.00 76.25 350 ARG A O 1
ATOM 2709 N N . VAL A 1 351 ? -34.348 -9.063 13.092 1.00 76.69 351 VAL A N 1
ATOM 2710 C CA . VAL A 1 351 ? -33.562 -10.032 13.857 1.00 76.69 351 VAL A CA 1
ATOM 2711 C C . VAL A 1 351 ? -34.509 -10.718 14.835 1.00 76.69 351 VAL A C 1
ATOM 2713 O O . VAL A 1 351 ? -34.939 -10.135 15.821 1.00 76.69 351 VAL A O 1
ATOM 2716 N N . LEU A 1 352 ? -34.878 -11.962 14.538 1.00 81.00 352 LEU A N 1
ATOM 2717 C CA . LEU A 1 352 ? -35.855 -12.699 15.346 1.00 81.00 352 LEU A CA 1
ATOM 2718 C C . LEU A 1 352 ? -35.222 -13.350 16.582 1.00 81.00 352 LEU A C 1
ATOM 2720 O O . LEU A 1 352 ? -35.863 -13.467 17.625 1.00 81.00 352 LEU A O 1
ATOM 2724 N N . LEU A 1 353 ? -33.967 -13.788 16.465 1.00 83.94 353 LEU A N 1
ATOM 2725 C CA . LEU A 1 353 ? -33.283 -14.556 17.496 1.00 83.94 353 LEU A CA 1
ATOM 2726 C C . LEU A 1 353 ? -31.790 -14.228 17.514 1.00 83.94 353 LEU A C 1
ATOM 2728 O O . LEU A 1 353 ? -31.117 -14.312 16.489 1.00 83.94 353 LEU A O 1
ATOM 2732 N N . SER A 1 354 ? -31.274 -13.901 18.694 1.00 82.44 354 SER A N 1
ATOM 2733 C CA . SER A 1 354 ? -29.846 -13.788 18.978 1.00 82.44 354 SER A CA 1
ATOM 2734 C C . SER A 1 354 ? -29.574 -14.396 20.347 1.00 82.44 354 SER A C 1
ATOM 2736 O O . SER A 1 354 ? -30.161 -13.990 21.349 1.00 82.44 354 SER A O 1
ATOM 2738 N N . ILE A 1 355 ? -28.711 -15.406 20.388 1.00 81.75 355 ILE A N 1
ATOM 2739 C CA . ILE A 1 355 ? -28.391 -16.157 21.603 1.00 81.75 355 ILE A CA 1
ATOM 2740 C C . ILE A 1 355 ? -26.924 -15.899 21.929 1.00 81.75 355 ILE A C 1
ATOM 2742 O O . ILE A 1 355 ? -26.056 -16.084 21.080 1.00 81.75 355 ILE A O 1
ATOM 2746 N N . SER A 1 356 ? -26.651 -15.480 23.165 1.00 76.56 356 SER A N 1
ATOM 2747 C CA . SER A 1 356 ? -25.295 -15.251 23.666 1.00 76.56 356 SER A CA 1
ATOM 2748 C C . SER A 1 356 ? -25.097 -15.953 25.011 1.00 76.56 356 SER A C 1
ATOM 2750 O O . SER A 1 356 ? -25.973 -15.839 25.870 1.00 76.56 356 SER A O 1
ATOM 2752 N N . PRO A 1 357 ? -23.943 -16.608 25.250 1.00 73.50 357 PRO A N 1
ATOM 2753 C CA . PRO A 1 357 ? -23.611 -17.176 26.559 1.00 73.50 357 PRO A CA 1
ATOM 2754 C C . PRO A 1 357 ? -23.605 -16.127 27.681 1.00 73.50 357 PRO A C 1
ATOM 2756 O O . PRO A 1 357 ? -23.925 -16.431 28.822 1.00 73.50 357 PRO A O 1
ATOM 2759 N N . LEU A 1 358 ? -23.296 -14.866 27.358 1.00 70.88 358 LEU A N 1
ATOM 2760 C CA . LEU A 1 358 ? -23.316 -13.752 28.316 1.00 70.88 358 LEU A CA 1
ATOM 2761 C C . LEU A 1 358 ? -24.734 -13.355 28.757 1.00 70.88 358 LEU A C 1
ATOM 2763 O O . LEU A 1 358 ? -24.888 -12.640 29.742 1.00 70.88 358 LEU A O 1
ATOM 2767 N N . ALA A 1 359 ? -25.756 -13.786 28.016 1.00 74.06 359 ALA A N 1
ATOM 2768 C CA . ALA A 1 359 ? -27.164 -13.528 28.302 1.00 74.06 359 ALA A CA 1
ATOM 2769 C C . ALA A 1 359 ? -27.853 -14.720 28.997 1.00 74.06 359 ALA A C 1
ATOM 2771 O O . ALA A 1 359 ? -29.082 -14.740 29.093 1.00 74.06 359 ALA A O 1
ATOM 2772 N N . ALA A 1 360 ? -27.079 -15.719 29.436 1.00 76.94 360 ALA A N 1
ATOM 2773 C CA . ALA A 1 360 ? -27.562 -16.866 30.189 1.00 76.94 360 ALA A CA 1
ATOM 2774 C C . ALA A 1 360 ? -27.633 -16.558 31.693 1.00 76.94 360 ALA A C 1
ATOM 2776 O O . ALA A 1 360 ? -26.723 -15.960 32.262 1.00 76.94 360 ALA A O 1
ATOM 2777 N N . PHE A 1 361 ? -28.707 -17.008 32.333 1.00 73.25 361 PHE A N 1
ATOM 2778 C CA . PHE A 1 361 ? -28.974 -16.889 33.759 1.00 73.25 361 PHE A CA 1
ATOM 2779 C C . PHE A 1 361 ? -29.325 -18.259 34.319 1.00 73.25 361 PHE A C 1
ATOM 2781 O O . PHE A 1 361 ? -30.079 -19.019 33.711 1.00 73.25 361 PHE A O 1
ATOM 2788 N N . ASP A 1 362 ? -28.800 -18.560 35.497 1.00 67.31 362 ASP A N 1
ATOM 2789 C CA . ASP A 1 362 ? -29.110 -19.783 36.223 1.00 67.31 362 ASP A CA 1
ATOM 2790 C C . ASP A 1 362 ? -29.009 -19.550 37.731 1.00 67.31 362 ASP A C 1
ATOM 2792 O O . ASP A 1 362 ? -28.345 -18.615 38.181 1.00 67.31 362 ASP A O 1
ATOM 2796 N N . ALA A 1 363 ? -29.645 -20.426 38.504 1.00 56.28 363 ALA A N 1
ATOM 2797 C CA . ALA A 1 363 ? -29.563 -20.433 39.956 1.00 56.28 363 ALA A CA 1
ATOM 2798 C C . ALA A 1 363 ? -28.194 -20.920 40.478 1.00 56.28 363 ALA A C 1
ATOM 2800 O O . ALA A 1 363 ? -27.857 -20.623 41.624 1.00 56.28 363 ALA A O 1
ATOM 2801 N N . THR A 1 364 ? -27.407 -21.654 39.672 1.00 52.84 364 THR A N 1
ATOM 2802 C CA . THR A 1 364 ? -26.128 -22.261 40.094 1.00 52.84 364 THR A CA 1
ATOM 2803 C C . THR A 1 364 ? -24.879 -21.627 39.473 1.00 52.84 364 THR A C 1
ATOM 2805 O O . THR A 1 364 ? -23.796 -21.735 40.054 1.00 52.84 364 THR A O 1
ATOM 2808 N N . PHE A 1 365 ? -24.987 -20.926 38.335 1.00 51.22 365 PHE A N 1
ATOM 2809 C CA . PHE A 1 365 ? -23.817 -20.329 37.682 1.00 51.22 365 PHE A CA 1
ATOM 2810 C C . PHE A 1 365 ? -23.244 -19.138 38.470 1.00 51.22 365 PHE A C 1
ATOM 2812 O O . PHE A 1 365 ? -23.906 -18.127 38.703 1.00 51.22 365 PHE A O 1
ATOM 2819 N N . GLN A 1 366 ? -21.947 -19.220 38.790 1.00 47.19 366 GLN A N 1
ATOM 2820 C CA . GLN A 1 366 ? -21.099 -18.137 39.315 1.00 47.19 366 GLN A CA 1
ATOM 2821 C C . GLN A 1 366 ? -20.793 -17.062 38.252 1.00 47.19 366 GLN A C 1
ATOM 2823 O O . GLN A 1 366 ? -19.670 -16.579 38.120 1.00 47.19 366 GLN A O 1
ATOM 2828 N N . THR A 1 367 ? -21.769 -16.677 37.436 1.00 44.91 367 THR A N 1
ATOM 2829 C CA . THR A 1 367 ? -21.655 -15.438 36.666 1.00 44.91 367 THR A CA 1
ATOM 2830 C C . THR A 1 367 ? -21.674 -14.267 37.650 1.00 44.91 367 THR A C 1
ATOM 2832 O O . THR A 1 367 ? -22.530 -14.222 38.528 1.00 44.91 367 THR A O 1
ATOM 2835 N N . ASN A 1 368 ? -20.759 -13.301 37.497 1.00 44.38 368 ASN A N 1
ATOM 2836 C CA . ASN A 1 368 ? -20.588 -12.103 38.349 1.00 44.38 368 ASN A CA 1
ATOM 2837 C C . ASN A 1 368 ? -21.831 -11.181 38.465 1.00 44.38 368 ASN A C 1
ATOM 2839 O O . ASN A 1 368 ? -21.737 -10.057 38.955 1.00 44.38 368 ASN A O 1
ATOM 2843 N N . VAL A 1 369 ? -22.996 -11.614 37.982 1.00 51.06 369 VAL A N 1
ATOM 2844 C CA . VAL A 1 369 ? -24.264 -10.898 38.029 1.00 51.06 369 VAL A CA 1
ATOM 2845 C C . VAL A 1 369 ? -25.212 -11.673 38.941 1.00 51.06 369 VAL A C 1
ATOM 2847 O O . VAL A 1 369 ? -25.873 -12.618 38.521 1.00 51.06 369 VAL A O 1
ATOM 2850 N N . HIS A 1 370 ? -25.279 -11.272 40.210 1.00 53.47 370 HIS A N 1
ATOM 2851 C CA . HIS A 1 370 ? -26.188 -11.884 41.175 1.00 53.47 370 HIS A CA 1
ATOM 2852 C C . HIS A 1 370 ? -27.654 -11.679 40.745 1.00 53.47 370 HIS A C 1
ATOM 2854 O O . HIS A 1 370 ? -28.112 -10.540 40.615 1.00 53.47 370 HIS A O 1
ATOM 2860 N N . GLU A 1 371 ? -28.419 -12.768 40.608 1.00 55.41 371 GLU A N 1
ATOM 2861 C CA . GLU A 1 371 ? -29.862 -12.777 40.284 1.00 55.41 371 GLU A CA 1
ATOM 2862 C C . GLU A 1 371 ? -30.666 -11.800 41.175 1.00 55.41 371 GLU A C 1
ATOM 2864 O O . GLU A 1 371 ? -31.579 -11.108 40.721 1.00 55.41 371 GLU A O 1
ATOM 2869 N N . LEU A 1 372 ? -30.253 -11.655 42.442 1.00 55.50 372 LEU A N 1
ATOM 2870 C CA . LEU A 1 372 ? -30.831 -10.732 43.426 1.00 55.50 372 LEU A CA 1
ATOM 2871 C C . LEU A 1 372 ? -30.575 -9.247 43.120 1.00 55.50 372 LEU A C 1
ATOM 2873 O O . LEU A 1 372 ? -31.413 -8.404 43.442 1.00 55.50 372 LEU A O 1
ATOM 2877 N N . GLN A 1 373 ? -29.432 -8.904 42.523 1.00 57.56 373 GLN A N 1
ATOM 2878 C CA . GLN A 1 373 ? -29.136 -7.535 42.087 1.00 57.56 373 GLN A CA 1
ATOM 2879 C C . GLN A 1 373 ? -29.860 -7.216 40.776 1.00 57.56 373 GLN A C 1
ATOM 2881 O O . GLN A 1 373 ? -30.366 -6.106 40.609 1.00 57.56 373 GLN A O 1
ATOM 2886 N N . LEU A 1 374 ? -29.978 -8.197 39.878 1.00 63.50 374 LEU A N 1
ATOM 2887 C CA . LEU A 1 374 ? -30.660 -8.031 38.598 1.00 63.50 374 LEU A CA 1
ATOM 2888 C C . LEU A 1 374 ? -32.178 -7.869 38.776 1.00 63.50 374 LEU A C 1
ATOM 2890 O O . LEU A 1 374 ? -32.773 -6.961 38.200 1.00 63.50 374 LEU A O 1
ATOM 2894 N N . ALA A 1 375 ? -32.801 -8.658 39.658 1.00 63.47 375 ALA A N 1
ATOM 2895 C CA . ALA A 1 375 ? -34.227 -8.545 39.976 1.00 63.47 375 ALA A CA 1
ATOM 2896 C C . ALA A 1 375 ? -34.623 -7.163 40.537 1.00 63.47 375 ALA A C 1
ATOM 2898 O O . ALA A 1 375 ? -35.754 -6.725 40.335 1.00 63.47 375 ALA A O 1
ATOM 2899 N N . LYS A 1 376 ? -33.698 -6.447 41.199 1.00 63.78 376 LYS A N 1
ATOM 2900 C CA . LYS A 1 376 ? -33.921 -5.074 41.701 1.00 63.78 376 LYS A CA 1
ATOM 2901 C C . LYS A 1 376 ? -33.940 -4.014 40.592 1.00 63.78 376 LYS A C 1
ATOM 2903 O O . LYS A 1 376 ? -34.465 -2.924 40.816 1.00 63.78 376 LYS A O 1
ATOM 2908 N N . LEU A 1 377 ? -33.366 -4.323 39.429 1.00 62.22 377 LEU A N 1
ATOM 2909 C CA . LEU A 1 377 ? -33.271 -3.442 38.260 1.00 62.22 377 LEU A CA 1
ATOM 2910 C C . LEU A 1 377 ? -34.386 -3.697 37.230 1.00 62.22 377 LEU A C 1
ATOM 2912 O O . LEU A 1 377 ? -34.503 -2.951 36.261 1.00 62.22 377 LEU A O 1
ATOM 2916 N N . LEU A 1 378 ? -35.200 -4.737 37.433 1.00 68.62 378 LEU A N 1
ATOM 2917 C CA . LEU A 1 378 ? -36.279 -5.152 36.537 1.00 68.62 378 LEU A CA 1
ATOM 2918 C C . LEU A 1 378 ? -37.649 -4.645 37.007 1.00 68.62 378 LEU A C 1
ATOM 2920 O O . LEU A 1 378 ? -37.863 -4.346 38.184 1.00 68.62 378 LEU A O 1
ATOM 2924 N N . SER A 1 379 ? -38.622 -4.588 36.090 1.00 76.62 379 SER A N 1
ATOM 2925 C CA . SER A 1 379 ? -40.019 -4.350 36.474 1.00 76.62 379 SER A CA 1
ATOM 2926 C C . SER A 1 379 ? -40.543 -5.496 37.347 1.00 76.62 379 SER A C 1
ATOM 2928 O O . SER A 1 379 ? -40.092 -6.637 37.235 1.00 76.62 379 SER A O 1
ATOM 2930 N N . LYS A 1 380 ? -41.569 -5.232 38.172 1.00 76.81 380 LYS A N 1
ATOM 2931 C CA . LYS A 1 380 ? -42.209 -6.272 39.004 1.00 76.81 380 LYS A CA 1
ATOM 2932 C C . LYS A 1 380 ? -42.654 -7.493 38.183 1.00 76.81 380 LYS A C 1
ATOM 2934 O O . LYS A 1 380 ? -42.608 -8.608 38.691 1.00 76.81 380 LYS A O 1
ATOM 2939 N N . ARG A 1 381 ? -43.084 -7.287 36.931 1.00 79.75 381 ARG A N 1
ATOM 2940 C CA . ARG A 1 381 ? -43.512 -8.356 36.016 1.00 79.75 381 ARG A CA 1
ATOM 2941 C C . ARG A 1 381 ? -42.321 -9.168 35.500 1.00 79.75 381 ARG A C 1
ATOM 2943 O O . ARG A 1 381 ? -42.329 -10.385 35.638 1.00 79.75 381 ARG A O 1
ATOM 2950 N N . ALA A 1 382 ? -41.292 -8.506 34.974 1.00 79.94 382 ALA A N 1
ATOM 2951 C CA . ALA A 1 382 ? -40.090 -9.170 34.468 1.00 79.94 382 ALA A CA 1
ATOM 2952 C C . ALA A 1 382 ? -39.319 -9.912 35.569 1.00 79.94 382 ALA A C 1
ATOM 2954 O O . ALA A 1 382 ? -38.876 -11.034 35.354 1.00 79.94 382 ALA A O 1
ATOM 2955 N N . ALA A 1 383 ? -39.218 -9.328 36.768 1.00 77.56 383 ALA A N 1
ATOM 2956 C CA . ALA A 1 383 ? -38.579 -9.965 37.917 1.00 77.56 383 ALA A CA 1
ATOM 2957 C C . ALA A 1 383 ? -39.321 -11.236 38.360 1.00 77.56 383 ALA A C 1
ATOM 2959 O O . ALA A 1 383 ? -38.683 -12.253 38.621 1.00 77.56 383 ALA A O 1
ATOM 2960 N N . LYS A 1 384 ? -40.664 -11.203 38.404 1.00 81.94 384 LYS A N 1
ATOM 2961 C CA . LYS A 1 384 ? -41.483 -12.392 38.693 1.00 81.94 384 LYS A CA 1
ATOM 2962 C C . LYS A 1 384 ? -41.317 -13.470 37.626 1.00 81.94 384 LYS A C 1
ATOM 2964 O O . LYS A 1 384 ? -41.191 -14.634 37.982 1.00 81.94 384 LYS A O 1
ATOM 2969 N N . ASN A 1 385 ? -41.291 -13.089 36.348 1.00 82.31 385 ASN A N 1
ATOM 2970 C CA . ASN A 1 385 ? -41.082 -14.029 35.248 1.00 82.31 385 ASN A CA 1
ATOM 2971 C C . ASN A 1 385 ? -39.702 -14.681 35.320 1.00 82.31 385 ASN A C 1
ATOM 2973 O O . ASN A 1 385 ? -39.623 -15.901 35.241 1.00 82.31 385 ASN A O 1
ATOM 2977 N N . LEU A 1 386 ? -38.640 -13.897 35.535 1.00 78.88 386 LEU A N 1
ATOM 2978 C CA . LEU A 1 386 ? -37.288 -14.424 35.714 1.00 78.88 386 LEU A CA 1
ATOM 2979 C C . LEU A 1 386 ? -37.253 -15.416 36.881 1.00 78.88 386 LEU A C 1
ATOM 2981 O O . LEU A 1 386 ? -36.944 -16.578 36.667 1.00 78.88 386 LEU A O 1
ATOM 2985 N N . GLN A 1 387 ? -37.694 -15.001 38.075 1.00 78.62 387 GLN A N 1
ATOM 2986 C CA . GLN A 1 387 ? -37.724 -15.865 39.263 1.00 78.62 387 GLN A CA 1
ATOM 2987 C C . GLN A 1 387 ? -38.549 -17.135 39.053 1.00 78.62 387 GLN A C 1
ATOM 2989 O O . GLN A 1 387 ? -38.160 -18.202 39.520 1.00 78.62 387 GLN A O 1
ATOM 2994 N N . HIS A 1 388 ? -39.691 -17.033 38.372 1.00 80.12 388 HIS A N 1
ATOM 2995 C CA . HIS A 1 388 ? -40.496 -18.194 38.028 1.00 80.12 388 HIS A CA 1
ATOM 2996 C C . HIS A 1 388 ? -39.707 -19.135 37.116 1.00 80.12 388 HIS A C 1
ATOM 2998 O O . HIS A 1 388 ? -39.626 -20.319 37.408 1.00 80.12 388 HIS A O 1
ATOM 3004 N N . LEU A 1 389 ? -39.080 -18.638 36.053 1.00 76.19 389 LEU A N 1
ATOM 3005 C CA . LEU A 1 389 ? -38.370 -19.464 35.075 1.00 76.19 389 LEU A CA 1
ATOM 3006 C C . LEU A 1 389 ? -37.115 -20.138 35.649 1.00 76.19 389 LEU A C 1
ATOM 3008 O O . LEU A 1 389 ? -36.915 -21.319 35.375 1.00 76.19 389 LEU A O 1
ATOM 3012 N N . THR A 1 390 ? -36.330 -19.448 36.485 1.00 74.38 390 THR A N 1
ATOM 3013 C CA . THR A 1 390 ? -35.147 -20.048 37.128 1.00 74.38 390 THR A CA 1
ATOM 3014 C C . THR A 1 390 ? -35.531 -21.035 38.239 1.00 74.38 390 THR A C 1
ATOM 3016 O O . THR A 1 390 ? -34.900 -22.079 38.381 1.00 74.38 390 THR A O 1
ATOM 3019 N N . ARG A 1 391 ? -36.581 -20.752 39.036 1.00 72.50 391 ARG A N 1
ATOM 3020 C CA . ARG A 1 391 ? -36.921 -21.551 40.237 1.00 72.50 391 ARG A CA 1
ATOM 3021 C C . ARG A 1 391 ? -37.944 -22.661 40.014 1.00 72.50 391 ARG A C 1
ATOM 3023 O O . ARG A 1 391 ? -37.910 -23.644 40.742 1.00 72.50 391 ARG A O 1
ATOM 3030 N N . SER A 1 392 ? -38.859 -22.527 39.051 1.00 64.19 392 SER A N 1
ATOM 3031 C CA . SER A 1 392 ? -39.931 -23.521 38.840 1.00 64.19 392 SER A CA 1
ATOM 3032 C C . SER A 1 392 ? -39.482 -24.773 38.080 1.00 64.19 392 SER A C 1
ATOM 3034 O O . SER A 1 392 ? -40.249 -25.727 37.991 1.00 64.19 392 SER A O 1
ATOM 3036 N N . GLY A 1 393 ? -38.246 -24.810 37.565 1.00 60.09 393 GLY A N 1
ATOM 3037 C CA . GLY A 1 393 ? -37.747 -25.973 36.828 1.00 60.09 393 GLY A CA 1
ATOM 3038 C C . GLY A 1 393 ? -36.240 -26.214 36.858 1.00 60.09 393 GLY A C 1
ATOM 3039 O O . GLY A 1 393 ? -35.799 -27.073 36.107 1.00 60.09 393 GLY A O 1
ATOM 3040 N N . GLY A 1 394 ? -35.453 -25.466 37.649 1.00 63.28 394 GLY A N 1
ATOM 3041 C CA . GLY A 1 394 ? -33.984 -25.592 37.672 1.00 63.28 394 GLY A CA 1
ATOM 3042 C C . GLY A 1 394 ? -33.323 -25.411 36.299 1.00 63.28 394 GLY A C 1
ATOM 3043 O O . GLY A 1 394 ? -32.216 -25.887 36.075 1.00 63.28 394 GLY A O 1
ATOM 3044 N N . ASN A 1 395 ? -34.033 -24.786 35.356 1.00 70.31 395 ASN A N 1
ATOM 3045 C CA . ASN A 1 395 ? -33.596 -24.656 33.978 1.00 70.31 395 ASN A CA 1
ATOM 3046 C C . ASN A 1 395 ? -32.831 -23.347 33.820 1.00 70.31 395 ASN A C 1
ATOM 3048 O O . ASN A 1 395 ? -33.320 -22.286 34.217 1.00 70.31 395 ASN A O 1
ATOM 3052 N N . SER A 1 396 ? -31.678 -23.407 33.162 1.00 77.75 396 SER A N 1
ATOM 3053 C CA . SER A 1 396 ? -30.957 -22.202 32.770 1.00 77.75 396 SER A CA 1
ATOM 3054 C C . SER A 1 396 ? -31.737 -21.460 31.680 1.00 77.75 396 SER A C 1
ATOM 3056 O O . SER A 1 396 ? -32.234 -22.057 30.722 1.00 77.75 396 SER A O 1
ATOM 3058 N N . VAL A 1 397 ? -31.859 -20.145 31.815 1.00 82.00 397 VAL A N 1
ATOM 3059 C CA . VAL A 1 397 ? -32.616 -19.286 30.897 1.00 82.00 397 VAL A CA 1
ATOM 3060 C C . VAL A 1 397 ? -31.636 -18.431 30.113 1.00 82.00 397 VAL A C 1
ATOM 3062 O O . VAL A 1 397 ? -30.738 -17.841 30.696 1.00 82.00 397 VAL A O 1
ATOM 3065 N N . VAL A 1 398 ? -31.814 -18.312 28.801 1.00 84.25 398 VAL A N 1
ATOM 3066 C CA . VAL A 1 398 ? -31.038 -17.388 27.967 1.00 84.25 398 VAL A CA 1
ATOM 3067 C C . VAL A 1 398 ? -31.953 -16.315 27.422 1.00 84.25 398 VAL A C 1
ATOM 3069 O O . VAL A 1 398 ? -33.035 -16.598 26.913 1.00 84.25 398 VAL A O 1
ATOM 3072 N N . ILE A 1 399 ? -31.521 -15.067 27.520 1.00 82.31 399 ILE A N 1
ATOM 3073 C CA . ILE A 1 399 ? -32.283 -13.938 27.002 1.00 82.31 399 ILE A CA 1
ATOM 3074 C C . ILE A 1 399 ? -31.985 -13.771 25.518 1.00 82.31 399 ILE A C 1
ATOM 3076 O O . ILE A 1 399 ? -30.831 -13.815 25.090 1.00 82.31 399 ILE A O 1
ATOM 3080 N N . ASN A 1 400 ? -33.045 -13.579 24.735 1.00 83.94 400 ASN A N 1
ATOM 3081 C CA . ASN A 1 400 ? -32.932 -13.265 23.322 1.00 83.94 400 ASN A CA 1
ATOM 3082 C C . ASN A 1 400 ? -32.342 -11.857 23.172 1.00 83.94 400 ASN A C 1
ATOM 3084 O O . ASN A 1 400 ? -33.041 -10.859 23.343 1.00 83.94 400 ASN A O 1
ATOM 3088 N N . ALA A 1 401 ? -31.061 -11.781 22.820 1.00 74.81 401 ALA A N 1
ATOM 3089 C CA . ALA A 1 401 ? -30.332 -10.532 22.629 1.00 74.81 401 ALA A CA 1
ATOM 3090 C C . ALA A 1 401 ? -30.799 -9.737 21.394 1.00 74.81 401 ALA A C 1
ATOM 3092 O O . ALA A 1 401 ? -30.299 -8.640 21.158 1.00 74.81 401 ALA A O 1
ATOM 3093 N N . ALA A 1 402 ? -31.735 -10.275 20.600 1.00 74.44 402 ALA A N 1
ATOM 3094 C CA . ALA A 1 402 ? -32.397 -9.534 19.531 1.00 74.44 402 ALA A CA 1
ATOM 3095 C C . ALA A 1 402 ? -33.448 -8.551 20.071 1.00 74.44 402 ALA A C 1
ATOM 3097 O O . ALA A 1 402 ? -33.815 -7.608 19.377 1.00 74.44 402 ALA A O 1
ATOM 3098 N N . VAL A 1 403 ? -33.919 -8.751 21.309 1.00 75.06 403 VAL A N 1
ATOM 3099 C CA . VAL A 1 403 ? -34.783 -7.793 21.999 1.00 75.06 403 VAL A CA 1
ATOM 3100 C C . VAL A 1 403 ? -33.886 -6.788 22.742 1.00 75.06 403 VAL A C 1
ATOM 3102 O O . VAL A 1 403 ? -33.175 -7.202 23.659 1.00 75.06 403 VAL A O 1
ATOM 3105 N N . PRO A 1 404 ? -33.908 -5.485 22.394 1.00 61.81 404 PRO A N 1
ATOM 3106 C CA . PRO A 1 404 ? -32.940 -4.501 22.901 1.00 61.81 404 PRO A CA 1
ATOM 3107 C C . PRO A 1 404 ? -32.984 -4.331 24.428 1.00 61.81 404 PRO A C 1
ATOM 3109 O O . PRO A 1 404 ? -31.960 -4.276 25.107 1.00 61.81 404 PRO A O 1
ATOM 3112 N N . ALA A 1 405 ? -34.194 -4.319 24.993 1.00 70.06 405 ALA A N 1
ATOM 3113 C CA . ALA A 1 405 ? -34.406 -4.103 26.416 1.00 70.06 405 ALA A CA 1
ATOM 3114 C C . ALA A 1 405 ? -34.605 -5.422 27.178 1.00 70.06 405 ALA A C 1
ATOM 3116 O O . ALA A 1 405 ? -35.600 -6.126 26.999 1.00 70.06 405 ALA A O 1
ATOM 3117 N N . LEU A 1 406 ? -33.717 -5.686 28.140 1.00 71.56 406 LEU A N 1
ATOM 3118 C CA . LEU A 1 406 ? -33.768 -6.832 29.059 1.00 71.56 406 LEU A CA 1
ATOM 3119 C C . LEU A 1 406 ? -35.146 -7.021 29.722 1.00 71.56 406 LEU A C 1
ATOM 3121 O O . LEU A 1 406 ? -35.678 -8.125 29.825 1.00 71.56 406 LEU A O 1
ATOM 3125 N N . ASN A 1 407 ? -35.733 -5.913 30.171 1.00 75.06 407 ASN A N 1
ATOM 3126 C CA . ASN A 1 407 ? -37.026 -5.886 30.852 1.00 75.06 407 ASN A CA 1
ATOM 3127 C C . ASN A 1 407 ? -38.174 -6.275 29.905 1.00 75.06 407 ASN A C 1
ATOM 3129 O O . ASN A 1 407 ? -39.109 -6.966 30.305 1.00 75.06 407 ASN A O 1
ATOM 3133 N N . HIS A 1 408 ? -38.073 -5.864 28.640 1.00 77.75 408 HIS A N 1
ATOM 3134 C CA . HIS A 1 408 ? -39.028 -6.203 27.592 1.00 77.75 408 HIS A CA 1
ATOM 3135 C C . HIS A 1 408 ? -38.895 -7.673 27.183 1.00 77.75 408 HIS A C 1
ATOM 3137 O O . HIS A 1 408 ? -39.896 -8.384 27.117 1.00 77.75 408 HIS A O 1
ATOM 3143 N N . ALA A 1 409 ? -37.660 -8.159 27.039 1.00 80.06 409 ALA A N 1
ATOM 3144 C CA . ALA A 1 409 ? -37.363 -9.547 26.710 1.00 80.06 409 ALA A CA 1
ATOM 3145 C C . ALA A 1 409 ? -37.964 -10.527 27.738 1.00 80.06 409 ALA A C 1
ATOM 3147 O O . ALA A 1 409 ? -38.623 -11.496 27.377 1.00 80.06 409 ALA A O 1
ATOM 3148 N N . LEU A 1 410 ? -37.841 -10.224 29.033 1.00 79.19 410 LEU A N 1
ATOM 3149 C CA . LEU A 1 410 ? -38.422 -11.032 30.116 1.00 79.19 410 LEU A CA 1
ATOM 3150 C C . LEU A 1 410 ? -39.951 -10.906 30.244 1.00 79.19 410 LEU A C 1
ATOM 3152 O O . LEU A 1 410 ? -40.594 -11.725 30.909 1.00 79.19 410 LEU A O 1
ATOM 3156 N N . ALA A 1 411 ? -40.552 -9.873 29.652 1.00 81.44 411 ALA A N 1
ATOM 3157 C CA . ALA A 1 411 ? -41.999 -9.671 29.648 1.00 81.44 411 ALA A CA 1
ATOM 3158 C C . ALA A 1 411 ? -42.698 -10.332 28.446 1.00 81.44 411 ALA A C 1
ATOM 3160 O O . ALA A 1 411 ? -43.919 -10.509 28.491 1.00 81.44 411 ALA A O 1
ATOM 3161 N N . GLN A 1 412 ? -41.946 -10.691 27.402 1.00 80.06 412 GLN A N 1
ATOM 3162 C CA . GLN A 1 412 ? -42.450 -11.230 26.143 1.00 80.06 412 GLN A CA 1
ATOM 3163 C C . GLN A 1 412 ? -42.114 -12.713 25.962 1.00 80.06 412 GLN A C 1
ATOM 3165 O O . GLN A 1 412 ? -41.032 -13.175 26.307 1.00 80.06 412 GLN A O 1
ATOM 3170 N N . ASN A 1 413 ? -43.013 -13.456 25.312 1.00 79.19 413 ASN A N 1
ATOM 3171 C CA . ASN A 1 413 ? -42.823 -14.891 25.074 1.00 79.19 413 ASN A CA 1
ATOM 3172 C C . ASN A 1 413 ? -41.660 -15.204 24.112 1.00 79.19 413 ASN A C 1
ATOM 3174 O O . ASN A 1 413 ? -41.099 -16.289 24.177 1.00 79.19 413 ASN A O 1
ATOM 3178 N N . HIS A 1 414 ? -41.302 -14.271 23.223 1.00 81.81 414 HIS A N 1
ATOM 3179 C CA . HIS A 1 414 ? -40.209 -14.423 22.251 1.00 81.81 414 HIS A CA 1
ATOM 3180 C C . HIS A 1 414 ? -38.885 -13.794 22.721 1.00 81.81 414 HIS A C 1
ATOM 3182 O O . HIS A 1 414 ? -37.907 -13.765 21.973 1.00 81.81 414 HIS A O 1
ATOM 3188 N N . GLY A 1 415 ? -38.845 -13.268 23.948 1.00 82.62 415 GLY A N 1
ATOM 3189 C CA . GLY A 1 415 ? -37.660 -12.615 24.498 1.00 82.62 415 GLY A CA 1
ATOM 3190 C C . GLY A 1 415 ? -36.739 -13.539 25.299 1.00 82.62 415 GLY A C 1
ATOM 3191 O O . GLY A 1 415 ? -35.688 -13.100 25.759 1.00 82.62 415 GLY A O 1
ATOM 3192 N N . ILE A 1 416 ? -37.096 -14.814 25.459 1.00 85.56 416 ILE A N 1
ATOM 3193 C CA . ILE A 1 416 ? -36.361 -15.783 26.280 1.00 85.56 416 ILE A CA 1
ATOM 3194 C C . ILE A 1 416 ? -36.327 -17.171 25.635 1.00 85.56 416 ILE A C 1
ATOM 3196 O O . ILE A 1 416 ? -37.261 -17.581 24.949 1.00 85.56 416 ILE A O 1
ATOM 3200 N N . ALA A 1 417 ? -35.264 -17.913 25.921 1.00 85.75 417 ALA A N 1
ATOM 3201 C CA . ALA A 1 417 ? -35.103 -19.327 25.628 1.00 85.75 417 ALA A CA 1
ATOM 3202 C C . ALA A 1 417 ? -34.832 -20.085 26.935 1.00 85.75 417 ALA A C 1
ATOM 3204 O O . ALA A 1 417 ? -34.083 -19.616 27.789 1.00 85.75 417 ALA A O 1
ATOM 3205 N N . VAL A 1 418 ? -35.435 -21.262 27.097 1.00 84.31 418 VAL A N 1
ATOM 3206 C CA . VAL A 1 418 ? -35.207 -22.137 28.256 1.00 84.31 418 VAL A CA 1
ATOM 3207 C C . VAL A 1 418 ? -34.327 -23.295 27.808 1.00 84.31 418 VAL A C 1
ATOM 3209 O O . VAL A 1 418 ? -34.713 -24.055 26.918 1.00 84.31 418 VAL A O 1
ATOM 3212 N N . LEU A 1 419 ? -33.151 -23.425 28.412 1.00 81.62 419 LEU A N 1
ATOM 3213 C CA . LEU A 1 419 ? -32.230 -24.523 28.154 1.00 81.62 419 LEU A CA 1
ATOM 3214 C C . LEU A 1 419 ? -32.658 -25.743 28.976 1.00 81.62 419 LEU A C 1
ATOM 3216 O O . LEU A 1 419 ? -32.916 -25.635 30.173 1.00 81.62 419 LEU A O 1
ATOM 3220 N N . LYS A 1 420 ? -32.743 -26.906 28.327 1.00 81.31 420 LYS A N 1
ATOM 3221 C CA . LYS A 1 420 ? -33.115 -28.187 28.946 1.00 81.31 420 LYS A CA 1
ATOM 3222 C C . LYS A 1 420 ? -32.008 -29.214 28.712 1.00 81.31 420 LYS A C 1
ATOM 3224 O O . LYS A 1 420 ? -31.357 -29.161 27.674 1.00 81.31 420 LYS A O 1
ATOM 3229 N N . GLY A 1 421 ? -31.857 -30.167 29.633 1.00 77.62 421 GLY A N 1
ATOM 3230 C CA . GLY A 1 421 ? -30.889 -31.265 29.507 1.00 77.62 421 GLY A CA 1
ATOM 3231 C C . GLY A 1 421 ? -29.473 -30.898 29.953 1.00 77.62 421 GLY A C 1
ATOM 3232 O O . GLY A 1 421 ? -28.540 -31.110 29.193 1.00 77.62 421 GLY A O 1
ATOM 3233 N N . GLU A 1 422 ? -29.338 -30.333 31.160 1.00 76.19 422 GLU A N 1
ATOM 3234 C CA . GLU A 1 422 ? -28.048 -30.007 31.804 1.00 76.19 422 GLU A CA 1
ATOM 3235 C C . GLU A 1 422 ? -27.085 -29.197 30.910 1.00 76.19 422 GLU A C 1
ATOM 3237 O O . GLU A 1 422 ? -26.012 -29.665 30.525 1.00 76.19 422 GLU A O 1
ATOM 3242 N N . PRO A 1 423 ? -27.461 -27.961 30.539 1.00 75.50 423 PRO A N 1
ATOM 3243 C CA . PRO A 1 423 ? -26.621 -27.122 29.695 1.00 75.50 423 PRO A CA 1
ATOM 3244 C C . PRO A 1 423 ? -25.308 -26.748 30.398 1.00 75.50 423 PRO A C 1
ATOM 3246 O O . PRO A 1 423 ? -25.309 -26.252 31.523 1.00 75.50 423 PRO A O 1
ATOM 3249 N N . ILE A 1 424 ? -24.180 -26.897 29.700 1.00 76.94 424 ILE A N 1
ATOM 3250 C CA . ILE A 1 424 ? -22.877 -26.400 30.161 1.00 76.94 424 ILE A CA 1
ATOM 3251 C C . ILE A 1 424 ? -22.664 -24.999 29.589 1.00 76.94 424 ILE A C 1
ATOM 3253 O O . ILE A 1 424 ? -22.553 -24.820 28.374 1.00 76.94 424 ILE A O 1
ATOM 3257 N N . LEU A 1 425 ? -22.590 -23.995 30.465 1.00 72.75 425 LEU A N 1
ATOM 3258 C CA . LEU A 1 425 ? -22.314 -22.624 30.057 1.00 72.75 425 LEU A CA 1
ATOM 3259 C C . LEU A 1 425 ? -20.805 -22.396 29.917 1.00 72.75 425 LEU A C 1
ATOM 3261 O O . LEU A 1 425 ? -20.076 -22.357 30.906 1.00 72.75 425 LEU A O 1
ATOM 3265 N N . VAL A 1 426 ? -20.344 -22.180 28.686 1.00 73.75 426 VAL A N 1
ATOM 3266 C CA . VAL A 1 426 ? -18.976 -21.729 28.406 1.00 73.75 426 VAL A CA 1
ATOM 3267 C C . VAL A 1 426 ? -19.034 -20.271 27.970 1.00 73.75 426 VAL A C 1
ATOM 3269 O O . VAL A 1 426 ? -19.563 -19.957 26.904 1.00 73.75 426 VAL A O 1
ATOM 3272 N N . VAL A 1 427 ? -18.495 -19.372 28.794 1.00 71.12 427 VAL A N 1
ATOM 3273 C CA . VAL A 1 427 ? -18.318 -17.960 28.434 1.00 71.12 427 VAL A CA 1
ATOM 3274 C C . VAL A 1 427 ? -16.888 -17.788 27.921 1.00 71.12 427 VAL A C 1
ATOM 3276 O O . VAL A 1 427 ? -15.964 -17.728 28.736 1.00 71.12 427 VAL A O 1
ATOM 3279 N N . PRO A 1 428 ? -16.663 -17.745 26.595 1.00 67.06 428 PRO A N 1
ATOM 3280 C CA . PRO A 1 428 ? -15.320 -17.579 26.065 1.00 67.06 428 PRO A CA 1
ATOM 3281 C C . PRO A 1 428 ? -14.794 -16.194 26.453 1.00 67.06 428 PRO A C 1
ATOM 3283 O O . PRO A 1 428 ? -15.387 -15.176 26.102 1.00 67.06 428 PRO A O 1
ATOM 3286 N N . GLN A 1 429 ? -13.681 -16.151 27.186 1.00 73.38 429 GLN A N 1
ATOM 3287 C CA . GLN A 1 429 ? -12.883 -14.936 27.338 1.00 73.38 429 GLN A CA 1
ATOM 3288 C C . GLN A 1 429 ? -11.715 -15.040 26.378 1.00 73.38 429 GLN A C 1
ATOM 3290 O O . GLN A 1 429 ? -10.808 -15.852 26.563 1.00 73.38 429 GLN A O 1
ATOM 3295 N N . SER A 1 430 ? -11.775 -14.258 25.313 1.00 78.81 430 SER A N 1
ATOM 3296 C CA . SER A 1 430 ? -10.748 -14.273 24.294 1.00 78.81 430 SER A CA 1
ATOM 3297 C C . SER A 1 430 ? -9.516 -13.495 24.775 1.00 78.81 430 SER A C 1
ATOM 3299 O O . SER A 1 430 ? -9.603 -12.521 25.531 1.00 78.81 430 SER A O 1
ATOM 3301 N N . LEU A 1 431 ? -8.333 -13.989 24.401 1.00 84.50 431 LEU A N 1
ATOM 3302 C CA . LEU A 1 431 ? -7.056 -13.421 24.841 1.00 84.50 431 LEU A CA 1
ATOM 3303 C C . LEU A 1 431 ? -6.911 -11.959 24.399 1.00 84.50 431 LEU A C 1
ATOM 3305 O O . LEU A 1 431 ? -6.431 -11.129 25.163 1.00 84.50 431 LEU A O 1
ATOM 3309 N N . ASP A 1 432 ? -7.372 -11.648 23.192 1.00 84.19 432 ASP A N 1
ATOM 3310 C CA . ASP A 1 432 ? -7.405 -10.307 22.608 1.00 84.19 432 ASP A CA 1
ATOM 3311 C C . ASP A 1 432 ? -8.167 -9.289 23.478 1.00 84.19 432 ASP A C 1
ATOM 3313 O O . ASP A 1 432 ? -7.680 -8.172 23.668 1.00 84.19 432 ASP A O 1
ATOM 3317 N N . ASP A 1 433 ? -9.295 -9.685 24.072 1.00 80.50 433 ASP A N 1
ATOM 3318 C CA . ASP A 1 433 ? -10.068 -8.863 25.009 1.00 80.50 433 ASP A CA 1
ATOM 3319 C C . ASP A 1 433 ? -9.387 -8.754 26.381 1.00 80.50 433 ASP A C 1
ATOM 3321 O O . ASP A 1 433 ? -9.427 -7.700 27.024 1.00 80.50 433 ASP A O 1
ATOM 3325 N N . MET A 1 434 ? -8.732 -9.820 26.851 1.00 81.69 434 MET A N 1
ATOM 3326 C CA . MET A 1 434 ? -8.011 -9.788 28.130 1.00 81.69 434 MET A CA 1
ATOM 3327 C C . MET A 1 434 ? -6.779 -8.887 28.071 1.00 81.69 434 MET A C 1
ATOM 3329 O O . MET A 1 434 ? -6.564 -8.087 28.982 1.00 81.69 434 MET A O 1
ATOM 3333 N N . VAL A 1 435 ? -6.009 -8.955 26.983 1.00 83.25 435 VAL A N 1
ATOM 3334 C CA . VAL A 1 435 ? -4.845 -8.089 26.752 1.00 83.25 435 VAL A CA 1
ATOM 3335 C C . VAL A 1 435 ? -5.263 -6.616 26.780 1.00 83.25 435 VAL A C 1
ATOM 3337 O O . VAL A 1 435 ? -4.584 -5.790 27.394 1.00 83.25 435 VAL A O 1
ATOM 3340 N N . TRP A 1 436 ? -6.422 -6.287 26.202 1.00 80.94 436 TRP A N 1
ATOM 3341 C CA . TRP A 1 436 ? -6.971 -4.934 26.267 1.00 80.94 436 TRP A CA 1
ATOM 3342 C C . TRP A 1 436 ? -7.259 -4.482 27.705 1.00 80.94 436 TRP A C 1
ATOM 3344 O O . TRP A 1 436 ? -6.884 -3.373 28.089 1.00 80.94 436 TRP A O 1
ATOM 3354 N N . ARG A 1 437 ? -7.891 -5.338 28.520 1.00 78.00 437 ARG A N 1
ATOM 3355 C CA . ARG A 1 437 ? -8.274 -5.025 29.912 1.00 78.00 437 ARG A CA 1
ATOM 3356 C C . ARG A 1 437 ? -7.087 -4.817 30.851 1.00 78.00 437 ARG A C 1
ATOM 3358 O O . ARG A 1 437 ? -7.240 -4.098 31.833 1.00 78.00 437 ARG A O 1
ATOM 3365 N N . ILE A 1 438 ? -5.944 -5.444 30.579 1.00 83.19 438 ILE A N 1
ATOM 3366 C CA . ILE A 1 438 ? -4.749 -5.348 31.432 1.00 83.19 438 ILE A CA 1
ATOM 3367 C C . ILE A 1 438 ? -4.124 -3.951 31.352 1.00 83.19 438 ILE A C 1
ATOM 3369 O O . ILE A 1 438 ? -3.800 -3.361 32.379 1.00 83.19 438 ILE A O 1
ATOM 3373 N N . GLY A 1 439 ? -3.948 -3.417 30.143 1.00 77.31 439 GLY A N 1
ATOM 3374 C CA . GLY A 1 439 ? -3.238 -2.147 29.960 1.00 77.31 439 GLY A CA 1
ATOM 3375 C C . GLY A 1 439 ? -3.294 -1.573 28.548 1.00 77.31 439 GLY A C 1
ATOM 3376 O O . GLY A 1 439 ? -2.459 -0.741 28.207 1.00 77.31 439 GLY A O 1
ATOM 3377 N N . GLY A 1 440 ? -4.250 -2.015 27.725 1.00 83.69 440 GLY A N 1
ATOM 3378 C CA . GLY A 1 440 ? -4.335 -1.666 26.308 1.00 83.69 440 GLY A CA 1
ATOM 3379 C C . GLY A 1 440 ? -3.488 -2.574 25.411 1.00 83.69 440 GLY A C 1
ATOM 3380 O O . GLY A 1 440 ? -2.393 -3.013 25.768 1.00 83.69 440 GLY A O 1
ATOM 3381 N N . PHE A 1 441 ? -4.006 -2.861 24.215 1.00 89.69 441 PHE A N 1
ATOM 3382 C CA . PHE A 1 441 ? -3.428 -3.879 23.338 1.00 89.69 441 PHE A CA 1
ATOM 3383 C C . PHE A 1 441 ? -2.015 -3.568 22.846 1.00 89.69 441 PHE A C 1
ATOM 3385 O O . PHE A 1 441 ? -1.131 -4.419 22.966 1.00 89.69 441 PHE A O 1
ATOM 3392 N N . ALA A 1 442 ? -1.798 -2.372 22.292 1.00 89.31 442 ALA A N 1
ATOM 3393 C CA . ALA A 1 442 ? -0.513 -1.995 21.714 1.00 89.31 442 ALA A CA 1
ATOM 3394 C C . ALA A 1 442 ? 0.586 -1.957 22.787 1.00 89.31 442 ALA A C 1
ATOM 3396 O O . ALA A 1 442 ? 1.637 -2.567 22.601 1.00 89.31 442 ALA A O 1
ATOM 3397 N N . ALA A 1 443 ? 0.311 -1.344 23.944 1.00 89.00 443 ALA A N 1
ATOM 3398 C CA . ALA A 1 443 ? 1.247 -1.282 25.063 1.00 89.00 443 ALA A CA 1
ATOM 3399 C C . ALA A 1 443 ? 1.668 -2.676 25.554 1.00 89.00 443 ALA A C 1
ATOM 3401 O O . ALA A 1 443 ? 2.862 -2.964 25.633 1.00 89.00 443 ALA A O 1
ATOM 3402 N N . VAL A 1 444 ? 0.709 -3.564 25.838 1.00 92.31 444 VAL A N 1
ATOM 3403 C CA . VAL A 1 444 ? 1.008 -4.909 26.354 1.00 92.31 444 VAL A CA 1
ATOM 3404 C C . VAL A 1 444 ? 1.708 -5.761 25.294 1.00 92.31 444 VAL A C 1
ATOM 3406 O O . VAL A 1 444 ? 2.756 -6.344 25.566 1.00 92.31 444 VAL A O 1
ATOM 3409 N N . SER A 1 445 ? 1.179 -5.807 24.071 1.00 93.00 445 SER A N 1
ATOM 3410 C CA . SER A 1 445 ? 1.690 -6.708 23.030 1.00 93.00 445 SER A CA 1
ATOM 3411 C C . SER A 1 445 ? 3.073 -6.294 22.530 1.00 93.00 445 SER A C 1
ATOM 3413 O O . SER A 1 445 ? 3.944 -7.146 22.363 1.00 93.00 445 SER A O 1
ATOM 3415 N N . LEU A 1 446 ? 3.322 -4.993 22.341 1.00 93.94 446 LEU A N 1
ATOM 3416 C CA . LEU A 1 446 ? 4.651 -4.504 21.960 1.00 93.94 446 LEU A CA 1
ATOM 3417 C C . LEU A 1 446 ? 5.655 -4.691 23.099 1.00 93.94 446 LEU A C 1
ATOM 3419 O O . LEU A 1 446 ? 6.802 -5.055 22.837 1.00 93.94 446 LEU A O 1
ATOM 3423 N N . LYS A 1 447 ? 5.228 -4.525 24.360 1.00 92.62 447 LYS A N 1
ATOM 3424 C CA . LYS A 1 447 ? 6.094 -4.790 25.514 1.00 92.62 447 LYS A CA 1
ATOM 3425 C C . LYS A 1 447 ? 6.474 -6.265 25.618 1.00 92.62 447 LYS A C 1
ATOM 3427 O O . LYS A 1 447 ? 7.621 -6.559 25.940 1.00 92.62 447 LYS A O 1
ATOM 3432 N N . LEU A 1 448 ? 5.570 -7.192 25.291 1.00 93.00 448 LEU A N 1
ATOM 3433 C CA . LEU A 1 448 ? 5.896 -8.622 25.217 1.00 93.00 448 LEU A CA 1
ATOM 3434 C C . LEU A 1 448 ? 6.996 -8.901 24.180 1.00 93.00 448 LEU A C 1
ATOM 3436 O O . LEU A 1 448 ? 7.941 -9.629 24.479 1.00 93.00 448 LEU A O 1
ATOM 3440 N N . VAL A 1 449 ? 6.925 -8.277 22.998 1.00 94.50 449 VAL A N 1
ATOM 3441 C CA . VAL A 1 449 ? 7.970 -8.399 21.962 1.00 94.50 449 VAL A CA 1
ATOM 3442 C C . VAL A 1 449 ? 9.290 -7.766 22.419 1.00 94.50 449 VAL A C 1
ATOM 3444 O O . VAL A 1 449 ? 10.361 -8.327 22.188 1.00 94.50 449 VAL A O 1
ATOM 3447 N N . GLU A 1 450 ? 9.237 -6.618 23.096 1.00 92.06 450 GLU A N 1
ATOM 3448 C CA . GLU A 1 450 ? 10.417 -5.945 23.650 1.00 92.06 450 GLU A CA 1
ATOM 3449 C C . GLU A 1 450 ? 11.133 -6.816 24.701 1.00 92.06 450 GLU A C 1
ATOM 3451 O O . GLU A 1 450 ? 12.364 -6.931 24.676 1.00 92.06 450 GLU A O 1
ATOM 3456 N N . LEU A 1 451 ? 10.366 -7.451 25.597 1.00 91.31 451 LEU A N 1
ATOM 3457 C CA . LEU A 1 451 ? 10.869 -8.270 26.703 1.00 91.31 451 LEU A CA 1
ATOM 3458 C C . LEU A 1 451 ? 11.372 -9.651 26.270 1.00 91.31 451 LEU A C 1
ATOM 3460 O O . LEU A 1 451 ? 12.211 -10.217 26.964 1.00 91.31 451 LEU A O 1
ATOM 3464 N N . ALA A 1 452 ? 10.897 -10.192 25.149 1.00 92.38 452 ALA A N 1
ATOM 3465 C CA . ALA A 1 452 ? 11.312 -11.500 24.648 1.00 92.38 452 ALA A CA 1
ATOM 3466 C C . ALA A 1 452 ? 12.822 -11.542 24.321 1.00 92.38 452 ALA A C 1
ATOM 3468 O O . ALA A 1 452 ? 13.341 -10.659 23.637 1.00 92.38 452 ALA A O 1
ATOM 3469 N N . GLN A 1 453 ? 13.548 -12.553 24.813 1.00 88.75 453 GLN A N 1
ATOM 3470 C CA . GLN A 1 453 ? 15.023 -12.618 24.727 1.00 88.75 453 GLN A CA 1
ATOM 3471 C C . GLN A 1 453 ? 15.565 -13.793 23.905 1.00 88.75 453 GLN A C 1
ATOM 3473 O O . GLN A 1 453 ? 16.716 -13.739 23.477 1.00 88.75 453 GLN A O 1
ATOM 3478 N N . THR A 1 454 ? 14.754 -14.825 23.668 1.00 90.50 454 THR A N 1
ATOM 3479 C CA . THR A 1 454 ? 15.101 -16.012 22.865 1.00 90.50 454 THR A CA 1
ATOM 3480 C C . THR A 1 454 ? 14.365 -16.008 21.529 1.00 90.50 454 THR A C 1
ATOM 3482 O O . THR A 1 454 ? 13.322 -15.356 21.405 1.00 90.50 454 THR A O 1
ATOM 3485 N N . LYS A 1 455 ? 14.851 -16.780 20.548 1.00 92.12 455 LYS A N 1
ATOM 3486 C CA . LYS A 1 455 ? 14.190 -16.944 19.243 1.00 92.12 455 LYS A CA 1
ATOM 3487 C C . LYS A 1 455 ? 12.717 -17.340 19.408 1.00 92.12 455 LYS A C 1
ATOM 3489 O O . LYS A 1 455 ? 11.835 -16.679 18.863 1.00 92.12 455 LYS A O 1
ATOM 3494 N N . GLU A 1 456 ? 12.448 -18.378 20.194 1.00 93.06 456 GLU A N 1
ATOM 3495 C CA . GLU A 1 456 ? 11.111 -18.946 20.391 1.00 93.06 456 GLU A CA 1
ATOM 3496 C C . GLU A 1 456 ? 10.189 -17.952 21.096 1.00 93.06 456 GLU A C 1
ATOM 3498 O O . GLU A 1 456 ? 9.030 -17.809 20.713 1.00 93.06 456 GLU A O 1
ATOM 3503 N N . SER A 1 457 ? 10.704 -17.231 22.100 1.00 93.69 457 SER A N 1
ATOM 3504 C CA . SER A 1 457 ? 9.922 -16.227 22.830 1.00 93.69 457 SER A CA 1
ATOM 3505 C C . SER A 1 457 ? 9.546 -15.038 21.945 1.00 93.69 457 SER A C 1
ATOM 3507 O O . SER A 1 457 ? 8.422 -14.550 22.041 1.00 93.69 457 SER A O 1
ATOM 3509 N N . VAL A 1 458 ? 10.441 -14.603 21.047 1.00 94.44 458 VAL A N 1
ATOM 3510 C CA . VAL A 1 458 ? 10.161 -13.508 20.108 1.00 94.44 458 VAL A CA 1
ATOM 3511 C C . VAL A 1 458 ? 9.124 -13.949 19.081 1.00 94.44 458 VAL A C 1
ATOM 3513 O O . VAL A 1 458 ? 8.145 -13.233 18.876 1.00 94.44 458 VAL A O 1
ATOM 3516 N N . LEU A 1 459 ? 9.286 -15.137 18.488 1.00 95.88 459 LEU A N 1
ATOM 3517 C CA . LEU A 1 459 ? 8.303 -15.684 17.549 1.00 95.88 459 LEU A CA 1
ATOM 3518 C C . LEU A 1 459 ? 6.928 -15.818 18.207 1.00 95.88 459 LEU A C 1
ATOM 3520 O O . LEU A 1 459 ? 5.947 -15.312 17.670 1.00 95.88 459 LEU A O 1
ATOM 3524 N N . ARG A 1 460 ? 6.864 -16.390 19.414 1.00 96.12 460 ARG A N 1
ATOM 3525 C CA . ARG A 1 460 ? 5.613 -16.543 20.166 1.00 96.12 460 ARG A CA 1
ATOM 3526 C C . ARG A 1 460 ? 4.965 -15.198 20.500 1.00 96.12 460 ARG A C 1
ATOM 3528 O O . ARG A 1 460 ? 3.753 -15.062 20.372 1.00 96.12 460 ARG A O 1
ATOM 3535 N N . ALA A 1 461 ? 5.746 -14.197 20.907 1.00 95.56 461 ALA A N 1
ATOM 3536 C CA . ALA A 1 461 ? 5.220 -12.866 21.206 1.00 95.56 461 ALA A CA 1
ATOM 3537 C C . ALA A 1 461 ? 4.612 -12.200 19.959 1.00 95.56 461 ALA A C 1
ATOM 3539 O O . ALA A 1 461 ? 3.539 -11.601 20.038 1.00 95.56 461 ALA A O 1
ATOM 3540 N N . VAL A 1 462 ? 5.264 -12.344 18.801 1.00 96.50 462 VAL A N 1
ATOM 3541 C CA . VAL A 1 462 ? 4.769 -11.824 17.518 1.00 96.50 462 VAL A CA 1
ATOM 3542 C C . VAL A 1 462 ? 3.537 -12.597 17.034 1.00 96.50 462 VAL A C 1
ATOM 3544 O O . VAL A 1 462 ? 2.579 -11.972 16.583 1.00 96.50 462 VAL A O 1
ATOM 3547 N N . GLU A 1 463 ? 3.515 -13.925 17.180 1.00 95.44 463 GLU A N 1
ATOM 3548 C CA . GLU A 1 463 ? 2.344 -14.773 16.900 1.00 95.44 463 GLU A CA 1
ATOM 3549 C C . GLU A 1 463 ? 1.128 -14.321 17.715 1.00 95.44 463 GLU A C 1
ATOM 3551 O O . GLU A 1 463 ? 0.070 -14.053 17.147 1.00 95.44 463 GLU A O 1
ATOM 3556 N N . VAL A 1 464 ? 1.289 -14.167 19.035 1.00 93.31 464 VAL A N 1
ATOM 3557 C CA . VAL A 1 464 ? 0.219 -13.708 19.934 1.00 93.31 464 VAL A CA 1
ATOM 3558 C C . VAL A 1 464 ? -0.271 -12.315 19.539 1.00 93.31 464 VAL A C 1
ATOM 3560 O O . VAL A 1 464 ? -1.481 -12.079 19.504 1.00 93.31 464 VAL A O 1
ATOM 3563 N N . LEU A 1 465 ? 0.647 -11.405 19.198 1.00 94.62 465 LEU A N 1
ATOM 3564 C CA . LEU A 1 465 ? 0.322 -10.056 18.735 1.00 94.62 465 LEU A CA 1
ATOM 3565 C C . LEU A 1 465 ? -0.504 -10.097 17.436 1.00 94.62 465 LEU A C 1
ATOM 3567 O O . LEU A 1 465 ? -1.529 -9.421 17.338 1.00 94.62 465 LEU A O 1
ATOM 3571 N N . PHE A 1 466 ? -0.098 -10.892 16.443 1.00 94.31 466 PHE A N 1
ATOM 3572 C CA . PHE A 1 466 ? -0.806 -10.997 15.162 1.00 94.31 466 PHE A CA 1
ATOM 3573 C C . PHE A 1 466 ? -2.155 -11.706 15.281 1.00 94.31 466 PHE A C 1
ATOM 3575 O O . PHE A 1 466 ? -3.123 -11.247 14.669 1.00 94.31 466 PHE A O 1
ATOM 3582 N N . GLU A 1 467 ? -2.250 -12.768 16.081 1.00 91.31 467 GLU A N 1
ATOM 3583 C CA . GLU A 1 467 ? -3.510 -13.475 16.328 1.00 91.31 467 GLU A CA 1
ATOM 3584 C C . GLU A 1 467 ? -4.527 -12.556 17.005 1.00 91.31 467 GLU A C 1
ATOM 3586 O O . GLU A 1 467 ? -5.656 -12.419 16.539 1.00 91.31 467 GLU A O 1
ATOM 3591 N N . SER A 1 468 ? -4.084 -11.826 18.030 1.00 90.25 468 SER A N 1
ATOM 3592 C CA . SER A 1 468 ? -4.938 -10.923 18.804 1.00 90.25 468 SER A CA 1
ATOM 3593 C C . SER A 1 468 ? -5.460 -9.729 17.995 1.00 90.25 468 SER A C 1
ATOM 3595 O O . SER A 1 468 ? -6.449 -9.109 18.381 1.00 90.25 468 SER A O 1
ATOM 3597 N N . MET A 1 469 ? -4.825 -9.378 16.870 1.00 89.31 469 MET A N 1
ATOM 3598 C CA . MET A 1 469 ? -5.337 -8.358 15.944 1.00 89.31 469 MET A CA 1
ATOM 3599 C C . MET A 1 469 ? -6.299 -8.907 14.895 1.00 89.31 469 MET A C 1
ATOM 3601 O O . MET A 1 469 ? -7.104 -8.151 14.352 1.00 89.31 469 MET A O 1
ATOM 3605 N N . ARG A 1 470 ? -6.196 -10.192 14.544 1.00 86.00 470 ARG A N 1
ATOM 3606 C CA . ARG A 1 470 ? -6.861 -10.743 13.356 1.00 86.00 470 ARG A CA 1
ATOM 3607 C C . ARG A 1 470 ? -8.383 -10.669 13.460 1.00 86.00 470 ARG A C 1
ATOM 3609 O O . ARG A 1 470 ? -9.053 -10.377 12.468 1.00 86.00 470 ARG A O 1
ATOM 3616 N N . THR A 1 471 ? -8.906 -10.935 14.650 1.00 78.81 471 THR A N 1
ATOM 3617 C CA . THR A 1 471 ? -10.341 -10.999 14.960 1.00 78.81 471 THR A CA 1
ATOM 3618 C C . THR A 1 471 ? -10.864 -9.732 15.625 1.00 78.81 471 THR A C 1
ATOM 3620 O O . THR A 1 471 ? -12.058 -9.454 15.533 1.00 78.81 471 THR A O 1
ATOM 3623 N N . ASN A 1 472 ? -9.986 -8.936 16.243 1.00 81.31 472 ASN A N 1
ATOM 3624 C CA . ASN A 1 472 ? -10.377 -7.784 17.047 1.00 81.31 472 ASN A CA 1
ATOM 3625 C C . ASN A 1 472 ? -10.040 -6.459 16.360 1.00 81.31 472 ASN A C 1
ATOM 3627 O O . ASN A 1 472 ? -8.878 -6.072 16.182 1.00 81.31 472 ASN A O 1
ATOM 3631 N N . TRP A 1 473 ? -11.088 -5.724 16.001 1.00 81.44 473 TRP A N 1
ATOM 3632 C CA . TRP A 1 473 ? -10.952 -4.427 15.356 1.00 81.44 473 TRP A CA 1
ATOM 3633 C C . TRP A 1 473 ? -10.323 -3.373 16.276 1.00 81.44 473 TRP A C 1
ATOM 3635 O O . TRP A 1 473 ? -9.580 -2.525 15.786 1.00 81.44 473 TRP A O 1
ATOM 3645 N N . ARG A 1 474 ? -10.557 -3.442 17.599 1.00 78.69 474 ARG A N 1
ATOM 3646 C CA . ARG A 1 474 ? -10.031 -2.469 18.579 1.00 78.69 474 ARG A CA 1
ATOM 3647 C C . ARG A 1 474 ? -8.517 -2.544 18.644 1.00 78.69 474 ARG A C 1
ATOM 3649 O O . ARG A 1 474 ? -7.827 -1.530 18.641 1.00 78.69 474 ARG A O 1
ATOM 3656 N N . ASN A 1 475 ? -8.006 -3.771 18.631 1.00 86.94 475 ASN A N 1
ATOM 3657 C CA . ASN A 1 475 ? -6.575 -4.054 18.628 1.00 86.94 475 ASN A CA 1
ATOM 3658 C C . ASN A 1 475 ? -5.920 -3.566 17.332 1.00 86.94 475 ASN A C 1
ATOM 3660 O O . ASN A 1 475 ? -4.835 -2.983 17.363 1.00 86.94 475 ASN A O 1
ATOM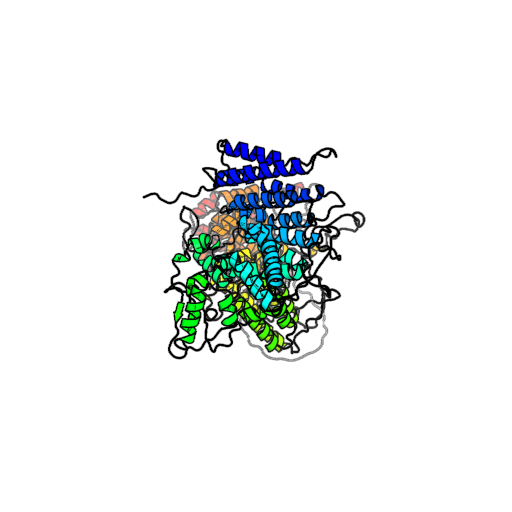 3664 N N . SER A 1 476 ? -6.612 -3.749 16.204 1.00 86.50 476 SER A N 1
ATOM 3665 C CA . SER A 1 476 ? -6.182 -3.225 14.907 1.00 86.50 476 SER A CA 1
ATOM 3666 C C . SER A 1 476 ? -6.098 -1.695 14.916 1.00 86.50 476 SER A C 1
ATOM 3668 O O . SER A 1 476 ? -5.049 -1.154 14.575 1.00 86.50 476 SER A O 1
ATOM 3670 N N . GLU A 1 477 ? -7.149 -1.005 15.371 1.00 82.69 477 GLU A N 1
ATOM 3671 C CA . GLU A 1 477 ? -7.183 0.462 15.461 1.00 82.69 477 GLU A CA 1
ATOM 3672 C C . GLU A 1 477 ? -6.091 1.008 16.392 1.00 82.69 477 GLU A C 1
ATOM 3674 O O . GLU A 1 477 ? -5.398 1.961 16.031 1.00 82.69 477 GLU A O 1
ATOM 3679 N N . ALA A 1 478 ? -5.892 0.396 17.564 1.00 85.50 478 ALA A N 1
ATOM 3680 C CA . ALA A 1 478 ? -4.850 0.812 18.500 1.00 85.50 478 ALA A CA 1
ATOM 3681 C C . ALA A 1 478 ? -3.456 0.770 17.855 1.00 85.50 478 ALA A C 1
ATOM 3683 O O . ALA A 1 478 ? -2.681 1.717 17.988 1.00 85.50 478 ALA A O 1
ATOM 3684 N N . MET A 1 479 ? -3.162 -0.277 17.077 1.00 89.44 479 MET A N 1
ATOM 3685 C CA . MET A 1 479 ? -1.901 -0.381 16.339 1.00 89.44 479 MET A CA 1
ATOM 3686 C C . MET A 1 479 ? -1.744 0.678 15.245 1.00 89.44 479 MET A C 1
ATOM 3688 O O . MET A 1 479 ? -0.619 1.108 14.988 1.00 89.44 479 MET A O 1
ATOM 3692 N N . GLU A 1 480 ? -2.826 1.129 14.605 1.00 86.94 480 GLU A N 1
ATOM 3693 C CA . GLU A 1 480 ? -2.750 2.227 13.632 1.00 86.94 480 GLU A CA 1
ATOM 3694 C C . GLU A 1 480 ? -2.545 3.580 14.321 1.00 86.94 480 GLU A C 1
ATOM 3696 O O . GLU A 1 480 ? -1.659 4.351 13.941 1.00 86.94 480 GLU A O 1
ATOM 3701 N N . LYS A 1 481 ? -3.349 3.862 15.351 1.00 84.56 481 LYS A N 1
ATOM 3702 C CA . LYS A 1 481 ? -3.386 5.152 16.050 1.00 84.56 481 LYS A CA 1
ATOM 3703 C C . LYS A 1 481 ? -2.090 5.444 16.798 1.00 84.56 481 LYS A C 1
ATOM 3705 O O . LYS A 1 481 ? -1.625 6.582 16.793 1.00 84.56 481 LYS A O 1
ATOM 3710 N N . GLU A 1 482 ? -1.501 4.425 17.414 1.00 84.88 482 GLU A N 1
ATOM 3711 C CA . GLU A 1 482 ? -0.273 4.545 18.206 1.00 84.88 482 GLU A CA 1
ATOM 3712 C C . GLU A 1 482 ? 0.997 4.297 17.378 1.00 84.88 482 GLU A C 1
ATOM 3714 O O . GLU A 1 482 ? 2.091 4.199 17.929 1.00 84.88 482 GLU A O 1
ATOM 3719 N N . ASN A 1 483 ? 0.883 4.200 16.045 1.00 86.94 483 ASN A N 1
ATOM 3720 C CA . ASN A 1 483 ? 1.996 3.858 15.153 1.00 86.94 483 ASN A CA 1
ATOM 3721 C C . ASN A 1 483 ? 2.696 2.537 15.553 1.00 86.94 483 ASN A C 1
ATOM 3723 O O . ASN A 1 483 ? 3.912 2.373 15.403 1.00 86.94 483 ASN A O 1
ATOM 3727 N N . GLY A 1 484 ? 1.920 1.569 16.045 1.00 91.88 484 GLY A N 1
ATOM 3728 C CA . GLY A 1 484 ? 2.410 0.306 16.586 1.00 91.88 484 GLY A CA 1
ATOM 3729 C C . GLY A 1 484 ? 3.173 -0.540 15.566 1.00 91.88 484 GLY A C 1
ATOM 3730 O O . GLY A 1 484 ? 4.152 -1.184 15.929 1.00 91.88 484 GLY A O 1
ATOM 3731 N N . TYR A 1 485 ? 2.818 -0.489 14.274 1.00 94.12 485 TYR A N 1
ATOM 3732 C CA . TYR A 1 485 ? 3.598 -1.164 13.223 1.00 94.12 485 TYR A CA 1
ATOM 3733 C C . TYR A 1 485 ? 5.003 -0.578 13.056 1.00 94.12 485 TYR A C 1
ATOM 3735 O O . TYR A 1 485 ? 5.948 -1.321 12.800 1.00 94.12 485 TYR A O 1
ATOM 3743 N N . GLY A 1 486 ? 5.153 0.740 13.216 1.00 91.69 486 GLY A N 1
ATOM 3744 C CA . GLY A 1 486 ? 6.460 1.391 13.191 1.00 91.69 486 GLY A CA 1
ATOM 3745 C C . GLY A 1 486 ? 7.318 0.967 14.382 1.00 91.69 486 GLY A C 1
ATOM 3746 O O . GLY A 1 486 ? 8.483 0.622 14.201 1.00 91.69 486 GLY A O 1
ATOM 3747 N N . VAL A 1 487 ? 6.730 0.920 15.582 1.00 92.12 487 VAL A N 1
ATOM 3748 C CA . VAL A 1 487 ? 7.416 0.437 16.794 1.00 92.12 487 VAL A CA 1
ATOM 3749 C C . VAL A 1 487 ? 7.808 -1.033 16.646 1.00 92.12 487 VAL A C 1
ATOM 3751 O O . VAL A 1 487 ? 8.959 -1.384 16.891 1.00 92.12 487 VAL A O 1
ATOM 3754 N N . LEU A 1 488 ? 6.895 -1.880 16.163 1.00 94.25 488 LEU A N 1
ATOM 3755 C CA . LEU A 1 488 ? 7.169 -3.290 15.896 1.00 94.25 488 LEU A CA 1
ATOM 3756 C C . LEU A 1 488 ? 8.320 -3.460 14.896 1.00 94.25 488 LEU A C 1
ATOM 3758 O O . LEU A 1 488 ? 9.219 -4.254 15.146 1.00 94.25 488 LEU A O 1
ATOM 3762 N N . ALA A 1 489 ? 8.350 -2.686 13.805 1.00 91.50 489 ALA A N 1
ATOM 3763 C CA . ALA A 1 489 ? 9.441 -2.735 12.831 1.00 91.50 489 ALA A CA 1
ATOM 3764 C C . ALA A 1 489 ? 10.810 -2.445 13.471 1.00 91.50 489 ALA A C 1
ATOM 3766 O O . ALA A 1 489 ? 11.792 -3.122 13.162 1.00 91.50 489 ALA A O 1
ATOM 3767 N N . VAL A 1 490 ? 10.877 -1.457 14.371 1.00 89.44 490 VAL A N 1
ATOM 3768 C CA . VAL A 1 490 ? 12.101 -1.117 15.112 1.00 89.44 490 VAL A CA 1
ATOM 3769 C C . VAL A 1 490 ? 12.490 -2.249 16.062 1.00 89.44 490 VAL A C 1
ATOM 3771 O O . VAL A 1 490 ? 13.625 -2.715 15.997 1.00 89.44 490 VAL A O 1
ATOM 3774 N N . LEU A 1 491 ? 11.547 -2.746 16.870 1.00 90.69 491 LEU A N 1
ATOM 3775 C CA . LEU A 1 491 ? 11.794 -3.841 17.812 1.00 90.69 491 LEU A CA 1
ATOM 3776 C C . LEU A 1 491 ? 12.318 -5.090 17.097 1.00 90.69 491 LEU A C 1
ATOM 3778 O O . LEU A 1 491 ? 13.327 -5.655 17.507 1.00 90.69 491 LEU A O 1
ATOM 3782 N N . LEU A 1 492 ? 11.677 -5.508 16.002 1.00 91.31 492 LEU A N 1
ATOM 3783 C CA . LEU A 1 492 ? 12.097 -6.691 15.248 1.00 91.31 492 LEU A CA 1
ATOM 3784 C C . LEU A 1 492 ? 13.486 -6.510 14.632 1.00 91.31 492 LEU A C 1
ATOM 3786 O O . LEU A 1 492 ? 14.308 -7.426 14.688 1.00 91.31 492 LEU A O 1
ATOM 3790 N N . ARG A 1 493 ? 13.778 -5.322 14.092 1.00 88.00 493 ARG A N 1
ATOM 3791 C CA . ARG A 1 493 ? 15.104 -4.986 13.562 1.00 88.00 493 ARG A CA 1
ATOM 3792 C C . ARG A 1 493 ? 16.187 -5.104 14.637 1.00 88.00 493 ARG A C 1
ATOM 3794 O O . ARG A 1 493 ? 17.247 -5.667 14.366 1.00 88.00 493 ARG A O 1
ATOM 3801 N N . ASP A 1 494 ? 15.913 -4.627 15.848 1.00 86.88 494 ASP A N 1
ATOM 3802 C CA . ASP A 1 494 ? 16.854 -4.688 16.970 1.00 86.88 494 ASP A CA 1
ATOM 3803 C C . ASP A 1 494 ? 17.031 -6.129 17.486 1.00 86.88 494 ASP A C 1
ATOM 3805 O O . ASP A 1 494 ? 18.155 -6.555 17.768 1.00 86.88 494 ASP A O 1
ATOM 3809 N N . LYS A 1 495 ? 15.951 -6.926 17.519 1.00 87.25 495 LYS A N 1
ATOM 3810 C CA . LYS A 1 495 ? 15.995 -8.353 17.893 1.00 87.25 495 LYS A CA 1
ATOM 3811 C C . LYS A 1 495 ? 16.808 -9.198 16.915 1.00 87.25 495 LYS A C 1
ATOM 3813 O O . LYS A 1 495 ? 17.573 -10.049 17.362 1.00 87.25 495 LYS A O 1
ATOM 3818 N N . MET A 1 496 ? 16.690 -8.932 15.614 1.00 86.81 496 MET A N 1
ATOM 3819 C CA . MET A 1 496 ? 17.487 -9.592 14.571 1.00 86.81 496 MET A CA 1
ATOM 3820 C C . MET A 1 496 ? 18.947 -9.106 14.521 1.00 86.81 496 MET A C 1
ATOM 3822 O O . MET A 1 496 ? 19.780 -9.738 13.879 1.00 86.81 496 MET A O 1
ATOM 3826 N N . GLY A 1 497 ? 19.282 -8.011 15.212 1.00 79.50 497 GLY A N 1
ATOM 3827 C CA . GLY A 1 497 ? 20.633 -7.445 15.222 1.00 79.50 497 GLY A CA 1
ATOM 3828 C C . GLY A 1 497 ? 20.948 -6.533 14.030 1.00 79.50 497 GLY A C 1
ATOM 3829 O O . GLY A 1 497 ? 22.113 -6.236 13.788 1.00 79.50 497 GLY A O 1
ATOM 3830 N N . PHE A 1 498 ? 19.930 -6.060 13.303 1.00 75.12 498 PHE A N 1
ATOM 3831 C CA . PHE A 1 498 ? 20.066 -5.119 12.180 1.00 75.12 498 PHE A CA 1
ATOM 3832 C C . PHE A 1 498 ? 19.950 -3.638 12.605 1.00 75.12 498 PHE A C 1
ATOM 3834 O O . PHE A 1 498 ? 19.964 -2.736 11.760 1.00 75.12 498 PHE A O 1
ATOM 3841 N N . GLY A 1 499 ? 19.774 -3.375 13.905 1.00 62.28 499 GLY A N 1
ATOM 3842 C CA . GLY A 1 499 ? 19.620 -2.037 14.481 1.00 62.28 499 GLY A CA 1
ATOM 3843 C C . GLY A 1 499 ? 20.885 -1.182 14.350 1.00 62.28 499 GLY A C 1
ATOM 3844 O O . GLY A 1 499 ? 21.987 -1.620 14.664 1.00 62.28 499 GLY A O 1
ATOM 3845 N N . SER A 1 500 ? 20.725 0.059 13.878 1.00 52.44 500 SER A N 1
ATOM 3846 C CA . SER A 1 500 ? 21.804 1.049 13.776 1.00 52.44 500 SER A CA 1
ATOM 3847 C C . SER A 1 500 ? 21.987 1.804 15.099 1.00 52.44 500 SER A C 1
ATOM 3849 O O . SER A 1 500 ? 21.007 2.176 15.741 1.00 52.44 500 SER A O 1
ATOM 3851 N N . TYR A 1 501 ? 23.248 2.068 15.454 1.00 45.22 501 TYR A N 1
ATOM 3852 C CA . TYR A 1 501 ? 23.772 2.766 16.637 1.00 45.22 501 TYR A CA 1
ATOM 3853 C C . TYR A 1 501 ? 23.345 4.244 16.796 1.00 45.22 501 TYR A C 1
ATOM 3855 O O . TYR A 1 501 ? 24.161 5.088 17.163 1.00 45.22 501 TYR A O 1
ATOM 3863 N N . ILE A 1 502 ? 22.088 4.608 16.537 1.00 41.34 502 ILE A N 1
ATOM 3864 C CA . ILE A 1 502 ? 21.593 5.949 16.874 1.00 41.34 502 ILE A CA 1
ATOM 3865 C C . ILE A 1 502 ? 21.088 5.918 18.315 1.00 41.34 502 ILE A C 1
ATOM 3867 O O . ILE A 1 502 ? 19.904 5.754 18.601 1.00 41.34 502 ILE A O 1
ATOM 3871 N N . THR A 1 503 ? 22.031 6.067 19.241 1.00 37.47 503 THR A N 1
ATOM 3872 C CA . THR A 1 503 ? 21.767 6.361 20.648 1.00 37.47 503 THR A CA 1
ATOM 3873 C C . THR A 1 503 ? 21.159 7.756 20.774 1.00 37.47 503 THR A C 1
ATOM 3875 O O . THR A 1 503 ? 21.876 8.756 20.816 1.00 37.47 503 THR A O 1
ATOM 3878 N N . LEU A 1 504 ? 19.833 7.833 20.869 1.00 40.34 504 LEU A N 1
ATOM 3879 C CA . LEU A 1 504 ? 19.192 8.938 21.577 1.00 40.34 504 LEU A CA 1
ATOM 3880 C C . LEU A 1 504 ? 19.391 8.701 23.087 1.00 40.34 504 LEU A C 1
ATOM 3882 O O . LEU A 1 504 ? 19.123 7.589 23.556 1.00 40.34 504 LEU A O 1
ATOM 3886 N N . PRO A 1 505 ? 19.872 9.689 23.865 1.00 30.12 505 PRO A N 1
ATOM 3887 C CA . PRO A 1 505 ? 20.043 9.520 25.305 1.00 30.12 505 PRO A CA 1
ATOM 3888 C C . PRO A 1 505 ? 18.680 9.240 25.954 1.00 30.12 505 PRO A C 1
ATOM 3890 O O . PRO A 1 505 ? 17.760 10.041 25.814 1.00 30.12 505 PRO A O 1
ATOM 3893 N N . GLY A 1 506 ? 18.544 8.100 26.641 1.00 43.81 506 GLY A N 1
ATOM 3894 C CA . GLY A 1 506 ? 17.343 7.743 27.412 1.00 43.81 506 GLY A CA 1
ATOM 3895 C C . GLY A 1 506 ? 16.490 6.588 26.870 1.00 43.81 506 GLY A C 1
ATOM 3896 O O . GLY A 1 506 ? 15.527 6.217 27.533 1.00 43.81 506 GLY A O 1
ATOM 3897 N N . HIS A 1 507 ? 16.817 5.982 25.720 1.00 45.41 507 HIS A N 1
ATOM 3898 C CA . HIS A 1 507 ? 16.141 4.749 25.284 1.00 45.41 507 HIS A CA 1
ATOM 3899 C C . HIS A 1 507 ? 16.761 3.502 25.931 1.00 45.41 507 HIS A C 1
ATOM 3901 O O . HIS A 1 507 ? 17.968 3.265 25.843 1.00 45.41 507 HIS A O 1
ATOM 3907 N N . VAL A 1 508 ? 15.912 2.702 26.582 1.00 45.25 508 VAL A N 1
ATOM 3908 C CA . VAL A 1 508 ? 16.257 1.392 27.150 1.00 45.25 508 VAL A CA 1
ATOM 3909 C C . VAL A 1 508 ? 16.706 0.477 26.011 1.00 45.25 508 VAL A C 1
ATOM 3911 O O . VAL A 1 508 ? 15.996 0.320 25.021 1.00 45.25 508 VAL A O 1
ATOM 3914 N N . ARG A 1 509 ? 17.902 -0.110 26.137 1.00 51.62 509 ARG A N 1
ATOM 3915 C CA . ARG A 1 509 ? 18.442 -1.073 25.169 1.00 51.62 509 ARG A CA 1
ATOM 3916 C C . ARG A 1 509 ? 17.462 -2.235 25.011 1.00 51.62 509 ARG A C 1
ATOM 3918 O O . ARG A 1 509 ? 17.313 -3.032 25.935 1.00 51.62 509 ARG A O 1
ATOM 3925 N N . THR A 1 510 ? 16.847 -2.383 23.844 1.00 54.56 510 THR A N 1
ATOM 3926 C CA . THR A 1 510 ? 16.197 -3.643 23.492 1.00 54.56 510 THR A CA 1
ATOM 3927 C C . THR A 1 510 ? 17.311 -4.656 23.257 1.00 54.56 510 THR A C 1
ATOM 3929 O O . THR A 1 510 ? 18.079 -4.533 22.306 1.00 54.56 510 THR A O 1
ATOM 3932 N N . ALA A 1 511 ? 17.482 -5.609 24.175 1.00 59.59 511 ALA A N 1
ATOM 3933 C CA . ALA A 1 511 ? 18.528 -6.614 24.041 1.00 59.59 511 ALA A CA 1
ATOM 3934 C C . ALA A 1 511 ? 18.309 -7.407 22.743 1.00 59.59 511 ALA A C 1
ATOM 3936 O O . ALA A 1 511 ? 17.219 -7.959 22.534 1.00 59.59 511 ALA A O 1
ATOM 3937 N N . THR A 1 512 ? 19.336 -7.445 21.887 1.00 71.06 512 THR A N 1
ATOM 3938 C CA . THR A 1 512 ? 19.453 -8.431 20.809 1.00 71.06 512 THR A CA 1
ATOM 3939 C C . THR A 1 512 ? 19.304 -9.822 21.416 1.00 71.06 512 THR A C 1
ATOM 3941 O O . THR A 1 512 ? 19.674 -10.035 22.573 1.00 71.06 512 THR A O 1
ATOM 3944 N N . ILE A 1 513 ? 18.738 -10.757 20.658 1.00 78.25 513 ILE A N 1
ATOM 3945 C CA . ILE A 1 513 ? 18.518 -12.116 21.151 1.00 78.25 513 ILE A CA 1
ATOM 3946 C C . ILE A 1 513 ? 19.834 -12.729 21.633 1.00 78.25 513 ILE A C 1
ATOM 3948 O O . ILE A 1 513 ? 20.887 -12.558 21.007 1.00 78.25 513 ILE A O 1
ATOM 3952 N N . GLN A 1 514 ? 19.746 -13.433 22.761 1.00 70.75 514 GLN A N 1
ATOM 3953 C CA . GLN A 1 514 ? 20.837 -14.208 23.342 1.00 70.75 514 GLN A CA 1
ATOM 3954 C C . GLN A 1 514 ? 21.043 -15.464 22.489 1.00 70.75 514 GLN A C 1
ATOM 3956 O O . GLN A 1 514 ? 20.575 -16.540 22.836 1.00 70.75 514 GLN A O 1
ATOM 3961 N N . GLY A 1 515 ? 21.658 -15.295 21.321 1.00 68.81 515 GLY A N 1
ATOM 3962 C CA . GLY A 1 515 ? 21.794 -16.347 20.323 1.00 68.81 515 GLY A CA 1
ATOM 3963 C C . GLY A 1 515 ? 22.905 -16.066 19.319 1.00 68.81 515 GLY A C 1
ATOM 3964 O O . GLY A 1 515 ? 23.295 -14.906 19.107 1.00 68.81 515 GLY A O 1
ATOM 3965 N N . GLY A 1 516 ? 23.416 -17.145 18.719 1.00 78.31 516 GLY A N 1
ATOM 3966 C CA . GLY A 1 516 ? 24.436 -17.113 17.667 1.00 78.31 516 GLY A CA 1
ATOM 3967 C C . GLY A 1 516 ? 23.920 -16.506 16.357 1.00 78.31 516 GLY A C 1
ATOM 3968 O O . GLY A 1 516 ? 22.730 -16.230 16.212 1.00 78.31 516 GLY A O 1
ATOM 3969 N N . ILE A 1 517 ? 24.815 -16.292 15.388 1.00 79.88 517 ILE A N 1
ATOM 3970 C CA . ILE A 1 517 ? 24.463 -15.721 14.073 1.00 79.88 517 ILE A CA 1
ATOM 3971 C C . ILE A 1 517 ? 23.402 -16.593 13.379 1.00 79.88 517 ILE A C 1
ATOM 3973 O O . ILE A 1 517 ? 22.359 -16.074 12.992 1.00 79.88 517 ILE A O 1
ATOM 3977 N N . ASP A 1 518 ? 23.586 -17.914 13.366 1.00 84.44 518 ASP A N 1
ATOM 3978 C CA . ASP A 1 518 ? 22.661 -18.877 12.750 1.00 84.44 518 ASP A CA 1
ATOM 3979 C C . ASP A 1 518 ? 21.233 -18.809 13.314 1.00 84.44 518 ASP A C 1
ATOM 3981 O O . ASP A 1 518 ? 20.247 -18.975 12.592 1.00 84.44 518 ASP A O 1
ATOM 3985 N N . GLU A 1 519 ? 21.087 -18.561 14.617 1.00 85.75 519 GLU A N 1
ATOM 3986 C CA . GLU A 1 519 ? 19.768 -18.421 15.241 1.00 85.75 519 GLU A CA 1
ATOM 3987 C C . GLU A 1 519 ? 19.073 -17.133 14.805 1.00 85.75 519 GLU A C 1
ATOM 3989 O O . GLU A 1 519 ? 17.853 -17.128 14.622 1.00 85.75 519 GLU A O 1
ATOM 3994 N N . ARG A 1 520 ? 19.840 -16.059 14.581 1.00 85.00 520 ARG A N 1
ATOM 3995 C CA . ARG A 1 520 ? 19.323 -14.780 14.073 1.00 85.00 520 ARG A CA 1
ATOM 3996 C C . ARG A 1 520 ? 18.900 -14.886 12.616 1.00 85.00 520 ARG A C 1
ATOM 3998 O O . ARG A 1 520 ? 17.868 -14.329 12.253 1.00 85.00 520 ARG A O 1
ATOM 4005 N N . GLU A 1 521 ? 19.642 -15.626 11.797 1.00 87.38 521 GLU A N 1
ATOM 4006 C CA . GLU A 1 521 ? 19.260 -15.877 10.404 1.00 87.38 521 GLU A CA 1
ATOM 4007 C C . GLU A 1 521 ? 17.958 -16.678 10.318 1.00 87.38 521 GLU A C 1
ATOM 4009 O O . GLU A 1 521 ? 17.023 -16.284 9.616 1.00 87.38 521 GLU A O 1
ATOM 4014 N N . LYS A 1 522 ? 17.853 -17.756 11.108 1.00 90.38 522 LYS A N 1
ATOM 4015 C CA . LYS A 1 522 ? 16.624 -18.555 11.205 1.00 90.38 522 LYS A CA 1
ATOM 4016 C C . LYS A 1 522 ? 15.455 -17.725 11.727 1.00 90.38 522 LYS A C 1
ATOM 4018 O O . LYS A 1 522 ? 14.354 -17.824 11.198 1.00 90.38 522 LYS A O 1
ATOM 4023 N N . LEU A 1 523 ? 15.684 -16.889 12.740 1.00 91.50 523 LEU A N 1
ATOM 4024 C CA . LEU A 1 523 ? 14.674 -15.958 13.235 1.00 91.50 523 LEU A CA 1
ATOM 4025 C C . LEU A 1 523 ? 14.206 -14.995 12.139 1.00 91.50 523 LEU A C 1
ATOM 4027 O O . LEU A 1 523 ? 13.005 -14.787 12.012 1.00 91.50 523 LEU A O 1
ATOM 4031 N N . ALA A 1 524 ? 15.120 -14.402 11.367 1.00 92.06 524 ALA A N 1
ATOM 4032 C CA . ALA A 1 524 ? 14.761 -13.476 10.298 1.00 92.06 524 ALA A CA 1
ATOM 4033 C C . ALA A 1 524 ? 13.878 -14.158 9.242 1.00 92.06 524 ALA A C 1
ATOM 4035 O O . ALA A 1 524 ? 12.871 -13.585 8.825 1.00 92.06 524 ALA A O 1
ATOM 4036 N N . ALA A 1 525 ? 14.205 -15.399 8.869 1.00 93.00 525 ALA A N 1
ATOM 4037 C CA . ALA A 1 525 ? 13.380 -16.202 7.971 1.00 93.00 525 ALA A CA 1
ATOM 4038 C C . ALA A 1 525 ? 11.980 -16.468 8.555 1.00 93.00 525 ALA A C 1
ATOM 4040 O O . ALA A 1 525 ? 10.974 -16.223 7.889 1.00 93.00 525 ALA A O 1
ATOM 4041 N N . ASP A 1 526 ? 11.904 -16.920 9.809 1.00 94.94 526 ASP A N 1
ATOM 4042 C CA . ASP A 1 526 ? 10.638 -17.261 10.466 1.00 94.94 526 ASP A CA 1
ATOM 4043 C C . ASP A 1 526 ? 9.753 -16.014 10.692 1.00 94.94 526 ASP A C 1
ATOM 4045 O O . ASP A 1 526 ? 8.547 -16.050 10.438 1.00 94.94 526 ASP A O 1
ATOM 4049 N N . LEU A 1 527 ? 10.346 -14.876 11.077 1.00 95.06 527 LEU A N 1
ATOM 4050 C CA . LEU A 1 527 ? 9.644 -13.595 11.217 1.00 95.06 527 LEU A CA 1
ATOM 4051 C C . LEU A 1 527 ? 9.109 -13.079 9.880 1.00 95.06 527 LEU A C 1
ATOM 4053 O O . LEU A 1 527 ? 7.981 -12.583 9.837 1.00 95.06 527 LEU A O 1
ATOM 4057 N N . LEU A 1 528 ? 9.884 -13.196 8.794 1.00 95.44 528 LEU A N 1
ATOM 4058 C CA . LEU A 1 528 ? 9.418 -12.802 7.465 1.00 95.44 528 LEU A CA 1
ATOM 4059 C C . LEU A 1 528 ? 8.168 -13.601 7.076 1.00 95.44 528 LEU A C 1
ATOM 4061 O O . LEU A 1 528 ? 7.181 -13.001 6.648 1.00 95.44 528 LEU A O 1
ATOM 4065 N N . ARG A 1 529 ? 8.173 -14.927 7.280 1.00 94.94 529 ARG A N 1
ATOM 4066 C CA . ARG A 1 529 ? 7.006 -15.782 6.996 1.00 94.94 529 ARG A CA 1
ATOM 4067 C C . ARG A 1 529 ? 5.788 -15.381 7.830 1.00 94.94 529 ARG A C 1
ATOM 4069 O O . ARG A 1 529 ? 4.711 -15.207 7.265 1.00 94.94 529 ARG A O 1
ATOM 4076 N N . LEU A 1 530 ? 5.957 -15.152 9.136 1.00 95.25 530 LEU A N 1
ATOM 4077 C CA . LEU A 1 530 ? 4.865 -14.709 10.016 1.00 95.25 530 LEU A CA 1
ATOM 4078 C C . LEU A 1 530 ? 4.262 -13.368 9.572 1.00 95.25 530 LEU A C 1
ATOM 4080 O O . LEU A 1 530 ? 3.040 -13.212 9.551 1.00 95.25 530 LEU A O 1
ATOM 4084 N N . ILE A 1 531 ? 5.100 -12.399 9.193 1.00 95.75 531 ILE A N 1
ATOM 4085 C CA . ILE A 1 531 ? 4.645 -11.077 8.734 1.00 95.75 531 ILE A CA 1
ATOM 4086 C C . ILE A 1 531 ? 3.921 -11.183 7.393 1.00 95.75 531 ILE A C 1
ATOM 4088 O O . ILE A 1 531 ? 2.871 -10.559 7.216 1.00 95.75 531 ILE A O 1
ATOM 4092 N N . LEU A 1 532 ? 4.456 -11.967 6.456 1.00 94.75 532 LEU A N 1
ATOM 4093 C CA . LEU A 1 532 ? 3.830 -12.201 5.157 1.00 94.75 532 LEU A CA 1
ATOM 4094 C C . LEU A 1 532 ? 2.454 -12.858 5.325 1.00 94.75 532 LEU A C 1
ATOM 4096 O O . LEU A 1 532 ? 1.470 -12.340 4.790 1.00 94.75 532 LEU A O 1
ATOM 4100 N N . GLN A 1 533 ? 2.358 -13.903 6.151 1.00 94.19 533 GLN A N 1
ATOM 4101 C CA . GLN A 1 533 ? 1.095 -14.573 6.463 1.00 94.19 533 GLN A CA 1
ATOM 4102 C C . GLN A 1 533 ? 0.086 -13.618 7.111 1.00 94.19 533 GLN A C 1
ATOM 4104 O O . GLN A 1 533 ? -1.071 -13.554 6.694 1.00 94.19 533 GLN A O 1
ATOM 4109 N N . PHE A 1 534 ? 0.519 -12.814 8.089 1.00 93.75 534 PHE A N 1
ATOM 4110 C CA . PHE A 1 534 ? -0.330 -11.797 8.714 1.00 93.75 534 PHE A CA 1
ATOM 4111 C C . PHE A 1 534 ? -0.850 -10.763 7.703 1.00 93.75 534 PHE A C 1
ATOM 4113 O O . PHE A 1 534 ? -2.002 -10.331 7.785 1.00 93.75 534 PHE A O 1
ATOM 4120 N N . CYS A 1 535 ? -0.029 -10.382 6.723 1.00 93.56 535 CYS A N 1
ATOM 4121 C CA . CYS A 1 535 ? -0.432 -9.443 5.682 1.00 93.56 535 CYS A CA 1
ATOM 4122 C C . CYS A 1 535 ? -1.296 -10.074 4.574 1.00 93.56 535 CYS A C 1
ATOM 4124 O O . CYS A 1 535 ? -1.818 -9.319 3.751 1.00 93.56 535 CYS A O 1
ATOM 4126 N N . GLY A 1 536 ? -1.488 -11.400 4.572 1.00 90.44 536 GLY A N 1
ATOM 4127 C CA . GLY A 1 536 ? -2.352 -12.137 3.640 1.00 90.44 536 GLY A CA 1
ATOM 4128 C C . GLY A 1 536 ? -1.639 -12.841 2.478 1.00 90.44 536 GLY A C 1
ATOM 4129 O O . GLY A 1 536 ? -2.293 -13.226 1.510 1.00 90.44 536 GLY A O 1
ATOM 4130 N N . TYR A 1 537 ? -0.317 -13.004 2.556 1.00 93.75 537 TYR A N 1
ATOM 4131 C CA . TYR A 1 537 ? 0.453 -13.827 1.623 1.00 93.75 537 TYR A CA 1
ATOM 4132 C C . TYR A 1 537 ? 0.474 -15.292 2.083 1.00 93.75 537 TYR A C 1
ATOM 4134 O O . TYR A 1 537 ? 0.783 -15.570 3.241 1.00 93.75 537 TYR A O 1
ATOM 4142 N N . ASP A 1 538 ? 0.172 -16.214 1.171 1.00 90.38 538 ASP A N 1
ATOM 4143 C CA . ASP A 1 538 ? 0.190 -17.659 1.402 1.00 90.38 538 ASP A CA 1
ATOM 4144 C C . ASP A 1 538 ? 1.249 -18.310 0.500 1.00 90.38 538 ASP A C 1
ATOM 4146 O O . ASP A 1 538 ? 1.167 -18.252 -0.727 1.00 90.38 538 ASP A O 1
ATOM 4150 N N . GLU A 1 539 ? 2.262 -18.914 1.123 1.00 87.25 539 GLU A N 1
ATOM 4151 C CA . GLU A 1 539 ? 3.372 -19.575 0.429 1.00 87.25 539 GLU A CA 1
ATOM 4152 C C . GLU A 1 539 ? 2.951 -20.905 -0.214 1.00 87.25 539 GLU A C 1
ATOM 4154 O O . GLU A 1 539 ? 3.493 -21.280 -1.251 1.00 87.25 539 GLU A O 1
ATOM 4159 N N . GLN A 1 540 ? 1.963 -21.602 0.358 1.00 89.19 540 GLN A N 1
ATOM 4160 C CA . GLN A 1 540 ? 1.456 -22.867 -0.184 1.00 89.19 540 GLN A CA 1
ATOM 4161 C C . GLN A 1 540 ? 0.476 -22.626 -1.332 1.00 89.19 540 GLN A C 1
ATOM 4163 O O . GLN A 1 540 ? 0.422 -23.408 -2.280 1.00 89.19 540 GLN A O 1
ATOM 4168 N N . LYS A 1 541 ? -0.295 -21.536 -1.249 1.00 90.81 541 LYS A N 1
ATOM 4169 C CA . LYS A 1 541 ? -1.305 -21.155 -2.241 1.00 90.81 541 LYS A CA 1
ATOM 4170 C C . LYS A 1 541 ? -1.100 -19.727 -2.728 1.00 90.81 541 LYS A C 1
ATOM 4172 O O . LYS A 1 541 ? -1.879 -18.814 -2.441 1.00 90.81 541 LYS A O 1
ATOM 4177 N N . VAL A 1 542 ? -0.062 -19.547 -3.539 1.00 90.94 542 VAL A N 1
ATOM 4178 C CA . VAL A 1 542 ? 0.311 -18.243 -4.109 1.00 90.94 542 VAL A CA 1
ATOM 4179 C C . VAL A 1 542 ? -0.860 -17.568 -4.844 1.00 90.94 542 VAL A C 1
ATOM 4181 O O . VAL A 1 542 ? -1.078 -16.364 -4.706 1.00 90.94 542 VAL A O 1
ATOM 4184 N N . GLU A 1 543 ? -1.677 -18.347 -5.550 1.00 91.88 543 GLU A N 1
ATOM 4185 C CA . GLU A 1 543 ? -2.851 -17.882 -6.300 1.00 91.88 543 GLU A CA 1
ATOM 4186 C C . GLU A 1 543 ? -3.959 -17.247 -5.440 1.00 91.88 543 GLU A C 1
ATOM 4188 O O . GLU A 1 543 ? -4.755 -16.442 -5.936 1.00 91.88 543 GLU A O 1
ATOM 4193 N N . GLU A 1 544 ? -4.011 -17.571 -4.145 1.00 90.31 544 GLU A N 1
ATOM 4194 C CA . GLU A 1 544 ? -4.984 -17.030 -3.189 1.00 90.31 544 GLU A CA 1
ATOM 4195 C C . GLU A 1 544 ? -4.438 -15.829 -2.399 1.00 90.31 544 GLU A C 1
ATOM 4197 O O . GLU A 1 544 ? -5.166 -15.231 -1.606 1.00 90.31 544 GLU A O 1
ATOM 4202 N N . SER A 1 545 ? -3.188 -15.424 -2.646 1.00 93.50 545 SER A N 1
ATOM 4203 C CA . SER A 1 545 ? -2.530 -14.351 -1.898 1.00 93.50 545 SER A CA 1
ATOM 4204 C C . SER A 1 545 ? -3.143 -12.977 -2.188 1.00 93.50 545 SER A C 1
ATOM 4206 O O . SER A 1 545 ? -3.141 -12.492 -3.326 1.00 93.50 545 SER A O 1
ATOM 4208 N N . ILE A 1 546 ? -3.618 -12.302 -1.143 1.00 93.00 546 ILE A N 1
ATOM 4209 C CA . ILE A 1 546 ? -4.223 -10.968 -1.206 1.00 93.00 546 ILE A CA 1
ATOM 4210 C C . ILE A 1 546 ? -3.640 -10.096 -0.102 1.00 93.00 546 ILE A C 1
ATOM 4212 O O . ILE A 1 546 ? -3.580 -10.497 1.054 1.00 93.00 546 ILE A O 1
ATOM 4216 N N . ILE A 1 547 ? -3.239 -8.865 -0.426 1.00 93.62 547 ILE A N 1
ATOM 4217 C CA . ILE A 1 547 ? -2.790 -7.927 0.608 1.00 93.62 547 ILE A CA 1
ATOM 4218 C C . ILE A 1 547 ? -4.012 -7.576 1.455 1.00 93.62 547 ILE A C 1
ATOM 4220 O O . ILE A 1 547 ? -4.882 -6.854 0.976 1.00 93.62 547 ILE A O 1
ATOM 4224 N N . ILE A 1 548 ? -4.081 -8.052 2.699 1.00 91.06 548 ILE A N 1
ATOM 4225 C CA . ILE A 1 548 ? -5.187 -7.821 3.639 1.00 91.06 548 ILE A CA 1
ATOM 4226 C C . ILE A 1 548 ? -4.981 -6.502 4.385 1.00 91.06 548 ILE A C 1
ATOM 4228 O O . ILE A 1 548 ? -5.843 -5.621 4.333 1.00 91.06 548 ILE A O 1
ATOM 4232 N N . ASN A 1 549 ? -3.813 -6.335 5.011 1.00 90.44 549 ASN A N 1
ATOM 4233 C CA . ASN A 1 549 ? -3.457 -5.158 5.800 1.00 90.44 549 ASN A CA 1
ATOM 4234 C C . ASN A 1 549 ? -2.465 -4.260 5.033 1.00 90.44 549 ASN A C 1
ATOM 4236 O O . ASN A 1 549 ? -1.259 -4.508 5.073 1.00 90.44 549 ASN A O 1
ATOM 4240 N N . PRO A 1 550 ? -2.929 -3.205 4.336 1.00 90.00 550 PRO A N 1
ATOM 4241 C CA . PRO A 1 550 ? -2.056 -2.374 3.515 1.00 90.00 550 PRO A CA 1
ATOM 4242 C C . PRO A 1 550 ? -1.115 -1.495 4.351 1.00 90.00 550 PRO A C 1
ATOM 4244 O O . PRO A 1 550 ? -0.012 -1.196 3.896 1.00 90.00 550 PRO A O 1
ATOM 4247 N N . LEU A 1 551 ? -1.523 -1.080 5.558 1.00 90.00 551 LEU A N 1
ATOM 4248 C CA . LEU A 1 551 ? -0.689 -0.262 6.439 1.00 90.00 551 LEU A CA 1
ATOM 4249 C C . LEU A 1 551 ? 0.440 -1.099 7.043 1.00 90.00 551 LEU A C 1
ATOM 4251 O O . LEU A 1 551 ? 1.601 -0.706 6.940 1.00 90.00 551 LEU A O 1
ATOM 4255 N N . GLY A 1 552 ? 0.108 -2.265 7.604 1.00 90.81 552 GLY A N 1
ATOM 4256 C CA . GLY A 1 552 ? 1.083 -3.227 8.116 1.00 90.81 552 GLY A CA 1
ATOM 4257 C C . GLY A 1 552 ? 2.059 -3.672 7.029 1.00 90.81 552 GLY A C 1
ATOM 4258 O O . GLY A 1 552 ? 3.266 -3.582 7.230 1.00 90.81 552 GLY A O 1
ATOM 4259 N N . TYR A 1 553 ? 1.556 -4.027 5.840 1.00 94.00 553 TYR A N 1
ATOM 4260 C CA . TYR A 1 553 ? 2.398 -4.393 4.696 1.00 94.00 553 TYR A CA 1
ATOM 4261 C C . TYR A 1 553 ? 3.358 -3.256 4.316 1.00 94.00 553 TYR A C 1
ATOM 4263 O O . TYR A 1 553 ? 4.554 -3.478 4.129 1.00 94.00 553 TYR A O 1
ATOM 4271 N N . ARG A 1 554 ? 2.876 -2.006 4.265 1.00 92.38 554 ARG A N 1
ATOM 4272 C CA . ARG A 1 554 ? 3.743 -0.861 3.973 1.00 92.38 554 ARG A CA 1
ATOM 4273 C C . ARG A 1 554 ? 4.820 -0.676 5.044 1.00 92.38 554 ARG A C 1
ATOM 4275 O O . ARG A 1 554 ? 5.989 -0.591 4.697 1.00 92.38 554 ARG A O 1
ATOM 4282 N N . MET A 1 555 ? 4.446 -0.619 6.319 1.00 91.12 555 MET A N 1
ATOM 4283 C CA . MET A 1 555 ? 5.376 -0.281 7.405 1.00 91.12 555 MET A CA 1
ATOM 4284 C C . MET A 1 555 ? 6.362 -1.409 7.732 1.00 91.12 555 MET A C 1
ATOM 4286 O O . MET A 1 555 ? 7.514 -1.128 8.048 1.00 91.12 555 MET A O 1
ATOM 4290 N N . LEU A 1 556 ? 5.923 -2.671 7.664 1.00 92.88 556 LEU A N 1
ATOM 4291 C CA . LEU A 1 556 ? 6.735 -3.831 8.039 1.00 92.88 556 LEU A CA 1
ATOM 4292 C C . LEU A 1 556 ? 7.543 -4.405 6.875 1.00 92.88 556 LEU A C 1
ATOM 4294 O O . LEU A 1 556 ? 8.596 -4.972 7.134 1.00 92.88 556 LEU A O 1
ATOM 4298 N N . LEU A 1 557 ? 7.087 -4.282 5.620 1.00 92.75 557 LEU A N 1
ATOM 4299 C CA . LEU A 1 557 ? 7.759 -4.893 4.462 1.00 92.75 557 LEU A CA 1
ATOM 4300 C C . LEU A 1 557 ? 8.323 -3.862 3.480 1.00 92.75 557 LEU A C 1
ATOM 4302 O O . LEU A 1 557 ? 9.448 -4.030 3.025 1.00 92.75 557 LEU A O 1
ATOM 4306 N N . VAL A 1 558 ? 7.577 -2.807 3.136 1.00 87.25 558 VAL A N 1
ATOM 4307 C CA . VAL A 1 558 ? 7.969 -1.865 2.064 1.00 87.25 558 VAL A CA 1
ATOM 4308 C C . VAL A 1 558 ? 8.896 -0.751 2.558 1.00 87.25 558 VAL A C 1
ATOM 4310 O O . VAL A 1 558 ? 9.945 -0.514 1.968 1.00 87.25 558 VAL A O 1
ATOM 4313 N N . ASP A 1 559 ? 8.509 -0.059 3.629 1.00 81.38 559 ASP A N 1
ATOM 4314 C CA . ASP A 1 559 ? 9.279 1.030 4.246 1.00 81.38 559 ASP A CA 1
ATOM 4315 C C . ASP A 1 559 ? 10.350 0.495 5.220 1.00 81.38 559 ASP A C 1
ATOM 4317 O O . ASP A 1 559 ? 11.155 1.259 5.749 1.00 81.38 559 ASP A O 1
ATOM 4321 N N . CYS A 1 560 ? 10.353 -0.814 5.490 1.00 71.94 560 CYS A N 1
ATOM 4322 C CA . CYS A 1 560 ? 11.299 -1.444 6.396 1.00 71.94 560 CYS A CA 1
ATOM 4323 C C . CYS A 1 560 ? 12.554 -1.889 5.639 1.00 71.94 560 CYS A C 1
ATOM 4325 O O . CYS A 1 560 ? 12.550 -2.893 4.928 1.00 71.94 560 CYS A O 1
ATOM 4327 N N . ASP A 1 561 ? 13.658 -1.178 5.851 1.00 77.69 561 ASP A N 1
ATOM 4328 C CA . ASP A 1 561 ? 14.955 -1.493 5.233 1.00 77.69 561 ASP A CA 1
ATOM 4329 C C . ASP A 1 561 ? 15.583 -2.797 5.762 1.00 77.69 561 ASP A C 1
ATOM 4331 O O . ASP A 1 561 ? 16.585 -3.279 5.239 1.00 77.69 561 ASP A O 1
ATOM 4335 N N . THR A 1 562 ? 14.990 -3.385 6.802 1.00 83.94 562 THR A N 1
ATOM 4336 C CA . THR A 1 562 ? 15.498 -4.559 7.516 1.00 83.94 562 THR A CA 1
ATOM 4337 C C . THR A 1 562 ? 15.697 -5.769 6.606 1.00 83.94 562 THR A C 1
ATOM 4339 O O . THR A 1 562 ? 16.732 -6.424 6.677 1.00 83.94 562 THR A O 1
ATOM 4342 N N . TRP A 1 563 ? 14.747 -6.045 5.709 1.00 89.88 563 TRP A N 1
ATOM 4343 C CA . TRP A 1 563 ? 14.781 -7.251 4.871 1.00 89.88 563 TRP A CA 1
ATOM 4344 C C . TRP A 1 563 ? 15.858 -7.205 3.792 1.00 89.88 563 TRP A C 1
ATOM 4346 O O . TRP A 1 563 ? 16.368 -8.247 3.401 1.00 89.88 563 TRP A O 1
ATOM 4356 N N . ARG A 1 564 ? 16.263 -6.006 3.362 1.00 84.12 564 ARG A N 1
ATOM 4357 C CA . ARG A 1 564 ? 17.347 -5.817 2.382 1.00 84.12 564 ARG A CA 1
ATOM 4358 C C . ARG A 1 564 ? 18.737 -6.043 2.979 1.00 84.12 564 ARG A C 1
ATOM 4360 O O . ARG A 1 564 ? 19.716 -6.127 2.249 1.00 84.12 564 ARG A O 1
ATOM 4367 N N . ARG A 1 565 ? 18.823 -6.149 4.308 1.00 81.50 565 ARG A N 1
ATOM 4368 C CA . ARG A 1 565 ? 20.044 -6.472 5.061 1.00 81.50 565 ARG A CA 1
ATOM 4369 C C . ARG A 1 565 ? 20.044 -7.903 5.599 1.00 81.50 565 ARG A C 1
ATOM 4371 O O . ARG A 1 565 ? 20.992 -8.296 6.269 1.00 81.50 565 ARG A O 1
ATOM 4378 N N . ALA A 1 566 ? 18.981 -8.662 5.336 1.00 86.44 566 ALA A N 1
ATOM 4379 C CA . ALA A 1 566 ? 18.846 -10.039 5.789 1.00 86.44 566 ALA A CA 1
ATOM 4380 C C . ALA A 1 566 ? 19.759 -10.992 4.985 1.00 86.44 566 ALA A C 1
ATOM 4382 O O . ALA A 1 566 ? 20.270 -10.605 3.933 1.00 86.44 566 ALA A O 1
ATOM 4383 N N . PRO A 1 567 ? 19.962 -12.242 5.431 1.00 88.00 567 PRO A N 1
ATOM 4384 C CA . PRO A 1 567 ? 20.715 -13.243 4.673 1.00 88.00 567 PRO A CA 1
ATOM 4385 C C . PRO A 1 567 ? 20.111 -13.512 3.288 1.00 88.00 567 PRO A C 1
ATOM 4387 O O . PRO A 1 567 ? 18.903 -13.357 3.092 1.00 88.00 567 PRO A O 1
ATOM 4390 N N . VAL A 1 568 ? 20.936 -13.975 2.342 1.00 88.75 568 VAL A N 1
ATOM 4391 C CA . VAL A 1 568 ? 20.576 -14.166 0.919 1.00 88.75 568 VAL A CA 1
ATOM 4392 C C . VAL A 1 568 ? 19.258 -14.931 0.740 1.00 88.75 568 VAL A C 1
ATOM 4394 O O . VAL A 1 568 ? 18.379 -14.474 0.011 1.00 88.75 568 VAL A O 1
ATOM 4397 N N . GLN A 1 569 ? 19.070 -16.039 1.464 1.00 89.19 569 GLN A N 1
ATOM 4398 C CA . GLN A 1 569 ? 17.852 -16.865 1.397 1.00 89.19 569 GLN A CA 1
ATOM 4399 C C . GLN A 1 569 ? 16.580 -16.093 1.801 1.00 89.19 569 GLN A C 1
ATOM 4401 O O . GLN A 1 569 ? 15.512 -16.248 1.200 1.00 89.19 569 GLN A O 1
ATOM 4406 N N . VAL A 1 570 ? 16.690 -15.219 2.806 1.00 91.88 570 VAL A N 1
ATOM 4407 C CA . VAL A 1 570 ? 15.581 -14.378 3.279 1.00 91.88 570 VAL A CA 1
ATOM 4408 C C . VAL A 1 570 ? 15.277 -13.285 2.256 1.00 91.88 570 VAL A C 1
ATOM 4410 O O . VAL A 1 570 ? 14.109 -13.032 1.965 1.00 91.88 570 VAL A O 1
ATOM 4413 N N . GLN A 1 571 ? 16.306 -12.681 1.652 1.00 92.56 571 GLN A N 1
ATOM 4414 C CA . GLN A 1 571 ? 16.119 -11.672 0.604 1.00 92.56 571 GLN A CA 1
ATOM 4415 C C . GLN A 1 571 ? 15.446 -12.251 -0.645 1.00 92.56 571 GLN A C 1
ATOM 4417 O O . GLN A 1 571 ? 14.547 -11.624 -1.202 1.00 92.56 571 GLN A O 1
ATOM 4422 N N . GLN A 1 572 ? 15.836 -13.459 -1.063 1.00 93.44 572 GLN A N 1
ATOM 4423 C CA . GLN A 1 572 ? 15.204 -14.166 -2.182 1.00 93.44 572 GLN A CA 1
ATOM 4424 C C . GLN A 1 572 ? 13.699 -14.339 -1.940 1.00 93.44 572 GLN A C 1
ATOM 4426 O O . GLN A 1 572 ? 12.891 -13.960 -2.789 1.00 93.44 572 GLN A O 1
ATOM 4431 N N . SER A 1 573 ? 13.320 -14.807 -0.746 1.00 92.56 573 SER A N 1
ATOM 4432 C CA . SER A 1 573 ? 11.913 -14.961 -0.343 1.00 92.56 573 SER A CA 1
ATOM 4433 C C . SER A 1 573 ? 11.175 -13.613 -0.286 1.00 92.56 573 SER A C 1
ATOM 4435 O O . SER A 1 573 ? 10.040 -13.489 -0.751 1.00 92.56 573 SER A O 1
ATOM 4437 N N . TYR A 1 574 ? 11.838 -12.572 0.226 1.00 94.94 574 TYR A N 1
ATOM 4438 C CA . TYR A 1 574 ? 11.300 -11.212 0.311 1.00 94.94 574 TYR A CA 1
ATOM 4439 C C . TYR A 1 574 ? 11.038 -10.571 -1.060 1.00 94.94 574 TYR A C 1
ATOM 4441 O O . TYR A 1 574 ? 10.058 -9.837 -1.210 1.00 94.94 574 TYR A O 1
ATOM 4449 N N . TYR A 1 575 ? 11.875 -10.830 -2.068 1.00 94.75 575 TYR A N 1
ATOM 4450 C CA . TYR A 1 575 ? 11.645 -10.318 -3.421 1.00 94.75 575 TYR A CA 1
ATOM 4451 C C . TYR A 1 575 ? 10.645 -11.173 -4.209 1.00 94.75 575 TYR A C 1
ATOM 4453 O O . TYR A 1 575 ? 9.809 -10.617 -4.926 1.00 94.75 575 TYR A O 1
ATOM 4461 N N . ALA A 1 576 ? 10.658 -12.498 -4.029 1.00 94.06 576 ALA A N 1
ATOM 4462 C CA . ALA A 1 576 ? 9.747 -13.419 -4.713 1.00 94.06 576 ALA A CA 1
ATOM 4463 C C . ALA A 1 576 ? 8.266 -13.087 -4.463 1.00 94.06 576 ALA A C 1
ATOM 4465 O O . ALA A 1 576 ? 7.467 -13.067 -5.400 1.00 94.06 576 ALA A O 1
ATOM 4466 N N . GLN A 1 577 ? 7.900 -12.724 -3.229 1.00 94.62 577 GLN A N 1
ATOM 4467 C CA . GLN A 1 577 ? 6.508 -12.402 -2.889 1.00 94.62 577 GLN A CA 1
ATOM 4468 C C . GLN A 1 577 ? 5.925 -11.228 -3.703 1.00 94.62 577 GLN A C 1
ATOM 4470 O O . GLN A 1 577 ? 4.735 -11.238 -4.009 1.00 94.62 577 GLN A O 1
ATOM 4475 N N . PHE A 1 578 ? 6.731 -10.242 -4.126 1.00 94.50 578 PHE A N 1
ATOM 4476 C CA . PHE A 1 578 ? 6.223 -9.150 -4.970 1.00 94.50 578 PHE A CA 1
ATOM 4477 C C . PHE A 1 578 ? 5.798 -9.660 -6.348 1.00 94.50 578 PHE A C 1
ATOM 4479 O O . PHE A 1 578 ? 4.753 -9.258 -6.855 1.00 94.50 578 PHE A O 1
ATOM 4486 N N . VAL A 1 579 ? 6.581 -10.571 -6.930 1.00 94.56 579 VAL A N 1
ATOM 4487 C CA . VAL A 1 579 ? 6.258 -11.222 -8.207 1.00 94.56 579 VAL A CA 1
ATOM 4488 C C . VAL A 1 579 ? 4.991 -12.061 -8.043 1.00 94.56 579 VAL A C 1
ATOM 4490 O O . VAL A 1 579 ? 4.047 -11.927 -8.814 1.00 94.56 579 VAL A O 1
ATOM 4493 N N . HIS A 1 580 ? 4.915 -12.852 -6.976 1.00 94.12 580 HIS A N 1
ATOM 4494 C CA . HIS A 1 580 ? 3.749 -13.674 -6.652 1.00 94.12 580 HIS A CA 1
ATOM 4495 C C . HIS A 1 580 ? 2.462 -12.849 -6.489 1.00 94.12 580 HIS A C 1
ATOM 4497 O O . HIS A 1 580 ? 1.423 -13.209 -7.034 1.00 94.12 580 HIS A O 1
ATOM 4503 N N . LEU A 1 581 ? 2.517 -11.705 -5.803 1.00 93.12 581 LEU A N 1
ATOM 4504 C CA . LEU A 1 581 ? 1.347 -10.845 -5.601 1.00 93.12 581 LEU A CA 1
ATOM 4505 C C . LEU A 1 581 ? 0.898 -10.108 -6.870 1.00 93.12 581 LEU A C 1
ATOM 4507 O O . LEU A 1 581 ? -0.292 -9.801 -6.986 1.00 93.12 581 LEU A O 1
ATOM 4511 N N . VAL A 1 582 ? 1.829 -9.784 -7.774 1.00 91.69 582 VAL A N 1
ATOM 4512 C CA . VAL A 1 582 ? 1.577 -8.980 -8.985 1.00 91.69 582 VAL A CA 1
ATOM 4513 C C . VAL A 1 582 ? 1.277 -9.833 -10.218 1.00 91.69 582 VAL A C 1
ATOM 4515 O O . VAL A 1 582 ? 0.532 -9.384 -11.082 1.00 91.69 582 VAL A O 1
ATOM 4518 N N . GLU A 1 583 ? 1.826 -11.041 -10.307 1.00 90.31 583 GLU A N 1
ATOM 4519 C CA . GLU A 1 583 ? 1.688 -11.920 -11.477 1.00 90.31 583 GLU A CA 1
ATOM 4520 C C . GLU A 1 583 ? 1.059 -13.272 -11.114 1.00 90.31 583 GLU A C 1
ATOM 4522 O O . GLU A 1 583 ? 0.249 -13.786 -11.877 1.00 90.31 583 GLU A O 1
ATOM 4527 N N . GLY A 1 584 ? 1.388 -13.837 -9.947 1.00 86.06 584 GLY A N 1
ATOM 4528 C CA . GLY A 1 584 ? 0.959 -15.188 -9.547 1.00 86.06 584 GLY A CA 1
ATOM 4529 C C . GLY A 1 584 ? -0.423 -15.286 -8.886 1.00 86.06 584 GLY A C 1
ATOM 4530 O O . GLY A 1 584 ? -0.982 -16.374 -8.800 1.00 86.06 584 GLY A O 1
ATOM 4531 N N . SER A 1 585 ? -0.988 -14.177 -8.405 1.00 91.38 585 SER A N 1
ATOM 4532 C CA . SER A 1 585 ? -2.248 -14.168 -7.652 1.00 91.38 585 SER A CA 1
ATOM 4533 C C . SER A 1 585 ? -3.471 -13.922 -8.537 1.00 91.38 585 SER A C 1
ATOM 4535 O O . SER A 1 585 ? -3.476 -13.018 -9.374 1.00 91.38 585 SER A O 1
ATOM 4537 N N . ARG A 1 586 ? -4.590 -14.606 -8.253 1.00 88.88 586 ARG A N 1
ATOM 4538 C CA . ARG A 1 586 ? -5.912 -14.295 -8.845 1.00 88.88 586 ARG A CA 1
ATOM 4539 C C . ARG A 1 586 ? -6.369 -12.867 -8.530 1.00 88.88 586 ARG A C 1
ATOM 4541 O O . ARG A 1 586 ? -7.189 -12.287 -9.237 1.00 88.88 586 ARG A O 1
ATOM 4548 N N . PHE A 1 587 ? -5.822 -12.282 -7.466 1.00 88.31 587 PHE A N 1
ATOM 4549 C CA . PHE A 1 587 ? -6.111 -10.932 -6.998 1.00 88.31 587 PHE A CA 1
ATOM 4550 C C . PHE A 1 587 ? -5.089 -9.896 -7.493 1.00 88.31 587 PHE A C 1
ATOM 4552 O O . PHE A 1 587 ? -5.038 -8.785 -6.957 1.00 88.31 587 PHE A O 1
ATOM 4559 N N . HIS A 1 588 ? -4.290 -10.217 -8.520 1.00 91.12 588 HIS A N 1
ATOM 4560 C CA . HIS A 1 588 ? -3.187 -9.376 -8.992 1.00 91.12 588 HIS A CA 1
ATOM 4561 C C . HIS A 1 588 ? -3.583 -7.910 -9.240 1.00 91.12 588 HIS A C 1
ATOM 4563 O O . HIS A 1 588 ? -2.914 -6.999 -8.757 1.00 91.12 588 HIS A O 1
ATOM 4569 N N . ALA A 1 589 ? -4.710 -7.644 -9.912 1.00 88.75 589 ALA A N 1
ATOM 4570 C CA . ALA A 1 589 ? -5.147 -6.278 -10.219 1.00 88.75 589 ALA A CA 1
ATOM 4571 C C . ALA A 1 589 ? -5.432 -5.449 -8.951 1.00 88.75 589 ALA A C 1
ATOM 4573 O O . ALA A 1 589 ? -5.150 -4.248 -8.890 1.00 88.75 589 ALA A O 1
ATOM 4574 N N . PHE A 1 590 ? -5.970 -6.094 -7.915 1.00 89.44 590 PHE A N 1
ATOM 4575 C CA . PHE A 1 590 ? -6.237 -5.472 -6.622 1.00 89.44 590 PHE A CA 1
ATOM 4576 C C . PHE A 1 590 ? -4.946 -5.253 -5.821 1.00 89.44 590 PHE A C 1
ATOM 4578 O O . PHE A 1 590 ? -4.733 -4.166 -5.272 1.00 89.44 590 PHE A O 1
ATOM 4585 N N . ASN A 1 591 ? -4.051 -6.244 -5.812 1.00 93.06 591 ASN A N 1
ATOM 4586 C CA . ASN A 1 591 ? -2.743 -6.149 -5.162 1.00 93.06 591 ASN A CA 1
ATOM 4587 C C . ASN A 1 591 ? -1.891 -5.033 -5.781 1.00 93.06 591 ASN A C 1
ATOM 4589 O O . ASN A 1 591 ? -1.358 -4.196 -5.052 1.00 93.06 591 ASN A O 1
ATOM 4593 N N . VAL A 1 592 ? -1.855 -4.934 -7.113 1.00 91.94 592 VAL A N 1
ATOM 4594 C CA . VAL A 1 592 ? -1.174 -3.858 -7.849 1.00 91.94 592 VAL A CA 1
ATOM 4595 C C . VAL A 1 592 ? -1.681 -2.480 -7.415 1.00 91.94 592 VAL A C 1
ATOM 4597 O O . VAL A 1 592 ? -0.881 -1.603 -7.088 1.00 91.94 592 VAL A O 1
ATOM 4600 N N . LYS A 1 593 ? -3.003 -2.273 -7.305 1.00 89.62 593 LYS A N 1
ATOM 4601 C CA . LYS A 1 593 ? -3.563 -1.005 -6.794 1.00 89.62 593 LYS A CA 1
ATOM 4602 C C . LYS A 1 593 ? -3.053 -0.675 -5.383 1.00 89.62 593 LYS A C 1
ATOM 4604 O O . LYS A 1 593 ? -2.748 0.489 -5.105 1.00 89.62 593 LYS A O 1
ATOM 4609 N N . ARG A 1 594 ? -2.959 -1.665 -4.486 1.00 90.25 594 ARG A N 1
ATOM 4610 C CA . ARG A 1 594 ? -2.467 -1.478 -3.107 1.00 90.25 594 ARG A CA 1
ATOM 4611 C C . ARG A 1 594 ? -0.965 -1.183 -3.066 1.00 90.25 594 ARG A C 1
ATOM 4613 O O . ARG A 1 594 ? -0.565 -0.227 -2.402 1.00 90.25 594 ARG A O 1
ATOM 4620 N N . LEU A 1 595 ? -0.157 -1.912 -3.832 1.00 91.50 595 LEU A N 1
ATOM 4621 C CA . LEU A 1 595 ? 1.287 -1.682 -3.968 1.00 91.50 595 LEU A CA 1
ATOM 4622 C C . LEU A 1 595 ? 1.599 -0.296 -4.554 1.00 91.50 595 LEU A C 1
ATOM 4624 O O . LEU A 1 595 ? 2.500 0.400 -4.079 1.00 91.50 595 LEU A O 1
ATOM 4628 N N . ASN A 1 596 ? 0.787 0.168 -5.506 1.00 89.25 596 ASN A N 1
ATOM 4629 C CA . ASN A 1 596 ? 0.906 1.510 -6.080 1.00 89.25 596 ASN A CA 1
ATOM 4630 C C . ASN A 1 596 ? 0.634 2.597 -5.034 1.00 89.25 596 ASN A C 1
ATOM 4632 O O . ASN A 1 596 ? 1.371 3.582 -4.953 1.00 89.25 596 ASN A O 1
ATOM 4636 N N . ARG A 1 597 ? -0.380 2.407 -4.178 1.00 88.75 597 ARG A N 1
ATOM 4637 C CA . ARG A 1 597 ? -0.648 3.305 -3.038 1.00 88.75 597 ARG A CA 1
ATOM 4638 C C . ARG A 1 597 ? 0.486 3.283 -2.009 1.00 88.75 597 ARG A C 1
ATOM 4640 O O . ARG A 1 597 ? 0.778 4.325 -1.424 1.00 88.75 597 ARG A O 1
ATOM 4647 N N . ALA A 1 598 ? 1.149 2.141 -1.833 1.00 88.00 598 ALA A N 1
ATOM 4648 C CA . ALA A 1 598 ? 2.348 2.003 -1.006 1.00 88.00 598 ALA A CA 1
ATOM 4649 C C . ALA A 1 598 ? 3.624 2.581 -1.657 1.00 88.00 598 ALA A C 1
ATOM 4651 O O . ALA A 1 598 ? 4.651 2.661 -0.992 1.00 88.00 598 ALA A O 1
ATOM 4652 N N . ARG A 1 599 ? 3.562 3.042 -2.918 1.00 89.94 599 ARG A N 1
ATOM 4653 C CA . ARG A 1 599 ? 4.679 3.642 -3.677 1.00 89.94 599 ARG A CA 1
ATOM 4654 C C . ARG A 1 599 ? 5.896 2.718 -3.822 1.00 89.94 599 ARG A C 1
ATOM 4656 O O . ARG A 1 599 ? 7.030 3.197 -3.817 1.00 89.94 599 ARG A O 1
ATOM 4663 N N . ILE A 1 600 ? 5.664 1.416 -4.001 1.00 92.06 600 ILE A N 1
ATOM 4664 C CA . ILE A 1 600 ? 6.731 0.402 -4.026 1.00 92.06 600 ILE A CA 1
ATOM 4665 C C . ILE A 1 600 ? 7.841 0.698 -5.049 1.00 92.06 600 ILE A C 1
ATOM 4667 O O . ILE A 1 600 ? 9.016 0.622 -4.711 1.00 92.06 600 ILE A O 1
ATOM 4671 N N . VAL A 1 601 ? 7.497 1.139 -6.265 1.00 91.94 601 VAL A N 1
ATOM 4672 C CA . VAL A 1 601 ? 8.495 1.437 -7.311 1.00 91.94 601 VAL A CA 1
ATOM 4673 C C . VAL A 1 601 ? 9.429 2.568 -6.887 1.00 91.94 601 VAL A C 1
ATOM 4675 O O . VAL A 1 601 ? 10.639 2.478 -7.073 1.00 91.94 601 VAL A O 1
ATOM 4678 N N . LYS A 1 602 ? 8.891 3.608 -6.238 1.00 90.31 602 LYS A N 1
ATOM 4679 C CA . LYS A 1 602 ? 9.708 4.699 -5.700 1.00 90.31 602 LYS A CA 1
ATOM 4680 C C . LYS A 1 602 ? 10.656 4.195 -4.608 1.00 90.31 602 LYS A C 1
ATOM 4682 O O . LYS A 1 602 ? 11.807 4.613 -4.577 1.00 90.31 602 LYS A O 1
ATOM 4687 N N . ARG A 1 603 ? 10.192 3.284 -3.747 1.00 90.12 603 ARG A N 1
ATOM 4688 C CA . ARG A 1 603 ? 11.020 2.677 -2.694 1.00 90.12 603 ARG A CA 1
ATOM 4689 C C . ARG A 1 603 ? 12.135 1.805 -3.254 1.00 90.12 603 ARG A C 1
ATOM 4691 O O . ARG A 1 603 ? 13.263 1.921 -2.796 1.00 90.12 603 ARG A O 1
ATOM 4698 N N . PHE A 1 604 ? 11.860 1.020 -4.291 1.00 92.31 604 PHE A N 1
ATOM 4699 C CA . PHE A 1 604 ? 12.893 0.265 -5.001 1.00 92.31 604 PHE A CA 1
ATOM 4700 C C . PHE A 1 604 ? 13.939 1.178 -5.659 1.00 92.31 604 PHE A C 1
ATOM 4702 O O . PHE A 1 604 ? 15.135 0.928 -5.532 1.00 92.31 604 PHE A O 1
ATOM 4709 N N . LEU A 1 605 ? 13.518 2.289 -6.272 1.00 91.44 605 LEU A N 1
ATOM 4710 C CA . LEU A 1 605 ? 14.440 3.297 -6.809 1.00 91.44 605 LEU A CA 1
ATOM 4711 C C . LEU A 1 605 ? 15.276 3.981 -5.716 1.00 91.44 605 LEU A C 1
ATOM 4713 O O . LEU A 1 605 ? 16.449 4.274 -5.931 1.00 91.44 605 LEU A O 1
ATOM 4717 N N . GLU A 1 606 ? 14.689 4.270 -4.553 1.00 89.19 606 GLU A N 1
ATOM 4718 C CA . GLU A 1 606 ? 15.409 4.827 -3.400 1.00 89.19 606 GLU A CA 1
ATOM 4719 C C . GLU A 1 606 ? 16.429 3.825 -2.837 1.00 89.19 606 GLU A C 1
ATOM 4721 O O . GLU A 1 606 ? 17.560 4.223 -2.556 1.00 89.19 606 GLU A O 1
ATOM 4726 N N . ALA A 1 607 ? 16.081 2.535 -2.766 1.00 87.56 607 ALA A N 1
ATOM 4727 C CA . ALA A 1 607 ? 16.993 1.471 -2.347 1.00 87.56 607 ALA A CA 1
ATOM 4728 C C . ALA A 1 607 ? 18.219 1.378 -3.272 1.00 87.56 607 ALA A C 1
ATOM 4730 O O . ALA A 1 607 ? 19.347 1.430 -2.791 1.00 87.56 607 ALA A O 1
ATOM 4731 N N . MET A 1 608 ? 18.023 1.382 -4.597 1.00 88.38 608 MET A N 1
ATOM 4732 C CA . MET A 1 608 ? 19.137 1.383 -5.562 1.00 88.38 608 MET A CA 1
ATOM 4733 C C . MET A 1 608 ? 20.020 2.642 -5.512 1.00 88.38 608 MET A C 1
ATOM 4735 O O . MET A 1 608 ? 21.159 2.617 -5.976 1.00 88.38 608 MET A O 1
ATOM 4739 N N . LYS A 1 609 ? 19.520 3.766 -4.979 1.00 86.19 609 LYS A N 1
ATOM 4740 C CA . LYS A 1 609 ? 20.329 4.983 -4.774 1.00 86.19 609 LYS A CA 1
ATOM 4741 C C . LYS A 1 609 ? 21.142 4.936 -3.480 1.00 86.19 609 LYS A C 1
ATOM 4743 O O . LYS A 1 609 ? 22.192 5.573 -3.410 1.00 86.19 609 LYS A O 1
ATOM 4748 N N . GLY A 1 610 ? 20.621 4.270 -2.449 1.00 78.12 610 GLY A N 1
ATOM 4749 C CA . GLY A 1 610 ? 21.177 4.290 -1.096 1.00 78.12 610 GLY A CA 1
ATOM 4750 C C . GLY A 1 610 ? 22.093 3.116 -0.752 1.00 78.12 610 GLY A C 1
ATOM 4751 O O . GLY A 1 610 ? 22.983 3.287 0.079 1.00 78.12 610 GLY A O 1
ATOM 4752 N N . GLU A 1 611 ? 21.889 1.952 -1.371 1.00 74.50 611 GLU A N 1
ATOM 4753 C CA . GLU A 1 611 ? 22.482 0.671 -0.959 1.00 74.50 611 GLU A CA 1
ATOM 4754 C C . GLU A 1 611 ? 23.213 -0.022 -2.126 1.00 74.50 611 GLU A C 1
ATOM 4756 O O . GLU A 1 611 ? 22.921 0.230 -3.297 1.00 74.50 611 GLU A O 1
ATOM 4761 N N . THR A 1 612 ? 24.189 -0.881 -1.809 1.00 79.12 612 THR A N 1
ATOM 4762 C CA . THR A 1 612 ? 24.841 -1.776 -2.779 1.00 79.12 612 THR A CA 1
ATOM 4763 C C . THR A 1 612 ? 24.147 -3.135 -2.777 1.00 79.12 612 THR A C 1
ATOM 4765 O O . THR A 1 612 ? 23.671 -3.602 -1.743 1.00 79.12 612 THR A O 1
ATOM 4768 N N . PHE A 1 613 ? 24.058 -3.764 -3.948 1.00 85.88 613 PHE A N 1
ATOM 4769 C CA . PHE A 1 613 ? 23.445 -5.081 -4.113 1.00 85.88 613 PHE A CA 1
ATOM 4770 C C . PHE A 1 613 ? 24.520 -6.123 -4.405 1.00 85.88 613 PHE A C 1
ATOM 4772 O O . PHE A 1 613 ? 25.467 -5.850 -5.145 1.00 85.88 613 PHE A O 1
ATOM 4779 N N . SER A 1 614 ? 24.359 -7.329 -3.862 1.00 87.00 614 SER A N 1
ATOM 4780 C CA . SER A 1 614 ? 25.177 -8.467 -4.273 1.00 87.00 614 SER A CA 1
ATOM 4781 C C . SER A 1 614 ? 24.754 -8.958 -5.659 1.00 87.00 614 SER A C 1
ATOM 4783 O O . SER A 1 614 ? 23.576 -8.878 -6.030 1.00 87.00 614 SER A O 1
ATOM 4785 N N . GLN A 1 615 ? 25.708 -9.505 -6.414 1.00 86.56 615 GLN A N 1
ATOM 4786 C CA . GLN A 1 615 ? 25.444 -10.093 -7.732 1.00 86.56 615 GLN A CA 1
ATOM 4787 C C . GLN A 1 615 ? 24.386 -11.210 -7.686 1.00 86.56 615 GLN A C 1
ATOM 4789 O O . GLN A 1 615 ? 23.592 -11.334 -8.611 1.00 86.56 615 GLN A O 1
ATOM 4794 N N . GLU A 1 616 ? 24.312 -11.973 -6.593 1.00 88.44 616 GLU A N 1
ATOM 4795 C CA . GLU A 1 616 ? 23.363 -13.086 -6.433 1.00 88.44 616 GLU A CA 1
ATOM 4796 C C . GLU A 1 616 ? 21.904 -12.634 -6.221 1.00 88.44 616 GLU A C 1
ATOM 4798 O O . GLU A 1 616 ? 20.957 -13.285 -6.673 1.00 88.44 616 GLU A O 1
ATOM 4803 N N . ILE A 1 617 ? 21.690 -11.518 -5.517 1.00 91.25 617 ILE A N 1
ATOM 4804 C CA . ILE A 1 617 ? 20.343 -11.073 -5.119 1.00 91.25 617 ILE A CA 1
ATOM 4805 C C . ILE A 1 617 ? 19.737 -10.129 -6.153 1.00 91.25 617 ILE A C 1
ATOM 4807 O O . ILE A 1 617 ? 18.519 -10.116 -6.347 1.00 91.25 617 ILE A O 1
ATOM 4811 N N . PHE A 1 618 ? 20.567 -9.345 -6.837 1.00 92.00 618 PHE A N 1
ATOM 4812 C CA . PHE A 1 618 ? 20.094 -8.337 -7.775 1.00 92.00 618 PHE A CA 1
ATOM 4813 C C . PHE A 1 618 ? 19.168 -8.876 -8.883 1.00 92.00 618 PHE A C 1
ATOM 4815 O O . PHE A 1 618 ? 18.174 -8.206 -9.154 1.00 92.00 618 PHE A O 1
ATOM 4822 N N . PRO A 1 619 ? 19.359 -10.083 -9.460 1.00 93.69 619 PRO A N 1
ATOM 4823 C CA . PRO A 1 619 ? 18.391 -10.662 -10.397 1.00 93.69 619 PRO A CA 1
ATOM 4824 C C . PRO A 1 619 ? 16.990 -10.853 -9.792 1.00 93.69 619 PRO A C 1
ATOM 4826 O O . PRO A 1 619 ? 15.981 -10.565 -10.438 1.00 93.69 619 PRO A O 1
ATOM 4829 N N . HIS A 1 620 ? 16.910 -11.277 -8.526 1.00 94.12 620 HIS A N 1
ATOM 4830 C CA . HIS A 1 620 ? 15.645 -11.439 -7.803 1.00 94.12 620 HIS A CA 1
ATOM 4831 C C . HIS A 1 620 ? 14.982 -10.080 -7.536 1.00 94.12 620 HIS A C 1
ATOM 4833 O O . HIS A 1 620 ? 13.780 -9.920 -7.765 1.00 94.12 620 HIS A O 1
ATOM 4839 N N . PHE A 1 621 ? 15.774 -9.083 -7.122 1.00 94.50 621 PHE A N 1
ATOM 4840 C CA . PHE A 1 621 ? 15.318 -7.698 -6.986 1.00 94.50 621 PHE A CA 1
ATOM 4841 C C . PHE A 1 621 ? 14.804 -7.144 -8.321 1.00 94.50 621 PHE A C 1
ATOM 4843 O O . PHE A 1 621 ? 13.709 -6.589 -8.369 1.00 94.50 621 PHE A O 1
ATOM 4850 N N . LEU A 1 622 ? 15.556 -7.319 -9.411 1.00 93.88 622 LEU A N 1
ATOM 4851 C CA . LEU A 1 622 ? 15.222 -6.787 -10.731 1.00 93.88 622 LEU A CA 1
ATOM 4852 C C . LEU A 1 622 ? 13.927 -7.408 -11.264 1.00 93.88 622 LEU A C 1
ATOM 4854 O O . LEU A 1 622 ? 13.096 -6.699 -11.826 1.00 93.88 622 LEU A O 1
ATOM 4858 N N . ARG A 1 623 ? 13.693 -8.703 -11.013 1.00 95.00 623 ARG A N 1
ATOM 4859 C CA . ARG A 1 623 ? 12.425 -9.370 -11.344 1.00 95.00 623 ARG A CA 1
ATOM 4860 C C . ARG A 1 623 ? 11.244 -8.780 -10.567 1.00 95.00 623 ARG A C 1
ATOM 4862 O O . ARG A 1 623 ? 10.214 -8.472 -11.166 1.00 95.00 623 ARG A O 1
ATOM 4869 N N . ALA A 1 624 ? 11.399 -8.560 -9.260 1.00 94.50 624 ALA A N 1
ATOM 4870 C CA . ALA A 1 624 ? 10.383 -7.901 -8.435 1.00 94.50 624 ALA A CA 1
ATOM 4871 C C . ALA A 1 624 ? 10.129 -6.448 -8.880 1.00 94.50 624 ALA A C 1
ATOM 4873 O O . ALA A 1 624 ? 8.979 -6.007 -8.975 1.00 94.50 624 ALA A O 1
ATOM 4874 N N . PHE A 1 625 ? 11.198 -5.717 -9.203 1.00 94.56 625 PHE A N 1
ATOM 4875 C CA . PHE A 1 625 ? 11.144 -4.353 -9.713 1.00 94.56 625 PHE A CA 1
ATOM 4876 C C . PHE A 1 625 ? 10.416 -4.288 -11.056 1.00 94.56 625 PHE A C 1
ATOM 4878 O O . PHE A 1 625 ? 9.532 -3.444 -11.216 1.00 94.56 625 PHE A O 1
ATOM 4885 N N . ARG A 1 626 ? 10.707 -5.210 -11.984 1.00 93.88 626 ARG A N 1
ATOM 4886 C CA . ARG A 1 626 ? 10.037 -5.332 -13.287 1.00 93.88 626 ARG A CA 1
ATOM 4887 C C . ARG A 1 626 ? 8.539 -5.563 -13.129 1.00 93.88 626 ARG A C 1
ATOM 4889 O O . ARG A 1 626 ? 7.760 -4.818 -13.723 1.00 93.88 626 ARG A O 1
ATOM 4896 N N . ALA A 1 627 ? 8.138 -6.529 -12.300 1.00 92.69 627 ALA A N 1
ATOM 4897 C CA . ALA A 1 627 ? 6.730 -6.841 -12.048 1.00 92.69 627 ALA A CA 1
ATOM 4898 C C . ALA A 1 627 ? 5.980 -5.622 -11.476 1.00 92.69 627 ALA A C 1
ATOM 4900 O O . ALA A 1 627 ? 4.962 -5.187 -12.023 1.00 92.69 627 ALA A O 1
ATOM 4901 N N . ALA A 1 628 ? 6.529 -4.997 -10.426 1.00 91.44 628 ALA A N 1
ATOM 4902 C CA . ALA A 1 628 ? 5.941 -3.808 -9.806 1.00 91.44 628 ALA A CA 1
ATOM 4903 C C . ALA A 1 628 ? 5.819 -2.634 -10.792 1.00 91.44 628 ALA A C 1
ATOM 4905 O O . ALA A 1 628 ? 4.787 -1.966 -10.851 1.00 91.44 628 ALA A O 1
ATOM 4906 N N . THR A 1 629 ? 6.861 -2.422 -11.596 1.00 90.31 629 THR A N 1
ATOM 4907 C CA . THR A 1 629 ? 6.943 -1.392 -12.635 1.00 90.31 629 THR A CA 1
ATOM 4908 C C . THR A 1 629 ? 5.858 -1.629 -13.690 1.00 90.31 629 THR A C 1
ATOM 4910 O O . THR A 1 629 ? 5.019 -0.748 -13.899 1.00 90.31 629 THR A O 1
ATOM 4913 N N . LYS A 1 630 ? 5.764 -2.835 -14.268 1.00 87.75 630 LYS A N 1
ATOM 4914 C CA . LYS A 1 630 ? 4.742 -3.209 -15.266 1.00 87.75 630 LYS A CA 1
ATOM 4915 C C . LYS A 1 630 ? 3.314 -2.959 -14.757 1.00 87.75 630 LYS A C 1
ATOM 4917 O O . LYS A 1 630 ? 2.498 -2.396 -15.486 1.00 87.75 630 LYS A O 1
ATOM 4922 N N . GLY A 1 631 ? 3.031 -3.270 -13.490 1.00 81.62 631 GLY A N 1
ATOM 4923 C CA . GLY A 1 631 ? 1.726 -3.021 -12.861 1.00 81.62 631 GLY A CA 1
ATOM 4924 C C . GLY A 1 631 ? 1.401 -1.544 -12.567 1.00 81.62 631 GLY A C 1
ATOM 4925 O O . GLY A 1 631 ? 0.240 -1.197 -12.342 1.00 81.62 631 GLY A O 1
ATOM 4926 N N . SER A 1 632 ? 2.388 -0.640 -12.564 1.00 82.94 632 SER A N 1
ATOM 4927 C CA . SER A 1 632 ? 2.237 0.732 -12.051 1.00 82.94 632 SER A CA 1
ATOM 4928 C C . SER A 1 632 ? 2.613 1.840 -13.042 1.00 82.94 632 SER A C 1
ATOM 4930 O O . SER A 1 632 ? 2.966 2.951 -12.628 1.00 82.94 632 SER A O 1
ATOM 4932 N N . MET A 1 633 ? 2.571 1.565 -14.347 1.00 82.56 633 MET A N 1
ATOM 4933 C CA . MET A 1 633 ? 3.053 2.478 -15.390 1.00 82.56 633 MET A CA 1
ATOM 4934 C C . MET A 1 633 ? 2.307 3.815 -15.441 1.00 82.56 633 MET A C 1
ATOM 4936 O O . MET A 1 633 ? 1.268 3.981 -16.084 1.00 82.56 633 MET A O 1
ATOM 4940 N N . SER A 1 634 ? 2.889 4.823 -14.791 1.00 88.38 634 SER A N 1
ATOM 4941 C CA . SER A 1 634 ? 2.450 6.219 -14.775 1.00 88.38 634 SER A CA 1
ATOM 4942 C C . SER A 1 634 ? 3.552 7.131 -15.314 1.00 88.38 634 SER A C 1
ATOM 4944 O O . SER A 1 634 ? 4.727 6.777 -15.277 1.00 88.38 634 SER A O 1
ATOM 4946 N N . SER A 1 635 ? 3.191 8.327 -15.787 1.00 90.06 635 SER A N 1
ATOM 4947 C CA . SER A 1 635 ? 4.182 9.300 -16.271 1.00 90.06 635 SER A CA 1
ATOM 4948 C C . SER A 1 635 ? 5.168 9.728 -15.175 1.00 90.06 635 SER A C 1
ATOM 4950 O O . SER A 1 635 ? 6.314 10.049 -15.470 1.00 90.06 635 SER A O 1
ATOM 4952 N N . ALA A 1 636 ? 4.756 9.682 -13.902 1.00 90.38 636 ALA A N 1
ATOM 4953 C CA . ALA A 1 636 ? 5.654 9.906 -12.770 1.00 90.38 636 ALA A CA 1
ATOM 4954 C C . ALA A 1 636 ? 6.703 8.789 -12.651 1.00 90.38 636 ALA A C 1
ATOM 4956 O O . ALA A 1 636 ? 7.890 9.079 -12.600 1.00 90.38 636 ALA A O 1
ATOM 4957 N N . VAL A 1 637 ? 6.277 7.520 -12.705 1.00 91.38 637 VAL A N 1
ATOM 4958 C CA . VAL A 1 637 ? 7.187 6.362 -12.623 1.00 91.38 637 VAL A CA 1
ATOM 4959 C C . VAL A 1 637 ? 8.184 6.340 -13.783 1.00 91.38 637 VAL A C 1
ATOM 4961 O O . VAL A 1 637 ? 9.368 6.117 -13.561 1.00 91.38 637 VAL A O 1
ATOM 4964 N N . ILE A 1 638 ? 7.727 6.627 -15.007 1.00 92.56 638 ILE A N 1
ATOM 4965 C CA . ILE A 1 638 ? 8.602 6.725 -16.186 1.00 92.56 638 ILE A CA 1
ATOM 4966 C C . ILE A 1 638 ? 9.692 7.787 -15.966 1.00 92.56 638 ILE A C 1
ATOM 4968 O O . ILE A 1 638 ? 10.866 7.541 -16.242 1.00 92.56 638 ILE A O 1
ATOM 4972 N N . ARG A 1 639 ? 9.322 8.959 -15.435 1.00 92.94 639 ARG A N 1
ATOM 4973 C CA . ARG A 1 639 ? 10.275 10.034 -15.136 1.00 92.94 639 ARG A CA 1
ATOM 4974 C C . ARG A 1 639 ? 11.256 9.636 -14.034 1.00 92.94 639 ARG A C 1
ATOM 4976 O O . ARG A 1 639 ? 12.448 9.890 -14.183 1.00 92.94 639 ARG A O 1
ATOM 4983 N N . ASP A 1 640 ? 10.769 9.006 -12.967 1.00 91.81 640 ASP A N 1
ATOM 4984 C CA . ASP A 1 640 ? 11.595 8.564 -11.840 1.00 91.81 640 ASP A CA 1
ATOM 4985 C C . ASP A 1 640 ? 12.626 7.503 -12.277 1.00 91.81 640 ASP A C 1
ATOM 4987 O O . ASP A 1 640 ? 13.785 7.574 -11.862 1.00 91.81 640 ASP A O 1
ATOM 4991 N N . LEU A 1 641 ? 12.236 6.575 -13.164 1.00 92.88 641 LEU A N 1
ATOM 4992 C CA . LEU A 1 641 ? 13.129 5.601 -13.809 1.00 92.88 641 LEU A CA 1
ATOM 4993 C C . LEU A 1 641 ? 14.216 6.288 -14.636 1.00 92.88 641 LEU A C 1
ATOM 4995 O O . LEU A 1 641 ? 15.400 6.043 -14.420 1.00 92.88 641 LEU A O 1
ATOM 4999 N N . CYS A 1 642 ? 13.827 7.191 -15.541 1.00 93.25 642 CYS A N 1
ATOM 5000 C CA . CYS A 1 642 ? 14.775 7.920 -16.386 1.00 93.25 642 CYS A CA 1
ATOM 5001 C C . CYS A 1 642 ? 15.762 8.739 -15.545 1.00 93.25 642 CYS A C 1
ATOM 5003 O O . CYS A 1 642 ? 16.964 8.733 -15.803 1.00 93.25 642 CYS A O 1
ATOM 5005 N N . GLN A 1 643 ? 15.268 9.404 -14.496 1.00 92.31 643 GLN A N 1
ATOM 5006 C CA . GLN A 1 643 ? 16.097 10.177 -13.576 1.00 92.31 643 GLN A CA 1
ATOM 5007 C C . GLN A 1 643 ? 17.056 9.284 -12.781 1.00 92.31 643 GLN A C 1
ATOM 5009 O O . GLN A 1 643 ? 18.190 9.688 -12.523 1.00 92.31 643 GLN A O 1
ATOM 5014 N N . PHE A 1 644 ? 16.621 8.087 -12.378 1.00 93.00 644 PHE A N 1
ATOM 5015 C CA . PHE A 1 644 ? 17.500 7.119 -11.732 1.00 93.00 644 PHE A CA 1
ATOM 5016 C C . PHE A 1 644 ? 18.586 6.609 -12.681 1.00 93.00 644 PHE A C 1
ATOM 5018 O O . PHE A 1 644 ? 19.745 6.619 -12.283 1.00 93.00 644 PHE A O 1
ATOM 5025 N N . ILE A 1 645 ? 18.247 6.235 -13.917 1.00 92.88 645 ILE A N 1
ATOM 5026 C CA . ILE A 1 645 ? 19.222 5.771 -14.917 1.00 92.88 645 ILE A CA 1
ATOM 5027 C C . ILE A 1 645 ? 20.272 6.860 -15.166 1.00 92.88 645 ILE A C 1
ATOM 5029 O O . ILE A 1 645 ? 21.465 6.598 -15.049 1.00 92.88 645 ILE A O 1
ATOM 5033 N N . THR A 1 646 ? 19.850 8.112 -15.381 1.00 91.62 646 THR A N 1
ATOM 5034 C CA . THR A 1 646 ? 20.784 9.243 -15.505 1.00 91.62 646 THR A CA 1
ATOM 5035 C C . THR A 1 646 ? 21.660 9.398 -14.262 1.00 91.62 646 THR A C 1
ATOM 5037 O O . THR A 1 646 ? 22.868 9.567 -14.377 1.00 91.62 646 THR A O 1
ATOM 5040 N N . TYR A 1 647 ? 21.084 9.310 -13.061 1.00 90.69 647 TYR A N 1
ATOM 5041 C CA . TYR A 1 647 ? 21.855 9.355 -11.816 1.00 90.69 647 TYR A CA 1
ATOM 5042 C C . TYR A 1 647 ? 22.869 8.204 -11.704 1.00 90.69 647 TYR A C 1
ATOM 5044 O O . TYR A 1 647 ? 23.975 8.410 -11.205 1.00 90.69 647 TYR A O 1
ATOM 5052 N N . ALA A 1 648 ? 22.497 6.998 -12.131 1.00 89.06 648 ALA A N 1
ATOM 5053 C CA . ALA A 1 648 ? 23.319 5.804 -12.018 1.00 89.06 648 ALA A CA 1
ATOM 5054 C C . ALA A 1 648 ? 24.531 5.857 -12.962 1.00 89.06 648 ALA A C 1
ATOM 5056 O O . ALA A 1 648 ? 25.644 5.550 -12.521 1.00 89.06 648 ALA A O 1
ATOM 5057 N N . LEU A 1 649 ? 24.314 6.328 -14.196 1.00 86.88 649 LEU A N 1
ATOM 5058 C CA . LEU A 1 649 ? 25.315 6.421 -15.265 1.00 86.88 649 LEU A CA 1
ATOM 5059 C C . LEU A 1 649 ? 26.249 7.641 -15.143 1.00 86.88 649 LEU A C 1
ATOM 5061 O O . LEU A 1 649 ? 27.381 7.584 -15.599 1.00 86.88 649 LEU A O 1
ATOM 5065 N N . GLN A 1 650 ? 25.843 8.710 -14.444 1.00 82.75 650 GLN A N 1
ATOM 5066 C CA . GLN A 1 650 ? 26.671 9.915 -14.264 1.00 82.75 650 GLN A CA 1
ATOM 5067 C C . GLN A 1 650 ? 28.073 9.631 -13.703 1.00 82.75 650 GLN A C 1
ATOM 5069 O O . GLN A 1 650 ? 28.219 9.135 -12.586 1.00 82.75 650 GLN A O 1
ATOM 5074 N N . ASP A 1 651 ? 29.113 10.062 -14.406 1.00 60.72 651 ASP A N 1
ATOM 5075 C CA . ASP A 1 651 ? 30.492 9.835 -13.982 1.00 60.72 651 ASP A CA 1
ATOM 5076 C C . ASP A 1 651 ? 30.797 10.464 -12.598 1.00 60.72 651 ASP A C 1
ATOM 5078 O O . ASP A 1 651 ? 30.413 11.602 -12.298 1.00 60.72 651 ASP A O 1
ATOM 5082 N N . ARG A 1 652 ? 31.515 9.741 -11.720 1.00 49.69 652 ARG A N 1
ATOM 5083 C CA . ARG A 1 652 ? 31.831 10.187 -10.338 1.00 49.69 652 ARG A CA 1
ATOM 5084 C C . ARG A 1 652 ? 32.575 11.531 -10.309 1.00 49.69 652 ARG A C 1
ATOM 5086 O O . ARG A 1 652 ? 32.520 12.238 -9.301 1.00 49.69 652 ARG A O 1
ATOM 5093 N N . ARG A 1 653 ? 33.235 11.904 -11.410 1.00 45.22 653 ARG A N 1
ATOM 5094 C CA . ARG A 1 653 ? 33.974 13.165 -11.586 1.00 45.22 653 ARG A CA 1
ATOM 5095 C C . ARG A 1 653 ? 33.063 14.400 -11.625 1.00 45.22 653 ARG A C 1
ATOM 5097 O O . ARG A 1 653 ? 33.485 15.461 -11.170 1.00 45.22 653 ARG A O 1
ATOM 5104 N N . ALA A 1 654 ? 31.800 14.264 -12.040 1.00 46.19 654 ALA A N 1
ATOM 5105 C CA . ALA A 1 654 ? 30.833 15.369 -12.076 1.00 46.19 654 ALA A CA 1
ATOM 5106 C C . ALA A 1 654 ? 30.401 15.861 -10.675 1.00 46.19 654 ALA A C 1
ATOM 5108 O O . ALA A 1 654 ? 29.969 17.001 -10.524 1.00 46.19 654 ALA A O 1
ATOM 5109 N N . PHE A 1 655 ? 30.569 15.045 -9.625 1.00 46.22 655 PHE A N 1
ATOM 5110 C CA . PHE A 1 655 ? 30.320 15.450 -8.231 1.00 46.22 655 PHE A CA 1
ATOM 5111 C C . PHE A 1 655 ? 31.509 16.181 -7.581 1.00 46.22 655 PHE A C 1
ATOM 5113 O O . PHE A 1 655 ? 31.358 16.756 -6.503 1.00 46.22 655 PHE A O 1
ATOM 5120 N N . SER A 1 656 ? 32.691 16.185 -8.211 1.00 38.16 656 SER A N 1
ATOM 5121 C CA . SER A 1 656 ? 33.881 16.860 -7.671 1.00 38.16 656 SER A CA 1
ATOM 5122 C C . SER A 1 656 ? 33.893 18.368 -7.946 1.00 38.16 656 SER A C 1
ATOM 5124 O O . SER A 1 656 ? 34.594 19.104 -7.252 1.00 38.16 656 SER A O 1
ATOM 5126 N N . THR A 1 657 ? 33.133 18.848 -8.933 1.00 39.09 657 THR A N 1
ATOM 5127 C CA . THR A 1 657 ? 33.173 20.246 -9.402 1.00 39.09 657 THR A CA 1
ATOM 5128 C C . THR A 1 657 ? 32.125 21.156 -8.756 1.00 39.09 657 THR A C 1
ATOM 5130 O O . THR A 1 657 ? 32.119 22.357 -9.008 1.00 39.09 657 THR A O 1
ATOM 5133 N N . LEU A 1 658 ? 31.283 20.632 -7.858 1.00 39.75 658 LEU A N 1
ATOM 5134 C CA . LEU A 1 658 ? 30.265 21.402 -7.133 1.00 39.75 658 LEU A CA 1
ATOM 5135 C C . LEU A 1 658 ? 30.384 21.206 -5.614 1.00 39.75 658 LEU A C 1
ATOM 5137 O O . LEU A 1 658 ? 29.435 20.816 -4.936 1.00 39.75 658 LEU A O 1
ATOM 5141 N N . ARG A 1 659 ? 31.555 21.514 -5.045 1.00 32.34 659 ARG A N 1
ATOM 5142 C CA . ARG A 1 659 ? 31.600 21.994 -3.656 1.00 32.34 659 ARG A CA 1
ATOM 5143 C C . ARG A 1 659 ? 31.364 23.506 -3.686 1.00 32.34 659 ARG A C 1
ATOM 5145 O O . ARG A 1 659 ? 32.191 24.209 -4.265 1.00 32.34 659 ARG A O 1
ATOM 5152 N N . PRO A 1 660 ? 30.299 24.041 -3.063 1.00 34.56 660 PRO A N 1
ATOM 5153 C CA . PRO A 1 660 ? 30.212 25.474 -2.842 1.00 34.56 660 PRO A CA 1
ATOM 5154 C C . PRO A 1 660 ? 31.374 25.863 -1.928 1.00 34.56 660 PRO A C 1
ATOM 5156 O O . PRO A 1 660 ? 31.497 25.349 -0.813 1.00 34.56 660 PRO A O 1
ATOM 5159 N N . ARG A 1 661 ? 32.248 26.751 -2.408 1.00 32.84 661 ARG A N 1
ATOM 5160 C CA . ARG A 1 661 ? 33.186 27.465 -1.543 1.00 32.84 661 ARG A CA 1
ATOM 5161 C C . ARG A 1 661 ? 32.379 28.150 -0.437 1.00 32.84 661 ARG A C 1
ATOM 5163 O O . ARG A 1 661 ? 31.362 28.786 -0.688 1.00 32.84 661 ARG A O 1
ATOM 5170 N N . SER A 1 662 ? 32.834 27.952 0.790 1.00 39.56 662 SER A N 1
ATOM 5171 C CA . SER A 1 662 ? 32.309 28.530 2.020 1.00 39.56 662 SER A CA 1
ATOM 5172 C C . SER A 1 662 ? 32.154 30.050 1.931 1.00 39.56 662 SER A C 1
ATOM 5174 O O . SER A 1 662 ? 33.170 30.736 1.847 1.00 39.56 662 SER A O 1
ATOM 5176 N N . SER A 1 663 ? 30.927 30.571 2.032 1.00 38.84 663 SER A N 1
ATOM 5177 C CA . SER A 1 663 ? 30.684 31.962 2.464 1.00 38.84 663 SER A CA 1
ATOM 5178 C C . SER A 1 663 ? 29.206 32.330 2.681 1.00 38.84 663 SER A C 1
ATOM 5180 O O . SER A 1 663 ? 28.815 33.429 2.330 1.00 38.84 663 SER A O 1
ATOM 5182 N N . VAL A 1 664 ? 28.360 31.494 3.303 1.00 35.31 664 VAL A N 1
ATOM 5183 C CA . VAL A 1 664 ? 27.109 32.004 3.926 1.00 35.31 664 VAL A CA 1
ATOM 5184 C C . VAL A 1 664 ? 26.731 31.157 5.150 1.00 35.31 664 VAL A C 1
ATOM 5186 O O . VAL A 1 664 ? 25.752 30.418 5.157 1.00 35.31 664 VAL A O 1
ATOM 5189 N N . VAL A 1 665 ? 27.528 31.251 6.215 1.00 37.25 665 VAL A N 1
ATOM 5190 C CA . VAL A 1 665 ? 27.118 30.849 7.571 1.00 37.25 665 VAL A CA 1
ATOM 5191 C C . VAL A 1 665 ? 27.156 32.100 8.429 1.00 37.25 665 VAL A C 1
ATOM 5193 O O . VAL A 1 665 ? 28.121 32.336 9.136 1.00 37.25 665 VAL A O 1
ATOM 5196 N N . GLN A 1 666 ? 26.133 32.940 8.291 1.00 37.22 666 GLN A N 1
ATOM 5197 C CA . GLN A 1 666 ? 25.696 33.931 9.278 1.00 37.22 666 GLN A CA 1
ATOM 5198 C C . GLN A 1 666 ? 24.550 34.716 8.643 1.00 37.22 666 GLN A C 1
ATOM 5200 O O . GLN A 1 666 ? 24.795 35.621 7.863 1.00 37.22 666 GLN A O 1
ATOM 5205 N N . MET A 1 667 ? 23.310 34.295 8.909 1.00 32.34 667 MET A N 1
ATOM 5206 C CA . MET A 1 667 ? 22.122 35.147 9.098 1.00 32.34 667 MET A CA 1
ATOM 5207 C C . MET A 1 667 ? 20.857 34.297 8.911 1.00 32.34 667 MET A C 1
ATOM 5209 O O . MET A 1 667 ? 20.275 34.261 7.833 1.00 32.34 667 MET A O 1
ATOM 5213 N N . ARG A 1 668 ? 20.440 33.587 9.967 1.00 30.14 668 ARG A N 1
ATOM 5214 C CA . ARG A 1 668 ? 19.022 33.345 10.317 1.00 30.14 668 ARG A CA 1
ATOM 5215 C C . ARG A 1 668 ? 18.928 32.527 11.605 1.00 30.14 668 ARG A C 1
ATOM 5217 O O . ARG A 1 668 ? 18.599 31.348 11.623 1.00 30.14 668 ARG A O 1
ATOM 5224 N N . ARG A 1 669 ? 19.193 33.201 12.725 1.00 31.97 669 ARG A N 1
ATOM 5225 C CA . ARG A 1 669 ? 18.506 32.910 13.987 1.00 31.97 669 ARG A CA 1
ATOM 5226 C C . ARG A 1 669 ? 17.317 33.863 14.071 1.00 31.97 669 ARG A C 1
ATOM 5228 O O . ARG A 1 669 ? 17.552 35.057 14.219 1.00 31.97 669 ARG A O 1
ATOM 5235 N N . ARG A 1 670 ? 16.089 33.329 13.996 1.00 28.64 670 ARG A N 1
ATOM 5236 C CA . ARG A 1 670 ? 14.945 33.591 14.904 1.00 28.64 670 ARG A CA 1
ATOM 5237 C C . ARG A 1 670 ? 13.580 33.288 14.245 1.00 28.64 670 ARG A C 1
ATOM 5239 O O . ARG A 1 670 ? 13.287 33.778 13.164 1.00 28.64 670 ARG A O 1
ATOM 5246 N N . THR A 1 671 ? 12.758 32.558 15.012 1.00 29.70 671 THR A N 1
ATOM 5247 C CA . THR A 1 671 ? 11.281 32.376 14.989 1.00 29.70 671 THR A CA 1
ATOM 5248 C C . THR A 1 671 ? 10.623 31.163 14.276 1.00 29.70 671 THR A C 1
ATOM 5250 O O . THR A 1 671 ? 10.418 31.141 13.071 1.00 29.70 671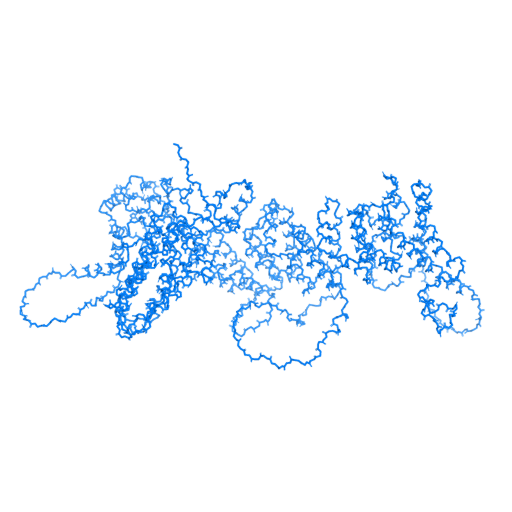 THR A O 1
ATOM 5253 N N . THR A 1 672 ? 10.297 30.164 15.124 1.00 31.61 672 THR A N 1
ATOM 5254 C CA . THR A 1 672 ? 9.003 29.461 15.378 1.00 31.61 672 THR A CA 1
ATOM 5255 C C . THR A 1 672 ? 8.306 28.516 14.364 1.00 31.61 672 THR A C 1
ATOM 5257 O O . THR A 1 672 ? 7.561 28.944 13.494 1.00 31.61 672 THR A O 1
ATOM 5260 N N . HIS A 1 673 ? 8.464 27.208 14.654 1.00 29.44 673 HIS A N 1
ATOM 5261 C CA . HIS A 1 673 ? 7.505 26.076 14.785 1.00 29.44 673 HIS A CA 1
ATOM 5262 C C . HIS A 1 673 ? 6.480 25.685 13.689 1.00 29.44 673 HIS A C 1
ATOM 5264 O O . HIS A 1 673 ? 5.345 26.147 13.702 1.00 29.44 673 HIS A O 1
ATOM 5270 N N . LEU A 1 674 ? 6.809 24.624 12.929 1.00 27.69 674 LEU A N 1
ATOM 5271 C CA . LEU A 1 674 ? 5.885 23.567 12.456 1.00 27.69 674 LEU A CA 1
ATOM 5272 C C . LEU A 1 674 ? 6.625 22.202 12.425 1.00 27.69 674 LEU A C 1
ATOM 5274 O O . LEU A 1 674 ? 7.790 22.177 12.018 1.00 27.69 674 LEU A O 1
ATOM 5278 N N . PRO A 1 675 ? 6.010 21.064 12.818 1.00 29.83 675 PRO A N 1
ATOM 5279 C CA . PRO A 1 675 ? 6.685 19.768 12.831 1.00 29.83 675 PRO A CA 1
ATOM 5280 C C . PRO A 1 675 ? 6.658 19.132 11.435 1.00 29.83 675 PRO A C 1
ATOM 5282 O O . PRO A 1 675 ? 5.634 18.635 10.974 1.00 29.83 675 PRO A O 1
ATOM 5285 N N . SER A 1 676 ? 7.808 19.148 10.762 1.00 28.19 676 SER A N 1
ATOM 5286 C CA . SER A 1 676 ? 8.063 18.338 9.570 1.00 28.19 676 SER A CA 1
ATOM 5287 C C . SER A 1 676 ? 8.743 17.040 10.000 1.00 28.19 676 SER A C 1
ATOM 5289 O O . SER A 1 676 ? 9.757 17.061 10.693 1.00 28.19 676 SER A O 1
ATOM 5291 N N . THR A 1 677 ? 8.155 15.914 9.607 1.00 28.34 677 THR A N 1
ATOM 5292 C CA . THR A 1 677 ? 8.675 14.548 9.763 1.00 28.34 677 THR A CA 1
ATOM 5293 C C . THR A 1 677 ? 10.141 14.441 9.320 1.00 28.34 677 THR A C 1
ATOM 5295 O O . THR A 1 677 ? 10.442 14.856 8.197 1.00 28.34 677 THR A O 1
ATOM 5298 N N . PRO A 1 678 ? 11.051 13.870 10.132 1.00 28.94 678 PRO A N 1
ATOM 5299 C CA . PRO A 1 678 ? 12.448 13.751 9.753 1.00 28.94 678 PRO A CA 1
ATOM 5300 C C . PRO A 1 678 ? 12.614 12.608 8.747 1.00 28.94 678 PRO A C 1
ATOM 5302 O O . PRO A 1 678 ? 12.404 11.436 9.052 1.00 28.94 678 PRO A O 1
ATOM 5305 N N . THR A 1 679 ? 13.008 12.957 7.529 1.00 29.23 679 THR A N 1
ATOM 5306 C CA . THR A 1 679 ? 13.654 12.041 6.590 1.00 29.23 679 THR A CA 1
ATOM 5307 C C . THR A 1 679 ? 14.992 11.606 7.187 1.00 29.23 679 THR A C 1
ATOM 5309 O O . THR A 1 679 ? 15.892 12.436 7.330 1.00 29.23 679 THR A O 1
ATOM 5312 N N . LEU A 1 680 ? 15.117 10.324 7.548 1.00 33.00 680 LEU A N 1
ATOM 5313 C CA . LEU A 1 680 ? 16.387 9.700 7.924 1.00 33.00 680 LEU A CA 1
ATOM 5314 C C . LEU A 1 680 ? 17.356 9.770 6.733 1.00 33.00 680 LEU A C 1
ATOM 5316 O O . LEU A 1 680 ? 17.262 8.990 5.789 1.00 33.00 680 LEU A O 1
ATOM 5320 N N . GLY A 1 681 ? 18.293 10.713 6.779 1.00 27.06 681 GLY A N 1
ATOM 5321 C CA . GLY A 1 681 ? 19.526 10.640 6.007 1.00 27.06 681 GLY A CA 1
ATOM 5322 C C . GLY A 1 681 ? 20.486 9.686 6.712 1.00 27.06 681 GLY A C 1
ATOM 5323 O O . GLY A 1 681 ? 20.823 9.904 7.872 1.00 27.06 681 GLY A O 1
ATOM 5324 N N . SER A 1 682 ? 20.903 8.628 6.021 1.00 29.42 682 SER A N 1
ATOM 5325 C CA . SER A 1 682 ? 21.905 7.675 6.501 1.00 29.42 682 SER A CA 1
ATOM 5326 C C . SER A 1 682 ? 23.294 8.333 6.537 1.00 29.42 682 SER A C 1
ATOM 5328 O O . SER A 1 682 ? 23.795 8.710 5.474 1.00 29.42 682 SER A O 1
ATOM 5330 N N . PRO A 1 683 ? 23.969 8.457 7.697 1.00 30.27 683 PRO A N 1
ATOM 5331 C CA . PRO A 1 683 ? 25.399 8.715 7.725 1.00 30.27 683 PRO A CA 1
ATOM 5332 C C . PRO A 1 683 ? 26.137 7.401 7.450 1.00 30.27 683 PRO A C 1
ATOM 5334 O O . PRO A 1 683 ? 25.862 6.370 8.061 1.00 30.27 683 PRO A O 1
ATOM 5337 N N . ARG A 1 684 ? 27.086 7.439 6.514 1.00 36.12 684 ARG A N 1
ATOM 5338 C CA . ARG A 1 684 ? 28.056 6.362 6.294 1.00 36.12 684 ARG A CA 1
ATOM 5339 C C . ARG A 1 684 ? 28.876 6.146 7.566 1.00 36.12 684 ARG A C 1
ATOM 5341 O O . ARG A 1 684 ? 29.483 7.100 8.047 1.00 36.12 684 ARG A O 1
ATOM 5348 N N . LEU A 1 685 ? 28.971 4.905 8.036 1.00 30.55 685 LEU A N 1
ATOM 5349 C CA . LEU A 1 685 ? 30.021 4.476 8.956 1.00 30.55 685 LEU A CA 1
ATOM 5350 C C . LEU A 1 685 ? 30.610 3.153 8.477 1.00 30.55 685 LEU A C 1
ATOM 5352 O O . LEU A 1 685 ? 29.896 2.193 8.198 1.00 30.55 685 LEU A O 1
ATOM 5356 N N . ALA A 1 686 ? 31.930 3.179 8.346 1.00 32.34 686 ALA A N 1
ATOM 5357 C CA . ALA A 1 686 ? 32.783 2.048 8.066 1.00 32.34 686 ALA A CA 1
ATOM 5358 C C . ALA A 1 686 ? 32.895 1.123 9.292 1.00 32.34 686 ALA A C 1
ATOM 5360 O O . ALA A 1 686 ? 32.845 1.585 10.430 1.00 32.34 686 ALA A O 1
ATOM 5361 N N . ASN A 1 687 ? 33.145 -0.153 8.991 1.00 29.34 687 ASN A N 1
ATOM 5362 C CA . ASN A 1 687 ? 33.627 -1.246 9.841 1.00 29.34 687 ASN A CA 1
ATOM 5363 C C . ASN A 1 687 ? 32.641 -1.949 10.790 1.00 29.34 687 ASN A C 1
ATOM 5365 O O . ASN A 1 687 ? 32.539 -1.642 11.974 1.00 29.34 687 ASN A O 1
ATOM 5369 N N . GLY A 1 688 ? 32.081 -3.047 10.275 1.00 28.08 688 GLY A N 1
ATOM 5370 C CA . GLY A 1 688 ? 31.996 -4.328 10.976 1.00 28.08 688 GLY A CA 1
ATOM 5371 C C . GLY A 1 688 ? 32.682 -5.380 10.101 1.00 28.08 688 GLY A C 1
ATOM 5372 O O . GLY A 1 688 ? 32.374 -5.492 8.919 1.00 28.08 688 GLY A O 1
ATOM 5373 N N . SER A 1 689 ? 33.668 -6.081 10.646 1.00 33.78 689 SER A N 1
ATOM 5374 C CA . SER A 1 689 ? 34.529 -7.046 9.964 1.00 33.78 689 SER A CA 1
ATOM 5375 C C . SER A 1 689 ? 33.776 -8.307 9.517 1.00 33.78 689 SER A C 1
ATOM 5377 O O . SER A 1 689 ? 33.860 -9.346 10.165 1.00 33.78 689 SER A O 1
ATOM 5379 N N . HIS A 1 690 ? 33.088 -8.228 8.383 1.00 34.22 690 HIS A N 1
ATOM 5380 C CA . HIS A 1 690 ? 33.049 -9.329 7.430 1.00 34.22 690 HIS A CA 1
ATOM 5381 C C . HIS A 1 690 ? 33.921 -8.908 6.255 1.00 34.22 690 HIS A C 1
ATOM 5383 O O . HIS A 1 690 ? 33.642 -7.920 5.581 1.00 34.22 690 HIS A O 1
ATOM 5389 N N . VAL A 1 691 ? 35.007 -9.641 6.032 1.00 34.03 691 VAL A N 1
ATOM 5390 C CA . VAL A 1 691 ? 35.728 -9.601 4.762 1.00 34.03 691 VAL A CA 1
ATOM 5391 C C . VAL A 1 691 ? 34.797 -10.243 3.732 1.00 34.03 691 VAL A C 1
ATOM 5393 O O . VAL A 1 691 ? 34.886 -11.432 3.452 1.00 34.03 691 VAL A O 1
ATOM 5396 N N . THR A 1 692 ? 33.826 -9.485 3.228 1.00 36.69 692 THR A N 1
ATOM 5397 C CA . THR A 1 692 ? 33.214 -9.784 1.939 1.00 36.69 692 THR A CA 1
ATOM 5398 C C . THR A 1 692 ? 34.185 -9.267 0.898 1.00 36.69 692 THR A C 1
ATOM 5400 O O . THR A 1 692 ? 34.524 -8.081 0.878 1.00 36.69 692 THR A O 1
ATOM 5403 N N . ASN A 1 693 ? 34.702 -10.176 0.076 1.00 36.12 693 ASN A N 1
ATOM 5404 C CA . ASN A 1 693 ? 35.550 -9.815 -1.047 1.00 36.12 693 ASN A CA 1
ATOM 5405 C C . ASN A 1 693 ? 34.855 -8.698 -1.852 1.00 36.12 693 ASN A C 1
ATOM 5407 O O . ASN A 1 693 ? 33.688 -8.856 -2.209 1.00 36.12 693 ASN A O 1
ATOM 5411 N N . PRO A 1 694 ? 35.536 -7.591 -2.192 1.00 46.88 694 PRO A N 1
ATOM 5412 C CA . PRO A 1 694 ? 34.962 -6.513 -3.004 1.00 46.88 694 PRO A CA 1
ATOM 5413 C C . PRO A 1 694 ? 34.548 -6.949 -4.428 1.00 46.88 694 PRO A C 1
ATOM 5415 O O . PRO A 1 694 ? 34.098 -6.121 -5.212 1.00 46.88 694 PRO A O 1
ATOM 5418 N N . SER A 1 695 ? 34.686 -8.234 -4.774 1.00 52.25 695 SER A N 1
ATOM 5419 C CA . SER A 1 695 ? 34.328 -8.829 -6.062 1.00 52.25 695 SER A CA 1
ATOM 5420 C C . SER A 1 695 ? 32.851 -9.225 -6.206 1.00 52.25 695 SER A C 1
ATOM 5422 O O . SER A 1 695 ? 32.441 -9.536 -7.319 1.00 52.25 695 SER A O 1
ATOM 5424 N N . THR A 1 696 ? 32.041 -9.220 -5.137 1.00 67.88 696 THR A N 1
ATOM 5425 C CA . THR A 1 696 ? 30.631 -9.680 -5.186 1.00 67.88 696 THR A CA 1
ATOM 5426 C C . THR A 1 696 ? 29.580 -8.565 -5.187 1.00 67.88 696 THR A C 1
ATOM 5428 O O . THR A 1 696 ? 28.393 -8.852 -5.352 1.00 67.88 696 THR A O 1
ATOM 5431 N N . GLU A 1 697 ? 29.975 -7.302 -4.999 1.00 81.50 697 GLU A N 1
ATOM 5432 C CA . GLU A 1 697 ? 29.057 -6.153 -5.009 1.00 81.50 697 GLU A CA 1
ATOM 5433 C C . GLU A 1 697 ? 28.926 -5.540 -6.410 1.00 81.50 697 GLU A C 1
ATOM 5435 O O . GLU A 1 697 ? 29.908 -5.346 -7.128 1.00 81.50 697 GLU A O 1
ATOM 5440 N N . LEU A 1 698 ? 27.697 -5.206 -6.805 1.00 84.69 698 LEU A N 1
ATOM 5441 C CA . LEU A 1 698 ? 27.409 -4.559 -8.082 1.00 84.69 698 LEU A CA 1
ATOM 5442 C C . LEU A 1 698 ? 27.736 -3.069 -8.036 1.00 84.69 698 LEU A C 1
ATOM 5444 O O . LEU A 1 698 ? 27.363 -2.340 -7.112 1.00 84.69 698 LEU A O 1
ATOM 5448 N N . SER A 1 699 ? 28.392 -2.592 -9.093 1.00 87.81 699 SER A N 1
ATOM 5449 C CA . SER A 1 699 ? 28.649 -1.167 -9.255 1.00 87.81 699 SER A CA 1
ATOM 5450 C C . SER A 1 699 ? 27.346 -0.405 -9.527 1.00 87.81 699 SER A C 1
ATOM 5452 O O . SER A 1 699 ? 26.390 -0.930 -10.099 1.00 87.81 699 SER A O 1
ATOM 5454 N N . ARG A 1 700 ? 27.311 0.882 -9.160 1.00 88.38 700 ARG A N 1
ATOM 5455 C CA . ARG A 1 700 ? 26.158 1.749 -9.456 1.00 88.38 700 ARG A CA 1
ATOM 5456 C C . ARG A 1 700 ? 25.876 1.843 -10.957 1.00 88.38 700 ARG A C 1
ATOM 5458 O O . ARG A 1 700 ? 24.714 1.872 -11.346 1.00 88.38 700 ARG A O 1
ATOM 5465 N N . ALA A 1 701 ? 26.932 1.893 -11.769 1.00 88.19 701 ALA A N 1
ATOM 5466 C CA . ALA A 1 701 ? 26.812 1.907 -13.221 1.00 88.19 701 ALA A CA 1
ATOM 5467 C C . ALA A 1 701 ? 26.149 0.615 -13.715 1.00 88.19 701 ALA A C 1
ATOM 5469 O O . ALA A 1 701 ? 25.166 0.690 -14.441 1.00 88.19 701 ALA A O 1
ATOM 5470 N N . GLU A 1 702 ? 26.588 -0.547 -13.221 1.00 90.50 702 GLU A N 1
ATOM 5471 C CA . GLU A 1 702 ? 26.011 -1.844 -13.596 1.00 90.50 702 GLU A CA 1
ATOM 5472 C C . GLU A 1 702 ? 24.530 -1.954 -13.200 1.00 90.50 702 GLU A C 1
ATOM 5474 O O . GLU A 1 702 ? 23.704 -2.355 -14.015 1.00 90.50 702 GLU A O 1
ATOM 5479 N N . MET A 1 703 ? 24.145 -1.501 -11.999 1.00 90.44 703 MET A N 1
ATOM 5480 C CA . MET A 1 703 ? 22.726 -1.436 -11.609 1.00 90.44 703 MET A CA 1
ATOM 5481 C C . MET A 1 703 ? 21.904 -0.530 -12.541 1.00 90.44 703 MET A C 1
ATOM 5483 O O . MET A 1 703 ? 20.751 -0.838 -12.854 1.00 90.44 703 MET A O 1
ATOM 5487 N N . GLY A 1 704 ? 22.493 0.584 -12.989 1.00 91.44 704 GLY A N 1
ATOM 5488 C CA . GLY A 1 704 ? 21.895 1.492 -13.966 1.00 91.44 704 GLY A CA 1
ATOM 5489 C C . GLY A 1 704 ? 21.696 0.842 -15.334 1.00 91.44 704 GLY A C 1
ATOM 5490 O O . GLY A 1 704 ? 20.613 0.968 -15.902 1.00 91.44 704 GLY A O 1
ATOM 5491 N N . ILE A 1 705 ? 22.699 0.109 -15.822 1.00 93.19 705 ILE A N 1
ATOM 5492 C CA . ILE A 1 705 ? 22.666 -0.597 -17.111 1.00 93.19 705 ILE A CA 1
ATOM 5493 C C . ILE A 1 705 ? 21.605 -1.694 -17.089 1.00 93.19 705 ILE A C 1
ATOM 5495 O O . ILE A 1 705 ? 20.704 -1.672 -17.919 1.00 93.19 705 ILE A O 1
ATOM 5499 N N . ARG A 1 706 ? 21.605 -2.566 -16.077 1.00 93.44 706 ARG A N 1
ATOM 5500 C CA . ARG A 1 706 ? 20.584 -3.619 -15.928 1.00 93.44 706 ARG A CA 1
ATOM 5501 C C . ARG A 1 706 ? 19.163 -3.058 -15.770 1.00 93.44 706 ARG A C 1
ATOM 5503 O O . ARG A 1 706 ? 18.188 -3.645 -16.235 1.00 93.44 706 ARG A O 1
ATOM 5510 N N . SER A 1 707 ? 19.023 -1.895 -15.128 1.00 93.44 707 SER A N 1
ATOM 5511 C CA . SER A 1 707 ? 17.735 -1.189 -15.051 1.00 93.44 707 SER A CA 1
ATOM 5512 C C . SER A 1 707 ? 17.306 -0.616 -16.405 1.00 93.44 707 SER A C 1
ATOM 5514 O O . SER A 1 707 ? 16.113 -0.615 -16.714 1.00 93.44 707 SER A O 1
ATOM 5516 N N . LEU A 1 708 ? 18.258 -0.127 -17.207 1.00 94.69 708 LEU A N 1
ATOM 5517 C CA . LEU A 1 708 ? 18.019 0.342 -18.571 1.00 94.69 708 LEU A CA 1
ATOM 5518 C C . LEU A 1 708 ? 17.666 -0.820 -19.507 1.00 94.69 708 LEU A C 1
ATOM 5520 O O . LEU A 1 708 ? 16.751 -0.655 -20.305 1.00 94.69 708 LEU A O 1
ATOM 5524 N N . GLU A 1 709 ? 18.310 -1.982 -19.381 1.00 94.31 709 GLU A N 1
ATOM 5525 C CA . GLU A 1 709 ? 17.951 -3.219 -20.095 1.00 94.31 709 GLU A CA 1
ATOM 5526 C C . GLU A 1 709 ? 16.494 -3.588 -19.810 1.00 94.31 709 GLU A C 1
ATOM 5528 O O . GLU A 1 709 ? 15.662 -3.578 -20.714 1.00 94.31 709 GLU A O 1
ATOM 5533 N N . MET A 1 710 ? 16.143 -3.751 -18.528 1.00 94.62 710 MET A N 1
ATOM 5534 C CA . MET A 1 710 ? 14.771 -4.045 -18.106 1.00 94.62 710 MET A CA 1
ATOM 5535 C C . MET A 1 710 ? 13.766 -3.011 -18.641 1.00 94.62 710 MET A C 1
ATOM 5537 O O . MET A 1 710 ? 12.663 -3.364 -19.061 1.00 94.62 710 MET A O 1
ATOM 5541 N N . PHE A 1 711 ? 14.110 -1.722 -18.607 1.00 93.56 711 PHE A N 1
ATOM 5542 C CA . PHE A 1 711 ? 13.224 -0.673 -19.102 1.00 93.56 711 PHE A CA 1
ATOM 5543 C C . PHE A 1 711 ? 13.097 -0.687 -20.631 1.00 93.56 711 PHE A C 1
ATOM 5545 O O . PHE A 1 711 ? 11.998 -0.493 -21.149 1.00 93.56 711 PHE A O 1
ATOM 5552 N N . THR A 1 712 ? 14.188 -0.971 -21.342 1.00 93.31 712 THR A N 1
ATOM 5553 C CA . THR A 1 712 ? 14.212 -1.132 -22.800 1.00 93.31 712 THR A CA 1
ATOM 5554 C C . THR A 1 712 ? 13.351 -2.315 -23.221 1.00 93.31 712 THR A C 1
ATOM 5556 O O . THR A 1 712 ? 12.550 -2.159 -24.137 1.00 93.31 712 THR A O 1
ATOM 5559 N N . ASP A 1 713 ? 13.422 -3.441 -22.511 1.00 91.69 713 ASP A N 1
ATOM 5560 C CA . ASP A 1 713 ? 12.579 -4.615 -22.764 1.00 91.69 713 ASP A CA 1
ATOM 5561 C C . ASP A 1 713 ? 11.094 -4.316 -22.560 1.00 91.69 713 ASP A C 1
ATOM 5563 O O . ASP A 1 713 ? 10.256 -4.775 -23.327 1.00 91.69 713 ASP A O 1
ATOM 5567 N N . LEU A 1 714 ? 10.746 -3.524 -21.540 1.00 91.06 714 LEU A N 1
ATOM 5568 C CA . LEU A 1 714 ? 9.360 -3.096 -21.328 1.00 91.06 714 LEU A CA 1
ATOM 5569 C C . LEU A 1 714 ? 8.879 -2.146 -22.439 1.00 91.06 714 LEU A C 1
ATOM 5571 O O . LEU A 1 714 ? 7.725 -2.226 -22.851 1.00 91.06 714 LEU A O 1
ATOM 5575 N N . LEU A 1 715 ? 9.734 -1.236 -22.919 1.00 90.75 715 LEU A N 1
ATOM 5576 C CA . LEU A 1 715 ? 9.405 -0.302 -24.007 1.00 90.75 715 LEU A CA 1
ATOM 5577 C C . LEU A 1 715 ? 9.344 -0.984 -25.381 1.00 90.75 715 LEU A C 1
ATOM 5579 O O . LEU A 1 715 ? 8.570 -0.564 -26.245 1.00 90.75 715 LEU A O 1
ATOM 5583 N N . CYS A 1 716 ? 10.160 -2.016 -25.575 1.00 88.56 716 CYS A N 1
ATOM 5584 C CA . CYS A 1 716 ? 10.254 -2.808 -26.795 1.00 88.56 716 CYS A CA 1
ATOM 5585 C C . CYS A 1 716 ? 9.438 -4.104 -26.709 1.00 88.56 716 CYS A C 1
ATOM 5587 O O . CYS A 1 716 ? 9.703 -5.023 -27.470 1.00 88.56 716 CYS A O 1
ATOM 5589 N N . ASP A 1 717 ? 8.445 -4.179 -25.820 1.00 84.25 717 ASP A N 1
ATOM 5590 C CA . ASP A 1 717 ? 7.507 -5.301 -25.775 1.00 84.25 717 ASP A CA 1
ATOM 5591 C C . ASP A 1 717 ? 6.682 -5.330 -27.079 1.00 84.25 717 ASP A C 1
ATOM 5593 O O . ASP A 1 717 ? 6.162 -4.295 -27.523 1.00 84.25 717 ASP A O 1
ATOM 5597 N N . GLY A 1 718 ? 6.614 -6.491 -27.734 1.00 73.69 718 GLY A N 1
ATOM 5598 C CA . GLY A 1 718 ? 5.936 -6.672 -29.022 1.00 73.69 718 GLY A CA 1
ATOM 5599 C C . GLY A 1 718 ? 4.415 -6.543 -28.916 1.00 73.69 718 GLY A C 1
ATOM 5600 O O . GLY A 1 718 ? 3.766 -6.051 -29.838 1.00 73.69 718 GLY A O 1
ATOM 5601 N N . ASP A 1 719 ? 3.858 -6.889 -27.754 1.00 74.75 719 ASP A N 1
ATOM 5602 C CA . ASP A 1 719 ? 2.415 -7.049 -27.558 1.00 74.75 719 ASP A CA 1
ATOM 5603 C C . ASP A 1 719 ? 1.658 -5.718 -27.400 1.00 74.75 719 ASP A C 1
ATOM 5605 O O . ASP A 1 719 ? 0.441 -5.653 -27.596 1.00 74.75 719 ASP A O 1
ATOM 5609 N N . SER A 1 720 ? 2.338 -4.627 -27.015 1.00 78.25 720 SER A N 1
ATOM 5610 C CA . SER A 1 720 ? 1.671 -3.353 -26.720 1.00 78.25 720 SER A CA 1
ATOM 5611 C C . SER A 1 720 ? 2.520 -2.116 -26.994 1.00 78.25 720 SER A C 1
ATOM 5613 O O . SER A 1 720 ? 3.584 -1.909 -26.421 1.00 78.25 720 SER A O 1
ATOM 5615 N N . THR A 1 721 ? 1.962 -1.183 -27.768 1.00 84.69 721 THR A N 1
ATOM 5616 C CA . THR A 1 721 ? 2.560 0.145 -28.013 1.00 84.69 721 THR A CA 1
ATOM 5617 C C . THR A 1 721 ? 2.108 1.213 -27.010 1.00 84.69 721 THR A C 1
ATOM 5619 O O . THR A 1 721 ? 2.535 2.368 -27.088 1.00 84.69 721 THR A O 1
ATOM 5622 N N . ALA A 1 722 ? 1.233 0.871 -26.056 1.00 86.25 722 ALA A N 1
ATOM 5623 C CA . ALA A 1 722 ? 0.655 1.843 -25.125 1.00 86.25 722 ALA A CA 1
ATOM 5624 C C . ALA A 1 722 ? 1.718 2.481 -24.217 1.00 86.25 722 ALA A C 1
ATOM 5626 O O . ALA A 1 722 ? 1.690 3.693 -23.977 1.00 86.25 722 ALA A O 1
ATOM 5627 N N . LEU A 1 723 ? 2.674 1.676 -23.741 1.00 87.44 723 LEU A N 1
ATOM 5628 C CA . LEU A 1 723 ? 3.771 2.167 -22.914 1.00 87.44 723 LEU A CA 1
ATOM 5629 C C . LEU A 1 723 ? 4.711 3.076 -23.713 1.00 87.44 723 LEU A C 1
ATOM 5631 O O . LEU A 1 723 ? 5.052 4.155 -23.232 1.00 87.44 723 LEU A O 1
ATOM 5635 N N . LEU A 1 724 ? 5.048 2.692 -24.947 1.00 90.50 724 LEU A N 1
ATOM 5636 C CA . LEU A 1 724 ? 5.888 3.478 -25.853 1.00 90.50 724 LEU A CA 1
ATOM 5637 C C . LEU A 1 724 ? 5.288 4.868 -26.127 1.00 90.50 724 LEU A C 1
ATOM 5639 O O . LEU A 1 724 ? 5.962 5.883 -25.962 1.00 90.50 724 LEU A O 1
ATOM 5643 N N . LYS A 1 725 ? 3.983 4.942 -26.429 1.00 89.81 725 LYS A N 1
ATOM 5644 C CA . LYS A 1 725 ? 3.287 6.226 -26.642 1.00 89.81 725 LYS A CA 1
ATOM 5645 C C . LYS A 1 725 ? 3.303 7.113 -25.396 1.00 89.81 725 LYS A C 1
ATOM 5647 O O . LYS A 1 725 ? 3.484 8.331 -25.476 1.00 89.81 725 LYS A O 1
ATOM 5652 N N . LYS A 1 726 ? 3.126 6.506 -24.222 1.00 90.44 726 LYS A N 1
ATOM 5653 C CA . LYS A 1 726 ? 3.198 7.214 -22.940 1.00 90.44 726 LYS A CA 1
ATOM 5654 C C . LYS A 1 726 ? 4.617 7.686 -22.626 1.00 90.44 726 LYS A C 1
ATOM 5656 O O . LYS A 1 726 ? 4.785 8.769 -22.072 1.00 90.44 726 LYS A O 1
ATOM 5661 N N . PHE A 1 727 ? 5.628 6.904 -22.992 1.00 93.06 727 PHE A N 1
ATOM 5662 C CA . PHE A 1 727 ? 7.031 7.277 -22.870 1.00 93.06 727 PHE A CA 1
ATOM 5663 C C . PHE A 1 727 ? 7.361 8.489 -23.745 1.00 93.06 727 PHE A C 1
ATOM 5665 O O . PHE A 1 727 ? 7.821 9.494 -23.207 1.00 93.06 727 PHE A O 1
ATOM 5672 N N . ALA A 1 728 ? 7.018 8.448 -25.037 1.00 89.56 728 ALA A N 1
ATOM 5673 C CA . ALA A 1 728 ? 7.284 9.525 -25.997 1.00 89.56 728 ALA A CA 1
ATOM 5674 C C . ALA A 1 728 ? 6.664 10.876 -25.594 1.00 89.56 728 ALA A C 1
ATOM 5676 O O . ALA A 1 728 ? 7.205 11.936 -25.890 1.00 89.56 728 ALA A O 1
ATOM 5677 N N . THR A 1 729 ? 5.527 10.850 -24.893 1.00 91.06 729 THR A N 1
ATOM 5678 C CA . THR A 1 729 ? 4.873 12.063 -24.368 1.00 91.06 729 THR A CA 1
ATOM 5679 C C . THR A 1 729 ? 5.426 12.522 -23.017 1.00 91.06 729 THR A C 1
ATOM 5681 O O . THR A 1 729 ? 5.255 13.681 -22.644 1.00 91.06 729 THR A O 1
ATOM 5684 N N . THR A 1 730 ? 6.076 11.635 -22.260 1.00 93.12 730 THR A N 1
ATOM 5685 C CA . THR A 1 730 ? 6.555 11.914 -20.897 1.00 93.12 730 THR A CA 1
ATOM 5686 C C . THR A 1 730 ? 8.033 12.312 -20.862 1.00 93.12 730 THR A C 1
ATOM 5688 O O . THR A 1 730 ? 8.420 13.139 -20.032 1.00 93.12 730 THR A O 1
ATOM 5691 N N . VAL A 1 731 ? 8.858 11.711 -21.720 1.00 92.06 731 VAL A N 1
ATOM 5692 C CA . VAL A 1 731 ? 10.321 11.837 -21.742 1.00 92.06 731 VAL A CA 1
ATOM 5693 C C . VAL A 1 731 ? 10.744 12.551 -23.018 1.00 92.06 731 VAL A C 1
ATOM 5695 O O . VAL A 1 731 ? 10.189 12.318 -24.084 1.00 92.06 731 VAL A O 1
ATOM 5698 N N . THR A 1 732 ? 11.720 13.451 -22.914 1.00 90.69 732 THR A N 1
ATOM 5699 C CA . THR A 1 732 ? 12.200 14.212 -24.072 1.00 90.69 732 THR A CA 1
ATOM 5700 C C . THR A 1 732 ? 13.156 13.374 -24.919 1.00 90.69 732 THR A C 1
ATOM 5702 O O . THR A 1 732 ? 13.989 12.645 -24.382 1.00 90.69 732 THR A O 1
ATOM 5705 N N . ASN A 1 733 ? 13.129 13.557 -26.243 1.00 89.81 733 ASN A N 1
ATOM 5706 C CA . ASN A 1 733 ? 14.073 12.901 -27.164 1.00 89.81 733 ASN A CA 1
ATOM 5707 C C . ASN A 1 733 ? 15.540 13.169 -26.788 1.00 89.81 733 ASN A C 1
ATOM 5709 O O . ASN A 1 733 ? 16.402 12.318 -26.984 1.00 89.81 733 ASN A O 1
ATOM 5713 N N . ARG A 1 734 ? 15.819 14.336 -26.185 1.00 89.44 734 ARG A N 1
ATOM 5714 C CA . ARG A 1 734 ? 17.151 14.692 -25.677 1.00 89.44 734 ARG A CA 1
ATOM 5715 C C . ARG A 1 734 ? 17.678 13.675 -24.668 1.00 89.44 734 ARG A C 1
ATOM 5717 O O . ARG A 1 734 ? 18.861 13.372 -24.722 1.00 89.44 734 ARG A O 1
ATOM 5724 N N . TRP A 1 735 ? 16.829 13.145 -23.785 1.00 93.25 735 TRP A N 1
ATOM 5725 C CA . TRP A 1 735 ? 17.251 12.165 -22.783 1.00 93.25 735 TRP A CA 1
ATOM 5726 C C . TRP A 1 735 ? 17.777 10.881 -23.434 1.00 93.25 735 TRP A C 1
ATOM 5728 O O . TRP A 1 735 ? 18.867 10.439 -23.092 1.00 93.25 735 TRP A O 1
ATOM 5738 N N . VAL A 1 736 ? 17.061 10.338 -24.426 1.00 90.56 736 VAL A N 1
ATOM 5739 C CA . VAL A 1 736 ? 17.500 9.121 -25.132 1.00 90.56 736 VAL A CA 1
ATOM 5740 C C . VAL A 1 736 ? 18.782 9.384 -25.931 1.00 90.56 736 VAL A C 1
ATOM 5742 O O . VAL A 1 736 ? 19.689 8.562 -25.935 1.00 90.56 736 VAL A O 1
ATOM 5745 N N . LEU A 1 737 ? 18.909 10.570 -26.536 1.00 90.31 737 LEU A N 1
ATOM 5746 C CA . LEU A 1 737 ? 20.125 10.985 -27.243 1.00 90.31 737 LEU A CA 1
ATOM 5747 C C . LEU A 1 737 ? 21.338 11.153 -26.311 1.00 90.31 737 LEU A C 1
ATOM 5749 O O . LEU A 1 737 ? 22.465 10.953 -26.753 1.00 90.31 737 LEU A O 1
ATOM 5753 N N . HIS A 1 738 ? 21.138 11.511 -25.036 1.00 90.00 738 HIS A N 1
ATOM 5754 C CA . HIS A 1 738 ? 22.236 11.600 -24.064 1.00 90.00 738 HIS A CA 1
ATOM 5755 C C . HIS A 1 738 ? 22.823 10.225 -23.724 1.00 90.00 738 HIS A C 1
ATOM 5757 O O . HIS A 1 738 ? 24.018 10.149 -23.464 1.00 90.00 738 HIS A O 1
ATOM 5763 N N . LEU A 1 739 ? 22.033 9.145 -23.796 1.00 90.00 739 LEU A N 1
ATOM 5764 C CA . LEU A 1 739 ? 22.539 7.780 -23.589 1.00 90.00 739 LEU A CA 1
ATOM 5765 C C . LEU A 1 739 ? 23.597 7.390 -24.634 1.00 90.00 739 LEU A C 1
ATOM 5767 O O . LEU A 1 739 ? 24.491 6.610 -24.339 1.00 90.00 739 LEU A O 1
ATOM 5771 N N . LEU A 1 740 ? 23.544 7.976 -25.836 1.00 88.94 740 LEU A N 1
ATOM 5772 C CA . LEU A 1 740 ? 24.526 7.732 -26.901 1.00 88.94 740 LEU A CA 1
ATOM 5773 C C . LEU A 1 740 ? 25.892 8.388 -26.639 1.00 88.94 740 LEU A C 1
ATOM 5775 O O . LEU A 1 740 ? 26.834 8.164 -27.395 1.00 88.94 740 LEU A O 1
ATOM 5779 N N . ALA A 1 741 ? 25.990 9.255 -25.629 1.00 87.31 741 ALA A N 1
ATOM 5780 C CA . ALA A 1 741 ? 27.240 9.896 -25.231 1.00 87.31 741 ALA A CA 1
ATOM 5781 C C . ALA A 1 741 ? 27.983 9.123 -24.126 1.00 87.31 741 ALA A C 1
ATOM 5783 O O . ALA A 1 741 ? 29.061 9.555 -23.722 1.00 87.31 741 ALA A O 1
ATOM 5784 N N . GLU A 1 742 ? 27.410 8.025 -23.629 1.00 87.94 742 GLU A N 1
ATOM 5785 C CA . GLU A 1 742 ? 28.013 7.183 -22.596 1.00 87.94 742 GLU A CA 1
ATOM 5786 C C . GLU A 1 742 ? 29.153 6.320 -23.157 1.00 87.94 742 GLU A C 1
ATOM 5788 O O . GLU A 1 742 ? 29.178 5.972 -24.337 1.00 87.94 742 GLU A O 1
ATOM 5793 N N . SER A 1 743 ? 30.105 5.968 -22.289 1.00 85.12 743 SER A N 1
ATOM 5794 C CA . SER A 1 743 ? 31.305 5.208 -22.669 1.00 85.12 743 SER A CA 1
ATOM 5795 C C . SER A 1 743 ? 31.096 3.690 -22.722 1.00 85.12 743 SER A C 1
ATOM 5797 O O . SER A 1 743 ? 31.996 2.985 -23.165 1.00 85.12 743 SER A O 1
ATOM 5799 N N . ASP A 1 744 ? 29.969 3.169 -22.225 1.00 87.19 744 ASP A N 1
ATOM 5800 C CA . ASP A 1 744 ? 29.665 1.730 -22.251 1.00 87.19 744 ASP A CA 1
ATOM 5801 C C . ASP A 1 744 ? 28.834 1.393 -23.509 1.00 87.19 744 ASP A C 1
ATOM 5803 O O . ASP A 1 744 ? 27.736 1.946 -23.669 1.00 87.19 744 ASP A O 1
ATOM 5807 N N . PRO A 1 745 ? 29.300 0.477 -24.387 1.00 88.25 745 PRO A N 1
ATOM 5808 C CA . PRO A 1 745 ? 28.594 0.115 -25.619 1.00 88.25 745 PRO A CA 1
ATOM 5809 C C . PRO A 1 745 ? 27.180 -0.416 -25.365 1.00 88.25 745 PRO A C 1
ATOM 5811 O O . PRO A 1 745 ? 26.280 -0.154 -26.164 1.00 88.25 745 PRO A O 1
ATOM 5814 N N . ARG A 1 746 ? 26.934 -1.095 -24.232 1.00 90.62 746 ARG A N 1
ATOM 5815 C CA . ARG A 1 746 ? 25.602 -1.623 -23.888 1.00 90.62 746 ARG A CA 1
ATOM 5816 C C . ARG A 1 746 ? 24.580 -0.498 -23.787 1.00 90.62 746 ARG A C 1
ATOM 5818 O O . ARG A 1 746 ? 23.469 -0.615 -24.298 1.00 90.62 746 ARG A O 1
ATOM 5825 N N . VAL A 1 747 ? 24.963 0.627 -23.184 1.00 92.06 747 VAL A N 1
ATOM 5826 C CA . VAL A 1 747 ? 24.083 1.794 -23.039 1.00 92.06 747 VAL A CA 1
ATOM 5827 C C . VAL A 1 747 ? 23.773 2.419 -24.397 1.00 92.06 747 VAL A C 1
ATOM 5829 O O . VAL A 1 747 ? 22.622 2.779 -24.655 1.00 92.06 747 VAL A O 1
ATOM 5832 N N . VAL A 1 748 ? 24.770 2.499 -25.283 1.00 92.62 748 VAL A N 1
ATOM 5833 C CA . VAL A 1 748 ? 24.610 3.036 -26.642 1.00 92.62 748 VAL A CA 1
ATOM 5834 C C . VAL A 1 748 ? 23.680 2.147 -27.470 1.00 92.62 748 VAL A C 1
ATOM 5836 O O . VAL A 1 748 ? 22.764 2.662 -28.116 1.00 92.62 748 VAL A O 1
ATOM 5839 N N . VAL A 1 749 ? 23.841 0.821 -27.407 1.00 93.06 749 VAL A N 1
ATOM 5840 C CA . VAL A 1 749 ? 22.962 -0.146 -28.088 1.00 93.06 749 VAL A CA 1
ATOM 5841 C C . VAL A 1 749 ? 21.526 -0.042 -27.570 1.00 93.06 749 VAL A C 1
ATOM 5843 O O . VAL A 1 749 ? 20.602 0.109 -28.371 1.00 93.06 749 VAL A O 1
ATOM 5846 N N . LEU A 1 750 ? 21.317 -0.033 -26.249 1.00 93.69 750 LEU A N 1
ATOM 5847 C CA . LEU A 1 750 ? 19.986 0.101 -25.639 1.00 93.69 750 LEU A CA 1
ATOM 5848 C C . LEU A 1 750 ? 19.325 1.441 -25.991 1.00 93.69 750 LEU A C 1
ATOM 5850 O O . LEU A 1 750 ? 18.154 1.479 -26.372 1.00 93.69 750 LEU A O 1
ATOM 5854 N N . GLY A 1 751 ? 20.078 2.542 -25.932 1.00 93.69 751 GLY A N 1
ATOM 5855 C CA . GLY A 1 751 ? 19.606 3.865 -26.342 1.00 93.69 751 GLY A CA 1
ATOM 5856 C C . GLY A 1 751 ? 19.193 3.896 -27.815 1.00 93.69 751 GLY A C 1
ATOM 5857 O O . GLY A 1 751 ? 18.111 4.385 -28.145 1.00 93.69 751 GLY A O 1
ATOM 5858 N N . THR A 1 752 ? 20.004 3.306 -28.696 1.00 94.38 752 THR A N 1
ATOM 5859 C CA . THR A 1 752 ? 19.713 3.220 -30.137 1.00 94.38 752 THR A CA 1
ATOM 5860 C C . THR A 1 752 ? 18.495 2.332 -30.406 1.00 94.38 752 THR A C 1
ATOM 5862 O O . THR A 1 752 ? 17.638 2.706 -31.208 1.00 94.38 752 THR A O 1
ATOM 5865 N N . LYS A 1 753 ? 18.341 1.220 -29.674 1.00 94.00 753 LYS A N 1
ATOM 5866 C CA . LYS A 1 753 ? 17.166 0.332 -29.729 1.00 94.00 753 LYS A CA 1
ATOM 5867 C C . LYS A 1 753 ? 15.875 1.078 -29.371 1.00 94.00 753 LYS A C 1
ATOM 5869 O O . LYS A 1 753 ? 14.892 0.980 -30.107 1.00 94.00 753 LYS A O 1
ATOM 5874 N N . ILE A 1 754 ? 15.887 1.887 -28.304 1.00 94.00 754 ILE A N 1
ATOM 5875 C CA . ILE A 1 754 ? 14.743 2.737 -27.921 1.00 94.00 754 ILE A CA 1
ATOM 5876 C C . ILE A 1 754 ? 14.424 3.755 -29.026 1.00 94.00 754 ILE A C 1
ATOM 5878 O O . ILE A 1 754 ? 13.256 3.923 -29.381 1.00 94.00 754 ILE A O 1
ATOM 5882 N N . ILE A 1 755 ? 15.436 4.435 -29.584 1.00 93.69 755 ILE A N 1
ATOM 5883 C CA . ILE A 1 755 ? 15.236 5.417 -30.665 1.00 93.69 755 ILE A CA 1
ATOM 5884 C C . ILE A 1 755 ? 14.609 4.749 -31.885 1.00 93.69 755 ILE A C 1
ATOM 5886 O O . ILE A 1 755 ? 13.629 5.262 -32.420 1.00 93.69 755 ILE A O 1
ATOM 5890 N N . ALA A 1 756 ? 15.135 3.601 -32.301 1.00 92.88 756 ALA A N 1
ATOM 5891 C CA . ALA A 1 756 ? 14.633 2.883 -33.459 1.00 92.88 756 ALA A CA 1
ATOM 5892 C C . ALA A 1 756 ? 13.175 2.446 -33.267 1.00 92.88 756 ALA A C 1
ATOM 5894 O O . ALA A 1 756 ? 12.340 2.710 -34.132 1.00 92.88 756 ALA A O 1
ATOM 5895 N N . ARG A 1 757 ? 12.827 1.902 -32.091 1.00 92.25 757 ARG A N 1
ATOM 5896 C CA . ARG A 1 757 ? 11.437 1.576 -31.732 1.00 92.25 757 ARG A CA 1
ATOM 5897 C C . ARG A 1 757 ? 10.529 2.814 -31.781 1.00 92.25 757 ARG A C 1
ATOM 5899 O O . ARG A 1 757 ? 9.412 2.725 -32.284 1.00 92.25 757 ARG A O 1
ATOM 5906 N N . LEU A 1 758 ? 10.989 3.976 -31.308 1.00 91.19 758 LEU A N 1
ATOM 5907 C CA . LEU A 1 758 ? 10.222 5.229 -31.365 1.00 91.19 758 LEU A CA 1
ATOM 5908 C C . LEU A 1 758 ? 10.004 5.721 -32.800 1.00 91.19 758 LEU A C 1
ATOM 5910 O O . LEU A 1 758 ? 8.878 6.066 -33.154 1.00 91.19 758 LEU A O 1
ATOM 5914 N N . VAL A 1 759 ? 11.060 5.745 -33.615 1.00 90.88 759 VAL A N 1
ATOM 5915 C CA . VAL A 1 759 ? 11.011 6.223 -35.006 1.00 90.88 759 VAL A CA 1
ATOM 5916 C C . VAL A 1 759 ? 10.105 5.333 -35.853 1.00 90.88 759 VAL A C 1
ATOM 5918 O O . VAL A 1 759 ? 9.206 5.843 -36.521 1.00 90.88 759 VAL A O 1
ATOM 5921 N N . VAL A 1 760 ? 10.283 4.011 -35.770 1.00 89.81 760 VAL A N 1
ATOM 5922 C CA . VAL A 1 760 ? 9.524 3.052 -36.583 1.00 89.81 760 VAL A CA 1
ATOM 5923 C C . VAL A 1 760 ? 8.042 3.040 -36.197 1.00 89.81 760 VAL A C 1
ATOM 5925 O O . VAL A 1 760 ? 7.183 3.094 -37.075 1.00 89.81 760 VAL A O 1
ATOM 5928 N N . MET A 1 761 ? 7.712 3.046 -34.899 1.00 90.06 761 MET A N 1
ATOM 5929 C CA . MET A 1 761 ? 6.322 2.865 -34.451 1.00 90.06 761 MET A CA 1
ATOM 5930 C C . MET A 1 761 ? 5.475 4.138 -34.436 1.00 90.06 761 MET A C 1
ATOM 5932 O O . MET A 1 761 ? 4.253 4.053 -34.571 1.00 90.06 761 MET A O 1
ATOM 5936 N N . HIS A 1 762 ? 6.075 5.315 -34.235 1.00 86.88 762 HIS A N 1
ATOM 5937 C CA . HIS A 1 762 ? 5.329 6.579 -34.259 1.00 86.88 762 HIS A CA 1
ATOM 5938 C C . HIS A 1 762 ? 5.178 7.172 -35.665 1.00 86.88 762 HIS A C 1
ATOM 5940 O O . HIS A 1 762 ? 4.335 8.050 -35.859 1.00 86.88 762 HIS A O 1
ATOM 5946 N N . GLY A 1 763 ? 5.947 6.685 -36.641 1.00 83.56 763 GLY A N 1
ATOM 5947 C CA . GLY A 1 763 ? 5.788 7.045 -38.045 1.00 83.56 763 GLY A CA 1
ATOM 5948 C C . GLY A 1 763 ? 6.354 8.426 -38.422 1.00 83.56 763 GLY A C 1
ATOM 5949 O O . GLY A 1 763 ? 7.167 9.008 -37.695 1.00 83.56 763 GLY A O 1
ATOM 5950 N N . PRO A 1 764 ? 5.949 8.966 -39.588 1.00 82.56 764 PRO A N 1
ATOM 5951 C CA . PRO A 1 764 ? 6.637 10.083 -40.242 1.00 82.56 764 PRO A CA 1
ATOM 5952 C C . PRO A 1 764 ? 6.544 11.413 -39.480 1.00 82.56 764 PRO A C 1
ATOM 5954 O O . PRO A 1 764 ? 7.500 12.187 -39.505 1.00 82.56 764 PRO A O 1
ATOM 5957 N N . ASP A 1 765 ? 5.452 11.672 -38.755 1.00 84.06 765 ASP A N 1
ATOM 5958 C CA . ASP A 1 765 ? 5.272 12.926 -38.006 1.00 84.06 765 ASP A CA 1
ATOM 5959 C C . ASP A 1 765 ? 6.258 13.049 -36.840 1.00 84.06 765 ASP A C 1
ATOM 5961 O O . ASP A 1 765 ? 6.878 14.097 -36.626 1.00 84.06 765 ASP A O 1
ATOM 5965 N N . TYR A 1 766 ? 6.442 11.954 -36.099 1.00 88.19 766 TYR A N 1
ATOM 5966 C CA . TYR A 1 766 ? 7.457 11.887 -35.054 1.00 88.19 766 TYR A CA 1
ATOM 5967 C C . TYR A 1 766 ? 8.857 11.977 -35.658 1.00 88.19 766 TYR A C 1
ATOM 5969 O O . TYR A 1 766 ? 9.706 12.690 -35.123 1.00 88.19 766 TYR A O 1
ATOM 5977 N N . ASN A 1 767 ? 9.083 11.322 -36.799 1.00 86.69 767 ASN A N 1
ATOM 5978 C CA . ASN A 1 767 ? 10.366 11.352 -37.488 1.00 86.69 767 ASN A CA 1
ATOM 5979 C C . ASN A 1 767 ? 10.767 12.771 -37.921 1.00 86.69 767 ASN A C 1
ATOM 5981 O O . ASN A 1 767 ? 11.886 13.202 -37.652 1.00 86.69 767 ASN A O 1
ATOM 5985 N N . LYS A 1 768 ? 9.835 13.542 -38.500 1.00 87.06 768 LYS A N 1
ATOM 5986 C CA . LYS A 1 768 ? 10.062 14.950 -38.856 1.00 87.06 768 LYS A CA 1
ATOM 5987 C C . LYS A 1 768 ? 10.412 15.788 -37.626 1.00 87.06 768 LYS A C 1
ATOM 5989 O O . LYS A 1 768 ? 11.329 16.601 -37.657 1.00 87.06 768 LYS A O 1
ATOM 5994 N N . HIS A 1 769 ? 9.722 15.563 -36.507 1.00 87.81 769 HIS A N 1
ATOM 5995 C CA . HIS A 1 769 ? 10.054 16.235 -35.251 1.00 87.81 769 HIS A CA 1
ATOM 5996 C C . HIS A 1 769 ? 11.449 15.851 -34.728 1.00 87.81 769 HIS A C 1
ATOM 5998 O O . HIS A 1 769 ? 12.196 16.726 -34.282 1.00 87.81 769 HIS A O 1
ATOM 6004 N N . PHE A 1 770 ? 11.794 14.564 -34.792 1.00 90.69 770 PHE A N 1
ATOM 6005 C CA . PHE A 1 770 ? 13.074 14.033 -34.337 1.00 90.69 770 PHE A CA 1
ATOM 6006 C C . PHE A 1 770 ? 14.248 14.550 -35.188 1.00 90.69 770 PHE A C 1
ATOM 6008 O O . PHE A 1 770 ? 15.281 14.949 -34.640 1.00 90.69 770 PHE A O 1
ATOM 6015 N N . ALA A 1 771 ? 14.066 14.621 -36.507 1.00 88.56 771 ALA A N 1
ATOM 6016 C CA . ALA A 1 771 ? 15.028 15.178 -37.449 1.00 88.56 771 ALA A CA 1
ATOM 6017 C C . ALA A 1 771 ? 15.172 16.701 -37.291 1.00 88.56 771 ALA A C 1
ATOM 6019 O O . ALA A 1 771 ? 16.229 17.167 -36.870 1.00 88.56 771 ALA A O 1
ATOM 6020 N N . ASP A 1 772 ? 14.101 17.464 -37.528 1.00 87.38 772 ASP A N 1
ATOM 6021 C CA . ASP A 1 772 ? 14.180 18.921 -37.700 1.00 87.38 772 ASP A CA 1
ATOM 6022 C C . ASP A 1 772 ? 14.342 19.669 -36.371 1.00 87.38 772 ASP A C 1
ATOM 6024 O O . ASP A 1 772 ? 15.098 20.632 -36.275 1.00 87.38 772 ASP A O 1
ATOM 6028 N N . LYS A 1 773 ? 13.611 19.261 -35.320 1.00 84.81 773 LYS A N 1
ATOM 6029 C CA . LYS A 1 773 ? 13.587 20.020 -34.052 1.00 84.81 773 LYS A CA 1
ATOM 6030 C C . LYS A 1 773 ? 14.633 19.556 -33.052 1.00 84.81 773 LYS A C 1
ATOM 6032 O O . LYS A 1 773 ? 15.047 20.345 -32.203 1.00 84.81 773 LYS A O 1
ATOM 6037 N N . THR A 1 774 ? 15.004 18.278 -33.087 1.00 85.62 774 THR A N 1
ATOM 6038 C CA . THR A 1 774 ? 15.978 17.720 -32.138 1.00 85.62 774 THR A CA 1
ATOM 6039 C C . THR A 1 774 ? 17.332 17.403 -32.754 1.00 85.62 774 THR A C 1
ATOM 6041 O O . THR A 1 774 ? 18.257 17.143 -31.989 1.00 85.62 774 THR A O 1
ATOM 6044 N N . GLY A 1 775 ? 17.476 17.448 -34.085 1.00 88.25 775 GLY A N 1
ATOM 6045 C CA . GLY A 1 775 ? 18.728 17.094 -34.762 1.00 88.25 775 GLY A CA 1
ATOM 6046 C C . GLY A 1 775 ? 19.127 15.634 -34.533 1.00 88.25 775 GLY A C 1
ATOM 6047 O O . GLY A 1 775 ? 20.311 15.311 -34.498 1.00 88.25 775 GLY A O 1
ATOM 6048 N N . GLY A 1 776 ? 18.149 14.750 -34.309 1.00 90.38 776 GLY A N 1
ATOM 6049 C CA . GLY A 1 776 ? 18.377 13.408 -33.777 1.00 90.38 776 GLY A CA 1
ATOM 6050 C C . GLY A 1 776 ? 19.276 12.544 -34.663 1.00 90.38 776 GLY A C 1
ATOM 6051 O O . GLY A 1 776 ? 20.210 11.930 -34.156 1.00 90.38 776 GLY A O 1
ATOM 6052 N N . PHE A 1 777 ? 19.063 12.559 -35.985 1.00 91.25 777 PHE A N 1
ATOM 6053 C CA . PHE A 1 777 ? 19.900 11.818 -36.942 1.00 91.25 777 PHE A CA 1
ATOM 6054 C C . PHE A 1 777 ? 21.312 12.388 -37.088 1.00 91.25 777 PHE A C 1
ATOM 6056 O O . PHE A 1 777 ? 22.251 11.627 -37.290 1.00 91.25 777 PHE A O 1
ATOM 6063 N N . ILE A 1 778 ? 21.492 13.699 -36.911 1.00 90.56 778 ILE A N 1
ATOM 6064 C CA . ILE A 1 778 ? 22.821 14.328 -36.914 1.00 90.56 778 ILE A CA 1
ATOM 6065 C C . ILE A 1 778 ? 23.612 13.862 -35.685 1.00 90.56 778 ILE A C 1
ATOM 6067 O O . ILE A 1 778 ? 24.777 13.480 -35.791 1.00 90.56 778 ILE A O 1
ATOM 6071 N N . ILE A 1 779 ? 22.962 13.825 -34.518 1.00 90.38 779 ILE A N 1
ATOM 6072 C CA . ILE A 1 779 ? 23.577 13.325 -33.282 1.00 90.38 779 ILE A CA 1
ATOM 6073 C C . ILE A 1 779 ? 23.879 11.825 -33.399 1.00 90.38 779 ILE A C 1
ATOM 6075 O O . ILE A 1 779 ? 24.971 11.407 -33.018 1.00 90.38 779 ILE A O 1
ATOM 6079 N N . LEU A 1 780 ? 22.967 11.025 -33.967 1.00 92.69 780 LEU A N 1
ATOM 6080 C CA . LEU A 1 780 ? 23.215 9.608 -34.265 1.00 92.69 780 LEU A CA 1
ATOM 6081 C C . LEU A 1 780 ? 24.426 9.434 -35.190 1.00 92.69 780 LEU A C 1
ATOM 6083 O O . LEU A 1 780 ? 25.304 8.641 -34.867 1.00 92.69 780 LEU A O 1
ATOM 6087 N N . LYS A 1 781 ? 24.530 10.214 -36.277 1.00 91.75 781 LYS A N 1
ATOM 6088 C CA . LYS A 1 781 ? 25.679 10.198 -37.203 1.00 91.75 781 LYS A CA 1
ATOM 6089 C C . LYS A 1 781 ? 26.993 10.439 -36.460 1.00 91.75 781 LYS A C 1
ATOM 6091 O O . LYS A 1 781 ? 27.948 9.688 -36.627 1.00 91.75 781 LYS A O 1
ATOM 6096 N N . TYR A 1 782 ? 27.040 11.464 -35.610 1.00 91.12 782 TYR A N 1
ATOM 6097 C CA . TYR A 1 782 ? 28.255 11.823 -34.877 1.00 91.12 782 TYR A CA 1
ATOM 6098 C C . TYR A 1 782 ? 28.624 10.825 -33.768 1.00 91.12 782 TYR A C 1
ATOM 6100 O O . TYR A 1 782 ? 29.807 10.637 -33.497 1.00 91.12 782 TYR A O 1
ATOM 6108 N N . ARG A 1 783 ? 27.636 10.203 -33.111 1.00 90.56 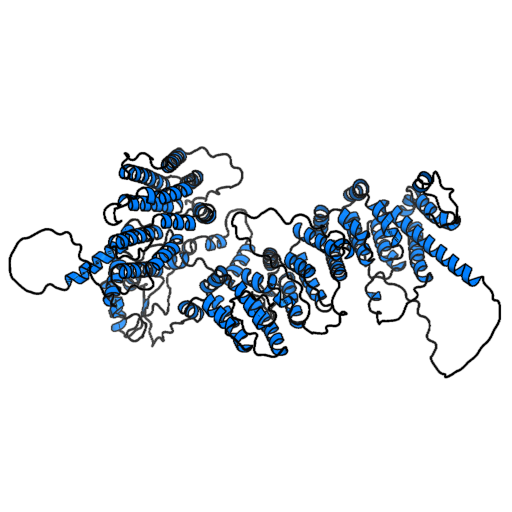783 ARG A N 1
ATOM 6109 C CA . ARG A 1 783 ? 27.867 9.284 -31.984 1.00 90.56 783 ARG A CA 1
ATOM 6110 C C . ARG A 1 783 ? 28.070 7.840 -32.420 1.00 90.56 783 ARG A C 1
ATOM 6112 O O . ARG A 1 783 ? 28.975 7.197 -31.914 1.00 90.56 783 ARG A O 1
ATOM 6119 N N . LEU A 1 784 ? 27.274 7.319 -33.352 1.00 92.19 784 LEU A N 1
ATOM 6120 C CA . LEU A 1 784 ? 27.377 5.912 -33.754 1.00 92.19 784 LEU A CA 1
ATOM 6121 C C . LEU A 1 784 ? 28.618 5.632 -34.603 1.00 92.19 784 LEU A C 1
ATOM 6123 O O . LEU A 1 784 ? 29.120 4.512 -34.569 1.00 92.19 784 LEU A O 1
ATOM 6127 N N . LYS A 1 785 ? 29.179 6.640 -35.290 1.00 89.44 785 LYS A N 1
ATOM 6128 C CA . LYS A 1 785 ? 30.422 6.466 -36.055 1.00 89.44 785 LYS A CA 1
ATOM 6129 C C . LYS A 1 785 ? 31.602 5.991 -35.202 1.00 89.44 785 LYS A C 1
ATOM 6131 O O . LYS A 1 785 ? 32.458 5.295 -35.721 1.00 89.44 785 LYS A O 1
ATOM 6136 N N . THR A 1 786 ? 31.650 6.312 -33.903 1.00 88.00 786 THR A N 1
ATOM 6137 C CA . THR A 1 786 ? 32.719 5.837 -32.999 1.00 88.00 786 THR A CA 1
ATOM 6138 C C . THR A 1 786 ? 32.508 4.400 -32.523 1.00 88.00 786 THR A C 1
ATOM 6140 O O . THR A 1 786 ? 33.423 3.810 -31.965 1.00 88.00 786 THR A O 1
ATOM 6143 N N . TRP A 1 787 ? 31.315 3.844 -32.750 1.00 89.38 787 TRP A N 1
ATOM 6144 C CA . TRP A 1 787 ? 30.891 2.505 -32.334 1.00 89.38 787 TRP A CA 1
ATOM 6145 C C . TRP A 1 787 ? 30.596 1.596 -33.539 1.00 89.38 787 TRP A C 1
ATOM 6147 O O . TRP A 1 787 ? 29.829 0.642 -33.441 1.00 89.38 787 TRP A O 1
ATOM 6157 N N . TRP A 1 788 ? 31.196 1.881 -34.701 1.00 89.06 788 TRP A N 1
ATOM 6158 C CA . TRP A 1 788 ? 31.009 1.116 -35.943 1.00 89.06 788 TRP A CA 1
ATOM 6159 C C . TRP A 1 788 ? 31.380 -0.370 -35.811 1.00 89.06 788 TRP A C 1
ATOM 6161 O O . TRP A 1 788 ? 30.921 -1.202 -36.587 1.00 89.06 788 TRP A O 1
ATOM 6171 N N . ASN A 1 789 ? 32.214 -0.715 -34.833 1.00 86.06 789 ASN A N 1
ATOM 6172 C CA . ASN A 1 789 ? 32.666 -2.071 -34.552 1.00 86.06 789 ASN A CA 1
ATOM 6173 C C . ASN A 1 789 ? 31.628 -2.926 -33.802 1.00 86.06 789 ASN A C 1
ATOM 6175 O O . ASN A 1 789 ? 31.868 -4.119 -33.620 1.00 86.06 789 ASN A O 1
ATOM 6179 N N . GLU A 1 790 ? 30.506 -2.343 -33.368 1.00 88.25 790 GLU A N 1
ATOM 6180 C CA . GLU A 1 790 ? 29.455 -3.032 -32.616 1.00 88.25 790 GLU A CA 1
ATOM 6181 C C . GLU A 1 790 ? 28.353 -3.569 -33.558 1.00 88.25 790 GLU A C 1
ATOM 6183 O O . GLU A 1 790 ? 27.572 -2.782 -34.108 1.00 88.25 790 GLU A O 1
ATOM 6188 N N . PRO A 1 791 ? 28.235 -4.899 -33.759 1.00 88.81 791 PRO A N 1
ATOM 6189 C CA . PRO A 1 791 ? 27.332 -5.474 -34.759 1.00 88.81 791 PRO A CA 1
ATOM 6190 C C . PRO A 1 791 ? 25.845 -5.173 -34.523 1.00 88.81 791 PRO A C 1
ATOM 6192 O O . PRO A 1 791 ? 25.093 -4.949 -35.472 1.00 88.81 791 PRO A O 1
ATOM 6195 N N . ALA A 1 792 ? 25.417 -5.101 -33.258 1.00 89.50 792 ALA A N 1
ATOM 6196 C CA . ALA A 1 792 ? 24.026 -4.824 -32.902 1.00 89.50 792 ALA A CA 1
ATOM 6197 C C . ALA A 1 792 ? 23.537 -3.459 -33.428 1.00 89.50 792 ALA A C 1
ATOM 6199 O O . ALA A 1 792 ? 22.371 -3.325 -33.805 1.00 89.50 792 ALA A O 1
ATOM 6200 N N . LEU A 1 793 ? 24.417 -2.452 -33.508 1.00 92.38 793 LEU A N 1
ATOM 6201 C CA . LEU A 1 793 ? 24.063 -1.124 -34.020 1.00 92.38 793 LEU A CA 1
ATOM 6202 C C . LEU A 1 793 ? 23.725 -1.154 -35.515 1.00 92.38 793 LEU A C 1
ATOM 6204 O O . LEU A 1 793 ? 22.792 -0.470 -35.932 1.00 92.38 793 LEU A O 1
ATOM 6208 N N . TRP A 1 794 ? 24.417 -1.978 -36.307 1.00 92.31 794 TRP A N 1
ATOM 6209 C CA . TRP A 1 794 ? 24.114 -2.156 -37.731 1.00 92.31 794 TRP A CA 1
ATOM 6210 C C . TRP A 1 794 ? 22.728 -2.757 -37.936 1.00 92.31 794 TRP A C 1
ATOM 6212 O O . TRP A 1 794 ? 21.933 -2.209 -38.699 1.00 92.31 794 TRP A O 1
ATOM 6222 N N . SER A 1 795 ? 22.402 -3.822 -37.197 1.00 91.62 795 SER A N 1
ATOM 6223 C CA . SER A 1 795 ? 21.073 -4.443 -37.233 1.00 91.62 795 SER A CA 1
ATOM 6224 C C . SER A 1 795 ? 19.971 -3.446 -36.865 1.00 91.62 795 SER A C 1
ATOM 6226 O O . SER A 1 795 ? 18.940 -3.389 -37.534 1.00 91.62 795 SER A O 1
ATOM 6228 N N . ILE A 1 796 ? 20.193 -2.598 -35.853 1.00 92.56 796 ILE A N 1
ATOM 6229 C CA . ILE A 1 796 ? 19.232 -1.557 -35.461 1.00 92.56 796 ILE A CA 1
ATOM 6230 C C . ILE A 1 796 ? 19.101 -0.473 -36.549 1.00 92.56 796 ILE A C 1
ATOM 6232 O O . ILE A 1 796 ? 17.985 -0.062 -36.869 1.00 92.56 796 ILE A O 1
ATOM 6236 N N . CYS A 1 797 ? 20.203 -0.023 -37.156 1.00 93.50 797 CYS A N 1
ATOM 6237 C CA . CYS A 1 797 ? 20.177 0.958 -38.247 1.00 93.50 797 CYS A CA 1
ATOM 6238 C C . CYS A 1 797 ? 19.461 0.423 -39.497 1.00 93.50 797 CYS A C 1
ATOM 6240 O O . CYS A 1 797 ? 18.662 1.148 -40.096 1.00 93.50 797 CYS A O 1
ATOM 6242 N N . PHE A 1 798 ? 19.682 -0.843 -39.866 1.00 92.19 798 PHE A N 1
ATOM 6243 C CA . PHE A 1 798 ? 18.957 -1.489 -40.964 1.00 92.19 798 PHE A CA 1
ATOM 6244 C C . PHE A 1 798 ? 17.470 -1.645 -40.663 1.00 92.19 798 PHE A C 1
ATOM 6246 O O . PHE A 1 798 ? 16.645 -1.402 -41.543 1.00 92.19 798 PHE A O 1
ATOM 6253 N N . ALA A 1 799 ? 17.111 -1.943 -39.414 1.00 90.62 799 ALA A N 1
ATOM 6254 C CA . ALA A 1 799 ? 15.717 -1.974 -38.997 1.00 90.62 799 ALA A CA 1
ATOM 6255 C C . ALA A 1 799 ? 15.028 -0.615 -39.174 1.00 90.62 799 ALA A C 1
ATOM 6257 O O . ALA A 1 799 ? 13.912 -0.555 -39.685 1.00 90.62 799 ALA A O 1
ATOM 6258 N N . VAL A 1 800 ? 15.708 0.489 -38.839 1.00 91.56 800 VAL A N 1
ATOM 6259 C CA . VAL A 1 800 ? 15.193 1.839 -39.115 1.00 91.56 800 VAL A CA 1
ATOM 6260 C C . VAL A 1 800 ? 15.069 2.076 -40.620 1.00 91.56 800 VAL A C 1
ATOM 6262 O O . VAL A 1 800 ? 14.008 2.498 -41.068 1.00 91.56 800 VAL A O 1
ATOM 6265 N N . LEU A 1 801 ? 16.102 1.774 -41.413 1.00 90.44 801 LEU A N 1
ATOM 6266 C CA . LEU A 1 801 ? 16.088 1.993 -42.866 1.00 90.44 801 LEU A CA 1
ATOM 6267 C C . LEU A 1 801 ? 14.902 1.282 -43.538 1.00 90.44 801 LEU A C 1
ATOM 6269 O O . LEU A 1 801 ? 14.177 1.888 -44.333 1.00 90.44 801 LEU A O 1
ATOM 6273 N N . LEU A 1 802 ? 14.687 0.018 -43.166 1.00 89.19 802 LEU A N 1
ATOM 6274 C CA . LEU A 1 802 ? 13.674 -0.862 -43.745 1.00 89.19 802 LEU A CA 1
ATOM 6275 C C . LEU A 1 802 ? 12.293 -0.749 -43.069 1.00 89.19 802 LEU A C 1
ATOM 6277 O O . LEU A 1 802 ? 11.323 -1.365 -43.505 1.00 89.19 802 LEU A O 1
ATOM 6281 N N . GLY A 1 803 ? 12.178 0.050 -42.003 1.00 86.69 803 GLY A N 1
ATOM 6282 C CA . GLY A 1 803 ? 10.937 0.199 -41.237 1.00 86.69 803 GLY A CA 1
ATOM 6283 C C . GLY A 1 803 ? 10.519 -1.065 -40.485 1.00 86.69 803 GLY A C 1
ATOM 6284 O O . GLY A 1 803 ? 9.333 -1.243 -40.207 1.00 86.69 803 GLY A O 1
ATOM 6285 N N . CYS A 1 804 ? 11.473 -1.939 -40.172 1.00 87.94 804 CYS A N 1
ATOM 6286 C CA . CYS A 1 804 ? 11.249 -3.146 -39.395 1.00 87.94 804 CYS A CA 1
ATOM 6287 C C . CYS A 1 804 ? 11.221 -2.817 -37.904 1.00 87.94 804 CYS A C 1
ATOM 6289 O O . CYS A 1 804 ? 12.028 -2.043 -37.385 1.00 87.94 804 CYS A O 1
ATOM 6291 N N . ASP A 1 805 ? 10.284 -3.434 -37.198 1.00 87.81 805 ASP A N 1
ATOM 6292 C CA . ASP A 1 805 ? 10.163 -3.258 -35.765 1.00 87.81 805 ASP A CA 1
ATOM 6293 C C . ASP A 1 805 ? 11.315 -3.942 -35.014 1.00 87.81 805 ASP A C 1
ATOM 6295 O O . ASP A 1 805 ? 11.430 -5.165 -35.011 1.00 87.81 805 ASP A O 1
ATOM 6299 N N . VAL A 1 806 ? 12.129 -3.153 -34.309 1.00 86.88 806 VAL A N 1
ATOM 6300 C CA . VAL A 1 806 ? 13.275 -3.654 -33.534 1.00 86.88 806 VAL A CA 1
ATOM 6301 C C . VAL A 1 806 ? 12.867 -4.580 -32.385 1.00 86.88 806 VAL A C 1
ATOM 6303 O O . VAL A 1 806 ? 13.680 -5.382 -31.937 1.00 86.88 806 VAL A O 1
ATOM 6306 N N . ALA A 1 807 ? 11.616 -4.524 -31.916 1.00 85.69 807 ALA A N 1
ATOM 6307 C CA . ALA A 1 807 ? 11.109 -5.483 -30.931 1.00 85.69 807 ALA A CA 1
ATOM 6308 C C . ALA A 1 807 ? 11.062 -6.927 -31.466 1.00 85.69 807 ALA A C 1
ATOM 6310 O O . ALA A 1 807 ? 11.174 -7.866 -30.684 1.00 85.69 807 ALA A O 1
ATOM 6311 N N . ALA A 1 808 ? 10.916 -7.104 -32.783 1.00 83.12 808 ALA A N 1
ATOM 6312 C CA . ALA A 1 808 ? 10.875 -8.412 -33.433 1.00 83.12 808 ALA A CA 1
ATOM 6313 C C . ALA A 1 808 ? 12.271 -8.957 -33.785 1.00 83.12 808 ALA A C 1
ATOM 6315 O O . ALA A 1 808 ? 12.389 -10.090 -34.249 1.00 83.12 808 ALA A O 1
ATOM 6316 N N . ILE A 1 809 ? 13.325 -8.158 -33.584 1.00 83.88 809 ILE A N 1
ATOM 6317 C CA . ILE A 1 809 ? 14.694 -8.512 -33.955 1.00 83.88 809 ILE A CA 1
ATOM 6318 C C . ILE A 1 809 ? 15.409 -9.110 -32.751 1.00 83.88 809 ILE A C 1
ATOM 6320 O O . ILE A 1 809 ? 15.575 -8.469 -31.711 1.00 83.88 809 ILE A O 1
ATOM 6324 N N . ASP A 1 810 ? 15.887 -10.334 -32.934 1.00 80.44 810 ASP A N 1
ATOM 6325 C CA . ASP A 1 810 ? 16.726 -11.029 -31.972 1.00 80.44 810 ASP A CA 1
ATOM 6326 C C . ASP A 1 810 ? 18.178 -10.543 -32.097 1.00 80.44 810 ASP A C 1
ATOM 6328 O O . ASP A 1 810 ? 18.951 -11.007 -32.939 1.00 80.44 810 ASP A O 1
ATOM 6332 N N . LEU A 1 811 ? 18.524 -9.562 -31.260 1.00 80.81 811 LEU A N 1
ATOM 6333 C CA . LEU A 1 811 ? 19.866 -8.986 -31.175 1.00 80.81 811 LEU A CA 1
ATOM 6334 C C . LEU A 1 811 ? 20.866 -9.905 -30.457 1.00 80.81 811 LEU A C 1
ATOM 6336 O O . LEU A 1 811 ? 22.001 -9.488 -30.278 1.00 80.81 811 LEU A O 1
ATOM 6340 N N . ASP A 1 812 ? 20.497 -11.127 -30.062 1.00 74.50 812 ASP A N 1
ATOM 6341 C CA . ASP A 1 812 ? 21.437 -12.092 -29.483 1.00 74.50 812 ASP A CA 1
ATOM 6342 C C . ASP A 1 812 ? 21.999 -13.078 -30.526 1.00 74.50 812 ASP A C 1
ATOM 6344 O O . ASP A 1 812 ? 23.034 -13.717 -30.295 1.00 74.50 812 ASP A O 1
ATOM 6348 N N . ARG A 1 813 ? 21.374 -13.165 -31.712 1.00 80.06 813 ARG A N 1
ATOM 6349 C CA . ARG A 1 813 ? 21.819 -14.018 -32.835 1.00 80.06 813 ARG A CA 1
ATOM 6350 C C . ARG A 1 813 ? 23.206 -13.645 -33.348 1.00 80.06 813 ARG A C 1
ATOM 6352 O O . ARG A 1 813 ? 23.742 -12.588 -33.055 1.00 80.06 813 ARG A O 1
ATOM 6359 N N . LYS A 1 814 ? 23.831 -14.513 -34.141 1.00 82.06 814 LYS A N 1
ATOM 6360 C CA . LYS A 1 814 ? 25.120 -14.190 -34.775 1.00 82.06 814 LYS A CA 1
ATOM 6361 C C . LYS A 1 814 ? 24.957 -13.070 -35.803 1.00 82.06 814 LYS A C 1
ATOM 6363 O O . LYS A 1 814 ? 23.948 -13.012 -36.497 1.00 82.06 814 LYS A O 1
ATOM 6368 N N . PHE A 1 815 ? 25.954 -12.192 -35.901 1.00 85.38 815 PHE A N 1
ATOM 6369 C CA . PHE A 1 815 ? 25.973 -11.173 -36.947 1.00 85.38 815 PHE A CA 1
ATOM 6370 C C . PHE A 1 815 ? 26.619 -11.747 -38.203 1.00 85.38 815 PHE A C 1
ATOM 6372 O O . PHE A 1 815 ? 27.825 -11.635 -38.407 1.00 85.38 815 PHE A O 1
ATOM 6379 N N . ASP A 1 816 ? 25.814 -12.403 -39.026 1.00 86.00 816 ASP A N 1
ATOM 6380 C CA . ASP A 1 816 ? 26.227 -12.906 -40.327 1.00 86.00 816 ASP A CA 1
ATOM 6381 C C . ASP A 1 816 ? 25.196 -12.552 -41.403 1.00 86.00 816 ASP A C 1
ATOM 6383 O O . ASP A 1 816 ? 24.060 -12.152 -41.133 1.00 86.00 816 ASP A O 1
ATOM 6387 N N . TYR A 1 817 ? 25.614 -12.691 -42.661 1.00 85.81 817 TYR A N 1
ATOM 6388 C CA . TYR A 1 817 ? 24.756 -12.398 -43.806 1.00 85.81 817 TYR A CA 1
ATOM 6389 C C . TYR A 1 817 ? 23.452 -13.213 -43.767 1.00 85.81 817 TYR A C 1
ATOM 6391 O O . TYR A 1 817 ? 22.393 -12.678 -44.084 1.00 85.81 817 TYR A O 1
ATOM 6399 N N . PHE A 1 818 ? 23.508 -14.480 -43.339 1.00 85.00 818 PHE A N 1
ATOM 6400 C CA . PHE A 1 818 ? 22.328 -15.343 -43.271 1.00 85.00 818 PHE A CA 1
ATOM 6401 C C . PHE A 1 818 ? 21.300 -14.834 -42.251 1.00 85.00 818 PHE A C 1
ATOM 6403 O O . PHE A 1 818 ? 20.114 -14.769 -42.569 1.00 85.00 818 PHE A O 1
ATOM 6410 N N . SER A 1 819 ? 21.741 -14.409 -41.064 1.00 84.69 819 SER A N 1
ATOM 6411 C CA . SER A 1 819 ? 20.857 -13.857 -40.032 1.00 84.69 819 SER A CA 1
ATOM 6412 C C . SER A 1 819 ? 20.230 -12.534 -40.470 1.00 84.69 819 SER A C 1
ATOM 6414 O O . SER A 1 819 ? 19.040 -12.321 -40.238 1.00 84.69 819 SER A O 1
ATOM 6416 N N . LEU A 1 820 ? 20.987 -11.661 -41.148 1.00 85.00 820 LEU A N 1
ATOM 6417 C CA . LEU A 1 820 ? 20.449 -10.416 -41.712 1.00 85.00 820 LEU A CA 1
ATOM 6418 C C . LEU A 1 820 ? 19.441 -10.688 -42.836 1.00 85.00 820 LEU A C 1
ATOM 6420 O O . LEU A 1 820 ? 18.378 -10.070 -42.869 1.00 85.00 820 LEU A O 1
ATOM 6424 N N . PHE A 1 821 ? 19.738 -11.640 -43.721 1.00 84.38 821 PHE A N 1
ATOM 6425 C CA . PHE A 1 821 ? 18.830 -12.057 -44.787 1.00 84.38 821 PHE A CA 1
ATOM 6426 C C . PHE A 1 821 ? 17.526 -12.635 -44.220 1.00 84.38 821 PHE A C 1
ATOM 6428 O O . PHE A 1 821 ? 16.440 -12.222 -44.626 1.00 84.38 821 PHE A O 1
ATOM 6435 N N . GLU A 1 822 ? 17.611 -13.540 -43.239 1.00 84.56 822 GLU A N 1
ATOM 6436 C CA . GLU A 1 822 ? 16.430 -14.103 -42.580 1.00 84.56 822 GLU A CA 1
ATOM 6437 C C . GLU A 1 822 ? 15.587 -13.019 -41.897 1.00 84.56 822 GLU A C 1
ATOM 6439 O O . GLU A 1 822 ? 14.364 -13.038 -42.008 1.00 84.56 822 GLU A O 1
ATOM 6444 N N . THR A 1 823 ? 16.233 -12.057 -41.236 1.00 83.94 823 THR A N 1
ATOM 6445 C CA . THR A 1 823 ? 15.543 -11.007 -40.472 1.00 83.94 823 THR A CA 1
ATOM 6446 C C . THR A 1 823 ? 14.852 -9.980 -41.371 1.00 83.94 823 THR A C 1
ATOM 6448 O O . THR A 1 823 ? 13.761 -9.519 -41.040 1.00 83.94 823 THR A O 1
ATOM 6451 N N . PHE A 1 824 ? 15.469 -9.596 -42.493 1.00 84.25 824 PHE A N 1
ATOM 6452 C CA . PHE A 1 824 ? 15.026 -8.438 -43.281 1.00 84.25 824 PHE A CA 1
ATOM 6453 C C . PHE A 1 824 ? 14.483 -8.765 -44.676 1.00 84.25 824 PHE A C 1
ATOM 6455 O O . PHE A 1 824 ? 13.784 -7.929 -45.247 1.00 84.25 824 PHE A O 1
ATOM 6462 N N . LEU A 1 825 ? 14.802 -9.934 -45.242 1.00 81.06 825 LEU A N 1
ATOM 6463 C CA . LEU A 1 825 ? 14.544 -10.249 -46.657 1.00 81.06 825 LEU A CA 1
ATOM 6464 C C . LEU A 1 825 ? 13.709 -11.519 -46.889 1.00 81.06 825 LEU A C 1
ATOM 6466 O O . LEU A 1 825 ? 13.244 -11.731 -48.007 1.00 81.06 825 LEU A O 1
ATOM 6470 N N . LYS A 1 826 ? 13.493 -12.359 -45.868 1.00 74.50 826 LYS A N 1
ATOM 6471 C CA . LYS A 1 826 ? 12.809 -13.659 -46.012 1.00 74.50 826 LYS A CA 1
ATOM 6472 C C . LYS A 1 826 ? 11.292 -13.557 -46.185 1.00 74.50 826 LYS A C 1
ATOM 6474 O O . LYS A 1 826 ? 10.741 -14.227 -47.054 1.00 74.50 826 LYS A O 1
ATOM 6479 N N . ASP A 1 827 ? 10.627 -12.741 -45.365 1.00 65.56 827 ASP A N 1
ATOM 6480 C CA . ASP A 1 827 ? 9.162 -12.790 -45.227 1.00 65.56 827 ASP A CA 1
ATOM 6481 C C . ASP A 1 827 ? 8.421 -11.666 -45.979 1.00 65.56 827 ASP A C 1
ATOM 6483 O O . ASP A 1 827 ? 7.228 -11.803 -46.253 1.00 65.56 827 ASP A O 1
ATOM 6487 N N . GLN A 1 828 ? 9.094 -10.563 -46.343 1.00 65.06 828 GLN A N 1
ATOM 6488 C CA . GLN A 1 828 ? 8.510 -9.447 -47.108 1.00 65.06 828 GLN A CA 1
ATOM 6489 C C . GLN A 1 828 ? 9.529 -8.782 -48.048 1.00 65.06 828 GLN A C 1
ATOM 6491 O O . GLN A 1 828 ? 10.716 -8.743 -47.726 1.00 65.06 828 GLN A O 1
ATOM 6496 N N . PRO A 1 829 ? 9.088 -8.211 -49.191 1.00 67.19 829 PRO A N 1
ATOM 6497 C CA . PRO A 1 829 ? 9.964 -7.400 -50.028 1.00 67.19 829 PRO A CA 1
ATOM 6498 C C . PRO A 1 829 ? 10.436 -6.161 -49.242 1.00 67.19 829 PRO A C 1
ATOM 6500 O O . PRO A 1 829 ? 9.612 -5.495 -48.606 1.00 67.19 829 PRO A O 1
ATOM 6503 N N . PRO A 1 830 ? 11.735 -5.820 -49.282 1.00 70.12 830 PRO A N 1
ATOM 6504 C CA . PRO A 1 830 ? 12.285 -4.731 -48.483 1.00 70.12 830 PRO A CA 1
ATOM 6505 C C . PRO A 1 830 ? 11.675 -3.389 -48.903 1.00 70.12 830 PRO A C 1
ATOM 6507 O O . PRO A 1 830 ? 11.771 -2.969 -50.059 1.00 70.12 830 PRO A O 1
ATOM 6510 N N . LYS A 1 831 ? 11.051 -2.702 -47.942 1.00 81.00 831 LYS A N 1
ATOM 6511 C CA . LYS A 1 831 ? 10.502 -1.352 -48.096 1.00 81.00 831 LYS A CA 1
ATOM 6512 C C . LYS A 1 831 ? 11.454 -0.353 -47.458 1.00 81.00 831 LYS A C 1
ATOM 6514 O O . LYS A 1 831 ? 11.814 -0.509 -46.304 1.00 81.00 831 LYS A O 1
ATOM 6519 N N . ILE A 1 832 ? 11.793 0.720 -48.159 1.00 84.38 832 ILE A N 1
ATOM 6520 C CA . ILE A 1 832 ? 12.582 1.805 -47.567 1.00 84.38 832 ILE A CA 1
ATOM 6521 C C . ILE A 1 832 ? 11.621 2.761 -46.877 1.00 84.38 832 ILE A C 1
ATOM 6523 O O . ILE A 1 832 ? 10.859 3.476 -47.529 1.00 84.38 832 ILE A O 1
ATOM 6527 N N . ALA A 1 833 ? 11.610 2.726 -45.549 1.00 83.38 833 ALA A N 1
ATOM 6528 C CA . ALA A 1 833 ? 10.687 3.519 -44.748 1.00 83.38 833 ALA A CA 1
ATOM 6529 C C . ALA A 1 833 ? 11.316 4.839 -44.292 1.00 83.38 833 ALA A C 1
ATOM 6531 O O . ALA A 1 833 ? 10.664 5.882 -44.346 1.00 83.38 833 ALA A O 1
ATOM 6532 N N . PHE A 1 834 ? 12.582 4.804 -43.862 1.00 85.94 834 PHE A N 1
ATOM 6533 C CA . PHE A 1 834 ? 13.249 5.956 -43.254 1.00 85.94 834 PHE A CA 1
ATOM 6534 C C . PHE A 1 834 ? 14.662 6.157 -43.824 1.00 85.94 834 PHE A C 1
ATOM 6536 O O . PHE A 1 834 ? 15.650 5.862 -43.154 1.00 85.94 834 PHE A O 1
ATOM 6543 N N . PRO A 1 835 ? 14.788 6.716 -45.043 1.00 85.88 835 PRO A N 1
ATOM 6544 C CA . PRO A 1 835 ? 16.084 6.907 -45.702 1.00 85.88 835 PRO A CA 1
ATOM 6545 C C . PRO A 1 835 ? 16.994 7.923 -44.996 1.00 85.88 835 PRO A C 1
ATOM 6547 O O . PRO A 1 835 ? 18.201 7.917 -45.195 1.00 85.88 835 PRO A O 1
ATOM 6550 N N . ILE A 1 836 ? 16.446 8.754 -44.105 1.00 85.12 836 ILE A N 1
ATOM 6551 C CA . ILE A 1 836 ? 17.198 9.743 -43.317 1.00 85.12 836 ILE A CA 1
ATOM 6552 C C . ILE A 1 836 ? 18.240 9.127 -42.360 1.00 85.12 836 ILE A C 1
ATOM 6554 O O . ILE A 1 836 ? 19.104 9.838 -41.853 1.00 85.12 836 ILE A O 1
ATOM 6558 N N . VAL A 1 837 ? 18.187 7.813 -42.106 1.00 89.69 837 VAL A N 1
ATOM 6559 C CA . VAL A 1 837 ? 19.227 7.098 -41.345 1.00 89.69 837 VAL A CA 1
ATOM 6560 C C . VAL A 1 837 ? 20.473 6.801 -42.190 1.00 89.69 837 VAL A C 1
ATOM 6562 O O . VAL A 1 837 ? 21.528 6.496 -41.642 1.00 89.69 837 VAL A O 1
ATOM 6565 N N . LEU A 1 838 ? 20.393 6.916 -43.519 1.00 88.81 838 LEU A N 1
ATOM 6566 C CA . LEU A 1 838 ? 21.478 6.552 -44.427 1.00 88.81 838 LEU A CA 1
ATOM 6567 C C . LEU A 1 838 ? 22.794 7.312 -44.161 1.00 88.81 838 LEU A C 1
ATOM 6569 O O . LEU A 1 838 ? 23.825 6.646 -44.084 1.00 88.81 838 LEU A O 1
ATOM 6573 N N . PRO A 1 839 ? 22.804 8.636 -43.896 1.00 90.19 839 PRO A N 1
ATOM 6574 C CA . PRO A 1 839 ? 24.038 9.344 -43.542 1.00 90.19 839 PRO A CA 1
ATOM 6575 C C . PRO A 1 839 ? 24.690 8.846 -42.240 1.00 90.19 839 PRO A C 1
ATOM 6577 O O . PRO A 1 839 ? 25.883 9.058 -42.027 1.00 90.19 839 PRO A O 1
ATOM 6580 N N . VAL A 1 840 ? 23.923 8.199 -41.348 1.00 91.94 840 VAL A N 1
ATOM 6581 C CA . VAL A 1 840 ? 24.446 7.551 -40.132 1.00 91.94 840 VAL A CA 1
ATOM 6582 C C . VAL A 1 840 ? 25.197 6.274 -40.507 1.00 91.94 840 VAL A C 1
ATOM 6584 O O . VAL A 1 840 ? 26.334 6.091 -40.078 1.00 91.94 840 VAL A O 1
ATOM 6587 N N . ILE A 1 841 ? 24.587 5.431 -41.349 1.00 91.62 841 ILE A N 1
ATOM 6588 C CA . ILE A 1 841 ? 25.189 4.194 -41.873 1.00 91.62 841 ILE A CA 1
ATOM 6589 C C . ILE A 1 841 ? 26.463 4.526 -42.663 1.00 91.62 841 ILE A C 1
ATOM 6591 O O . ILE A 1 841 ? 27.497 3.900 -42.440 1.00 91.62 841 ILE A O 1
ATOM 6595 N N . ALA A 1 842 ? 26.418 5.549 -43.521 1.00 89.44 842 ALA A N 1
ATOM 6596 C CA . ALA A 1 842 ? 27.567 6.013 -44.295 1.00 89.44 842 ALA A CA 1
ATOM 6597 C C . ALA A 1 842 ? 28.719 6.486 -43.392 1.00 89.44 842 ALA A C 1
ATOM 6599 O O . ALA A 1 842 ? 29.851 6.063 -43.585 1.00 89.44 842 ALA A O 1
ATOM 6600 N N . ALA A 1 843 ? 28.450 7.272 -42.342 1.00 88.19 843 ALA A N 1
ATOM 6601 C CA . ALA A 1 843 ? 29.498 7.704 -41.409 1.00 88.19 843 ALA A CA 1
ATOM 6602 C C . ALA A 1 843 ? 30.123 6.552 -40.602 1.00 88.19 843 ALA A C 1
ATOM 6604 O O . ALA A 1 843 ? 31.323 6.584 -40.314 1.00 88.19 843 ALA A O 1
ATOM 6605 N N . MET A 1 844 ? 29.324 5.545 -40.225 1.00 92.12 844 MET A N 1
ATOM 6606 C CA . MET A 1 844 ? 29.833 4.319 -39.598 1.00 92.12 844 MET A CA 1
ATOM 6607 C C . MET A 1 844 ? 30.722 3.532 -40.571 1.00 92.12 844 MET A C 1
ATOM 6609 O O . MET A 1 844 ? 31.776 3.045 -40.167 1.00 92.12 844 MET A O 1
ATOM 6613 N N . LEU A 1 845 ? 30.327 3.448 -41.847 1.00 89.62 845 LEU A N 1
ATOM 6614 C CA . LEU A 1 845 ? 31.085 2.773 -42.904 1.00 89.62 845 LEU A CA 1
ATOM 6615 C C . LEU A 1 845 ? 32.409 3.498 -43.199 1.00 89.62 845 LEU A C 1
ATOM 6617 O O . LEU A 1 845 ? 33.448 2.849 -43.227 1.00 89.62 845 LEU A O 1
ATOM 6621 N N . ASP A 1 846 ? 32.383 4.827 -43.337 1.00 87.44 846 ASP A N 1
ATOM 6622 C CA . ASP A 1 846 ? 33.562 5.687 -43.533 1.00 87.44 846 ASP A CA 1
ATOM 6623 C C . ASP A 1 846 ? 34.585 5.504 -42.411 1.00 87.44 846 ASP A C 1
ATOM 6625 O O . ASP A 1 846 ? 35.734 5.132 -42.651 1.00 87.44 846 ASP A O 1
ATOM 6629 N N . THR A 1 847 ? 34.146 5.666 -41.160 1.00 86.81 847 THR A N 1
ATOM 6630 C CA . THR A 1 847 ? 35.035 5.535 -39.996 1.00 86.81 847 THR A CA 1
ATOM 6631 C C . THR A 1 847 ? 35.593 4.114 -39.875 1.00 86.81 847 THR A C 1
ATOM 6633 O O . THR A 1 847 ? 36.771 3.939 -39.560 1.00 86.81 847 THR A O 1
ATOM 6636 N N . GLY A 1 848 ? 34.772 3.094 -40.154 1.00 84.50 848 GLY A N 1
ATOM 6637 C CA . GLY A 1 848 ? 35.200 1.699 -40.120 1.00 84.50 848 GLY A CA 1
ATOM 6638 C C . GLY A 1 848 ? 36.219 1.347 -41.199 1.00 84.50 848 GLY A C 1
ATOM 6639 O O . GLY A 1 848 ? 37.243 0.736 -40.896 1.00 84.50 848 GLY A O 1
ATOM 6640 N N . LEU A 1 849 ? 35.985 1.765 -42.444 1.00 84.25 849 LEU A N 1
ATOM 6641 C CA . LEU A 1 849 ? 36.904 1.511 -43.554 1.00 84.25 849 LEU A CA 1
ATOM 6642 C C . LEU A 1 849 ? 38.249 2.207 -43.335 1.00 84.25 849 LEU A C 1
ATOM 6644 O O . LEU A 1 849 ? 39.286 1.561 -43.472 1.00 84.25 849 LEU A O 1
ATOM 6648 N N . ARG A 1 850 ? 38.245 3.472 -42.898 1.00 82.81 850 ARG A N 1
ATOM 6649 C CA . ARG A 1 850 ? 39.467 4.211 -42.534 1.00 82.81 850 ARG A CA 1
ATOM 6650 C C . ARG A 1 850 ? 40.265 3.503 -41.442 1.00 82.81 850 ARG A C 1
ATOM 6652 O O . ARG A 1 850 ? 41.476 3.355 -41.555 1.00 82.81 850 ARG A O 1
ATOM 6659 N N . ALA A 1 851 ? 39.590 3.010 -40.403 1.00 81.88 851 ALA A N 1
ATOM 6660 C CA . ALA A 1 851 ? 40.248 2.287 -39.318 1.00 81.88 851 ALA A CA 1
ATOM 6661 C C . ALA A 1 851 ? 40.878 0.959 -39.779 1.00 81.88 851 ALA A C 1
ATOM 6663 O O . ALA A 1 851 ? 41.947 0.589 -39.294 1.00 81.88 851 ALA A O 1
ATOM 6664 N N . VAL A 1 852 ? 40.247 0.235 -40.708 1.00 80.62 852 VAL A N 1
ATOM 6665 C CA . VAL A 1 852 ? 40.806 -1.011 -41.264 1.00 80.62 852 VAL A CA 1
ATOM 6666 C C . VAL A 1 852 ? 41.984 -0.730 -42.205 1.00 80.62 852 VAL A C 1
ATOM 6668 O O . VAL A 1 852 ? 42.984 -1.442 -42.145 1.00 80.62 852 VAL A O 1
ATOM 6671 N N . VAL A 1 853 ? 41.901 0.319 -43.028 1.00 77.31 853 VAL A N 1
ATOM 6672 C CA . VAL A 1 853 ? 42.966 0.723 -43.965 1.00 77.31 853 VAL A CA 1
ATOM 6673 C C . VAL A 1 853 ? 44.212 1.192 -43.210 1.00 77.31 853 VAL A C 1
ATOM 6675 O O . VAL A 1 853 ? 45.284 0.627 -43.416 1.00 77.31 853 VAL A O 1
ATOM 6678 N N . ASN A 1 854 ? 44.063 2.107 -42.248 1.00 72.44 854 ASN A N 1
ATOM 6679 C CA . ASN A 1 854 ? 45.188 2.630 -41.462 1.00 72.44 854 ASN A CA 1
ATOM 6680 C C . ASN A 1 854 ? 45.890 1.527 -40.643 1.00 72.44 854 ASN A C 1
ATOM 6682 O O . ASN A 1 854 ? 47.110 1.529 -40.501 1.00 72.44 854 ASN A O 1
ATOM 6686 N N . ASN A 1 855 ? 45.142 0.547 -40.121 1.00 64.75 855 ASN A N 1
ATOM 6687 C CA . ASN A 1 855 ? 45.732 -0.584 -39.394 1.00 64.75 855 ASN A CA 1
ATOM 6688 C C . ASN A 1 855 ? 46.500 -1.553 -40.313 1.00 64.75 855 ASN A C 1
ATOM 6690 O O . ASN A 1 855 ? 47.476 -2.160 -39.870 1.00 64.75 855 ASN A O 1
ATOM 6694 N N . ASN A 1 856 ? 46.088 -1.695 -41.577 1.00 60.75 856 ASN A N 1
ATOM 6695 C CA . ASN A 1 856 ? 46.806 -2.504 -42.565 1.00 60.75 856 ASN A CA 1
ATOM 6696 C C . ASN A 1 856 ? 48.096 -1.820 -43.051 1.00 60.75 856 ASN A C 1
ATOM 6698 O O . ASN A 1 856 ? 49.074 -2.513 -43.321 1.00 60.75 856 ASN A O 1
ATOM 6702 N N . GLU A 1 857 ? 48.134 -0.485 -43.107 1.00 55.62 857 GLU A N 1
ATOM 6703 C CA . GLU A 1 857 ? 49.349 0.281 -43.430 1.00 55.62 857 GLU A CA 1
ATOM 6704 C C . GLU A 1 857 ? 50.415 0.157 -42.325 1.00 55.62 857 GLU A C 1
ATOM 6706 O O . GLU A 1 857 ? 51.570 -0.152 -42.614 1.00 55.62 857 GLU A O 1
ATOM 6711 N N . VAL A 1 858 ? 50.018 0.252 -41.048 1.00 52.56 858 VAL A N 1
ATOM 6712 C CA . VAL A 1 858 ? 50.929 0.095 -39.891 1.00 52.56 858 VAL A CA 1
ATOM 6713 C C . VAL A 1 858 ? 51.527 -1.320 -39.794 1.00 52.56 858 VAL A C 1
ATOM 6715 O O . VAL A 1 858 ? 52.673 -1.485 -39.374 1.00 52.56 858 VAL A O 1
ATOM 6718 N N . LEU A 1 859 ? 50.781 -2.353 -40.199 1.00 48.06 859 LEU A N 1
ATOM 6719 C CA . LEU A 1 859 ? 51.290 -3.730 -40.284 1.00 48.06 859 LEU A CA 1
ATOM 6720 C C . LEU A 1 859 ? 52.184 -3.946 -41.519 1.00 48.06 859 LEU A C 1
ATOM 6722 O O . LEU A 1 859 ? 53.154 -4.699 -41.441 1.00 48.06 859 LEU A O 1
ATOM 6726 N N . GLY A 1 860 ? 51.907 -3.250 -42.627 1.00 43.41 860 GLY A N 1
ATOM 6727 C CA . GLY A 1 860 ? 52.709 -3.294 -43.853 1.00 43.41 860 GLY A CA 1
ATOM 6728 C C . GLY A 1 860 ? 54.098 -2.655 -43.724 1.00 43.41 860 GLY A C 1
ATOM 6729 O O . GLY A 1 860 ? 55.040 -3.115 -44.374 1.00 43.41 860 GLY A O 1
ATOM 6730 N N . ASP A 1 861 ? 54.256 -1.654 -42.854 1.00 43.56 861 ASP A N 1
ATOM 6731 C CA . ASP A 1 861 ? 55.553 -1.012 -42.590 1.00 43.56 861 ASP A CA 1
ATOM 6732 C C . ASP A 1 861 ? 56.449 -1.822 -41.637 1.00 43.56 861 ASP A C 1
ATOM 6734 O O . ASP A 1 861 ? 57.678 -1.781 -41.748 1.00 43.56 861 ASP A O 1
ATOM 6738 N N . ALA A 1 862 ? 55.863 -2.632 -40.747 1.00 41.59 862 ALA A N 1
ATOM 6739 C CA . ALA A 1 862 ? 56.616 -3.505 -39.843 1.00 41.59 862 ALA A CA 1
ATOM 6740 C C . ALA A 1 862 ? 57.260 -4.707 -40.566 1.00 41.59 862 ALA A C 1
ATOM 6742 O O . ALA A 1 862 ? 58.341 -5.149 -40.178 1.00 41.59 862 ALA A O 1
ATOM 6743 N N . GLU A 1 863 ? 56.654 -5.206 -41.650 1.00 41.97 863 GLU A N 1
ATOM 6744 C CA . GLU A 1 863 ? 57.183 -6.336 -42.436 1.00 41.97 863 GLU A CA 1
ATOM 6745 C C . GLU A 1 863 ? 58.227 -5.927 -43.497 1.00 41.97 863 GLU A C 1
ATOM 6747 O O . GLU A 1 863 ? 58.873 -6.789 -44.093 1.00 41.97 863 GLU A O 1
ATOM 6752 N N . ARG A 1 864 ? 58.461 -4.623 -43.716 1.00 39.12 864 ARG A N 1
ATOM 6753 C CA . ARG A 1 864 ? 59.422 -4.107 -44.717 1.00 39.12 864 ARG A CA 1
ATOM 6754 C C . ARG A 1 864 ? 60.826 -3.800 -44.188 1.00 39.12 864 ARG A C 1
ATOM 6756 O O . ARG A 1 864 ? 61.662 -3.303 -44.943 1.00 39.12 864 ARG A O 1
ATOM 6763 N N . SER A 1 865 ? 61.131 -4.124 -42.932 1.00 33.62 865 SER A N 1
ATOM 6764 C CA . SER A 1 865 ? 62.475 -3.941 -42.365 1.00 33.62 865 SER A CA 1
ATOM 6765 C C . SER A 1 865 ? 63.215 -5.275 -42.186 1.00 33.62 865 SER A C 1
ATOM 6767 O O . SER A 1 865 ? 63.077 -5.970 -41.185 1.00 33.62 865 SER A O 1
ATOM 6769 N N . GLU A 1 866 ? 64.034 -5.639 -43.178 1.00 33.12 866 GLU A N 1
ATOM 6770 C CA . GLU A 1 866 ? 64.997 -6.749 -43.090 1.00 33.12 866 GLU A CA 1
ATOM 6771 C C . GLU A 1 866 ? 66.325 -6.341 -42.388 1.00 33.12 866 GLU A C 1
ATOM 6773 O O . GLU A 1 866 ? 66.614 -5.152 -42.219 1.00 33.12 866 GLU A O 1
ATOM 6778 N N . PRO A 1 867 ? 67.145 -7.311 -41.923 1.00 42.28 867 PRO A N 1
ATOM 6779 C CA . PRO A 1 867 ? 67.831 -7.245 -40.632 1.00 42.28 867 PRO A CA 1
ATOM 6780 C C . PRO A 1 867 ? 69.295 -6.781 -40.704 1.00 42.28 867 PRO A C 1
ATOM 6782 O O . PRO A 1 867 ? 70.018 -7.051 -41.665 1.00 42.28 867 PRO A O 1
ATOM 6785 N N . ARG A 1 868 ? 69.805 -6.185 -39.614 1.00 29.48 868 ARG A N 1
ATOM 6786 C CA . ARG A 1 868 ? 71.254 -6.042 -39.380 1.00 29.48 868 ARG A CA 1
ATOM 6787 C C . ARG A 1 868 ? 71.695 -6.679 -38.063 1.00 29.48 868 ARG A C 1
ATOM 6789 O O . ARG A 1 868 ? 71.211 -6.380 -36.981 1.00 29.48 868 ARG A O 1
ATOM 6796 N N . THR A 1 869 ? 72.646 -7.586 -38.242 1.00 29.70 869 THR A N 1
ATOM 6797 C CA . THR A 1 869 ? 73.330 -8.494 -37.317 1.00 29.70 869 THR A CA 1
ATOM 6798 C C . THR A 1 869 ? 74.257 -7.848 -36.276 1.00 29.70 869 THR A C 1
ATOM 6800 O O . THR A 1 869 ? 74.863 -6.815 -36.558 1.00 29.70 869 THR A O 1
ATOM 6803 N N . LYS A 1 870 ? 74.535 -8.666 -35.236 1.00 29.97 870 LYS A N 1
ATOM 6804 C CA . LYS A 1 870 ? 75.645 -8.697 -34.240 1.00 29.97 870 LYS A CA 1
ATOM 6805 C C . LYS A 1 870 ? 75.265 -8.076 -32.878 1.00 29.97 870 LYS A C 1
ATOM 6807 O O . LYS A 1 870 ? 74.782 -6.960 -32.845 1.00 29.97 870 LYS A O 1
ATOM 6812 N N . SER A 1 871 ? 75.445 -8.714 -31.715 1.00 28.52 871 SER A N 1
ATOM 6813 C CA . SER A 1 871 ? 76.255 -9.891 -31.350 1.00 28.52 871 SER A CA 1
ATOM 6814 C C . SER A 1 871 ? 75.877 -10.420 -29.950 1.00 28.52 871 SER A C 1
ATOM 6816 O O . SER A 1 871 ? 75.593 -9.641 -29.052 1.00 28.52 871 SER A O 1
ATOM 6818 N N . GLN A 1 872 ? 75.912 -11.753 -29.828 1.00 30.38 872 GLN A N 1
ATOM 6819 C CA . GLN A 1 872 ? 76.150 -12.631 -28.664 1.00 30.38 872 GLN A CA 1
ATOM 6820 C C . GLN A 1 872 ? 76.257 -12.029 -27.245 1.00 30.38 872 GLN A C 1
ATOM 6822 O O . GLN A 1 872 ? 77.159 -11.243 -26.980 1.00 30.38 872 GLN A O 1
ATOM 6827 N N . GLN A 1 873 ? 75.525 -12.627 -26.290 1.00 29.45 873 GLN A N 1
ATOM 6828 C CA . GLN A 1 873 ? 76.122 -13.502 -25.261 1.00 29.45 873 GLN A CA 1
ATOM 6829 C C . GLN A 1 873 ? 75.071 -14.395 -24.562 1.00 29.45 873 GLN A C 1
ATOM 6831 O O . GLN A 1 873 ? 73.949 -13.982 -24.293 1.00 29.45 873 GLN A O 1
ATOM 6836 N N . HIS A 1 874 ? 75.481 -15.649 -24.343 1.00 29.22 874 HIS A N 1
ATOM 6837 C CA . HIS A 1 874 ? 74.820 -16.765 -23.646 1.00 29.22 874 HIS A CA 1
ATOM 6838 C C . HIS A 1 874 ? 74.498 -16.429 -22.165 1.00 29.22 874 HIS A C 1
ATOM 6840 O O . HIS A 1 874 ? 75.147 -15.551 -21.610 1.00 29.22 874 HIS A O 1
ATOM 6846 N N . THR A 1 875 ? 73.555 -17.078 -21.459 1.00 26.80 875 THR A N 1
ATOM 6847 C CA . THR A 1 875 ? 73.655 -18.481 -20.988 1.00 26.80 875 THR A CA 1
ATOM 6848 C C . THR A 1 875 ? 72.337 -19.099 -20.460 1.00 26.80 875 THR A C 1
ATOM 6850 O O . THR A 1 875 ? 71.541 -18.440 -19.806 1.00 26.80 875 THR A O 1
ATOM 6853 N N . HIS A 1 876 ? 72.229 -20.419 -20.709 1.00 28.98 876 HIS A N 1
ATOM 6854 C CA . HIS A 1 876 ? 71.631 -21.518 -19.909 1.00 28.98 876 HIS A CA 1
ATOM 6855 C C . HIS A 1 876 ? 70.110 -21.574 -19.627 1.00 28.98 876 HIS A C 1
ATOM 6857 O O . HIS A 1 876 ? 69.569 -20.740 -18.919 1.00 28.98 876 HIS A O 1
ATOM 6863 N N . SER A 1 877 ? 69.356 -22.486 -20.280 1.00 27.62 877 SER A N 1
ATOM 6864 C CA . SER A 1 877 ? 69.148 -23.949 -20.017 1.00 27.62 877 SER A CA 1
ATOM 6865 C C . SER A 1 877 ? 68.055 -24.188 -18.955 1.00 27.62 877 SER A C 1
ATOM 6867 O O . SER A 1 877 ? 68.073 -23.508 -17.944 1.00 27.62 877 SER A O 1
ATOM 6869 N N . GLN A 1 878 ? 67.100 -25.120 -19.035 1.00 29.59 878 GLN A N 1
ATOM 6870 C CA . GLN A 1 878 ? 66.945 -26.367 -19.793 1.00 29.59 878 GLN A CA 1
ATOM 6871 C C . GLN A 1 878 ? 65.500 -26.903 -19.575 1.00 29.59 878 GLN A C 1
ATOM 6873 O O . GLN A 1 878 ? 64.839 -26.485 -18.627 1.00 29.59 878 GLN A O 1
ATOM 6878 N N . ASN A 1 879 ? 65.114 -27.903 -20.380 1.00 29.20 879 ASN A N 1
ATOM 6879 C CA . ASN A 1 879 ? 64.053 -28.921 -20.198 1.00 29.20 879 ASN A CA 1
ATOM 6880 C C . ASN A 1 879 ? 62.642 -28.701 -20.790 1.00 29.20 879 ASN A C 1
ATOM 6882 O O . ASN A 1 879 ? 61.729 -28.190 -20.153 1.00 29.20 879 ASN A O 1
ATOM 6886 N N . ASP A 1 880 ? 62.505 -29.178 -22.031 1.00 26.67 880 ASP A N 1
ATOM 6887 C CA . ASP A 1 880 ? 61.798 -30.407 -22.439 1.00 26.67 880 ASP A CA 1
ATOM 6888 C C . ASP A 1 880 ? 60.311 -30.690 -22.109 1.00 26.67 880 ASP A C 1
ATOM 6890 O O . ASP A 1 880 ? 59.896 -30.876 -20.970 1.00 26.67 880 ASP A O 1
ATOM 6894 N N . LEU A 1 881 ? 59.628 -30.983 -23.231 1.00 27.94 881 LEU A N 1
ATOM 6895 C CA . LEU A 1 881 ? 58.674 -32.068 -23.514 1.00 27.94 881 LEU A CA 1
ATOM 6896 C C . LEU A 1 881 ? 57.152 -31.842 -23.372 1.00 27.94 881 LEU A C 1
ATOM 6898 O O . LEU A 1 881 ? 56.546 -31.905 -22.309 1.00 27.94 881 LEU A O 1
ATOM 6902 N N . SER A 1 882 ? 56.547 -31.859 -24.570 1.00 29.80 882 SER A N 1
ATOM 6903 C CA . SER A 1 882 ? 55.222 -32.372 -24.954 1.00 29.80 882 SER A CA 1
ATOM 6904 C C . SER A 1 882 ? 53.990 -31.477 -24.760 1.00 29.80 882 SER A C 1
ATOM 6906 O O . SER A 1 882 ? 53.441 -31.341 -23.675 1.00 29.80 882 SER A O 1
ATOM 6908 N N . SER A 1 883 ? 53.445 -30.972 -25.873 1.00 26.61 883 SER A N 1
ATOM 6909 C CA . SER A 1 883 ? 51.988 -30.917 -26.043 1.00 26.61 883 SER A CA 1
ATOM 6910 C C . SER A 1 883 ? 51.583 -30.910 -27.519 1.00 26.61 883 SER A C 1
ATOM 6912 O O . SER A 1 883 ? 52.199 -30.289 -28.381 1.00 26.61 883 SER A O 1
ATOM 6914 N N . HIS A 1 884 ? 50.555 -31.707 -27.779 1.00 28.72 884 HIS A N 1
ATOM 6915 C CA . HIS A 1 884 ? 49.936 -31.994 -29.059 1.00 28.72 884 HIS A CA 1
ATOM 6916 C C . HIS A 1 884 ? 49.433 -30.755 -29.810 1.00 28.72 884 HIS A C 1
ATOM 6918 O O . HIS A 1 884 ? 48.847 -29.845 -29.226 1.00 28.72 884 HIS A O 1
ATOM 6924 N N . MET A 1 885 ? 49.540 -30.809 -31.142 1.00 31.52 885 MET A N 1
ATOM 6925 C CA . MET A 1 885 ? 48.748 -29.983 -32.052 1.00 31.52 885 MET A CA 1
ATOM 6926 C C . MET A 1 885 ? 47.246 -30.144 -31.762 1.00 31.52 885 MET A C 1
ATOM 6928 O O . MET A 1 885 ? 46.713 -31.255 -31.788 1.00 31.52 885 MET A O 1
ATOM 6932 N N . ARG A 1 886 ? 46.547 -29.020 -31.576 1.00 25.91 886 ARG A N 1
ATOM 6933 C CA . ARG A 1 886 ? 45.105 -28.882 -31.821 1.00 25.91 886 ARG A CA 1
ATOM 6934 C C . ARG A 1 886 ? 44.856 -27.626 -32.670 1.00 25.91 886 ARG A C 1
ATOM 6936 O O . ARG A 1 886 ? 45.597 -26.653 -32.529 1.00 25.91 886 ARG A O 1
ATOM 6943 N N . PRO A 1 887 ? 43.870 -27.654 -33.582 1.00 27.39 887 PRO A N 1
ATOM 6944 C CA . PRO A 1 887 ? 43.679 -26.620 -34.594 1.00 27.39 887 PRO A CA 1
ATOM 6945 C C . PRO A 1 887 ? 43.186 -25.304 -33.977 1.00 27.39 887 PRO A C 1
ATOM 6947 O O . PRO A 1 887 ? 42.387 -25.303 -33.041 1.00 27.39 887 PRO A O 1
ATOM 6950 N N . LYS A 1 888 ? 43.663 -24.179 -34.524 1.00 26.59 888 LYS A N 1
ATOM 6951 C CA . LYS A 1 888 ? 43.210 -22.824 -34.182 1.00 26.59 888 LYS A CA 1
ATOM 6952 C C . LYS A 1 888 ? 41.728 -22.677 -34.556 1.00 26.59 888 LYS A C 1
ATOM 6954 O O . LYS A 1 888 ? 41.402 -22.596 -35.735 1.00 26.59 888 LYS A O 1
ATOM 6959 N N . HIS A 1 889 ? 40.844 -22.639 -33.563 1.00 28.08 889 HIS A N 1
ATOM 6960 C CA . HIS A 1 889 ? 39.462 -22.198 -33.745 1.00 28.08 889 HIS A CA 1
ATOM 6961 C C . HIS A 1 889 ? 39.438 -20.669 -33.876 1.00 28.08 889 HIS A C 1
ATOM 6963 O O . HIS A 1 889 ? 39.803 -19.957 -32.941 1.00 28.08 889 HIS A O 1
ATOM 6969 N N . THR A 1 890 ? 39.005 -20.170 -35.032 1.00 30.16 890 THR A N 1
ATOM 6970 C CA . THR A 1 890 ? 38.566 -18.783 -35.225 1.00 30.16 890 THR A CA 1
ATOM 6971 C C . THR A 1 890 ? 37.312 -18.537 -34.378 1.00 30.16 890 THR A C 1
ATOM 6973 O O . THR A 1 890 ? 36.369 -19.331 -34.388 1.00 30.16 890 THR A O 1
ATOM 6976 N N . ARG A 1 891 ? 37.317 -17.473 -33.570 1.00 37.06 891 ARG A N 1
ATOM 6977 C CA . ARG A 1 891 ? 36.272 -17.170 -32.581 1.00 37.06 891 ARG A CA 1
ATOM 6978 C C . ARG A 1 891 ? 35.271 -16.184 -33.207 1.00 37.06 891 ARG A C 1
ATOM 6980 O O . ARG A 1 891 ? 35.527 -14.991 -33.232 1.00 37.06 891 ARG A O 1
ATOM 6987 N N . GLN A 1 892 ? 34.156 -16.695 -33.732 1.00 43.72 892 GLN A N 1
ATOM 6988 C CA . GLN A 1 892 ? 33.095 -15.916 -34.399 1.00 43.72 892 GLN A CA 1
ATOM 6989 C C . GLN A 1 892 ? 32.132 -15.274 -33.376 1.00 43.72 892 GLN A C 1
ATOM 6991 O O . GLN A 1 892 ? 31.659 -15.971 -32.473 1.00 43.72 892 GLN A O 1
ATOM 6996 N N . ARG A 1 893 ? 31.837 -13.967 -33.496 1.00 47.91 893 ARG A N 1
ATOM 6997 C CA . ARG A 1 893 ? 31.046 -13.189 -32.512 1.00 47.91 893 ARG A CA 1
ATOM 6998 C C . ARG A 1 893 ? 29.522 -13.329 -32.680 1.00 47.91 893 ARG A C 1
ATOM 7000 O O . ARG A 1 893 ? 28.994 -13.308 -33.790 1.00 47.91 893 ARG A O 1
ATOM 7007 N N . SER A 1 894 ? 28.815 -13.432 -31.551 1.00 46.81 894 SER A N 1
ATOM 7008 C CA . SER A 1 894 ? 27.365 -13.202 -31.436 1.00 46.81 894 SER A CA 1
ATOM 7009 C C . SER A 1 894 ? 27.050 -11.698 -31.427 1.00 46.81 894 SER A C 1
ATOM 7011 O O . SER A 1 894 ? 27.907 -10.912 -31.039 1.00 46.81 894 SER A O 1
ATOM 7013 N N . MET A 1 895 ? 25.830 -11.292 -31.801 1.00 52.47 895 MET A N 1
ATOM 7014 C CA . MET A 1 895 ? 25.300 -9.947 -31.511 1.00 52.47 895 MET A CA 1
ATOM 7015 C C . MET A 1 895 ? 25.006 -9.767 -30.005 1.00 52.47 895 MET A C 1
ATOM 7017 O O . MET A 1 895 ? 24.941 -8.638 -29.526 1.00 52.47 895 MET A O 1
ATOM 7021 N N . SER A 1 896 ? 24.901 -10.873 -29.250 1.00 42.97 896 SER A N 1
ATOM 7022 C CA . SER A 1 896 ? 24.794 -10.871 -27.786 1.00 42.97 896 SER A CA 1
ATOM 7023 C C . SER A 1 896 ? 26.109 -10.494 -27.102 1.00 42.97 896 SER A C 1
ATOM 7025 O O . SER A 1 896 ? 27.155 -11.077 -27.409 1.00 42.97 896 SER A O 1
ATOM 7027 N N . MET A 1 897 ? 26.036 -9.589 -26.122 1.00 54.16 897 MET A N 1
ATOM 7028 C CA . MET A 1 897 ? 27.172 -9.110 -25.319 1.00 54.16 897 MET A CA 1
ATOM 7029 C C . MET A 1 897 ? 27.435 -9.939 -24.043 1.00 54.16 897 MET A C 1
ATOM 7031 O O . MET A 1 897 ? 28.486 -9.773 -23.423 1.00 54.16 897 MET A O 1
ATOM 7035 N N . GLU A 1 898 ? 26.534 -10.847 -23.635 1.00 39.78 898 GLU A N 1
ATOM 7036 C CA . GLU A 1 898 ? 26.712 -11.662 -22.411 1.00 39.78 898 GLU A CA 1
ATOM 7037 C C . GLU A 1 898 ? 27.770 -12.772 -22.576 1.00 39.78 898 GLU A C 1
ATOM 7039 O O . GLU A 1 898 ? 28.462 -13.120 -21.619 1.00 39.78 898 GLU A O 1
ATOM 7044 N N . SER A 1 899 ? 28.003 -13.252 -23.802 1.00 35.19 899 SER A N 1
ATOM 7045 C CA . SER A 1 899 ? 28.966 -14.329 -24.099 1.00 35.19 899 SER A CA 1
ATOM 7046 C C . SER A 1 899 ? 30.444 -13.932 -23.913 1.00 35.19 899 SER A C 1
ATOM 7048 O O . SER A 1 899 ? 31.324 -14.795 -23.877 1.00 35.19 899 SER A O 1
ATOM 7050 N N . GLY A 1 900 ? 30.738 -12.633 -23.766 1.00 35.78 900 GLY A N 1
ATOM 7051 C CA . GLY A 1 900 ? 32.086 -12.116 -23.502 1.00 35.78 900 GLY A CA 1
ATOM 7052 C C . GLY A 1 900 ? 32.494 -12.097 -22.022 1.00 35.78 900 GLY A C 1
ATOM 7053 O O . GLY A 1 900 ? 33.685 -11.984 -21.726 1.00 35.78 900 GLY A O 1
ATOM 7054 N N . LEU A 1 901 ? 31.536 -12.212 -21.093 1.00 36.66 901 LEU A N 1
ATOM 7055 C CA . LEU A 1 901 ? 31.752 -11.998 -19.653 1.00 36.66 901 LEU A CA 1
ATOM 7056 C C . LEU A 1 901 ? 32.114 -13.273 -18.870 1.00 36.66 901 LEU A C 1
ATOM 7058 O O . LEU A 1 901 ? 32.734 -13.170 -17.813 1.00 36.66 901 LEU A O 1
ATOM 7062 N N . GLU A 1 902 ? 31.822 -14.472 -19.385 1.00 28.62 902 GLU A N 1
ATOM 7063 C CA . GLU A 1 902 ? 32.156 -15.738 -18.699 1.00 28.62 902 GLU A CA 1
ATOM 7064 C C . GLU A 1 902 ? 33.659 -16.090 -18.732 1.00 28.62 902 GLU A C 1
ATOM 7066 O O . GLU A 1 902 ? 34.103 -17.003 -18.038 1.00 28.62 902 GLU A O 1
ATOM 7071 N N . SER A 1 903 ? 34.484 -15.347 -19.480 1.00 29.05 903 SER A N 1
ATOM 7072 C CA . SER A 1 903 ? 35.933 -15.575 -19.571 1.00 29.05 903 SER A CA 1
ATOM 7073 C C . SER A 1 903 ? 36.761 -14.423 -18.992 1.00 29.05 903 SER A C 1
ATOM 7075 O O . SER A 1 903 ? 37.591 -13.848 -19.696 1.00 29.05 903 SER A O 1
ATOM 7077 N N . HIS A 1 904 ? 36.545 -14.061 -17.725 1.00 29.69 904 HIS A N 1
ATOM 7078 C CA . HIS A 1 904 ? 37.426 -13.155 -16.969 1.00 29.69 904 HIS A CA 1
ATOM 7079 C C . HIS A 1 904 ? 37.948 -13.825 -15.687 1.00 29.69 904 HIS A C 1
ATOM 7081 O O . HIS A 1 904 ? 37.648 -13.430 -14.563 1.00 29.69 904 HIS A O 1
ATOM 7087 N N . GLY A 1 905 ? 38.787 -14.846 -15.876 1.00 23.86 905 GLY A N 1
ATOM 7088 C CA . GLY A 1 905 ? 39.859 -15.155 -14.932 1.00 23.86 905 GLY A CA 1
ATOM 7089 C C . GLY A 1 905 ? 41.029 -14.206 -15.198 1.00 23.86 905 GLY A C 1
ATOM 7090 O O . GLY A 1 905 ? 41.419 -14.015 -16.349 1.00 23.86 905 GLY A O 1
ATOM 7091 N N . ALA A 1 906 ? 41.538 -13.570 -14.145 1.00 29.58 906 ALA A N 1
ATOM 7092 C CA . ALA A 1 906 ? 42.604 -12.578 -14.206 1.00 29.58 906 ALA A CA 1
ATOM 7093 C C . ALA A 1 906 ? 43.830 -13.061 -15.011 1.00 29.58 906 ALA A C 1
ATOM 7095 O O . ALA A 1 906 ? 44.268 -14.200 -14.871 1.00 29.58 906 ALA A O 1
ATOM 7096 N N . ASN A 1 907 ? 44.404 -12.137 -15.789 1.00 28.42 907 ASN A N 1
ATOM 7097 C CA . ASN A 1 907 ? 45.639 -12.253 -16.575 1.00 28.42 907 ASN A CA 1
ATOM 7098 C C . ASN A 1 907 ? 45.574 -13.107 -17.857 1.00 28.42 907 ASN A C 1
ATOM 7100 O O . ASN A 1 907 ? 46.263 -14.114 -17.986 1.00 28.42 907 ASN A O 1
ATOM 7104 N N . SER A 1 908 ? 44.861 -12.623 -18.880 1.00 23.05 908 SER A N 1
ATOM 7105 C CA . SER A 1 908 ? 45.323 -12.782 -20.269 1.00 23.05 908 SER A CA 1
ATOM 7106 C C . SER A 1 908 ? 44.862 -11.599 -21.128 1.00 23.05 908 SER A C 1
ATOM 7108 O O . SER A 1 908 ? 43.673 -11.334 -21.280 1.00 23.05 908 SER A O 1
ATOM 7110 N N . SER A 1 909 ? 45.814 -10.836 -21.659 1.00 24.77 909 SER A N 1
ATOM 7111 C CA . SER A 1 909 ? 45.575 -9.815 -22.676 1.00 24.77 909 SER A CA 1
ATOM 7112 C C . SER A 1 909 ? 45.248 -10.516 -23.997 1.00 24.77 909 SER A C 1
ATOM 7114 O O . SER A 1 909 ? 46.152 -10.950 -24.713 1.00 24.77 909 SER A O 1
ATOM 7116 N N . VAL A 1 910 ? 43.962 -10.676 -24.308 1.00 31.17 910 VAL A N 1
ATOM 7117 C CA . VAL A 1 910 ? 43.530 -11.155 -25.625 1.00 31.17 910 VAL A CA 1
ATOM 7118 C C . VAL A 1 910 ? 43.778 -10.035 -26.634 1.00 31.17 910 VAL A C 1
ATOM 7120 O O . VAL A 1 910 ? 43.058 -9.041 -26.667 1.00 31.17 910 VAL A O 1
ATOM 7123 N N . VAL A 1 911 ? 44.819 -10.195 -27.446 1.00 31.02 911 VAL A N 1
ATOM 7124 C CA . VAL A 1 911 ? 45.040 -9.411 -28.664 1.00 31.02 911 VAL A CA 1
ATOM 7125 C C . VAL A 1 911 ? 43.892 -9.741 -29.627 1.00 31.02 911 VAL A C 1
ATOM 7127 O O . VAL A 1 911 ? 43.878 -10.808 -30.234 1.00 31.02 911 VAL A O 1
ATOM 7130 N N . ILE A 1 912 ? 42.888 -8.865 -29.708 1.00 41.06 912 ILE A N 1
ATOM 7131 C CA . ILE A 1 912 ? 41.826 -8.921 -30.724 1.00 41.06 912 ILE A CA 1
ATOM 7132 C C . ILE A 1 912 ? 42.445 -8.397 -32.026 1.00 41.06 912 ILE A C 1
ATOM 7134 O O . ILE A 1 912 ? 42.920 -7.263 -32.063 1.00 41.06 912 ILE A O 1
ATOM 7138 N N . SER A 1 913 ? 42.507 -9.234 -33.062 1.00 45.47 913 SER A N 1
ATOM 7139 C CA . SER A 1 913 ? 43.198 -8.928 -34.322 1.00 45.47 913 SER A CA 1
ATOM 7140 C C . SER A 1 913 ? 42.362 -8.003 -35.214 1.00 45.47 913 SER A C 1
ATOM 7142 O O . SER A 1 913 ? 41.142 -8.138 -35.276 1.00 45.47 913 SER A O 1
ATOM 7144 N N . ALA A 1 914 ? 43.017 -7.112 -35.968 1.00 49.03 914 ALA A N 1
ATOM 7145 C CA . ALA A 1 914 ? 42.396 -6.257 -36.990 1.00 49.03 914 ALA A CA 1
ATOM 7146 C C . ALA A 1 914 ? 41.565 -7.045 -38.030 1.00 49.03 914 ALA A C 1
ATOM 7148 O O . ALA A 1 914 ? 40.618 -6.507 -38.603 1.00 49.03 914 ALA A O 1
ATOM 7149 N N . ALA A 1 915 ? 41.870 -8.336 -38.214 1.00 50.62 915 ALA A N 1
ATOM 7150 C CA . ALA A 1 915 ? 41.129 -9.254 -39.077 1.00 50.62 915 ALA A CA 1
ATOM 7151 C C . ALA A 1 915 ? 39.655 -9.445 -38.659 1.00 50.62 915 ALA A C 1
ATOM 7153 O O . ALA A 1 915 ? 38.795 -9.587 -39.526 1.00 50.62 915 ALA A O 1
ATOM 7154 N N . ASP A 1 916 ? 39.346 -9.385 -37.358 1.00 58.25 916 ASP A N 1
ATOM 7155 C CA . ASP A 1 916 ? 37.991 -9.628 -36.839 1.00 58.25 916 ASP A CA 1
ATOM 7156 C C . ASP A 1 916 ? 37.051 -8.429 -37.091 1.00 58.25 916 ASP A C 1
ATOM 7158 O O . ASP A 1 916 ? 35.842 -8.595 -37.246 1.00 58.25 916 ASP A O 1
ATOM 7162 N N . TYR A 1 917 ? 37.590 -7.205 -37.182 1.00 69.00 917 TYR A N 1
ATOM 7163 C CA . TYR A 1 917 ? 36.798 -6.004 -37.488 1.00 69.00 917 TYR A CA 1
ATOM 7164 C C . TYR A 1 917 ? 36.444 -5.885 -38.979 1.00 69.00 917 TYR A C 1
ATOM 7166 O O . TYR A 1 917 ? 35.406 -5.319 -39.327 1.00 69.00 917 TYR A O 1
ATOM 7174 N N . GLY A 1 918 ? 37.271 -6.459 -39.860 1.00 75.50 918 GLY A N 1
ATOM 7175 C CA . GLY A 1 918 ? 36.997 -6.523 -41.297 1.00 75.50 918 GLY A CA 1
ATOM 7176 C C . GLY A 1 918 ? 35.786 -7.397 -41.647 1.00 75.50 918 GLY A C 1
ATOM 7177 O O . GLY A 1 918 ? 35.073 -7.096 -42.604 1.00 75.50 918 GLY A O 1
ATOM 7178 N N . GLU A 1 919 ? 35.495 -8.435 -40.852 1.00 81.44 919 GLU A N 1
ATOM 7179 C CA . GLU A 1 919 ? 34.364 -9.350 -41.082 1.00 81.44 919 GLU A CA 1
ATOM 7180 C C . GLU A 1 919 ? 32.998 -8.654 -40.924 1.00 81.44 919 GLU A C 1
ATOM 7182 O O . GLU A 1 919 ? 32.076 -8.905 -41.707 1.00 81.44 919 GLU A O 1
ATOM 7187 N N . VAL A 1 920 ? 32.874 -7.726 -39.965 1.00 84.38 920 VAL A N 1
ATOM 7188 C CA . VAL A 1 920 ? 31.648 -6.934 -39.744 1.00 84.38 920 VAL A CA 1
ATOM 7189 C C . VAL A 1 920 ? 31.358 -6.051 -40.958 1.00 84.38 920 VAL A C 1
ATOM 7191 O O . VAL A 1 920 ? 30.254 -6.095 -41.502 1.00 84.38 920 VAL A O 1
ATOM 7194 N N . LEU A 1 921 ? 32.361 -5.304 -41.433 1.00 85.88 921 LEU A N 1
ATOM 7195 C CA . LEU A 1 921 ? 32.222 -4.437 -42.607 1.00 85.88 921 LEU A CA 1
ATOM 7196 C C . LEU A 1 921 ? 31.956 -5.248 -43.878 1.00 85.88 921 LEU A C 1
ATOM 7198 O O . LEU A 1 921 ? 31.088 -4.879 -44.666 1.00 85.88 921 LEU A O 1
ATOM 7202 N N . HIS A 1 922 ? 32.629 -6.387 -44.057 1.00 87.56 922 HIS A N 1
ATOM 7203 C CA . HIS A 1 922 ? 32.368 -7.285 -45.182 1.00 87.56 922 HIS A CA 1
ATOM 7204 C C . HIS A 1 922 ? 30.923 -7.808 -45.170 1.00 87.56 922 HIS A C 1
ATOM 7206 O O . HIS A 1 922 ? 30.266 -7.845 -46.210 1.00 87.56 922 HIS A O 1
ATOM 7212 N N . THR A 1 923 ? 30.395 -8.168 -43.998 1.00 89.25 923 THR A N 1
ATOM 7213 C CA . THR A 1 923 ? 29.002 -8.614 -43.840 1.00 89.25 923 THR A CA 1
ATOM 7214 C C . THR A 1 923 ? 28.008 -7.505 -44.194 1.00 89.25 923 THR A C 1
ATOM 7216 O O . THR A 1 923 ? 27.054 -7.756 -44.930 1.00 89.25 923 THR A O 1
ATOM 7219 N N . VAL A 1 924 ? 28.265 -6.272 -43.745 1.00 89.31 924 VAL A N 1
ATOM 7220 C CA . VAL A 1 924 ? 27.473 -5.072 -44.072 1.00 89.31 924 VAL A CA 1
ATOM 7221 C C . VAL A 1 924 ? 27.479 -4.786 -45.577 1.00 89.31 924 VAL A C 1
ATOM 7223 O O . VAL A 1 924 ? 26.415 -4.628 -46.176 1.00 89.31 924 VAL A O 1
ATOM 7226 N N . VAL A 1 925 ? 28.657 -4.768 -46.209 1.00 88.75 925 VAL A N 1
ATOM 7227 C CA . VAL A 1 925 ? 28.806 -4.518 -47.654 1.00 88.75 925 VAL A CA 1
ATOM 7228 C C . VAL A 1 925 ? 28.122 -5.613 -48.469 1.00 88.75 925 VAL A C 1
ATOM 7230 O O . VAL A 1 925 ? 27.400 -5.317 -49.423 1.00 88.75 925 VAL A O 1
ATOM 7233 N N . ARG A 1 926 ? 28.286 -6.881 -48.073 1.00 89.69 926 ARG A N 1
ATOM 7234 C CA . ARG A 1 926 ? 27.620 -8.015 -48.722 1.00 89.69 926 ARG A CA 1
ATOM 7235 C C . ARG A 1 926 ? 26.099 -7.912 -48.622 1.00 89.69 926 ARG A C 1
ATOM 7237 O O . ARG A 1 926 ? 25.421 -8.162 -49.613 1.00 89.69 926 ARG A O 1
ATOM 7244 N N . PHE A 1 927 ? 25.570 -7.523 -47.462 1.00 89.25 927 PHE A N 1
ATOM 7245 C CA . PHE A 1 927 ? 24.134 -7.320 -47.271 1.00 89.25 927 PHE A CA 1
ATOM 7246 C C . PHE A 1 927 ? 23.586 -6.193 -48.161 1.00 89.25 927 PHE A C 1
ATOM 7248 O O . PHE A 1 927 ? 22.584 -6.397 -48.838 1.00 89.25 927 PHE A O 1
ATOM 7255 N N . LEU A 1 928 ? 24.261 -5.038 -48.234 1.00 88.25 928 LEU A N 1
ATOM 7256 C CA . LEU A 1 928 ? 23.857 -3.934 -49.118 1.00 88.25 928 LEU A CA 1
ATOM 7257 C C . LEU A 1 928 ? 23.936 -4.310 -50.608 1.00 88.25 928 LEU A C 1
ATOM 7259 O O . LEU A 1 928 ? 23.043 -3.965 -51.377 1.00 88.25 928 LEU A O 1
ATOM 7263 N N . THR A 1 929 ? 24.965 -5.063 -51.006 1.00 88.69 929 THR A N 1
ATOM 7264 C CA . THR A 1 929 ? 25.125 -5.553 -52.388 1.00 88.69 929 THR A CA 1
ATOM 7265 C C . THR A 1 929 ? 23.978 -6.482 -52.783 1.00 88.69 929 THR A C 1
ATOM 7267 O O . THR A 1 929 ? 23.432 -6.388 -53.882 1.00 88.69 929 THR A O 1
ATOM 7270 N N . ASP A 1 930 ? 23.583 -7.373 -51.878 1.00 85.56 930 ASP A N 1
ATOM 7271 C CA . ASP A 1 930 ? 22.460 -8.277 -52.105 1.00 85.56 930 ASP A CA 1
ATOM 7272 C C . ASP A 1 930 ? 21.111 -7.541 -52.105 1.00 85.56 930 ASP A C 1
ATOM 7274 O O . ASP A 1 930 ? 20.231 -7.846 -52.911 1.00 85.56 930 ASP A O 1
ATOM 7278 N N . LEU A 1 931 ? 20.967 -6.508 -51.268 1.00 85.69 931 LEU A N 1
ATOM 7279 C CA . LEU A 1 931 ? 19.798 -5.629 -51.259 1.00 85.69 931 LEU A CA 1
ATOM 7280 C C . LEU A 1 931 ? 19.623 -4.919 -52.615 1.00 85.69 931 LEU A C 1
ATOM 7282 O O . LEU A 1 931 ? 18.511 -4.894 -53.145 1.00 85.69 931 LEU A O 1
ATOM 7286 N N . HIS A 1 932 ? 20.716 -4.435 -53.215 1.00 86.25 932 HIS A N 1
ATOM 7287 C CA . HIS A 1 932 ? 20.749 -3.888 -54.578 1.00 86.25 932 HIS A CA 1
ATOM 7288 C C . HIS A 1 932 ? 20.383 -4.928 -55.649 1.00 86.25 932 HIS A C 1
ATOM 7290 O O . HIS A 1 932 ? 19.573 -4.660 -56.544 1.00 86.25 932 HIS A O 1
ATOM 7296 N N . ALA A 1 933 ? 20.949 -6.135 -55.564 1.00 85.56 933 ALA A N 1
ATOM 7297 C CA . ALA A 1 933 ? 20.698 -7.195 -56.538 1.00 85.56 933 ALA A CA 1
ATOM 7298 C C . ALA A 1 933 ? 19.237 -7.684 -56.502 1.00 85.56 933 ALA A C 1
ATOM 7300 O O . ALA A 1 933 ? 18.606 -7.873 -57.548 1.00 85.56 933 ALA A O 1
ATOM 7301 N N . THR A 1 934 ? 18.671 -7.826 -55.305 1.00 83.19 934 THR A N 1
ATOM 7302 C CA . THR A 1 934 ? 17.388 -8.506 -55.090 1.00 83.19 934 THR A CA 1
ATOM 7303 C C . THR A 1 934 ? 16.192 -7.544 -55.083 1.00 83.19 934 THR A C 1
ATOM 7305 O O . THR A 1 934 ? 15.110 -7.915 -55.542 1.00 83.19 934 THR A O 1
ATOM 7308 N N . SER A 1 935 ? 16.353 -6.289 -54.642 1.00 84.75 935 SER A N 1
ATOM 7309 C CA . SER A 1 935 ? 15.237 -5.339 -54.504 1.00 84.75 935 SER A CA 1
ATOM 7310 C C . SER A 1 935 ? 15.181 -4.286 -55.611 1.00 84.75 935 SER A C 1
ATOM 7312 O O . SER A 1 935 ? 16.026 -3.397 -55.696 1.00 84.75 935 SER A O 1
ATOM 7314 N N . ALA A 1 936 ? 14.110 -4.312 -56.412 1.00 83.75 936 ALA A N 1
ATOM 7315 C CA . ALA A 1 936 ? 13.825 -3.248 -57.379 1.00 83.75 936 ALA A CA 1
ATOM 7316 C C . ALA A 1 936 ? 13.562 -1.891 -56.700 1.00 83.75 936 ALA A C 1
ATOM 7318 O O . ALA A 1 936 ? 14.064 -0.872 -57.155 1.00 83.75 936 ALA A O 1
ATOM 7319 N N . ILE A 1 937 ? 12.855 -1.898 -55.564 1.00 84.19 937 ILE A N 1
ATOM 7320 C CA . ILE A 1 937 ? 12.548 -0.689 -54.780 1.00 84.19 937 ILE A CA 1
ATOM 7321 C C . ILE A 1 937 ? 13.836 -0.042 -54.259 1.00 84.19 937 ILE A C 1
ATOM 7323 O O . ILE A 1 937 ? 13.934 1.182 -54.194 1.00 84.19 937 ILE A O 1
ATOM 7327 N N . PHE A 1 938 ? 14.828 -0.859 -53.893 1.00 85.50 938 PHE A N 1
ATOM 7328 C CA . PHE A 1 938 ? 16.117 -0.353 -53.440 1.00 85.50 938 PHE A CA 1
ATOM 7329 C C . PHE A 1 938 ? 16.908 0.287 -54.578 1.00 85.50 938 PHE A C 1
ATOM 7331 O O . PHE A 1 938 ? 17.391 1.399 -54.403 1.00 85.50 938 PHE A O 1
ATOM 7338 N N . ARG A 1 939 ? 16.931 -0.324 -55.769 1.00 87.69 939 ARG A N 1
ATOM 7339 C CA . ARG A 1 939 ? 17.564 0.279 -56.956 1.00 87.69 939 ARG A CA 1
ATOM 7340 C C . ARG A 1 939 ? 16.935 1.614 -57.351 1.00 87.69 939 ARG A C 1
ATOM 7342 O O . ARG A 1 939 ? 17.652 2.572 -57.626 1.00 87.69 939 ARG A O 1
ATOM 7349 N N . ASP A 1 940 ? 15.606 1.699 -57.336 1.00 85.38 940 ASP A N 1
ATOM 7350 C CA . ASP A 1 940 ? 14.901 2.952 -57.636 1.00 85.38 940 ASP A CA 1
ATOM 7351 C C . ASP A 1 940 ? 15.239 4.044 -56.605 1.00 85.38 940 ASP A C 1
ATOM 7353 O O . ASP A 1 940 ? 15.391 5.221 -56.945 1.00 85.38 940 ASP A O 1
ATOM 7357 N N . PHE A 1 941 ? 15.404 3.662 -55.337 1.00 86.50 941 PHE A N 1
ATOM 7358 C CA . PHE A 1 941 ? 15.832 4.568 -54.275 1.00 86.50 941 PHE A CA 1
ATOM 7359 C C . PHE A 1 941 ? 17.282 5.028 -54.420 1.00 86.50 941 PHE A C 1
ATOM 7361 O O . PHE A 1 941 ? 17.554 6.212 -54.242 1.00 86.50 941 PHE A O 1
ATOM 7368 N N . GLU A 1 942 ? 18.218 4.139 -54.740 1.00 85.75 942 GLU A N 1
ATOM 7369 C CA . GLU A 1 942 ? 19.627 4.512 -54.902 1.00 85.75 942 GLU A CA 1
ATOM 7370 C C . GLU A 1 942 ? 19.821 5.546 -56.016 1.00 85.75 942 GLU A C 1
ATOM 7372 O O . GLU A 1 942 ? 20.658 6.432 -55.881 1.00 85.75 942 GLU A O 1
ATOM 7377 N N . ILE A 1 943 ? 19.019 5.466 -57.086 1.00 85.44 943 ILE A N 1
ATOM 7378 C CA . ILE A 1 943 ? 19.044 6.422 -58.204 1.00 85.44 943 ILE A CA 1
ATOM 7379 C C . ILE A 1 943 ? 18.387 7.759 -57.826 1.00 85.44 943 ILE A C 1
ATOM 7381 O O . ILE A 1 943 ? 18.798 8.809 -58.316 1.00 85.44 943 ILE A O 1
ATOM 7385 N N . SER A 1 944 ? 17.346 7.734 -56.991 1.00 82.75 944 SER A N 1
ATOM 7386 C CA . SER A 1 944 ? 16.542 8.920 -56.651 1.00 82.75 944 SER A CA 1
ATOM 7387 C C . SER A 1 944 ? 16.971 9.642 -55.369 1.00 82.75 944 SER A C 1
ATOM 7389 O O . SER A 1 944 ? 16.420 10.699 -55.061 1.00 82.75 944 SER A O 1
ATOM 7391 N N . SER A 1 945 ? 17.931 9.096 -54.622 1.00 86.06 945 SER A N 1
ATOM 7392 C CA . SER A 1 945 ? 18.416 9.635 -53.348 1.00 86.06 945 SER A CA 1
ATOM 7393 C C . SER A 1 945 ? 19.909 9.956 -53.382 1.00 86.06 945 SER A C 1
ATOM 7395 O O . SER A 1 945 ? 20.627 9.584 -54.306 1.00 86.06 945 SER A O 1
ATOM 7397 N N . ASP A 1 946 ? 20.401 10.570 -52.307 1.00 84.12 946 ASP A N 1
ATOM 7398 C CA . ASP A 1 946 ? 21.821 10.895 -52.130 1.00 84.12 946 ASP A CA 1
ATOM 7399 C C . ASP A 1 946 ? 22.690 9.657 -51.813 1.00 84.12 946 ASP A C 1
ATOM 7401 O O . ASP A 1 946 ? 23.850 9.788 -51.426 1.00 84.12 946 ASP A O 1
ATOM 7405 N N . TYR A 1 947 ? 22.159 8.437 -51.966 1.00 86.12 947 TYR A N 1
ATOM 7406 C CA . TYR A 1 947 ? 22.860 7.194 -51.638 1.00 86.12 947 TYR A CA 1
ATOM 7407 C C . TYR A 1 947 ? 24.185 7.041 -52.379 1.00 86.12 947 TYR A C 1
ATOM 7409 O O . TYR A 1 947 ? 25.212 6.767 -51.758 1.00 86.12 947 TYR A O 1
ATOM 7417 N N . VAL A 1 948 ? 24.180 7.253 -53.697 1.00 84.44 948 VAL A N 1
ATOM 7418 C CA . VAL A 1 948 ? 25.398 7.153 -54.514 1.00 84.44 948 VAL A CA 1
ATOM 7419 C C . VAL A 1 948 ? 26.411 8.222 -54.101 1.00 84.44 948 VAL A C 1
ATOM 7421 O O . VAL A 1 948 ? 27.605 7.943 -54.042 1.00 84.44 948 VAL A O 1
ATOM 7424 N N . GLN A 1 949 ? 25.944 9.425 -53.760 1.00 83.69 949 GLN A N 1
ATOM 7425 C CA . GLN A 1 949 ? 26.805 10.511 -53.294 1.00 83.69 949 GLN A CA 1
ATOM 7426 C C . GLN A 1 949 ? 27.459 10.180 -51.943 1.00 83.69 949 GLN A C 1
ATOM 7428 O O . GLN A 1 949 ? 28.666 10.361 -51.800 1.00 83.69 949 GLN A O 1
ATOM 7433 N N . GLU A 1 950 ? 26.699 9.663 -50.975 1.00 83.81 950 GLU A N 1
ATOM 7434 C CA . GLU A 1 950 ? 27.223 9.229 -49.671 1.00 83.81 950 GLU A CA 1
ATOM 7435 C C . GLU A 1 950 ? 28.194 8.045 -49.823 1.00 83.81 950 GLU A C 1
ATOM 7437 O O . GLU A 1 950 ? 29.255 8.035 -49.202 1.00 83.81 950 GLU A O 1
ATOM 7442 N N . LEU A 1 951 ? 27.900 7.077 -50.698 1.00 84.44 951 LEU A N 1
ATOM 7443 C CA . LEU A 1 951 ? 28.799 5.950 -50.968 1.00 84.44 951 LEU A CA 1
ATOM 7444 C C . LEU A 1 951 ? 30.122 6.408 -51.602 1.00 84.44 951 LEU A C 1
ATOM 7446 O O . LEU A 1 951 ? 31.191 5.950 -51.201 1.00 84.44 951 LEU A O 1
ATOM 7450 N N . LEU A 1 952 ? 30.068 7.333 -52.565 1.00 82.69 952 LEU A N 1
ATOM 7451 C CA . LEU A 1 952 ? 31.267 7.929 -53.157 1.00 82.69 952 LEU A CA 1
ATOM 7452 C C . LEU A 1 952 ? 32.060 8.738 -52.126 1.00 82.69 952 LEU A C 1
ATOM 7454 O O . LEU A 1 952 ? 33.285 8.654 -52.123 1.00 82.69 952 LEU A O 1
ATOM 7458 N N . ALA A 1 953 ? 31.391 9.462 -51.224 1.00 81.75 953 ALA A N 1
ATOM 7459 C CA . ALA A 1 953 ? 32.049 10.197 -50.144 1.00 81.75 953 ALA A CA 1
ATOM 7460 C C . ALA A 1 953 ? 32.789 9.270 -49.165 1.00 81.75 953 ALA A C 1
ATOM 7462 O O . ALA A 1 953 ? 33.861 9.630 -48.688 1.00 81.75 953 ALA A O 1
ATOM 7463 N N . VAL A 1 954 ? 32.254 8.072 -48.907 1.00 83.44 954 VAL A N 1
ATOM 7464 C CA . VAL A 1 954 ? 32.904 7.037 -48.086 1.00 83.44 954 VAL A CA 1
ATOM 7465 C C . VAL A 1 954 ? 34.106 6.405 -48.805 1.00 83.44 954 VAL A C 1
ATOM 7467 O O . VAL A 1 954 ? 35.143 6.158 -48.194 1.00 83.44 954 VAL A O 1
ATOM 7470 N N . LEU A 1 955 ? 33.980 6.109 -50.102 1.00 81.25 955 LEU A N 1
ATOM 7471 C CA . LEU A 1 955 ? 35.010 5.389 -50.863 1.00 81.25 955 LEU A CA 1
ATOM 7472 C C . LEU A 1 955 ? 36.158 6.288 -51.341 1.00 81.25 955 LEU A C 1
ATOM 7474 O O . LEU A 1 955 ? 37.289 5.820 -51.462 1.00 81.25 955 LEU A O 1
ATOM 7478 N N . TYR A 1 956 ? 35.890 7.566 -51.616 1.00 79.62 956 TYR A N 1
ATOM 7479 C CA . TYR A 1 956 ? 36.869 8.497 -52.182 1.00 79.62 956 TYR A CA 1
ATOM 7480 C C . TYR A 1 956 ? 38.145 8.642 -51.326 1.00 79.62 956 TYR A C 1
ATOM 7482 O O . TYR A 1 956 ? 39.229 8.462 -51.883 1.00 79.62 956 TYR A O 1
ATOM 7490 N N . PRO A 1 957 ? 38.077 8.862 -49.996 1.00 73.69 957 PRO A N 1
ATOM 7491 C CA . PRO A 1 957 ? 39.274 8.986 -49.159 1.00 73.69 957 PRO A CA 1
ATOM 7492 C C . PRO A 1 957 ? 40.102 7.698 -49.100 1.00 73.69 957 PRO A C 1
ATOM 7494 O O . PRO A 1 957 ? 41.326 7.754 -49.054 1.00 73.69 957 PRO A O 1
ATOM 7497 N N . VAL A 1 958 ? 39.440 6.537 -49.154 1.00 74.19 958 VAL A N 1
ATOM 7498 C CA . VAL A 1 958 ? 40.090 5.217 -49.134 1.00 74.19 958 VAL A CA 1
ATOM 7499 C C . VAL A 1 958 ? 40.822 4.923 -50.448 1.00 74.19 958 VAL A C 1
ATOM 7501 O O . VAL A 1 958 ? 41.871 4.289 -50.437 1.00 74.19 958 VAL A O 1
ATOM 7504 N N . ILE A 1 959 ? 40.283 5.377 -51.583 1.00 74.25 959 ILE A N 1
ATOM 7505 C CA . ILE A 1 959 ? 40.865 5.138 -52.915 1.00 74.25 959 ILE A CA 1
ATOM 7506 C C . ILE A 1 959 ? 41.963 6.160 -53.245 1.00 74.25 959 ILE A C 1
ATOM 7508 O O . ILE A 1 959 ? 42.937 5.820 -53.913 1.00 74.25 959 ILE A O 1
ATOM 7512 N N . VAL A 1 960 ? 41.790 7.413 -52.819 1.00 71.94 960 VAL A N 1
ATOM 7513 C CA . VAL A 1 960 ? 42.657 8.543 -53.197 1.00 71.94 960 VAL A CA 1
ATOM 7514 C C . VAL A 1 960 ? 43.711 8.852 -52.119 1.00 71.94 960 VAL A C 1
ATOM 7516 O O . VAL A 1 960 ? 44.613 9.648 -52.369 1.00 71.94 960 VAL A O 1
ATOM 7519 N N . SER A 1 961 ? 43.627 8.226 -50.935 1.00 63.88 961 SER A N 1
ATOM 7520 C CA . SER A 1 961 ? 44.513 8.470 -49.778 1.00 63.88 961 SER A CA 1
ATOM 7521 C C . SER A 1 961 ? 44.609 9.956 -49.395 1.00 63.88 961 SER A C 1
ATOM 7523 O O . SER A 1 961 ? 45.634 10.427 -48.910 1.00 63.88 961 SER A O 1
ATOM 7525 N N . SER A 1 962 ? 43.545 10.718 -49.658 1.00 59.28 962 SER A N 1
ATOM 7526 C CA . SER A 1 962 ? 43.463 12.156 -49.416 1.00 59.28 962 SER A CA 1
ATOM 7527 C C . SER A 1 962 ? 42.162 12.458 -48.688 1.00 59.28 962 SER A C 1
ATOM 7529 O O . SER A 1 962 ? 41.078 12.094 -49.153 1.00 59.28 962 SER A O 1
ATOM 7531 N N . ASP A 1 963 ? 42.274 13.108 -47.533 1.00 57.97 963 ASP A N 1
ATOM 7532 C CA . ASP A 1 963 ? 41.115 13.490 -46.741 1.00 57.97 963 ASP A CA 1
ATOM 7533 C C . ASP A 1 963 ? 40.339 14.631 -47.390 1.00 57.97 963 ASP A C 1
ATOM 7535 O O . ASP A 1 963 ? 40.892 15.658 -47.784 1.00 57.97 963 ASP A O 1
ATOM 7539 N N . SER A 1 964 ? 39.017 14.469 -47.460 1.00 57.22 964 SER A N 1
ATOM 7540 C CA . SER A 1 964 ? 38.121 15.571 -47.787 1.00 57.22 964 SER A CA 1
ATOM 7541 C C . SER A 1 964 ? 38.152 16.585 -46.642 1.00 57.22 964 SER A C 1
ATOM 7543 O O . SER A 1 964 ? 37.623 16.322 -45.559 1.00 57.22 964 SER A O 1
ATOM 7545 N N . VAL A 1 965 ? 38.767 17.743 -46.874 1.00 54.69 965 VAL A N 1
ATOM 7546 C CA . VAL A 1 965 ? 38.772 18.858 -45.921 1.00 54.69 965 VAL A CA 1
ATOM 7547 C C . VAL A 1 965 ? 37.337 19.363 -45.753 1.00 54.69 965 VAL A C 1
ATOM 7549 O O . VAL A 1 965 ? 36.648 19.638 -46.736 1.00 54.69 965 VAL A O 1
ATOM 7552 N N . SER A 1 966 ? 36.849 19.447 -44.512 1.00 55.56 966 SER A N 1
ATOM 7553 C CA . SER A 1 966 ? 35.504 19.971 -44.261 1.00 55.56 966 SER A CA 1
ATOM 7554 C C . SER A 1 966 ? 35.478 21.489 -44.471 1.00 55.56 966 SER A C 1
ATOM 7556 O O . SER A 1 966 ? 36.446 22.179 -44.150 1.00 55.56 966 SER A O 1
ATOM 7558 N N . ALA A 1 967 ? 34.354 22.027 -44.949 1.00 53.78 967 ALA A N 1
ATOM 7559 C CA . ALA A 1 967 ? 34.199 23.469 -45.151 1.00 53.78 967 ALA A CA 1
ATOM 7560 C C . ALA A 1 967 ? 34.411 24.283 -43.854 1.00 53.78 967 ALA A C 1
ATOM 7562 O O . ALA A 1 967 ? 34.871 25.420 -43.914 1.00 53.78 967 ALA A O 1
ATOM 7563 N N . GLU A 1 968 ? 34.127 23.710 -42.674 1.00 49.97 968 GLU A N 1
ATOM 7564 C CA . GLU A 1 968 ? 34.440 24.329 -41.373 1.00 49.97 968 GLU A CA 1
ATOM 7565 C C . GLU A 1 968 ? 35.947 24.345 -41.076 1.00 49.97 968 GLU A C 1
ATOM 7567 O O . GLU A 1 968 ? 36.450 25.324 -40.525 1.00 49.97 968 GLU A O 1
ATOM 7572 N N . THR A 1 969 ? 36.677 23.291 -41.451 1.00 57.94 969 THR A N 1
ATOM 7573 C CA . THR A 1 969 ? 38.136 23.204 -41.281 1.00 57.94 969 THR A CA 1
ATOM 7574 C C . THR A 1 969 ? 38.844 24.222 -42.178 1.00 57.94 969 THR A C 1
ATOM 7576 O O . THR A 1 969 ? 39.747 24.913 -41.720 1.00 57.94 969 THR A O 1
ATOM 7579 N N . GLU A 1 970 ? 38.368 24.392 -43.415 1.00 60.34 970 GLU A N 1
ATOM 7580 C CA . GLU A 1 970 ? 38.881 25.371 -44.385 1.00 60.34 970 GLU A CA 1
ATOM 7581 C C . GLU A 1 970 ? 38.568 26.830 -43.984 1.00 60.34 970 GLU A C 1
ATOM 7583 O O . GLU A 1 970 ? 39.376 27.737 -44.189 1.00 60.34 970 GLU A O 1
ATOM 7588 N N . LEU A 1 971 ? 37.413 27.072 -43.349 1.00 57.66 971 LEU A N 1
ATOM 7589 C CA . LEU A 1 971 ? 37.030 28.388 -42.816 1.00 57.66 971 LEU A CA 1
ATOM 7590 C C . LEU A 1 971 ? 37.846 28.798 -41.580 1.00 57.66 971 LEU A C 1
ATOM 7592 O O . LEU A 1 971 ? 38.132 29.987 -41.410 1.00 57.66 971 LEU A O 1
ATOM 7596 N N . ASN A 1 972 ? 38.216 27.837 -40.729 1.00 51.19 972 ASN A N 1
ATOM 7597 C CA . ASN A 1 972 ? 38.942 28.084 -39.479 1.00 51.19 972 ASN A CA 1
ATOM 7598 C C . ASN A 1 972 ? 40.474 28.101 -39.643 1.00 51.19 972 ASN A C 1
ATOM 7600 O O . ASN A 1 972 ? 41.162 28.615 -38.764 1.00 51.19 972 ASN A O 1
ATOM 7604 N N . SER A 1 973 ? 41.026 27.604 -40.755 1.00 59.88 973 SER A N 1
ATOM 7605 C CA . SER A 1 973 ? 42.477 27.497 -40.986 1.00 59.88 973 SER A CA 1
ATOM 7606 C C . SER A 1 973 ? 43.115 28.726 -41.652 1.00 59.88 973 SER A C 1
ATOM 7608 O O . SER A 1 973 ? 44.210 28.628 -42.205 1.00 59.88 973 SER A O 1
ATOM 7610 N N . ARG A 1 974 ? 42.458 29.894 -41.630 1.00 50.56 974 ARG A N 1
ATOM 7611 C CA . ARG A 1 974 ? 42.855 31.068 -42.437 1.00 50.56 974 ARG A CA 1
ATOM 7612 C C . ARG A 1 974 ? 44.291 31.582 -42.229 1.00 50.56 974 ARG A C 1
ATOM 7614 O O . ARG A 1 974 ? 44.806 32.199 -43.154 1.00 50.56 974 ARG A O 1
ATOM 7621 N N . ASP A 1 975 ? 44.938 31.282 -41.098 1.00 48.56 975 ASP A N 1
ATOM 7622 C CA . ASP A 1 975 ? 46.313 31.718 -40.783 1.00 48.56 975 ASP A CA 1
ATOM 7623 C C . ASP A 1 975 ? 47.305 30.560 -40.538 1.00 48.56 975 ASP A C 1
ATOM 7625 O O . ASP A 1 975 ? 48.393 30.766 -40.001 1.00 48.56 975 ASP A O 1
ATOM 7629 N N . SER A 1 976 ? 46.969 29.320 -40.904 1.00 47.22 976 SER A N 1
ATOM 7630 C CA . SER A 1 976 ? 47.884 28.177 -40.760 1.00 47.22 976 SER A CA 1
ATOM 7631 C C . SER A 1 976 ? 47.938 27.379 -42.055 1.00 47.22 976 SER A C 1
ATOM 7633 O O . SER A 1 976 ? 46.920 26.915 -42.561 1.00 47.22 976 SER A O 1
ATOM 7635 N N . THR A 1 977 ? 49.137 27.250 -42.623 1.00 44.22 977 THR A N 1
ATOM 7636 C CA . THR A 1 977 ? 49.392 26.407 -43.794 1.00 44.22 977 THR A CA 1
ATOM 7637 C C . THR A 1 977 ? 48.978 24.972 -43.486 1.00 44.22 977 THR A C 1
ATOM 7639 O O . THR A 1 977 ? 49.618 24.321 -42.666 1.00 44.22 977 THR A O 1
ATOM 7642 N N . LEU A 1 978 ? 47.921 24.497 -44.150 1.00 43.56 978 LEU A N 1
ATOM 7643 C CA . LEU A 1 978 ? 47.485 23.100 -44.153 1.00 43.56 978 LEU A CA 1
ATOM 7644 C C . LEU A 1 978 ? 48.631 22.211 -44.656 1.00 43.56 978 LEU A C 1
ATOM 7646 O O . LEU A 1 978 ? 48.880 22.119 -45.859 1.00 43.56 978 LEU A O 1
ATOM 7650 N N . THR A 1 979 ? 49.356 21.576 -43.739 1.00 43.38 979 THR A N 1
ATOM 7651 C CA . THR A 1 979 ? 50.293 20.501 -44.066 1.00 43.38 979 THR A CA 1
ATOM 7652 C C . THR A 1 979 ? 49.515 19.196 -44.177 1.00 43.38 979 THR A C 1
ATOM 7654 O O . THR A 1 979 ? 48.875 18.768 -43.221 1.00 43.38 979 THR A O 1
ATOM 7657 N N . PHE A 1 980 ? 49.585 18.554 -45.345 1.00 45.72 980 PHE A N 1
ATOM 7658 C CA . PHE A 1 980 ? 48.933 17.277 -45.680 1.00 45.72 980 PHE A CA 1
ATOM 7659 C C . PHE A 1 980 ? 49.558 16.053 -44.972 1.00 45.72 980 PHE A C 1
ATOM 7661 O O . PHE A 1 980 ? 49.538 14.945 -45.498 1.00 45.72 980 PHE A O 1
ATOM 7668 N N . GLU A 1 981 ? 50.110 16.235 -43.773 1.00 35.75 981 GLU A N 1
ATOM 7669 C CA . GLU A 1 981 ? 50.650 15.168 -42.928 1.00 35.75 981 GLU A CA 1
ATOM 7670 C C . GLU A 1 981 ? 49.783 15.028 -41.669 1.00 35.75 981 GLU A C 1
ATOM 7672 O O . GLU A 1 981 ? 50.181 15.409 -40.578 1.00 35.75 981 GLU A O 1
ATOM 7677 N N . GLY A 1 982 ? 48.553 14.543 -41.858 1.00 44.62 982 GLY A N 1
ATOM 7678 C CA . GLY A 1 982 ? 47.776 13.681 -40.949 1.00 44.62 982 GLY A CA 1
ATOM 7679 C C . GLY A 1 982 ? 47.690 13.915 -39.428 1.00 44.62 982 GLY A C 1
ATOM 7680 O O . GLY A 1 982 ? 47.174 13.023 -38.760 1.00 44.62 982 GLY A O 1
ATOM 7681 N N . GLN A 1 983 ? 48.166 15.018 -38.840 1.00 31.67 983 GLN A N 1
ATOM 7682 C CA . GLN A 1 983 ? 48.157 15.210 -37.377 1.00 31.67 983 GLN A CA 1
ATOM 7683 C C . GLN A 1 983 ? 47.263 16.343 -36.854 1.00 31.67 983 GLN A C 1
ATOM 7685 O O . GLN A 1 983 ? 47.002 16.357 -35.655 1.00 31.67 983 GLN A O 1
ATOM 7690 N N . ASP A 1 984 ? 46.718 17.208 -37.717 1.00 33.56 984 ASP A N 1
ATOM 7691 C CA . ASP A 1 984 ? 45.885 18.353 -37.302 1.00 33.56 984 ASP A CA 1
ATOM 7692 C C . ASP A 1 984 ? 44.460 18.340 -37.910 1.00 33.56 984 ASP A C 1
ATOM 7694 O O . ASP A 1 984 ? 43.977 19.359 -38.412 1.00 33.56 984 ASP A O 1
ATOM 7698 N N . VAL A 1 985 ? 43.759 17.194 -37.856 1.00 33.53 985 VAL A N 1
ATOM 7699 C CA . VAL A 1 985 ? 42.303 17.090 -38.132 1.00 33.53 985 VAL A CA 1
ATOM 7700 C C . VAL A 1 985 ? 41.581 16.306 -37.043 1.00 33.53 985 VAL A C 1
ATOM 7702 O O . VAL A 1 985 ? 42.020 15.175 -36.734 1.00 33.53 985 VAL A O 1
#